Protein AF-0000000067000670 (afdb_homodimer)

Organism: NCBI:txid86049

InterPro domains:
  IPR025337 Questin oxidase-like [PF14027] (83-416)
  IPR025337 Questin oxidase-like [PTHR35870] (43-477)

Foldseek 3Di:
DDDDPDDQPCPPVNPPVPPPPPPPPPPVPDDPPQLQLDDPQQDLVFDPLADDGADPPLSVLLSVLVSVCLQWFAQALDQPLGGQLLNVQLVLLSRLHHYPVLNVLSNVLRPPSTDTDDDEDPVLLVQCVDVVSLLVQFQASNCLVSQLVNLSVVCVVVVNPLVVVLCVQQPVPDPRNLLLVQLCPPSLNVLLLQCLSCLRRVRSSSVSSSSSCSRHHHDLPCSVLLVLLQVVLVVVPAAADQLLVLLVQQLVDPQLLAQADVVCPPNLLNCGRCVRPSVVLSNSLSNHFFDLDLVRLLQLLLLQLLVLLQLQQFLADPQFQDFGAPSSLSLLLSSVSLVSVSPDPSRRSVVNRSSSSSSSSVSSSSCSSLSSGDGDLCSQVVDDFDPCHPPDSSNLSVVVSPASDPSRLSSSLSSLSSSAVSCAVPCVVPVVSRSQYDCSSRSSNSSLCRQARVDNDPLRSHQHRSRDPVSCVPTHGDDDD/DDDPPPDDQCPPPVDPPPPPPPPPPPPVPDPPPQLQLDDPQQDLVFDPLADDGADPPLSVLLSVLVSVCLQWFAQALDQPLGGQLLNVQLLLLSRLHHYPVLNVLSNVLRPPSTDTDDDEDPVLLVQCVDVVSLLVQFQASNCLVSQLVNLVVVCVVVVNPLVVVLCVQQPVPDPRNLLLVQLCPPSLNVLLLQCLSCLRRVRSSSVSSSSSCSRHHHDLPCSVLLVLLQVVLVVVPAAADQLLVLLVQQLVDPQLLAQADPVCPPNLLNCGRCVRPSVVLSNSLSNHFFDLDLVRLLQLLLLQLLVLLQLQQFLADPQFQRFGAPSSLSLLLSSVSLVSVSPDPSRRSVVNRSSSSSSSSVSSSSCSSLSSGDGDLCSQVVDDFDPCHPPDSSNLSVVVSPASDPSRLSSNLSSLSSSAVSCAVCCVVPVVSRSQYDCSSRSSNSSLCRQARVDNDPLRSHQHRSRDPVSCVPTHGDDDD

pLDDT: mean 89.54, std 19.85, range [15.99, 98.88]

Radius of gyration: 31.14 Å; Cα contacts (8 Å, |Δi|>4): 1598; chains: 2; bounding box: 64×89×87 Å

Structure (mmCIF, N/CA/C/O backbone):
data_AF-0000000067000670-model_v1
#
loop_
_entity.id
_entity.type
_entity.pdbx_description
1 polymer 'Oxidoreductase AflY'
#
loop_
_atom_site.group_PDB
_atom_site.id
_atom_site.type_symbol
_atom_site.label_atom_id
_atom_site.label_alt_id
_atom_site.label_comp_id
_atom_site.label_asym_id
_atom_site.label_entity_id
_atom_site.label_seq_id
_atom_site.pdbx_PDB_ins_code
_atom_site.Cartn_x
_atom_site.Cartn_y
_atom_site.Cartn_z
_atom_site.occupancy
_atom_site.B_iso_or_equiv
_atom_site.auth_seq_id
_atom_site.auth_comp_id
_atom_site.auth_asym_id
_atom_site.auth_atom_id
_atom_site.pdbx_PDB_model_num
ATOM 1 N N . MET A 1 1 ? -23.5 29.672 -32.625 1 16.69 1 MET A N 1
ATOM 2 C CA . MET A 1 1 ? -22.141 29.156 -32.719 1 16.69 1 MET A CA 1
ATOM 3 C C . MET A 1 1 ? -21.75 28.406 -31.453 1 16.69 1 MET A C 1
ATOM 5 O O . MET A 1 1 ? -20.562 28.406 -31.078 1 16.69 1 MET A O 1
ATOM 9 N N . GLY A 1 2 ? -22.484 27.703 -30.625 1 16.39 2 GLY A N 1
ATOM 10 C CA . GLY A 1 2 ? -22.969 27.828 -29.25 1 16.39 2 GLY A CA 1
ATOM 11 C C . GLY A 1 2 ? -22.406 26.781 -28.328 1 16.39 2 GLY A C 1
ATOM 12 O O . GLY A 1 2 ? -22.156 27.047 -27.141 1 16.39 2 GLY A O 1
ATOM 13 N N . SER A 1 3 ? -22.281 25.453 -28.703 1 15.99 3 SER A N 1
ATOM 14 C CA . SER A 1 3 ? -22.922 24.297 -28.078 1 15.99 3 SER A CA 1
ATOM 15 C C . SER A 1 3 ? -21.953 23.516 -27.219 1 15.99 3 SER A C 1
ATOM 17 O O . SER A 1 3 ? -22.328 22.547 -26.562 1 15.99 3 SER A O 1
ATOM 19 N N . LEU A 1 4 ? -20.625 23.406 -27.547 1 16.41 4 LEU A N 1
ATOM 20 C CA . LEU A 1 4 ? -19.859 22.172 -27.703 1 16.41 4 LEU A CA 1
ATOM 21 C C . LEU A 1 4 ? -19.281 21.703 -26.375 1 16.41 4 LEU A C 1
ATOM 23 O O . LEU A 1 4 ? -18.438 20.812 -26.328 1 16.41 4 LEU A O 1
ATOM 27 N N . ILE A 1 5 ? -19.453 22.406 -25.125 1 18.47 5 ILE A N 1
ATOM 28 C CA . ILE A 1 5 ? -18.422 22.625 -24.125 1 18.47 5 ILE A CA 1
ATOM 29 C C . ILE A 1 5 ? -18.391 21.438 -23.156 1 18.47 5 ILE A C 1
ATOM 31 O O . ILE A 1 5 ? -17.859 21.562 -22.047 1 18.47 5 ILE A O 1
ATOM 35 N N . GLU A 1 6 ? -19 20.203 -23.547 1 16.16 6 GLU A N 1
ATOM 36 C CA . GLU A 1 6 ? -19.672 19.594 -22.391 1 16.16 6 GLU A CA 1
ATOM 37 C C . GLU A 1 6 ? -18.703 18.766 -21.562 1 16.16 6 GLU A C 1
ATOM 39 O O . GLU A 1 6 ? -18.719 18.828 -20.328 1 16.16 6 GLU A O 1
ATOM 44 N N . SER A 1 7 ? -18.062 17.578 -22.094 1 18.88 7 SER A N 1
ATOM 45 C CA . SER A 1 7 ? -18.109 16.266 -21.453 1 18.88 7 SER A CA 1
ATOM 46 C C . SER A 1 7 ? -16.875 16.047 -20.578 1 18.88 7 SER A C 1
ATOM 48 O O . SER A 1 7 ? -16.672 14.945 -20.078 1 18.88 7 SER A O 1
ATOM 50 N N . SER A 1 8 ? -15.797 16.812 -20.516 1 18.38 8 SER A N 1
ATOM 51 C CA . SER A 1 8 ? -14.375 16.5 -20.422 1 18.38 8 SER A CA 1
ATOM 52 C C . SER A 1 8 ? -13.984 16.109 -19 1 18.38 8 SER A C 1
ATOM 54 O O . SER A 1 8 ? -12.938 15.492 -18.797 1 18.38 8 SER A O 1
ATOM 56 N N . THR A 1 9 ? -14.625 16.625 -17.688 1 20.61 9 THR A N 1
ATOM 57 C CA . THR A 1 9 ? -14.016 17.125 -16.453 1 20.61 9 THR A CA 1
ATOM 58 C C . THR A 1 9 ? -14.0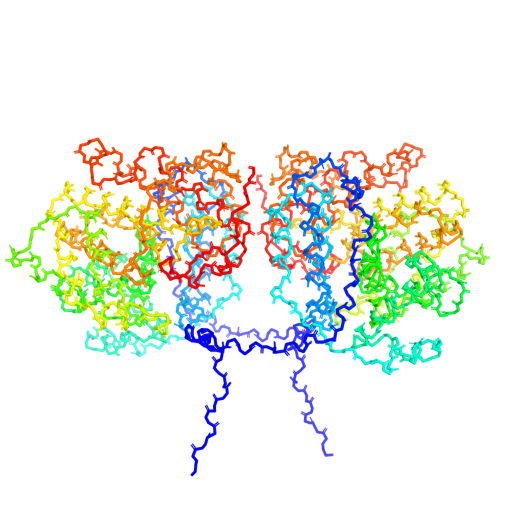94 16.062 -15.352 1 20.61 9 THR A C 1
ATOM 60 O O . THR A 1 9 ? -13.805 16.359 -14.188 1 20.61 9 THR A O 1
ATOM 63 N N . THR A 1 10 ? -14.578 14.828 -15.211 1 23.34 10 THR A N 1
ATOM 64 C CA . THR A 1 10 ? -15.047 13.984 -14.117 1 23.34 10 THR A CA 1
ATOM 65 C C . THR A 1 10 ? -13.867 13.391 -13.352 1 23.34 10 THR A C 1
ATOM 67 O O . THR A 1 10 ? -14.023 12.961 -12.203 1 23.34 10 THR A O 1
ATOM 70 N N . GLU A 1 11 ? -12.289 13.82 -13.797 1 26.53 11 GLU A N 1
ATOM 71 C CA . GLU A 1 11 ? -11.312 14.438 -14.68 1 26.53 11 GLU A CA 1
ATOM 72 C C . GLU A 1 11 ? -10.625 15.617 -14.008 1 26.53 11 GLU A C 1
ATOM 74 O O . GLU A 1 11 ? -10.867 15.898 -12.828 1 26.53 11 GLU A O 1
ATOM 79 N N . VAL A 1 12 ? -10.555 16.734 -13.461 1 23.45 12 VAL A N 1
ATOM 80 C CA . VAL A 1 12 ? -9.719 17.391 -12.469 1 23.45 12 VAL A CA 1
ATOM 81 C C . VAL A 1 12 ? -10.211 17.047 -11.062 1 23.45 12 VAL A C 1
ATOM 83 O O . VAL A 1 12 ? -9.438 16.609 -10.211 1 23.45 12 VAL A O 1
ATOM 86 N N . LEU A 1 13 ? -10.594 17.578 -10.07 1 24.2 13 LEU A N 1
ATOM 87 C CA . LEU A 1 13 ? -10.555 17.266 -8.648 1 24.2 13 LEU A CA 1
ATOM 88 C C . LEU A 1 13 ? -11.516 16.125 -8.328 1 24.2 13 LEU A C 1
ATOM 90 O O . LEU A 1 13 ? -12.688 16.156 -8.711 1 24.2 13 LEU A O 1
ATOM 94 N N . PHE A 1 14 ? -12.211 14.961 -8.789 1 26.3 14 PHE A N 1
ATOM 95 C CA . PHE A 1 14 ? -12.992 14.195 -9.75 1 26.3 14 PHE A CA 1
ATOM 96 C C . PHE A 1 14 ? -14.336 14.867 -10.023 1 26.3 14 PHE A C 1
ATOM 98 O O . PHE A 1 14 ? -14.781 15.703 -9.234 1 26.3 14 PHE A O 1
ATOM 105 N N . ALA A 1 15 ? -15.773 15.062 -10.578 1 24.72 15 ALA A N 1
ATOM 106 C CA . ALA A 1 15 ? -16.734 16.156 -10.656 1 24.72 15 ALA A CA 1
ATOM 107 C C . ALA A 1 15 ? -17.094 16.688 -9.273 1 24.72 15 ALA A C 1
ATOM 109 O O . ALA A 1 15 ? -17.281 15.906 -8.336 1 24.72 15 ALA A O 1
ATOM 110 N N . ALA A 1 16 ? -16.891 17.984 -8.461 1 29.25 16 ALA A N 1
ATOM 111 C CA . ALA A 1 16 ? -17.219 18.672 -7.207 1 29.25 16 ALA A CA 1
ATOM 112 C C . ALA A 1 16 ? -18.391 17.984 -6.508 1 29.25 16 ALA A C 1
ATOM 114 O O . ALA A 1 16 ? -19.359 17.578 -7.16 1 29.25 16 ALA A O 1
ATOM 115 N N . ALA A 1 17 ? -18.984 17.578 -5.348 1 31.55 17 ALA A N 1
ATOM 116 C CA . ALA A 1 17 ? -19.594 16.453 -4.656 1 31.55 17 ALA A CA 1
ATOM 117 C C . ALA A 1 17 ? -20.719 15.844 -5.488 1 31.55 17 ALA A C 1
ATOM 119 O O . ALA A 1 17 ? -21.594 15.156 -4.957 1 31.55 17 ALA A O 1
ATOM 120 N N . GLY A 1 18 ? -21.25 16.422 -6.605 1 22.38 18 GLY A N 1
ATOM 121 C CA . GLY A 1 18 ? -22.453 16.188 -7.398 1 22.38 18 GLY A CA 1
ATOM 122 C C . GLY A 1 18 ? -22.453 14.82 -8.07 1 22.38 18 GLY A C 1
ATOM 123 O O . GLY A 1 18 ? -22.125 14.703 -9.25 1 22.38 18 GLY A O 1
ATOM 124 N N . LEU A 1 19 ? -22.234 13.867 -7.453 1 24.77 19 LEU A N 1
ATOM 125 C CA . LEU A 1 19 ? -22.094 12.484 -7.883 1 24.77 19 LEU A CA 1
ATOM 126 C C . LEU A 1 19 ? -23.312 12.039 -8.695 1 24.77 19 LEU A C 1
ATOM 128 O O . LEU A 1 19 ? -24.422 11.938 -8.156 1 24.77 19 LEU A O 1
ATOM 132 N N . ASN A 1 20 ? -23.438 12.508 -9.922 1 22.41 20 ASN A N 1
ATOM 133 C CA . ASN A 1 20 ? -24.516 12.023 -10.758 1 22.41 20 ASN A CA 1
ATOM 134 C C . ASN A 1 20 ? -24.406 10.523 -11.016 1 22.41 20 ASN A C 1
ATOM 136 O O . ASN A 1 20 ? -23.484 10.078 -11.703 1 22.41 20 ASN A O 1
ATOM 140 N N . GLY A 1 21 ? -24.578 9.742 -10.125 1 23.55 21 GLY A N 1
ATOM 141 C CA . GLY A 1 21 ? -24.703 8.297 -10.266 1 23.55 21 GLY A CA 1
ATOM 142 C C . GLY A 1 21 ? -25.688 7.887 -11.344 1 23.55 21 GLY A C 1
ATOM 143 O O . GLY A 1 21 ? -26.891 8.07 -11.195 1 23.55 21 GLY A O 1
ATOM 144 N N . LYS A 1 22 ? -25.344 8.211 -12.641 1 25.84 22 LYS A N 1
ATOM 145 C CA . LYS A 1 22 ? -26.281 7.496 -13.5 1 25.84 22 LYS A CA 1
ATOM 146 C C . LYS A 1 22 ? -26.297 6.004 -13.18 1 25.84 22 LYS A C 1
ATOM 148 O O . LYS A 1 22 ? -25.266 5.332 -13.273 1 25.84 22 LYS A O 1
ATOM 153 N N . GLY A 1 23 ? -27.156 5.609 -12.375 1 24.16 23 GLY A N 1
ATOM 154 C CA . GLY A 1 23 ? -27.531 4.23 -12.109 1 24.16 23 GLY A CA 1
ATOM 155 C C . GLY A 1 23 ? -27.844 3.443 -13.367 1 24.16 23 GLY A C 1
ATOM 156 O O . GLY A 1 23 ? -28.609 3.895 -14.219 1 24.16 23 GLY A O 1
ATOM 157 N N . PHE A 1 24 ? -26.844 2.822 -13.922 1 23.56 24 PHE A N 1
ATOM 158 C CA . PHE A 1 24 ? -27.25 1.826 -14.906 1 23.56 24 PHE A CA 1
ATOM 159 C C . PHE A 1 24 ? -28.516 1.106 -14.453 1 23.56 24 PHE A C 1
ATOM 161 O O . PHE A 1 24 ? -28.594 0.641 -13.32 1 23.56 24 PHE A O 1
ATOM 168 N N . VAL A 1 25 ? -29.516 1.519 -14.953 1 23.83 25 VAL A N 1
ATOM 169 C CA . VAL A 1 25 ? -30.734 0.733 -14.867 1 23.83 25 VAL A CA 1
ATOM 170 C C . VAL A 1 25 ? -30.469 -0.686 -15.375 1 23.83 25 VAL A C 1
ATOM 172 O O . VAL A 1 25 ? -30.203 -0.89 -16.562 1 23.83 25 VAL A O 1
ATOM 175 N N . GLN A 1 26 ? -29.672 -1.435 -14.523 1 23.66 26 GLN A N 1
ATOM 176 C CA . GLN A 1 26 ? -29.656 -2.863 -14.82 1 23.66 26 GLN A CA 1
ATOM 177 C C . GLN A 1 26 ? -31.078 -3.375 -15.07 1 23.66 26 GLN A C 1
ATOM 179 O O . GLN A 1 26 ? -32 -3.074 -14.305 1 23.66 26 GLN A O 1
ATOM 184 N N . ASP A 1 27 ? -31.344 -3.479 -16.266 1 27.59 27 ASP A N 1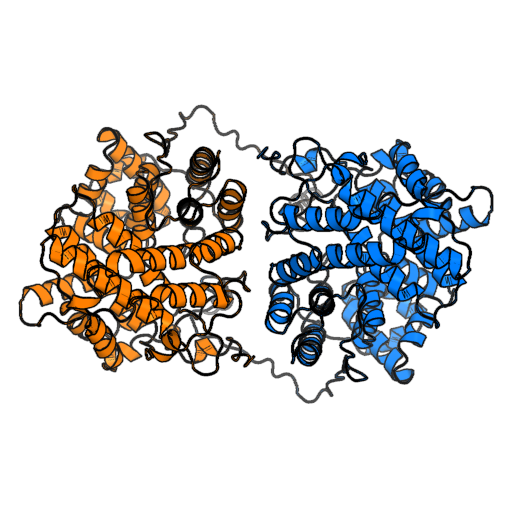
ATOM 185 C CA . ASP A 1 27 ? -32.531 -4.266 -16.578 1 27.59 27 ASP A CA 1
ATOM 186 C C . ASP A 1 27 ? -32.594 -5.512 -15.703 1 27.59 27 ASP A C 1
ATOM 188 O O . ASP A 1 27 ? -31.703 -6.355 -15.727 1 27.59 27 ASP A O 1
ATOM 192 N N . ASP A 1 28 ? -33.312 -5.477 -14.633 1 30.66 28 ASP A N 1
ATOM 193 C CA . ASP A 1 28 ? -33.688 -6.422 -13.578 1 30.66 28 ASP A CA 1
ATOM 194 C C . ASP A 1 28 ? -34.062 -7.777 -14.172 1 30.66 28 ASP A C 1
ATOM 196 O O . ASP A 1 28 ? -34.375 -8.719 -13.43 1 30.66 28 ASP A O 1
ATOM 200 N N . ASN A 1 29 ? -34.469 -7.723 -15.484 1 29.36 29 ASN A N 1
ATOM 201 C CA . ASN A 1 29 ? -35.156 -8.953 -15.859 1 29.36 29 ASN A CA 1
ATOM 202 C C . ASN A 1 29 ? -34.156 -10.062 -16.203 1 29.36 29 ASN A C 1
ATOM 204 O O . ASN A 1 29 ? -34.531 -11.078 -16.797 1 29.36 29 ASN A O 1
ATOM 208 N N . ALA A 1 30 ? -33 -9.656 -16.531 1 30.55 30 ALA A N 1
ATOM 209 C CA . ALA A 1 30 ? -32.281 -10.875 -16.891 1 30.55 30 ALA A CA 1
ATOM 210 C C . ALA A 1 30 ? -32.062 -11.766 -15.672 1 30.55 30 ALA A C 1
ATOM 212 O O . ALA A 1 30 ? -31.625 -11.289 -14.617 1 30.55 30 ALA A O 1
ATOM 213 N N . PRO A 1 31 ? -32.594 -12.961 -15.695 1 29.88 31 PRO A N 1
ATOM 214 C CA . PRO A 1 31 ? -32.406 -13.883 -14.57 1 29.88 31 PRO A CA 1
ATOM 215 C C . PRO A 1 31 ? -30.922 -14.016 -14.188 1 29.88 31 PRO A C 1
ATOM 217 O O . PRO A 1 31 ? -30.062 -14.102 -15.055 1 29.88 31 PRO A O 1
ATOM 220 N N . PRO A 1 32 ? -30.484 -13.336 -13.102 1 32.62 32 PRO A N 1
ATOM 221 C CA . PRO A 1 32 ? -29.109 -13.508 -12.648 1 32.62 32 PRO A CA 1
ATOM 222 C C . PRO A 1 32 ? -28.641 -14.961 -12.703 1 32.62 32 PRO A C 1
ATOM 224 O O . PRO A 1 32 ? -29.297 -15.844 -12.148 1 32.62 32 PRO A O 1
ATOM 227 N N . THR A 1 33 ? -28.266 -15.516 -13.766 1 32.22 33 THR A N 1
ATOM 228 C CA . THR A 1 33 ? -27.562 -16.781 -13.648 1 32.22 33 THR A CA 1
ATOM 229 C C . THR A 1 33 ? -26.562 -16.734 -12.5 1 32.22 33 THR A C 1
ATOM 231 O O . THR A 1 33 ? -25.469 -16.188 -12.633 1 32.22 33 THR A O 1
ATOM 234 N N . THR A 1 34 ? -27.016 -16.391 -11.367 1 35.19 34 THR A N 1
ATOM 235 C CA . THR A 1 34 ? -26.188 -16.375 -10.172 1 35.19 34 THR A CA 1
ATOM 236 C C . THR A 1 34 ? -25.406 -17.688 -10.039 1 35.19 34 THR A C 1
ATOM 238 O O . THR A 1 34 ? -26 -18.75 -9.82 1 35.19 34 THR A O 1
ATOM 241 N N . ILE A 1 35 ? -24.578 -18.094 -10.852 1 36.72 35 ILE A N 1
ATOM 242 C CA . ILE A 1 35 ? -23.734 -19.203 -10.445 1 36.72 35 ILE A CA 1
ATOM 243 C C . ILE A 1 35 ? -23.297 -19.016 -8.992 1 36.72 35 ILE A C 1
ATOM 245 O O . ILE A 1 35 ? -22.609 -18.062 -8.664 1 36.72 35 ILE A O 1
ATOM 249 N N . ARG A 1 36 ? -24.141 -19.438 -8.18 1 42.81 36 ARG A N 1
ATOM 250 C CA . ARG A 1 36 ? -23.719 -19.5 -6.781 1 42.81 36 ARG A CA 1
ATOM 251 C C . ARG A 1 36 ? -22.375 -20.188 -6.652 1 42.81 36 ARG A C 1
ATOM 253 O O . ARG A 1 36 ? -22.219 -21.359 -7.043 1 42.81 36 ARG A O 1
ATOM 260 N N . LEU A 1 37 ? -21.234 -19.453 -6.738 1 46.78 37 LEU A N 1
ATOM 261 C CA . LEU A 1 37 ? -19.938 -20.016 -6.391 1 46.78 37 LEU A CA 1
ATOM 262 C C . LEU A 1 37 ? -20.094 -21.109 -5.336 1 46.78 37 LEU A C 1
ATOM 264 O O . LEU A 1 37 ? -19.125 -21.797 -5.004 1 46.78 37 LEU A O 1
ATOM 268 N N . GLN A 1 38 ? -21.109 -20.984 -4.387 1 44.19 38 GLN A N 1
ATOM 269 C CA . GLN A 1 38 ? -21.078 -21.922 -3.271 1 44.19 38 GLN A CA 1
ATOM 270 C C . GLN A 1 38 ? -21.953 -23.141 -3.551 1 44.19 38 GLN A C 1
ATOM 272 O O . GLN A 1 38 ? -23.172 -23 -3.689 1 44.19 38 GLN A O 1
ATOM 277 N N . PRO A 1 39 ? -21.547 -24.125 -4.195 1 45.19 39 PRO A N 1
ATOM 278 C CA . PRO A 1 39 ? -22.484 -25.188 -3.814 1 45.19 39 PRO A CA 1
ATOM 279 C C . PRO A 1 39 ? -22.812 -25.172 -2.324 1 45.19 39 PRO A C 1
ATOM 281 O O . PRO A 1 39 ? -23.438 -24.219 -1.838 1 45.19 39 PRO A O 1
ATOM 284 N N . ALA A 1 40 ? -22.219 -26.453 -1.7 1 45.47 40 ALA A N 1
ATOM 285 C CA . ALA A 1 40 ? -22.281 -26.969 -0.339 1 45.47 40 ALA A CA 1
ATOM 286 C C . ALA A 1 40 ? -21.594 -26.031 0.648 1 45.47 40 ALA A C 1
ATOM 288 O O . ALA A 1 40 ? -20.797 -25.188 0.253 1 45.47 40 ALA A O 1
ATOM 289 N N . PRO A 1 41 ? -22.031 -26.031 1.854 1 49.41 41 PRO A N 1
ATOM 290 C CA . PRO A 1 41 ? -21.469 -25.203 2.922 1 49.41 41 PRO A CA 1
ATOM 291 C C . PRO A 1 41 ? -19.953 -25.062 2.811 1 49.41 41 PRO A C 1
ATOM 293 O O . PRO A 1 41 ? -19.25 -26.062 2.637 1 49.41 41 PRO A O 1
ATOM 296 N N . PHE A 1 42 ? -19.562 -23.969 2.227 1 55.28 42 PHE A N 1
ATOM 297 C CA . PHE A 1 42 ? -18.141 -23.672 2.258 1 55.28 42 PHE A CA 1
ATOM 298 C C . PHE A 1 42 ? -17.5 -24.234 3.518 1 55.28 42 PHE A C 1
ATOM 300 O O . PHE A 1 42 ? -17.969 -23.984 4.629 1 55.28 42 PHE A O 1
ATOM 307 N N . ASP A 1 43 ? -16.734 -25.328 3.324 1 63.72 43 ASP A N 1
ATOM 308 C CA . ASP A 1 43 ? -16.016 -26.031 4.383 1 63.72 43 ASP A CA 1
ATOM 309 C C . ASP A 1 43 ? -14.758 -25.281 4.797 1 63.72 43 ASP A C 1
ATOM 311 O O . ASP A 1 43 ? -13.844 -25.094 3.994 1 63.72 43 ASP A O 1
ATOM 315 N N . ASP A 1 44 ? -14.859 -24.656 5.977 1 62.12 44 ASP A N 1
ATOM 316 C CA . ASP A 1 44 ? -13.773 -23.844 6.496 1 62.12 44 ASP A CA 1
ATOM 317 C C . ASP A 1 44 ? -12.531 -24.688 6.777 1 62.12 44 ASP A C 1
ATOM 319 O O . ASP A 1 44 ? -11.547 -24.188 7.316 1 62.12 44 ASP A O 1
ATOM 323 N N . THR A 1 45 ? -12.664 -26 6.297 1 73 45 THR A N 1
ATOM 324 C CA . THR A 1 45 ? -11.492 -26.844 6.492 1 73 45 THR A CA 1
ATOM 325 C C . THR A 1 45 ? -10.727 -27.016 5.184 1 73 45 THR A C 1
ATOM 327 O O . THR A 1 45 ? -9.617 -27.562 5.168 1 73 45 THR A O 1
ATOM 330 N N . LEU A 1 46 ? -11.273 -26.375 4.195 1 79.19 46 LEU A N 1
ATOM 331 C CA . LEU A 1 46 ? -10.625 -26.531 2.896 1 79.19 46 LEU A CA 1
ATOM 332 C C . LEU A 1 46 ? -9.422 -25.594 2.775 1 79.19 46 LEU A C 1
ATOM 334 O O . LEU A 1 46 ? -9.344 -24.594 3.484 1 79.19 46 LEU A O 1
ATOM 338 N N . GLY A 1 47 ? -8.562 -26.031 1.93 1 90.38 47 GLY A N 1
ATOM 339 C CA . GLY A 1 47 ? -7.336 -25.297 1.671 1 90.38 47 GLY A CA 1
ATOM 340 C C . GLY A 1 47 ? -6.102 -25.953 2.25 1 90.38 47 GLY A C 1
ATOM 341 O O . GLY A 1 47 ? -6.141 -26.5 3.357 1 90.38 47 GLY A O 1
ATOM 342 N N . LEU A 1 48 ? -5.102 -25.984 1.477 1 95.88 48 LEU A N 1
ATOM 343 C CA . LEU A 1 48 ? -3.83 -26.562 1.911 1 95.88 48 LEU A CA 1
ATOM 344 C C . LEU A 1 48 ? -3.039 -25.547 2.74 1 95.88 48 LEU A C 1
ATOM 346 O O . LEU A 1 48 ? -3.332 -24.359 2.713 1 95.88 48 LEU A O 1
ATOM 350 N N . ALA A 1 49 ? -2.109 -26.031 3.588 1 96.81 49 ALA A N 1
ATOM 351 C CA . ALA A 1 49 ? -1.125 -25.25 4.328 1 96.81 49 ALA A CA 1
ATOM 352 C C . ALA A 1 49 ? -1.803 -24.359 5.367 1 96.81 49 ALA A C 1
ATOM 354 O O . ALA A 1 49 ? -1.395 -23.203 5.57 1 96.81 49 ALA A O 1
ATOM 355 N N . ARG A 1 50 ? -2.852 -24.828 5.977 1 94.81 50 ARG A N 1
ATOM 356 C CA . ARG A 1 50 ? -3.555 -24.094 7.023 1 94.81 50 ARG A CA 1
ATOM 357 C C . ARG A 1 50 ? -2.859 -24.25 8.375 1 94.81 50 ARG A C 1
ATOM 359 O O . ARG A 1 50 ? -2.197 -25.266 8.617 1 94.81 50 ARG A O 1
ATOM 366 N N . ILE A 1 51 ? -3.008 -23.25 9.18 1 92.69 51 ILE A N 1
ATOM 367 C CA . ILE A 1 51 ? -2.516 -23.328 10.555 1 92.69 51 ILE A CA 1
ATOM 368 C C . ILE A 1 51 ? -3.672 -23.109 11.531 1 92.69 51 ILE A C 1
ATOM 370 O O . ILE A 1 51 ? -3.959 -23.969 12.359 1 92.69 51 ILE A O 1
ATOM 374 N N . ASP A 1 52 ? -4.387 -22 11.32 1 88.31 52 ASP A N 1
ATOM 375 C CA . ASP A 1 52 ? -5.441 -21.625 12.25 1 88.31 52 ASP A CA 1
ATOM 376 C C . ASP A 1 52 ? -6.809 -21.641 11.57 1 88.31 52 ASP A C 1
ATOM 378 O O . ASP A 1 52 ? -6.902 -21.547 10.344 1 88.31 52 ASP A O 1
ATOM 382 N N . ALA A 1 53 ? -7.809 -21.828 12.414 1 89.81 53 ALA A N 1
ATOM 383 C CA . ALA A 1 53 ? -9.18 -21.656 11.938 1 89.81 53 ALA A CA 1
ATOM 384 C C . ALA A 1 53 ? -9.477 -20.188 11.648 1 89.81 53 ALA A C 1
ATOM 386 O O . ALA A 1 53 ? -8.781 -19.297 12.141 1 89.81 53 ALA A O 1
ATOM 387 N N . ASN A 1 54 ? -10.43 -19.984 10.852 1 91.56 54 ASN A N 1
ATOM 388 C CA . ASN A 1 54 ? -10.844 -18.609 10.555 1 91.56 54 ASN A CA 1
ATOM 389 C C . ASN A 1 54 ? -11.836 -18.094 11.586 1 91.56 54 ASN A C 1
ATOM 391 O O . ASN A 1 54 ? -12.664 -18.844 12.094 1 91.56 54 ASN A O 1
ATOM 395 N N . PRO A 1 55 ? -11.781 -16.797 11.898 1 88.25 55 PRO A N 1
ATOM 396 C CA . PRO A 1 55 ? -12.82 -16.188 12.727 1 88.25 55 PRO A CA 1
ATOM 397 C C . PRO A 1 55 ? -14.219 -16.312 12.125 1 88.25 55 PRO A C 1
ATOM 399 O O . PRO A 1 55 ? -14.352 -16.578 10.93 1 88.25 55 PRO A O 1
ATOM 402 N N . ALA A 1 56 ? -15.219 -16.125 12.969 1 86.81 56 ALA A N 1
ATOM 403 C CA . ALA A 1 56 ? -16.609 -16.188 12.547 1 86.81 56 ALA A CA 1
ATOM 404 C C . ALA A 1 56 ? -16.906 -15.195 11.43 1 86.81 56 ALA A C 1
ATOM 406 O O . ALA A 1 56 ? -16.375 -14.078 11.438 1 86.81 56 ALA A O 1
ATOM 407 N N . GLY A 1 57 ? -17.719 -15.578 10.469 1 88.5 57 GLY A N 1
ATOM 408 C CA . GLY A 1 57 ? -18.156 -14.688 9.398 1 88.5 57 GLY A CA 1
ATOM 409 C C . GLY A 1 57 ? -17.25 -14.742 8.18 1 88.5 57 GLY A C 1
ATOM 410 O O . GLY A 1 57 ? -17.625 -14.242 7.113 1 88.5 57 GLY A O 1
ATOM 411 N N . SER A 1 58 ? -16.109 -15.367 8.297 1 90.81 58 SER A N 1
ATOM 412 C CA . SER A 1 58 ? -15.117 -15.383 7.219 1 90.81 58 SER A CA 1
ATOM 413 C C . SER A 1 58 ? -15.648 -16.141 6 1 90.81 58 SER A C 1
ATOM 415 O O . SER A 1 58 ? -15.484 -15.688 4.863 1 90.81 58 SER A O 1
ATOM 417 N N . VAL A 1 59 ? -16.312 -17.25 6.223 1 89.94 59 VAL A N 1
ATOM 418 C CA . VAL A 1 59 ? -16.797 -18.094 5.129 1 89.94 59 VAL A CA 1
ATOM 419 C C . VAL A 1 59 ? -17.828 -17.328 4.305 1 89.94 59 VAL A C 1
ATOM 421 O O . VAL A 1 59 ? -17.75 -17.297 3.074 1 89.94 59 VAL A O 1
ATOM 424 N N . ASP A 1 60 ? -18.781 -16.719 4.984 1 89.69 60 ASP A N 1
ATOM 425 C CA . ASP A 1 60 ? -19.828 -15.953 4.297 1 89.69 60 ASP A CA 1
ATOM 426 C C . ASP A 1 60 ? -19.219 -14.789 3.512 1 89.69 60 ASP A C 1
ATOM 428 O O . ASP A 1 60 ? -19.672 -14.492 2.398 1 89.69 60 ASP A O 1
ATOM 432 N N . LEU A 1 61 ? -18.281 -14.203 4.094 1 91.94 61 LEU A N 1
ATOM 433 C CA . LEU A 1 61 ? -17.672 -13.055 3.441 1 91.94 61 LEU A CA 1
ATOM 434 C C . LEU A 1 61 ? -16.875 -13.477 2.207 1 91.94 61 LEU A C 1
ATOM 436 O O . LEU A 1 61 ? -16.875 -12.773 1.197 1 91.94 61 LEU A O 1
ATOM 440 N N . VAL A 1 62 ? -16.172 -14.594 2.26 1 94.12 62 VAL A N 1
ATOM 441 C CA . VAL A 1 62 ? -15.469 -15.117 1.097 1 94.12 62 VAL A CA 1
ATOM 442 C C . VAL A 1 62 ? -16.453 -15.312 -0.059 1 94.12 62 VAL A C 1
ATOM 444 O O . VAL A 1 62 ? -16.172 -14.891 -1.187 1 94.12 62 VAL A O 1
ATOM 447 N N . ALA A 1 63 ? -17.547 -15.922 0.256 1 92.56 63 ALA A N 1
ATOM 448 C CA . ALA A 1 63 ? -18.562 -16.156 -0.767 1 92.56 63 ALA A CA 1
ATOM 449 C C . ALA A 1 63 ? -19.047 -14.844 -1.365 1 92.56 63 ALA A C 1
ATOM 451 O O . ALA A 1 63 ? -19.172 -14.719 -2.586 1 92.56 63 ALA A O 1
ATOM 452 N N . GLU A 1 64 ? -19.281 -13.922 -0.523 1 93.62 64 GLU A N 1
ATOM 453 C CA . GLU A 1 64 ? -19.781 -12.617 -0.957 1 93.62 64 GLU A CA 1
ATOM 454 C C . GLU A 1 64 ? -18.766 -11.906 -1.843 1 93.62 64 GLU A C 1
ATOM 456 O O . GLU A 1 64 ? -19.109 -11.398 -2.91 1 93.62 64 GLU A O 1
ATOM 461 N N . LEU A 1 65 ? -17.516 -11.859 -1.423 1 95.88 65 LEU A N 1
ATOM 462 C CA . LEU A 1 65 ? -16.469 -11.141 -2.135 1 95.88 65 LEU A CA 1
ATOM 463 C C . LEU A 1 65 ? -16.156 -11.812 -3.469 1 95.88 65 LEU A C 1
ATOM 465 O O . LEU A 1 65 ? -15.922 -11.133 -4.469 1 95.88 65 LEU A O 1
ATOM 469 N N . LEU A 1 66 ? -16.109 -13.133 -3.486 1 96.81 66 LEU A N 1
ATOM 470 C CA . LEU A 1 66 ? -15.867 -13.852 -4.734 1 96.81 66 LEU A CA 1
ATOM 471 C C . LEU A 1 66 ? -17 -13.617 -5.727 1 96.81 66 LEU A C 1
ATOM 473 O O . LEU A 1 66 ? -16.766 -13.453 -6.922 1 96.81 66 LEU A O 1
ATOM 477 N N . GLN A 1 67 ? -18.219 -13.617 -5.203 1 95.38 67 GLN A N 1
ATOM 478 C CA . GLN A 1 67 ? -19.375 -13.352 -6.059 1 95.38 67 GLN A CA 1
ATOM 479 C C . GLN A 1 67 ? -19.312 -11.953 -6.652 1 95.38 67 GLN A C 1
ATOM 481 O O . GLN A 1 67 ? -19.578 -11.758 -7.84 1 95.38 67 GLN A O 1
ATOM 486 N N . LYS A 1 68 ? -19 -11 -5.793 1 95 68 LYS A N 1
ATOM 487 C CA . LYS A 1 68 ? -18.859 -9.625 -6.25 1 95 68 LYS A CA 1
ATOM 488 C C . LYS A 1 68 ? -17.812 -9.523 -7.355 1 95 68 LYS A C 1
ATOM 490 O O . LYS A 1 68 ? -18.047 -8.883 -8.383 1 95 68 LYS A O 1
ATOM 495 N N . ASN A 1 69 ? -16.688 -10.156 -7.188 1 96.94 69 ASN A N 1
ATOM 496 C CA . ASN A 1 69 ? -15.633 -10.156 -8.195 1 96.94 69 ASN A CA 1
ATOM 497 C C . ASN A 1 69 ? -16.094 -10.797 -9.5 1 96.94 69 ASN A C 1
ATOM 499 O O . ASN A 1 69 ? -15.844 -10.273 -10.578 1 96.94 69 ASN A O 1
ATOM 503 N N . HIS A 1 70 ? -16.75 -11.922 -9.375 1 96.38 70 HIS A N 1
ATOM 504 C CA . HIS A 1 70 ? -17.203 -12.711 -10.516 1 96.38 70 HIS A CA 1
ATOM 505 C C . HIS A 1 70 ? -18.172 -11.914 -11.391 1 96.38 70 HIS A C 1
ATOM 507 O O . HIS A 1 70 ? -18.125 -12.023 -12.617 1 96.38 70 HIS A O 1
ATOM 513 N N . GLU A 1 71 ? -18.953 -11.102 -10.758 1 94.62 71 GLU A N 1
ATOM 514 C CA . GLU A 1 71 ? -19.984 -10.367 -11.469 1 94.62 71 GLU A CA 1
ATOM 515 C C . GLU A 1 71 ? -19.469 -9.047 -12.023 1 94.62 71 GLU A C 1
ATOM 517 O O . GLU A 1 71 ? -19.828 -8.641 -13.133 1 94.62 71 GLU A O 1
ATOM 522 N N . LYS A 1 72 ? -18.578 -8.484 -11.328 1 95.56 72 LYS A N 1
ATOM 523 C CA . LYS A 1 72 ? -18.25 -7.094 -11.633 1 95.56 72 LYS A CA 1
ATOM 524 C C . LYS A 1 72 ? -17 -7 -12.5 1 95.56 72 LYS A C 1
ATOM 526 O O . LYS A 1 72 ? -16.875 -6.09 -13.32 1 95.56 72 LYS A O 1
ATOM 531 N N . TRP A 1 73 ? -16.031 -7.891 -12.281 1 96.69 73 TRP A N 1
ATOM 532 C CA . TRP A 1 73 ? -14.703 -7.594 -12.805 1 96.69 73 TRP A CA 1
ATOM 533 C C . TRP A 1 73 ? -14.297 -8.617 -13.859 1 96.69 73 TRP A C 1
ATOM 535 O O . TRP A 1 73 ? -14.594 -9.805 -13.727 1 96.69 73 TRP A O 1
ATOM 545 N N . HIS A 1 74 ? -13.57 -8.133 -14.852 1 96.62 74 HIS A N 1
ATOM 546 C CA . HIS A 1 74 ? -12.992 -8.938 -15.914 1 96.62 74 HIS A CA 1
ATOM 547 C C . HIS A 1 74 ? -11.789 -9.734 -15.414 1 96.62 74 HIS A C 1
ATOM 549 O O . HIS A 1 74 ? -11.211 -9.398 -14.375 1 96.62 74 HIS A O 1
ATOM 555 N N . MET A 1 75 ? -11.438 -10.75 -16.109 1 97.5 75 MET A N 1
ATOM 556 C CA . MET A 1 75 ? -10.289 -11.594 -15.789 1 97.5 75 MET A CA 1
ATOM 557 C C . MET A 1 75 ? -8.977 -10.852 -16.047 1 97.5 75 MET A C 1
ATOM 559 O O . MET A 1 75 ? -7.969 -11.125 -15.391 1 97.5 75 MET A O 1
ATOM 563 N N . TYR A 1 76 ? -9.016 -9.93 -17.031 1 96.88 76 TYR A N 1
ATOM 564 C CA . TYR A 1 76 ? -7.832 -9.172 -17.422 1 96.88 76 TYR A CA 1
ATOM 565 C C . TYR A 1 76 ? -8.016 -7.688 -17.125 1 96.88 76 TYR A C 1
ATOM 567 O O . TYR A 1 76 ? -8.875 -7.031 -17.719 1 96.88 76 TYR A O 1
ATOM 575 N N . PHE A 1 77 ? -7.145 -7.117 -16.203 1 94.56 77 PHE A N 1
ATOM 576 C CA . PHE A 1 77 ? -7.273 -5.688 -15.938 1 94.56 77 PHE A CA 1
ATOM 577 C C . PHE A 1 77 ? -6.496 -4.875 -16.953 1 94.56 77 PHE A C 1
ATOM 579 O O . PHE A 1 77 ? -6.699 -3.666 -17.094 1 94.56 77 PHE A O 1
ATOM 586 N N . ARG A 1 78 ? -5.613 -5.543 -17.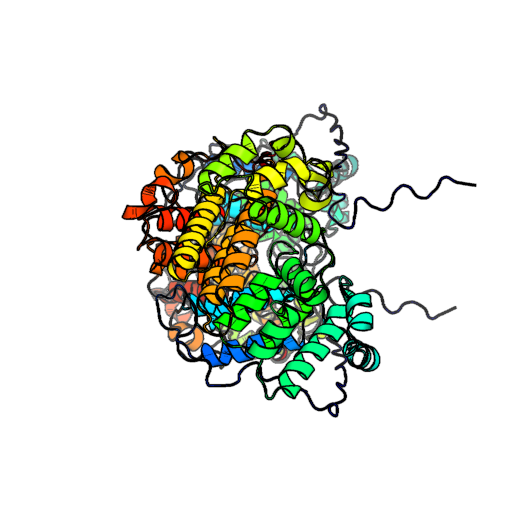703 1 90.12 78 ARG A N 1
ATOM 587 C CA . ARG A 1 78 ? -4.949 -5.043 -18.891 1 90.12 78 ARG A CA 1
ATOM 588 C C . ARG A 1 78 ? -4.578 -6.188 -19.828 1 90.12 78 ARG A C 1
ATOM 590 O O . ARG A 1 78 ? -4.57 -7.352 -19.422 1 90.12 78 ARG A O 1
ATOM 597 N N . ASP A 1 79 ? -4.27 -5.887 -21 1 83.19 79 ASP A N 1
ATOM 598 C CA . ASP A 1 79 ? -4.145 -6.922 -22.016 1 83.19 79 ASP A CA 1
ATOM 599 C C . ASP A 1 79 ? -2.863 -7.73 -21.828 1 83.19 79 ASP A C 1
ATOM 601 O O . ASP A 1 79 ? -2.869 -8.953 -21.969 1 83.19 79 ASP A O 1
ATOM 605 N N . VAL A 1 80 ? -1.873 -7.043 -21.5 1 81.25 80 VAL A N 1
ATOM 606 C CA . VAL A 1 80 ? -0.606 -7.75 -21.359 1 81.25 80 VAL A CA 1
ATOM 607 C C . VAL A 1 80 ? -0.31 -7.965 -19.875 1 81.25 80 VAL A C 1
ATOM 609 O O . VAL A 1 80 ? -0.198 -7.004 -19.109 1 81.25 80 VAL A O 1
ATOM 612 N N . ALA A 1 81 ? -0.271 -9.211 -19.484 1 77 81 ALA A N 1
ATOM 613 C CA . ALA A 1 81 ? 0.16 -9.625 -18.156 1 77 81 ALA A CA 1
ATOM 614 C C . ALA A 1 81 ? -0.741 -9.031 -17.078 1 77 81 ALA A C 1
ATOM 616 O O . ALA A 1 81 ? -0.271 -8.68 -15.992 1 77 81 ALA A O 1
ATOM 617 N N . GLY A 1 82 ? -1.878 -8.734 -17.406 1 91.75 82 GLY A N 1
ATOM 618 C CA . GLY A 1 82 ? -2.811 -8.172 -16.453 1 91.75 82 GLY A CA 1
ATOM 619 C C . GLY A 1 82 ? -3.881 -9.156 -16.016 1 91.75 82 GLY A C 1
ATOM 620 O O . GLY A 1 82 ? -4.977 -9.18 -16.578 1 91.75 82 GLY A O 1
ATOM 621 N N . HIS A 1 83 ? -3.621 -9.961 -14.969 1 95.31 83 HIS A N 1
ATOM 622 C CA . HIS A 1 83 ? -4.586 -10.945 -14.484 1 95.31 83 HIS A CA 1
ATOM 623 C C . HIS A 1 83 ? -5.238 -10.477 -13.188 1 95.31 83 HIS A C 1
ATOM 625 O O . HIS A 1 83 ? -4.578 -9.875 -12.336 1 95.31 83 HIS A O 1
ATOM 631 N N . ASN A 1 84 ? -6.492 -10.711 -13.086 1 96.88 84 ASN A N 1
ATOM 632 C CA . ASN A 1 84 ? -7.242 -10.422 -11.875 1 96.88 84 ASN A CA 1
ATOM 633 C C . ASN A 1 84 ? -6.895 -11.391 -10.75 1 96.88 84 ASN A C 1
ATOM 635 O O . ASN A 1 84 ? -7.305 -12.555 -10.773 1 96.88 84 ASN A O 1
ATOM 639 N N . HIS A 1 85 ? -6.195 -10.891 -9.711 1 97 85 HIS A N 1
ATOM 640 C CA . HIS A 1 85 ? -5.684 -11.727 -8.633 1 97 85 HIS A CA 1
ATOM 641 C C . HIS A 1 85 ? -6.648 -11.75 -7.449 1 97 85 HIS A C 1
ATOM 643 O O . HIS A 1 85 ? -6.41 -12.445 -6.461 1 97 85 HIS A O 1
ATOM 649 N N . ILE A 1 86 ? -7.766 -11.086 -7.52 1 97.5 86 ILE A N 1
ATOM 650 C CA . ILE A 1 86 ? -8.602 -10.852 -6.348 1 97.5 86 ILE A CA 1
ATOM 651 C C . ILE A 1 86 ? -9.039 -12.195 -5.758 1 97.5 86 ILE A C 1
ATOM 653 O O . ILE A 1 86 ? -8.883 -12.43 -4.555 1 97.5 86 ILE A O 1
ATOM 657 N N . PRO A 1 87 ? -9.508 -13.172 -6.543 1 97.94 87 PRO A N 1
ATOM 658 C CA . PRO A 1 87 ? -9.891 -14.445 -5.934 1 97.94 87 PRO A CA 1
ATOM 659 C C . PRO A 1 87 ? -8.711 -15.156 -5.273 1 97.94 87 PRO A C 1
ATOM 661 O O . PRO A 1 87 ? -8.875 -15.781 -4.223 1 97.94 87 PRO A O 1
ATOM 664 N N . HIS A 1 88 ? -7.52 -15.039 -5.91 1 98.31 88 HIS A N 1
ATOM 665 C CA . HIS A 1 88 ? -6.324 -15.664 -5.348 1 98.31 88 HIS A CA 1
ATOM 666 C C . HIS A 1 88 ? -5.988 -15.078 -3.98 1 98.31 88 HIS A C 1
ATOM 668 O O . HIS A 1 88 ? -5.676 -15.82 -3.045 1 98.31 88 HIS A O 1
ATOM 674 N N . ALA A 1 89 ? -6.078 -13.766 -3.951 1 97.44 89 ALA A N 1
ATOM 675 C CA . ALA A 1 89 ? -5.762 -13.055 -2.713 1 97.44 89 ALA A CA 1
ATOM 676 C C . ALA A 1 89 ? -6.742 -13.422 -1.603 1 97.44 89 ALA A C 1
ATOM 678 O O . ALA A 1 89 ? -6.336 -13.703 -0.473 1 97.44 89 ALA A O 1
ATOM 679 N N . ILE A 1 90 ? -8.039 -13.461 -1.917 1 97 90 ILE A N 1
ATOM 680 C CA . ILE A 1 90 ? -9.086 -13.758 -0.947 1 97 90 ILE A CA 1
ATOM 681 C C . ILE A 1 90 ? -8.898 -15.172 -0.408 1 97 90 ILE A C 1
ATOM 683 O O . ILE A 1 90 ? -8.859 -15.383 0.807 1 97 90 ILE A O 1
ATOM 687 N N . LEU A 1 91 ? -8.695 -16.078 -1.263 1 97.12 91 LEU A N 1
ATOM 688 C CA . LEU A 1 91 ? -8.672 -17.484 -0.854 1 97.12 91 LEU A CA 1
ATOM 689 C C . LEU A 1 91 ? -7.352 -17.828 -0.177 1 97.12 91 LEU A C 1
ATOM 691 O O . LEU A 1 91 ? -7.312 -18.656 0.732 1 97.12 91 LEU A O 1
ATOM 695 N N . SER A 1 92 ? -6.203 -17.203 -0.602 1 97.62 92 SER A N 1
ATOM 696 C CA . SER A 1 92 ? -4.953 -17.375 0.131 1 97.62 92 SER A CA 1
ATOM 697 C C . SER A 1 92 ? -5.062 -16.812 1.547 1 97.62 92 SER A C 1
ATOM 699 O O . SER A 1 92 ? -4.66 -17.469 2.51 1 97.62 92 SER A O 1
ATOM 701 N N . THR A 1 93 ? -5.629 -15.594 1.654 1 96.56 93 THR A N 1
ATOM 702 C CA . THR A 1 93 ? -5.844 -14.984 2.963 1 96.56 93 THR A CA 1
ATOM 703 C C . THR A 1 93 ? -6.723 -15.875 3.838 1 96.56 93 THR A C 1
ATOM 705 O O . THR A 1 93 ? -6.434 -16.062 5.02 1 96.56 93 THR A O 1
ATOM 708 N N . PHE A 1 94 ? -7.77 -16.453 3.234 1 96.25 94 PHE A N 1
ATOM 709 C CA . PHE A 1 94 ? -8.68 -17.344 3.943 1 96.25 94 PHE A CA 1
ATOM 710 C C . PHE A 1 94 ? -7.941 -18.594 4.43 1 96.25 94 PHE A C 1
ATOM 712 O O . PHE A 1 94 ? -8.016 -18.938 5.609 1 96.25 94 PHE A O 1
ATOM 719 N N . ALA A 1 95 ? -7.215 -19.203 3.551 1 96.62 95 ALA A N 1
ATOM 720 C CA . ALA A 1 95 ? -6.477 -20.406 3.893 1 96.62 95 ALA A CA 1
ATOM 721 C C . ALA A 1 95 ? -5.43 -20.125 4.965 1 96.62 95 ALA A C 1
ATOM 723 O O . ALA A 1 95 ? -5.125 -21 5.789 1 96.62 95 ALA A O 1
ATOM 724 N N . MET A 1 96 ? -4.926 -18.953 5.016 1 96.62 96 MET A N 1
ATOM 725 C CA . MET A 1 96 ? -3.891 -18.578 5.973 1 96.62 96 MET A CA 1
ATOM 726 C C . MET A 1 96 ? -4.508 -18.047 7.27 1 96.62 96 MET A C 1
ATOM 728 O O . MET A 1 96 ? -3.814 -17.453 8.094 1 96.62 96 MET A O 1
ATOM 732 N N . GLY A 1 97 ? -5.816 -18.156 7.402 1 94.62 97 GLY A N 1
ATOM 733 C CA . GLY A 1 97 ? -6.469 -17.906 8.68 1 94.62 97 GLY A CA 1
ATOM 734 C C . GLY A 1 97 ? -7.012 -16.5 8.805 1 94.62 97 GLY A C 1
ATOM 735 O O . GLY A 1 97 ? -7.426 -16.078 9.891 1 94.62 97 GLY A O 1
ATOM 736 N N . GLY A 1 98 ? -7.059 -15.797 7.734 1 94 98 GLY A N 1
ATOM 737 C CA . GLY A 1 98 ? -7.547 -14.422 7.773 1 94 98 GLY A CA 1
ATOM 738 C C . GLY A 1 98 ? -9.016 -14.328 8.125 1 94 98 GLY A C 1
ATOM 739 O O . GLY A 1 98 ? -9.82 -15.172 7.719 1 94 98 GLY A O 1
ATOM 740 N N . GLY A 1 99 ? -9.367 -13.273 8.828 1 91.94 99 GLY A N 1
ATOM 741 C CA . GLY A 1 99 ? -10.75 -12.969 9.164 1 91.94 99 GLY A CA 1
ATOM 742 C C . GLY A 1 99 ? -11.375 -11.93 8.258 1 91.94 99 GLY A C 1
ATOM 743 O O . GLY A 1 99 ? -10.82 -11.609 7.199 1 91.94 99 GLY A O 1
ATOM 744 N N . PRO A 1 100 ? -12.523 -11.445 8.664 1 90.88 100 PRO A N 1
ATOM 745 C CA . PRO A 1 100 ? -13.281 -10.531 7.801 1 90.88 100 PRO A CA 1
ATOM 746 C C . PRO A 1 100 ? -12.484 -9.289 7.418 1 90.88 100 PRO A C 1
ATOM 748 O O . PRO A 1 100 ? -12.516 -8.867 6.258 1 90.88 100 PRO A O 1
ATOM 751 N N . GLN A 1 101 ? -11.734 -8.688 8.32 1 89.44 101 GLN A N 1
ATOM 752 C CA . GLN A 1 101 ? -10.961 -7.492 8.016 1 89.44 101 GLN A CA 1
ATOM 753 C C . GLN A 1 101 ? -9.867 -7.789 6.992 1 89.44 101 GLN A C 1
ATOM 755 O O . GLN A 1 101 ? -9.664 -7.02 6.055 1 89.44 101 GLN A O 1
ATOM 760 N N . GLU A 1 102 ? -9.203 -8.914 7.23 1 94.12 102 GLU A N 1
ATOM 761 C CA . GLU A 1 102 ? -8.125 -9.305 6.328 1 94.12 102 GLU A CA 1
ATOM 762 C C . GLU A 1 102 ? -8.656 -9.664 4.945 1 94.12 102 GLU A C 1
ATOM 764 O O . GLU A 1 102 ? -8.008 -9.383 3.934 1 94.12 102 GLU A O 1
ATOM 769 N N . LEU A 1 103 ? -9.828 -10.25 4.883 1 94.94 103 LEU A N 1
ATOM 770 C CA . LEU A 1 103 ? -10.445 -10.633 3.617 1 94.94 103 LEU A CA 1
ATOM 771 C C . LEU A 1 103 ? -10.875 -9.406 2.826 1 94.94 103 LEU A C 1
ATOM 773 O O . LEU A 1 103 ? -10.695 -9.352 1.607 1 94.94 103 LEU A O 1
ATOM 777 N N . HIS A 1 104 ? -11.398 -8.414 3.51 1 92.62 104 HIS A N 1
ATOM 778 C CA . HIS A 1 104 ? -11.742 -7.168 2.842 1 92.62 104 HIS A CA 1
ATOM 779 C C . HIS A 1 104 ? -10.5 -6.484 2.279 1 92.62 104 HIS A C 1
ATOM 781 O O . HIS A 1 104 ? -10.516 -5.984 1.152 1 92.62 104 HIS A O 1
ATOM 787 N N . ARG A 1 105 ? -9.5 -6.484 3.084 1 92.19 105 ARG A N 1
ATOM 788 C CA . ARG A 1 105 ? -8.242 -5.906 2.623 1 92.19 105 ARG A CA 1
ATOM 789 C C . ARG A 1 105 ? -7.746 -6.605 1.359 1 92.19 105 ARG A C 1
ATOM 791 O O . ARG A 1 105 ? -7.312 -5.949 0.411 1 92.19 105 ARG A O 1
ATOM 798 N N . ALA A 1 106 ? -7.84 -7.922 1.364 1 95.62 106 ALA A N 1
ATOM 799 C CA . ALA A 1 106 ? -7.406 -8.711 0.215 1 95.62 106 ALA A CA 1
ATOM 800 C C . ALA A 1 106 ? -8.188 -8.328 -1.039 1 95.62 106 ALA A C 1
ATOM 802 O O . ALA A 1 106 ? -7.617 -8.242 -2.129 1 95.62 106 ALA A O 1
ATOM 803 N N . TYR A 1 107 ? -9.484 -8.102 -0.936 1 95.31 107 TYR A N 1
ATOM 804 C CA . TYR A 1 107 ? -10.32 -7.664 -2.053 1 95.31 107 TYR A CA 1
ATOM 805 C C . TYR A 1 107 ? -9.953 -6.246 -2.484 1 95.31 107 TYR A C 1
ATOM 807 O O . TYR A 1 107 ? -9.758 -5.984 -3.672 1 95.31 107 TYR A O 1
ATOM 815 N N . ASP A 1 108 ? -9.773 -5.367 -1.521 1 91.38 108 ASP A N 1
ATOM 816 C CA . ASP A 1 108 ? -9.57 -3.943 -1.771 1 91.38 108 ASP A CA 1
ATOM 817 C C . ASP A 1 108 ? -8.227 -3.695 -2.465 1 91.38 108 ASP A C 1
ATOM 819 O O . ASP A 1 108 ? -8.109 -2.775 -3.277 1 91.38 108 ASP A O 1
ATOM 823 N N . ASP A 1 109 ? -7.266 -4.5 -2.162 1 91.25 109 ASP A N 1
ATOM 824 C CA . ASP A 1 109 ? -5.934 -4.348 -2.742 1 91.25 109 ASP A CA 1
ATOM 825 C C . ASP A 1 109 ? -5.988 -4.422 -4.266 1 91.25 109 ASP A C 1
ATOM 827 O O . ASP A 1 109 ? -5.172 -3.807 -4.953 1 91.25 109 ASP A O 1
ATOM 831 N N . GLY A 1 110 ? -6.945 -5.168 -4.785 1 92.25 110 GLY A N 1
ATOM 832 C CA . GLY A 1 110 ? -6.965 -5.387 -6.223 1 92.25 110 GLY A CA 1
ATOM 833 C C . GLY A 1 110 ? -8.086 -4.648 -6.926 1 92.25 110 GLY A C 1
ATOM 834 O O . GLY A 1 110 ? -8.125 -4.586 -8.156 1 92.25 110 GLY A O 1
ATOM 835 N N . GLU A 1 111 ? -8.945 -4 -6.238 1 92.5 111 GLU A N 1
ATOM 836 C CA . GLU A 1 111 ? -10.211 -3.555 -6.809 1 92.5 111 GLU A CA 1
ATOM 837 C C . GLU A 1 111 ? -10.008 -2.381 -7.762 1 92.5 111 GLU A C 1
ATOM 839 O O . GLU A 1 111 ? -10.602 -2.346 -8.844 1 92.5 111 GLU A O 1
ATOM 844 N N . SER A 1 112 ? -9.141 -1.47 -7.477 1 87.75 112 SER A N 1
ATOM 845 C CA . SER A 1 112 ? -9.055 -0.18 -8.156 1 87.75 112 SER A CA 1
ATOM 846 C C . SER A 1 112 ? -8.531 -0.336 -9.578 1 87.75 112 SER A C 1
ATOM 848 O O . SER A 1 112 ? -8.789 0.506 -10.438 1 87.75 112 SER A O 1
ATOM 850 N N . ILE A 1 113 ? -7.855 -1.398 -9.914 1 90.19 113 ILE A N 1
ATOM 851 C CA . ILE A 1 113 ? -7.219 -1.522 -11.219 1 90.19 113 ILE A CA 1
ATOM 852 C C . ILE A 1 113 ? -8.07 -2.408 -12.125 1 90.19 113 ILE A C 1
ATOM 854 O O . ILE A 1 113 ? -7.762 -2.572 -13.312 1 90.19 113 ILE A O 1
ATOM 858 N N . GLN A 1 114 ? -9.164 -2.975 -11.578 1 95.81 114 GLN A N 1
ATOM 859 C CA . GLN A 1 114 ? -9.922 -3.959 -12.344 1 95.81 114 GLN A CA 1
ATOM 860 C C . GLN A 1 114 ? -10.734 -3.291 -13.453 1 95.81 114 GLN A C 1
ATOM 862 O O . GLN A 1 114 ? -11.102 -2.119 -13.336 1 95.81 114 GLN A O 1
ATOM 867 N N . ARG A 1 115 ? -10.953 -3.994 -14.555 1 96.06 115 ARG A N 1
ATOM 868 C CA . ARG A 1 115 ? -11.852 -3.633 -15.641 1 96.06 115 ARG A CA 1
ATOM 869 C C . ARG A 1 115 ? -13.203 -4.309 -15.477 1 96.06 115 ARG A C 1
ATOM 871 O O . ARG A 1 115 ? -13.281 -5.469 -15.062 1 96.06 115 ARG A O 1
ATOM 878 N N . PRO A 1 116 ? -14.25 -3.58 -15.805 1 95.88 116 PRO A N 1
ATOM 879 C CA . PRO A 1 116 ? -15.578 -4.191 -15.695 1 95.88 116 PRO A CA 1
ATOM 880 C C . PRO A 1 116 ? -15.781 -5.348 -16.672 1 95.88 116 PRO A C 1
ATOM 882 O O . PRO A 1 116 ? -15.164 -5.371 -17.734 1 95.88 116 PRO A O 1
ATOM 885 N N . MET A 1 117 ? -16.672 -6.234 -16.328 1 95.31 117 MET A N 1
ATOM 886 C CA . MET A 1 117 ? -17.031 -7.375 -17.172 1 95.31 117 MET A CA 1
ATOM 887 C C . MET A 1 117 ? -17.781 -6.922 -18.422 1 95.31 117 MET A C 1
ATOM 889 O O . MET A 1 117 ? -18.828 -6.273 -18.312 1 95.31 117 MET A O 1
ATOM 893 N N . PRO A 1 118 ? -17.266 -7.258 -19.609 1 94.12 118 PRO A N 1
ATOM 894 C CA . PRO A 1 118 ? -18 -6.941 -20.844 1 94.12 118 PRO A CA 1
ATOM 895 C C . PRO A 1 118 ? -19.234 -7.824 -21.031 1 94.12 118 PRO A C 1
ATOM 897 O O . PRO A 1 118 ? -19.359 -8.867 -20.391 1 94.12 118 PRO A O 1
ATOM 900 N N . PRO A 1 119 ? -20.062 -7.426 -21.953 1 94.56 119 PRO A N 1
ATOM 901 C CA . PRO A 1 119 ? -21.25 -8.227 -22.234 1 94.56 119 PRO A CA 1
ATOM 902 C C . PRO A 1 119 ? -20.938 -9.547 -22.938 1 94.56 119 PRO A C 1
ATOM 904 O O . PRO A 1 119 ? -19.953 -9.633 -23.672 1 94.56 119 PRO A O 1
ATOM 907 N N . VAL A 1 120 ? -21.75 -10.492 -22.75 1 96.56 120 VAL A N 1
ATOM 908 C CA . VAL A 1 120 ? -21.641 -11.82 -23.344 1 96.56 120 VAL A CA 1
ATOM 909 C C . VAL A 1 120 ? -22.406 -11.867 -24.656 1 96.56 120 VAL A C 1
ATOM 911 O O . VAL A 1 120 ? -23.469 -11.242 -24.781 1 96.56 120 VAL A O 1
ATOM 914 N N . SER A 1 121 ? -21.891 -12.516 -25.656 1 96.88 121 SER A N 1
ATOM 915 C CA . SER A 1 121 ? -22.609 -12.82 -26.891 1 96.88 121 SER A CA 1
ATOM 916 C C . SER A 1 121 ? -23.234 -14.203 -26.844 1 96.88 121 SER A C 1
ATOM 918 O O . SER A 1 121 ? -22.547 -15.211 -27.016 1 96.88 121 SER A O 1
ATOM 920 N N . PRO A 1 122 ? -24.5 -14.266 -26.75 1 96.06 122 PRO A N 1
ATOM 921 C CA . PRO A 1 122 ? -25.141 -15.578 -26.703 1 96.06 122 PRO A CA 1
ATOM 922 C C . PRO A 1 122 ? -24.859 -16.422 -27.953 1 96.06 122 PRO A C 1
ATOM 924 O O . PRO A 1 122 ? -24.719 -17.641 -27.859 1 96.06 122 PRO A O 1
ATOM 927 N N . GLN A 1 123 ? -24.781 -15.766 -29.031 1 96.94 123 GLN A N 1
ATOM 928 C CA . GLN A 1 123 ? -24.5 -16.469 -30.281 1 96.94 123 GLN A CA 1
ATOM 929 C C . GLN A 1 123 ? -23.109 -17.109 -30.234 1 96.94 123 GLN A C 1
ATOM 931 O O . GLN A 1 123 ? -22.938 -18.266 -30.625 1 96.94 123 GLN A O 1
ATOM 936 N N . ALA A 1 124 ? -22.156 -16.375 -29.797 1 96.81 124 ALA A N 1
ATOM 937 C CA . ALA A 1 124 ? -20.797 -16.891 -29.672 1 96.81 124 ALA A CA 1
ATOM 938 C C . ALA A 1 124 ? -20.75 -18.094 -28.734 1 96.81 124 ALA A C 1
ATOM 940 O O . ALA A 1 124 ? -20.094 -19.094 -29.031 1 96.81 124 ALA A O 1
ATOM 941 N N . VAL A 1 125 ? -21.469 -18.031 -27.641 1 97.88 125 VAL A N 1
ATOM 942 C CA . VAL A 1 125 ? -21.5 -19.094 -26.641 1 97.88 125 VAL A CA 1
ATOM 943 C C . VAL A 1 125 ? -22.078 -20.359 -27.266 1 97.88 125 VAL A C 1
ATOM 945 O O . VAL A 1 125 ? -21.547 -21.453 -27.078 1 97.88 125 VAL A O 1
ATOM 948 N N . GLN A 1 126 ? -23.125 -20.188 -27.984 1 97.06 126 GLN A N 1
ATOM 949 C CA . GLN A 1 126 ? -23.766 -21.312 -28.641 1 97.06 126 GLN A CA 1
ATOM 950 C C . GLN A 1 126 ? -22.859 -21.953 -29.672 1 97.06 126 GLN A C 1
ATOM 952 O O . GLN A 1 126 ? -22.797 -23.188 -29.781 1 97.06 126 GLN A O 1
ATOM 957 N N . GLU A 1 127 ? -22.188 -21.172 -30.375 1 96.94 127 GLU A N 1
ATOM 958 C CA . GLU A 1 127 ? -21.312 -21.656 -31.453 1 96.94 127 GLU A CA 1
ATOM 959 C C . GLU A 1 127 ? -20.141 -22.438 -30.891 1 96.94 127 GLU A C 1
ATOM 961 O O . GLU A 1 127 ? -19.625 -23.359 -31.547 1 96.94 127 GLU A O 1
ATOM 966 N N . MET A 1 128 ? -19.703 -22.219 -29.688 1 96.5 128 MET A N 1
ATOM 967 C CA . MET A 1 128 ? -18.516 -22.828 -29.078 1 96.5 128 MET A CA 1
ATOM 968 C C . MET A 1 128 ? -18.781 -24.281 -28.719 1 96.5 128 MET A C 1
ATOM 970 O O . MET A 1 128 ? -17.844 -25.047 -28.438 1 96.5 128 MET A O 1
ATOM 974 N N . ARG A 1 129 ? -20.031 -24.688 -28.797 1 94.81 129 ARG A N 1
ATOM 975 C CA . ARG A 1 129 ? -20.328 -26.094 -28.578 1 94.81 129 ARG A CA 1
ATOM 976 C C . ARG A 1 129 ? -19.734 -26.969 -29.688 1 94.81 129 ARG A C 1
ATOM 978 O O . ARG A 1 129 ? -19.5 -28.156 -29.484 1 94.81 129 ARG A O 1
ATOM 985 N N . ASP A 1 130 ? -19.5 -26.281 -30.812 1 95.94 130 ASP A N 1
ATOM 986 C CA . ASP A 1 130 ? -18.719 -26.906 -31.875 1 95.94 130 ASP A CA 1
ATOM 987 C C . ASP A 1 130 ? -17.219 -26.75 -31.609 1 95.94 130 ASP A C 1
ATOM 989 O O . ASP A 1 130 ? -16.703 -25.625 -31.547 1 95.94 130 ASP A O 1
ATOM 993 N N . PRO A 1 131 ? -16.516 -27.828 -31.531 1 95.62 131 PRO A N 1
ATOM 994 C CA . PRO A 1 131 ? -15.086 -27.766 -31.188 1 95.62 131 PRO A CA 1
ATOM 995 C C . PRO A 1 131 ? -14.289 -26.906 -32.188 1 95.62 131 PRO A C 1
ATOM 997 O O . PRO A 1 131 ? -13.305 -26.266 -31.781 1 95.62 131 PRO A O 1
ATOM 1000 N N . VAL A 1 132 ? -14.672 -26.938 -33.406 1 96.12 132 VAL A N 1
ATOM 1001 C CA . VAL A 1 132 ? -13.984 -26.125 -34.406 1 96.12 132 VAL A CA 1
ATOM 1002 C C . VAL A 1 132 ? -14.188 -24.641 -34.125 1 96.12 132 VAL A C 1
ATOM 1004 O O . VAL A 1 132 ? -13.234 -23.859 -34.156 1 96.12 132 VAL A O 1
ATOM 1007 N N . ARG A 1 133 ? -15.391 -24.266 -33.812 1 96.81 133 ARG A N 1
ATOM 1008 C CA . ARG A 1 133 ? -15.711 -22.891 -33.5 1 96.81 133 ARG A CA 1
ATOM 1009 C C . ARG A 1 133 ? -15.102 -22.469 -32.156 1 96.81 133 ARG A C 1
ATOM 1011 O O . ARG A 1 133 ? -14.68 -21.328 -32 1 96.81 133 ARG A O 1
ATOM 1018 N N . PHE A 1 134 ? -15.125 -23.469 -31.266 1 98 134 PHE A N 1
ATOM 1019 C CA . PHE A 1 134 ? -14.43 -23.25 -30 1 98 134 PHE A CA 1
ATOM 1020 C C . PHE A 1 134 ? -12.969 -22.875 -30.234 1 98 134 PHE A C 1
ATOM 1022 O O . PHE A 1 134 ? -12.492 -21.844 -29.734 1 98 134 PHE A O 1
ATOM 1029 N N . ARG A 1 135 ? -12.289 -23.609 -31.031 1 97.31 135 ARG A N 1
ATOM 1030 C CA . ARG A 1 135 ? -10.875 -23.406 -31.344 1 97.31 135 ARG A CA 1
ATOM 1031 C C . ARG A 1 135 ? -10.641 -22.062 -32.031 1 97.31 135 ARG A C 1
ATOM 1033 O O . ARG A 1 135 ? -9.648 -21.391 -31.75 1 97.31 135 ARG A O 1
ATOM 1040 N N . GLU A 1 136 ? -11.531 -21.672 -32.844 1 96.56 136 GLU A N 1
ATOM 1041 C CA . GLU A 1 136 ? -11.406 -20.422 -33.594 1 96.56 136 GLU A CA 1
ATOM 1042 C C . GLU A 1 136 ? -11.43 -19.219 -32.656 1 96.56 136 GLU A C 1
ATOM 1044 O O . GLU A 1 136 ? -10.867 -18.156 -32.969 1 96.56 136 GLU A O 1
ATOM 1049 N N . ARG A 1 137 ? -12.008 -19.406 -31.516 1 97.12 137 ARG A N 1
ATOM 1050 C CA . ARG A 1 137 ? -12.18 -18.281 -30.578 1 97.12 137 ARG A CA 1
ATOM 1051 C C . ARG A 1 137 ? -11.125 -18.312 -29.484 1 97.12 137 ARG A C 1
ATOM 1053 O O . ARG A 1 137 ? -11 -17.375 -28.719 1 97.12 137 ARG A O 1
ATOM 1060 N N . MET A 1 138 ? -10.352 -19.391 -29.438 1 97.5 138 MET A N 1
ATOM 1061 C CA . MET A 1 138 ? -9.305 -19.5 -28.422 1 97.5 138 MET A CA 1
ATOM 1062 C C . MET A 1 138 ? -8.211 -18.469 -28.656 1 97.5 138 MET A C 1
ATOM 1064 O O . MET A 1 138 ? -8.023 -18 -29.781 1 97.5 138 MET A O 1
ATOM 1068 N N . HIS A 1 139 ? -7.547 -18.094 -27.594 1 96.5 139 HIS A N 1
ATOM 1069 C CA . HIS A 1 139 ? -6.355 -17.25 -27.578 1 96.5 139 HIS A CA 1
ATOM 1070 C C . HIS A 1 139 ? -6.711 -15.797 -27.906 1 96.5 139 HIS A C 1
ATOM 1072 O O . HIS A 1 139 ? -5.859 -15.039 -28.375 1 96.5 139 HIS A O 1
ATOM 1078 N N . ILE A 1 140 ? -7.973 -15.438 -27.781 1 95.62 140 ILE A N 1
ATOM 1079 C CA . ILE A 1 140 ? -8.461 -14.07 -27.938 1 95.62 140 ILE A CA 1
ATOM 1080 C C . ILE A 1 140 ? -9 -13.547 -26.609 1 95.62 140 ILE A C 1
ATOM 1082 O O . ILE A 1 140 ? -10.062 -13.977 -26.156 1 95.62 140 ILE A O 1
ATOM 1086 N N . LEU A 1 141 ? -8.328 -12.656 -25.984 1 95.44 141 LEU A N 1
ATOM 1087 C CA . LEU A 1 141 ? -8.609 -12.172 -24.641 1 95.44 141 LEU A CA 1
ATOM 1088 C C . LEU A 1 141 ? -10.055 -11.672 -24.531 1 95.44 141 LEU A C 1
ATOM 1090 O O . LEU A 1 141 ? -10.719 -11.922 -23.516 1 95.44 141 LEU A O 1
ATOM 1094 N N . ASP A 1 142 ? -10.523 -11.047 -25.594 1 94.62 142 ASP A N 1
ATOM 1095 C CA . ASP A 1 142 ? -11.844 -10.43 -25.594 1 94.62 142 ASP A CA 1
ATOM 1096 C C . ASP A 1 142 ? -12.945 -11.492 -25.562 1 94.62 142 ASP A C 1
ATOM 1098 O O . ASP A 1 142 ? -14.109 -11.18 -25.297 1 94.62 142 ASP A O 1
ATOM 1102 N N . GLN A 1 143 ? -12.578 -12.727 -25.766 1 97.12 143 GLN A N 1
ATOM 1103 C CA . GLN A 1 143 ? -13.562 -13.805 -25.781 1 97.12 143 GLN A CA 1
ATOM 1104 C C . GLN A 1 143 ? -13.773 -14.375 -24.391 1 97.12 143 GLN A C 1
ATOM 1106 O O . GLN A 1 143 ? -14.609 -15.266 -24.188 1 97.12 143 GLN A O 1
ATOM 1111 N N . TYR A 1 144 ? -13.133 -13.852 -23.422 1 97.5 144 TYR A N 1
ATOM 1112 C CA . TYR A 1 144 ? -13.195 -14.375 -22.062 1 97.5 144 TYR A CA 1
ATOM 1113 C C . TYR A 1 144 ? -14.633 -14.461 -21.578 1 97.5 144 TYR A C 1
ATOM 1115 O O . TYR A 1 144 ? -15.07 -15.508 -21.094 1 97.5 144 TYR A O 1
ATOM 1123 N N . PRO A 1 145 ? -15.445 -13.375 -21.688 1 97.56 145 PRO A N 1
ATOM 1124 C CA . PRO A 1 145 ? -16.812 -13.477 -21.172 1 97.56 145 PRO A CA 1
ATOM 1125 C C . PRO A 1 145 ? -17.609 -14.594 -21.844 1 97.56 145 PRO A C 1
ATOM 1127 O O . PRO A 1 145 ? -18.422 -15.25 -21.188 1 97.56 145 PRO A O 1
ATOM 1130 N N . ASN A 1 146 ? -17.375 -14.781 -23.094 1 98.31 146 ASN A N 1
ATOM 1131 C CA . ASN A 1 146 ? -18.078 -15.836 -23.812 1 98.31 146 ASN A CA 1
ATOM 1132 C C . ASN A 1 146 ? -17.641 -17.219 -23.344 1 98.31 146 ASN A C 1
ATOM 1134 O O . ASN A 1 146 ? -18.469 -18.109 -23.156 1 98.31 146 ASN A O 1
ATOM 1138 N N . PHE A 1 147 ? -16.375 -17.406 -23.156 1 98.69 147 PHE A N 1
ATOM 1139 C CA . PHE A 1 147 ? -15.875 -18.672 -22.656 1 98.69 147 PHE A CA 1
ATOM 1140 C C . PHE A 1 147 ? -16.391 -18.938 -21.25 1 98.69 147 PHE A C 1
ATOM 1142 O O . PHE A 1 147 ? -16.703 -20.078 -20.891 1 98.69 147 PHE A O 1
ATOM 1149 N N . LEU A 1 148 ? -16.391 -17.875 -20.422 1 98.5 148 LEU A N 1
ATOM 1150 C CA . LEU A 1 148 ? -16.906 -18.047 -19.062 1 98.5 148 LEU A CA 1
ATOM 1151 C C . LEU A 1 148 ? -18.344 -18.547 -19.094 1 98.5 148 LEU A C 1
ATOM 1153 O O . LEU A 1 148 ? -18.688 -19.516 -18.422 1 98.5 148 LEU A O 1
ATOM 1157 N N . ALA A 1 149 ? -19.141 -17.891 -19.875 1 97.62 149 ALA A N 1
ATOM 1158 C CA . ALA A 1 149 ? -20.547 -18.312 -20.016 1 97.62 149 ALA A CA 1
ATOM 1159 C C . ALA A 1 149 ? -20.641 -19.734 -20.547 1 97.62 149 ALA A C 1
ATOM 1161 O O . ALA A 1 149 ? -21.484 -20.516 -20.094 1 97.62 149 ALA A O 1
ATOM 1162 N N . PHE A 1 150 ? -19.891 -20.094 -21.516 1 98.38 150 PHE A N 1
ATOM 1163 C CA . PHE A 1 150 ? -19.859 -21.422 -22.094 1 98.38 150 PHE A CA 1
ATOM 1164 C C . PHE A 1 150 ? -19.594 -22.469 -21.031 1 98.38 150 PHE A C 1
ATOM 1166 O O . PHE A 1 150 ? -20.328 -23.453 -20.906 1 98.38 150 PHE A O 1
ATOM 1173 N N . PHE A 1 151 ? -18.531 -22.281 -20.25 1 98.56 151 PHE A N 1
ATOM 1174 C CA . PHE A 1 151 ? -18.141 -23.297 -19.281 1 98.56 151 PHE A CA 1
ATOM 1175 C C . PHE A 1 151 ? -19.141 -23.359 -18.141 1 98.56 151 PHE A C 1
ATOM 1177 O O . PHE A 1 151 ? -19.375 -24.438 -17.578 1 98.56 151 PHE A O 1
ATOM 1184 N N . GLU A 1 152 ? -19.688 -22.203 -17.766 1 97.38 152 GLU A N 1
ATOM 1185 C CA . GLU A 1 152 ? -20.75 -22.234 -16.781 1 97.38 152 GLU A CA 1
ATOM 1186 C C . GLU A 1 152 ? -21.922 -23.078 -17.266 1 97.38 152 GLU A C 1
ATOM 1188 O O . GLU A 1 152 ? -22.5 -23.859 -16.484 1 97.38 152 GLU A O 1
ATOM 1193 N N . GLN A 1 153 ? -22.266 -22.938 -18.484 1 97.31 153 GLN A N 1
ATOM 1194 C CA . GLN A 1 153 ? -23.359 -23.719 -19.062 1 97.31 153 GLN A CA 1
ATOM 1195 C C . GLN A 1 153 ? -23 -25.203 -19.156 1 97.31 153 GLN A C 1
ATOM 1197 O O . GLN A 1 153 ? -23.844 -26.062 -18.922 1 97.31 153 GLN A O 1
ATOM 1202 N N . GLU A 1 154 ? -21.766 -25.469 -19.562 1 97.31 154 GLU A N 1
ATOM 1203 C CA . GLU A 1 154 ? -21.312 -26.859 -19.625 1 97.31 154 GLU A CA 1
ATOM 1204 C C . GLU A 1 154 ? -21.422 -27.531 -18.25 1 97.31 154 GLU A C 1
ATOM 1206 O O . GLU A 1 154 ? -21.859 -28.672 -18.156 1 97.31 154 GLU A O 1
ATOM 1211 N N . ILE A 1 155 ? -21.016 -26.828 -17.219 1 97.25 155 ILE A N 1
ATOM 1212 C CA . ILE A 1 155 ? -21.062 -27.359 -15.852 1 97.25 155 ILE A CA 1
ATOM 1213 C C . ILE A 1 155 ? -22.516 -27.578 -15.445 1 97.25 155 ILE A C 1
ATOM 1215 O O . ILE A 1 155 ? -22.859 -28.625 -14.891 1 97.25 155 ILE A O 1
ATOM 1219 N N . ALA A 1 156 ? -23.312 -26.625 -15.773 1 96.12 156 ALA A N 1
ATOM 1220 C CA . ALA A 1 156 ? -24.734 -26.75 -15.469 1 96.12 156 ALA A CA 1
ATOM 1221 C C . ALA A 1 156 ? -25.344 -27.938 -16.203 1 96.12 156 ALA A C 1
ATOM 1223 O O . ALA A 1 156 ? -26.141 -28.688 -15.617 1 96.12 156 ALA A O 1
ATOM 1224 N N . ALA A 1 157 ? -25.047 -28.078 -17.438 1 96 157 ALA A N 1
ATOM 1225 C CA . ALA A 1 157 ? -25.594 -29.141 -18.266 1 96 157 ALA A CA 1
ATOM 1226 C C . ALA A 1 157 ? -25.203 -30.516 -17.734 1 96 157 ALA A C 1
ATOM 1228 O O . ALA A 1 157 ? -25.922 -31.5 -17.938 1 96 157 ALA A O 1
ATOM 1229 N N . LYS A 1 158 ? -24.141 -30.594 -17.062 1 96.31 158 LYS A N 1
ATOM 1230 C CA . LYS A 1 158 ? -23.688 -31.844 -16.469 1 96.31 158 LYS A CA 1
ATOM 1231 C C . LYS A 1 158 ? -24.078 -31.938 -15.008 1 96.31 158 LYS A C 1
ATOM 1233 O O . LYS A 1 158 ? -23.422 -32.625 -14.227 1 96.31 158 LYS A O 1
ATOM 1238 N N . GLY A 1 159 ? -25.047 -31.234 -14.562 1 93.75 159 GLY A N 1
ATOM 1239 C CA . GLY A 1 159 ? -25.609 -31.312 -13.219 1 93.75 159 GLY A CA 1
ATOM 1240 C C . GLY A 1 159 ? -24.672 -30.75 -12.156 1 93.75 159 GLY A C 1
ATOM 1241 O O . GLY A 1 159 ? -24.641 -31.234 -11.031 1 93.75 159 GLY A O 1
ATOM 1242 N N . GLY A 1 160 ? -23.859 -29.844 -12.57 1 93.75 160 GLY A N 1
ATOM 1243 C CA . GLY A 1 160 ? -22.953 -29.219 -11.609 1 93.75 160 GLY A CA 1
ATOM 1244 C C . GLY A 1 160 ? -21.641 -29.953 -11.477 1 93.75 160 GLY A C 1
ATOM 1245 O O . GLY A 1 160 ? -20.797 -29.562 -10.664 1 93.75 160 GLY A O 1
ATOM 1246 N N . ASP A 1 161 ? -21.375 -30.953 -12.312 1 96.25 161 ASP A N 1
ATOM 1247 C CA . ASP A 1 161 ? -20.172 -31.766 -12.25 1 96.25 161 ASP A CA 1
ATOM 1248 C C . ASP A 1 161 ? -19 -31.078 -12.953 1 96.25 161 ASP A C 1
ATOM 1250 O O . ASP A 1 161 ? -18.625 -31.469 -14.055 1 96.25 161 ASP A O 1
ATOM 1254 N N . TRP A 1 162 ? -18.438 -30.109 -12.227 1 97.12 162 TRP A N 1
ATOM 1255 C CA . TRP A 1 162 ? -17.328 -29.344 -12.797 1 97.12 162 TRP A CA 1
ATOM 1256 C C . TRP A 1 162 ? -16.125 -30.25 -13.031 1 97.12 162 TRP A C 1
ATOM 1258 O O . TRP A 1 162 ? -15.297 -29.969 -13.898 1 97.12 162 TRP A O 1
ATOM 1268 N N . GLN A 1 163 ? -15.961 -31.406 -12.328 1 98.19 163 GLN A N 1
ATOM 1269 C CA . GLN A 1 163 ? -14.867 -32.344 -12.531 1 98.19 163 GLN A CA 1
ATOM 1270 C C . GLN A 1 163 ? -14.922 -32.969 -13.922 1 98.19 163 GLN A C 1
ATOM 1272 O O . GLN A 1 163 ? -13.898 -33.062 -14.602 1 98.19 163 GLN A O 1
ATOM 1277 N N . ALA A 1 164 ? -16.141 -33.281 -14.281 1 98.06 164 ALA A N 1
ATOM 1278 C CA . ALA A 1 164 ? -16.328 -33.875 -15.609 1 98.06 164 ALA A CA 1
ATOM 1279 C C . ALA A 1 164 ? -15.938 -32.906 -16.703 1 98.06 164 ALA A C 1
ATOM 1281 O O . ALA A 1 164 ? -15.383 -33.281 -17.734 1 98.06 164 ALA A O 1
ATOM 1282 N N . VAL A 1 165 ? -16.25 -31.641 -16.5 1 98.12 165 VAL A N 1
ATOM 1283 C CA . VAL A 1 165 ? -15.938 -30.609 -17.469 1 98.12 165 VAL A CA 1
ATOM 1284 C C . VAL A 1 165 ? -14.43 -30.406 -17.562 1 98.12 165 VAL A C 1
ATOM 1286 O O . VAL A 1 165 ? -13.875 -30.281 -18.656 1 98.12 165 VAL A O 1
ATOM 1289 N N . VAL A 1 166 ? -13.719 -30.406 -16.422 1 98.81 166 VAL A N 1
ATOM 1290 C CA . VAL A 1 166 ? -12.266 -30.281 -16.422 1 98.81 166 VAL A CA 1
ATOM 1291 C C . VAL A 1 166 ? -11.648 -31.484 -17.141 1 98.81 166 VAL A C 1
ATOM 1293 O O . VAL A 1 166 ? -10.734 -31.312 -17.969 1 98.81 166 VAL A O 1
ATOM 1296 N N . LEU A 1 167 ? -12.109 -32.688 -16.891 1 98.5 167 LEU A N 1
ATOM 1297 C CA . LEU A 1 167 ? -11.609 -33.906 -17.547 1 98.5 167 LEU A CA 1
ATOM 1298 C C . LEU A 1 167 ? -11.789 -33.812 -19.062 1 98.5 167 LEU A C 1
ATOM 1300 O O . LEU A 1 167 ? -10.867 -34.125 -19.812 1 98.5 167 LEU A O 1
ATOM 1304 N N . GLU A 1 168 ? -12.922 -33.406 -19.453 1 97.88 168 GLU A N 1
ATOM 1305 C CA . GLU A 1 168 ? -13.266 -33.344 -20.875 1 97.88 168 GLU A CA 1
ATOM 1306 C C . GLU A 1 168 ? -12.398 -32.312 -21.609 1 97.88 168 GLU A C 1
ATOM 1308 O O . GLU A 1 168 ? -11.953 -32.562 -22.734 1 97.88 168 GLU A O 1
ATOM 1313 N N . HIS A 1 169 ? -12.125 -31.25 -21 1 98 169 HIS A N 1
ATOM 1314 C CA . HIS A 1 169 ? -11.531 -30.141 -21.734 1 98 169 HIS A CA 1
ATOM 1315 C C . HIS A 1 169 ? -10.023 -30.094 -21.516 1 98 169 HIS A C 1
ATOM 1317 O O . HIS A 1 169 ? -9.305 -29.453 -22.297 1 98 169 HIS A O 1
ATOM 1323 N N . CYS A 1 170 ? -9.484 -30.797 -20.484 1 98.31 170 CYS A N 1
ATOM 1324 C CA . CYS A 1 170 ? -8.062 -30.641 -20.203 1 98.31 170 CYS A CA 1
ATOM 1325 C C . CYS A 1 170 ? -7.367 -32 -20.125 1 98.31 170 CYS A C 1
ATOM 1327 O O . CYS A 1 170 ? -6.141 -32.094 -20.25 1 98.31 170 CYS A O 1
ATOM 1329 N N . PHE A 1 171 ? -8.141 -33.156 -19.984 1 98 171 PHE A N 1
ATOM 1330 C CA . PHE A 1 171 ? -7.469 -34.438 -19.703 1 98 171 PHE A CA 1
ATOM 1331 C C . PHE A 1 171 ? -8.039 -35.531 -20.578 1 98 171 PHE A C 1
ATOM 1333 O O . PHE A 1 171 ? -7.832 -36.719 -20.297 1 98 171 PHE A O 1
ATOM 1340 N N . ALA A 1 172 ? -8.734 -35.188 -21.641 1 96.81 172 ALA A N 1
ATOM 1341 C CA . ALA A 1 172 ? -9.375 -36.188 -22.484 1 96.81 172 ALA A CA 1
ATOM 1342 C C . ALA A 1 172 ? -8.391 -36.781 -23.5 1 96.81 172 ALA A C 1
ATOM 1344 O O . ALA A 1 172 ? -8.711 -37.719 -24.203 1 96.81 172 ALA A O 1
ATOM 1345 N N . ARG A 1 173 ? -7.277 -36.219 -23.688 1 95.75 173 ARG A N 1
ATOM 1346 C CA . ARG A 1 173 ? -6.215 -36.688 -24.578 1 95.75 173 ARG A CA 1
ATOM 1347 C C . ARG A 1 173 ? -6.617 -36.562 -26.047 1 95.75 173 ARG A C 1
ATOM 1349 O O . ARG A 1 173 ? -6.289 -37.406 -26.859 1 95.75 173 ARG A O 1
ATOM 1356 N N . THR A 1 174 ? -7.477 -35.562 -26.312 1 95.81 174 THR A N 1
ATOM 1357 C CA . THR A 1 174 ? -7.73 -35.094 -27.672 1 95.81 174 THR A CA 1
ATOM 1358 C C . THR A 1 174 ? -6.828 -33.938 -28.031 1 95.81 174 THR A C 1
ATOM 1360 O O . THR A 1 174 ? -6.242 -33.312 -27.141 1 95.81 174 THR A O 1
ATOM 1363 N N . PRO A 1 175 ? -6.684 -33.625 -29.297 1 94.69 175 PRO A N 1
ATOM 1364 C CA . PRO A 1 175 ? -5.863 -32.469 -29.672 1 94.69 175 PRO A CA 1
ATOM 1365 C C . PRO A 1 175 ? -6.312 -31.188 -29 1 94.69 175 PRO A C 1
ATOM 1367 O O . PRO A 1 175 ? -5.477 -30.406 -28.516 1 94.69 175 PRO A O 1
ATOM 1370 N N . LEU A 1 176 ? -7.594 -30.984 -28.953 1 96.19 176 LEU A N 1
ATOM 1371 C CA . LEU A 1 176 ? -8.109 -29.766 -28.344 1 96.19 176 LEU A CA 1
ATOM 1372 C C . LEU A 1 176 ? -7.875 -29.781 -26.828 1 96.19 176 LEU A C 1
ATOM 1374 O O . LEU A 1 176 ? -7.48 -28.766 -26.25 1 96.19 176 LEU A O 1
ATOM 1378 N N . SER A 1 177 ? -8.164 -30.875 -26.141 1 97.19 177 SER A N 1
ATOM 1379 C CA . SER A 1 177 ? -7.938 -30.969 -24.703 1 97.19 177 SER A CA 1
ATOM 1380 C C . SER A 1 177 ? -6.457 -30.828 -24.359 1 97.19 177 SER A C 1
ATOM 1382 O O . SER A 1 177 ? -6.098 -30.266 -23.328 1 97.19 177 SER A O 1
ATOM 1384 N N . ASP A 1 178 ? -5.574 -31.406 -25.219 1 96.38 178 ASP A N 1
ATOM 1385 C CA . ASP A 1 178 ? -4.137 -31.266 -25.016 1 96.38 178 ASP A CA 1
ATOM 1386 C C . ASP A 1 178 ? -3.709 -29.812 -25.156 1 96.38 178 ASP A C 1
ATOM 1388 O O . ASP A 1 178 ? -2.836 -29.344 -24.422 1 96.38 178 ASP A O 1
ATOM 1392 N N . LEU A 1 179 ? -4.293 -29.188 -26.109 1 97 179 LEU A N 1
ATOM 1393 C CA . LEU A 1 179 ? -4.02 -27.75 -26.266 1 97 179 LEU A CA 1
ATOM 1394 C C . LEU A 1 179 ? -4.492 -26.984 -25.047 1 97 179 LEU A C 1
ATOM 1396 O O . LEU A 1 179 ? -3.791 -26.094 -24.562 1 97 179 LEU A O 1
ATOM 1400 N N . MET A 1 180 ? -5.684 -27.281 -24.547 1 98.25 180 MET A N 1
ATOM 1401 C CA . MET A 1 180 ? -6.219 -26.656 -23.344 1 98.25 180 MET A CA 1
ATOM 1402 C C . MET A 1 180 ? -5.316 -26.922 -22.141 1 98.25 180 MET A C 1
ATOM 1404 O O . MET A 1 180 ? -5.047 -26.016 -21.344 1 98.25 180 MET A O 1
ATOM 1408 N N . MET A 1 181 ? -4.82 -28.125 -22.047 1 98.25 181 MET A N 1
ATOM 1409 C CA . MET A 1 181 ? -3.92 -28.453 -20.938 1 98.25 181 MET A CA 1
ATOM 1410 C C . MET A 1 181 ? -2.639 -27.625 -21.016 1 98.25 181 MET A C 1
ATOM 1412 O O . MET A 1 181 ? -2.168 -27.109 -20 1 98.25 181 MET A O 1
ATOM 1416 N N . ALA A 1 182 ? -2.07 -27.531 -22.188 1 98.06 182 ALA A N 1
ATOM 1417 C CA . ALA A 1 182 ? -0.877 -26.703 -22.344 1 98.06 182 ALA A CA 1
ATOM 1418 C C . ALA A 1 182 ? -1.163 -25.25 -21.984 1 98.06 182 ALA A C 1
ATOM 1420 O O . ALA A 1 182 ? -0.359 -24.609 -21.312 1 98.06 182 ALA A O 1
ATOM 1421 N N . GLN A 1 183 ? -2.344 -24.734 -22.422 1 97.69 183 GLN A N 1
ATOM 1422 C CA . GLN A 1 183 ? -2.74 -23.344 -22.188 1 97.69 183 GLN A CA 1
ATOM 1423 C C . GLN A 1 183 ? -2.934 -23.078 -20.703 1 97.69 183 GLN A C 1
ATOM 1425 O O . GLN A 1 183 ? -2.822 -21.922 -20.25 1 97.69 183 GLN A O 1
ATOM 1430 N N . LEU A 1 184 ? -3.195 -24.078 -19.906 1 98.12 184 LEU A N 1
ATOM 1431 C CA . LEU A 1 184 ? -3.293 -23.938 -18.453 1 98.12 184 LEU A CA 1
ATOM 1432 C C . LEU A 1 184 ? -2.008 -23.344 -17.875 1 98.12 184 LEU A C 1
ATOM 1434 O O . LEU A 1 184 ? -2.041 -22.625 -16.875 1 98.12 184 LEU A O 1
ATOM 1438 N N . PHE A 1 185 ? -0.904 -23.641 -18.547 1 98.12 185 PHE A N 1
ATOM 1439 C CA . PHE A 1 185 ? 0.384 -23.25 -18 1 98.12 185 PHE A CA 1
ATOM 1440 C C . PHE A 1 185 ? 0.847 -21.922 -18.609 1 98.12 185 PHE A C 1
ATOM 1442 O O . PHE A 1 185 ? 1.931 -21.438 -18.281 1 98.12 185 PHE A O 1
ATOM 1449 N N . GLU A 1 186 ? 0.048 -21.281 -19.469 1 96.12 186 GLU A N 1
ATOM 1450 C CA . GLU A 1 186 ? 0.382 -20 -20.047 1 96.12 186 GLU A CA 1
ATOM 1451 C C . GLU A 1 186 ? 0.21 -18.859 -19.031 1 96.12 186 GLU A C 1
ATOM 1453 O O . GLU A 1 186 ? -0.237 -19.094 -17.906 1 96.12 186 GLU A O 1
ATOM 1458 N N . GLY A 1 187 ? 0.627 -17.641 -19.406 1 95.12 187 GLY A N 1
ATOM 1459 C CA . GLY A 1 187 ? 0.422 -16.469 -18.594 1 95.12 187 GLY A CA 1
ATOM 1460 C C . GLY A 1 187 ? 1.052 -16.578 -17.219 1 95.12 187 GLY A C 1
ATOM 1461 O O . GLY A 1 187 ? 0.403 -16.297 -16.203 1 95.12 187 GLY A O 1
ATOM 1462 N N . LEU A 1 188 ? 2.262 -17.125 -17.156 1 96.69 188 LEU A N 1
ATOM 1463 C CA . LEU A 1 188 ? 2.924 -17.344 -15.875 1 96.69 188 LEU A CA 1
ATOM 1464 C C . LEU A 1 188 ? 2.055 -18.188 -14.953 1 96.69 188 LEU A C 1
ATOM 1466 O O . LEU A 1 188 ? 1.893 -17.875 -13.773 1 96.69 188 LEU A O 1
ATOM 1470 N N . TYR A 1 189 ? 1.388 -19.234 -15.516 1 98.06 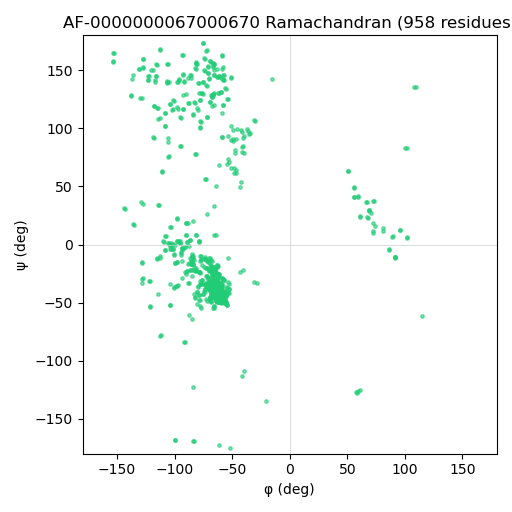189 TYR A N 1
ATOM 1471 C CA . TYR A 1 189 ? 0.635 -20.266 -14.82 1 98.06 189 TYR A CA 1
ATOM 1472 C C . TYR A 1 189 ? -0.671 -19.719 -14.266 1 98.06 189 TYR A C 1
ATOM 1474 O O . TYR A 1 189 ? -1.357 -20.391 -13.492 1 98.06 189 TYR A O 1
ATOM 1482 N N . HIS A 1 190 ? -1.12 -18.484 -14.609 1 98.12 190 HIS A N 1
ATOM 1483 C CA . HIS A 1 190 ? -2.27 -17.891 -13.945 1 98.12 190 HIS A CA 1
ATOM 1484 C C . HIS A 1 190 ? -3.535 -18.703 -14.18 1 98.12 190 HIS A C 1
ATOM 1486 O O . HIS A 1 190 ? -4.328 -18.906 -13.258 1 98.12 190 HIS A O 1
ATOM 1492 N N . PRO A 1 191 ? -3.803 -19.234 -15.438 1 98.44 191 PRO A N 1
ATOM 1493 C CA . PRO A 1 191 ? -4.992 -20.078 -15.562 1 98.44 191 PRO A CA 1
ATOM 1494 C C . PRO A 1 191 ? -4.941 -21.312 -14.664 1 98.44 191 PRO A C 1
ATOM 1496 O O . PRO A 1 191 ? -5.961 -21.703 -14.086 1 98.44 191 PRO A O 1
ATOM 1499 N N . PHE A 1 192 ? -3.742 -21.875 -14.562 1 98.75 192 PHE A N 1
ATOM 1500 C CA . PHE A 1 192 ? -3.547 -23.047 -13.719 1 98.75 192 PHE A CA 1
ATOM 1501 C C . PHE A 1 192 ? -3.787 -22.719 -12.258 1 98.75 192 PHE A C 1
ATOM 1503 O O . PHE A 1 192 ? -4.43 -23.484 -11.531 1 98.75 192 PHE A O 1
ATOM 1510 N N . ILE A 1 193 ? -3.275 -21.625 -11.812 1 98.81 193 ILE A N 1
ATOM 1511 C CA . ILE A 1 193 ? -3.449 -21.141 -10.445 1 98.81 193 ILE A CA 1
ATOM 1512 C C . ILE A 1 193 ? -4.934 -20.906 -10.164 1 98.81 193 ILE A C 1
ATOM 1514 O O . ILE A 1 193 ? -5.457 -21.359 -9.141 1 98.81 193 ILE A O 1
ATOM 1518 N N . HIS A 1 194 ? -5.566 -20.234 -11.102 1 98.62 194 HIS A N 1
ATOM 1519 C CA . HIS A 1 194 ? -6.973 -19.906 -10.93 1 98.62 194 HIS A CA 1
ATOM 1520 C C . HIS A 1 194 ? -7.832 -21.156 -10.859 1 98.62 194 HIS A C 1
ATOM 1522 O O . HIS A 1 194 ? -8.656 -21.312 -9.953 1 98.62 194 HIS A O 1
ATOM 1528 N N . LEU A 1 195 ? -7.609 -22.047 -11.766 1 98.75 195 LEU A N 1
ATOM 1529 C CA . LEU A 1 195 ? -8.312 -23.328 -11.742 1 98.75 195 LEU A CA 1
ATOM 1530 C C . LEU A 1 195 ? -8 -24.094 -10.461 1 98.75 195 LEU A C 1
ATOM 1532 O O . LEU A 1 195 ? -8.891 -24.703 -9.867 1 98.75 195 LEU A O 1
ATOM 1536 N N . GLY A 1 196 ? -6.738 -24.062 -10.102 1 98.62 196 GLY A N 1
ATOM 1537 C CA . GLY A 1 196 ? -6.309 -24.734 -8.891 1 98.62 196 GLY A CA 1
ATOM 1538 C C . GLY A 1 196 ? -7.059 -24.281 -7.656 1 98.62 196 GLY A C 1
ATOM 1539 O O . GLY A 1 196 ? -7.453 -25.094 -6.82 1 98.62 196 GLY A O 1
ATOM 1540 N N . PHE A 1 197 ? -7.262 -23 -7.547 1 98.25 197 PHE A N 1
ATOM 1541 C CA . PHE A 1 197 ? -8.055 -22.484 -6.438 1 98.25 197 PHE A CA 1
ATOM 1542 C C . PHE A 1 197 ? -9.477 -23.016 -6.5 1 98.25 197 PHE A C 1
ATOM 1544 O O . PHE A 1 197 ? -10.062 -23.359 -5.473 1 98.25 197 PHE A O 1
ATOM 1551 N N . GLY A 1 198 ? -10.062 -23.016 -7.691 1 97.56 198 GLY A N 1
ATOM 1552 C CA . GLY A 1 198 ? -11.398 -23.578 -7.844 1 97.56 198 GLY A CA 1
ATOM 1553 C C . GLY A 1 198 ? -11.508 -25.016 -7.375 1 97.56 198 GLY A C 1
ATOM 1554 O O . GLY A 1 198 ? -12.438 -25.359 -6.652 1 97.56 198 GLY A O 1
ATOM 1555 N N . VAL A 1 199 ? -10.578 -25.781 -7.734 1 97.19 199 VAL A N 1
ATOM 1556 C CA . VAL A 1 199 ? -10.57 -27.203 -7.383 1 97.19 199 VAL A CA 1
ATOM 1557 C C . VAL A 1 199 ? -10.336 -27.359 -5.879 1 97.19 199 VAL A C 1
ATOM 1559 O O . VAL A 1 199 ? -11.039 -28.109 -5.211 1 97.19 199 VAL A O 1
ATOM 1562 N N . GLU A 1 200 ? -9.367 -26.594 -5.371 1 97 200 GLU A N 1
ATOM 1563 C CA . GLU A 1 200 ? -8.984 -26.703 -3.969 1 97 200 GLU A CA 1
ATOM 1564 C C . GLU A 1 200 ? -10.164 -26.391 -3.049 1 97 200 GLU A C 1
ATOM 1566 O O . GLU A 1 200 ? -10.344 -27.047 -2.023 1 97 200 GLU A O 1
ATOM 1571 N N . PHE A 1 201 ? -10.93 -25.453 -3.422 1 95 201 PHE A N 1
ATOM 1572 C CA . PHE A 1 201 ? -12 -25 -2.545 1 95 201 PHE A CA 1
ATOM 1573 C C . PHE A 1 201 ? -13.359 -25.438 -3.076 1 95 201 PHE A C 1
ATOM 1575 O O . PHE A 1 201 ? -14.398 -25 -2.574 1 95 201 PHE A O 1
ATOM 1582 N N . SER A 1 202 ? -13.336 -26.266 -4.125 1 92.75 202 SER A N 1
ATOM 1583 C CA . SER A 1 202 ? -14.539 -26.844 -4.723 1 92.75 202 SER A CA 1
ATOM 1584 C C . SER A 1 202 ? -15.523 -25.75 -5.137 1 92.75 202 SER A C 1
ATOM 1586 O O . SER A 1 202 ? -16.703 -25.797 -4.77 1 92.75 202 SER A O 1
ATOM 1588 N N . LEU A 1 203 ? -15.016 -24.797 -5.816 1 94.19 203 LEU A N 1
ATOM 1589 C CA . LEU A 1 203 ? -15.82 -23.672 -6.285 1 94.19 203 LEU A CA 1
ATOM 1590 C C . LEU A 1 203 ? -16.031 -23.734 -7.793 1 94.19 203 LEU A C 1
ATOM 1592 O O . LEU A 1 203 ? -15.156 -23.328 -8.562 1 94.19 203 LEU A O 1
ATOM 1596 N N . SER A 1 204 ? -17.219 -24.172 -8.203 1 95.06 204 SER A N 1
ATOM 1597 C CA . SER A 1 204 ? -17.516 -24.406 -9.617 1 95.06 204 SER A CA 1
ATOM 1598 C C . SER A 1 204 ? -17.359 -23.125 -10.438 1 95.06 204 SER A C 1
ATOM 1600 O O . SER A 1 204 ? -16.906 -23.156 -11.578 1 95.06 204 SER A O 1
ATOM 1602 N N . GLY A 1 205 ? -17.797 -21.984 -9.852 1 95.5 205 GLY A N 1
ATOM 1603 C CA . GLY A 1 205 ? -17.625 -20.719 -10.547 1 95.5 205 GLY A CA 1
ATOM 1604 C C . GLY A 1 205 ? -16.188 -20.391 -10.875 1 95.5 205 GLY A C 1
ATOM 1605 O O . GLY A 1 205 ? -15.883 -19.906 -11.969 1 95.5 205 GLY A O 1
ATOM 1606 N N . LEU A 1 206 ? -15.273 -20.641 -9.93 1 97.5 206 LEU A N 1
ATOM 1607 C CA . LEU A 1 206 ? -13.859 -20.375 -10.148 1 97.5 206 LEU A CA 1
ATOM 1608 C C . LEU A 1 206 ? -13.266 -21.359 -11.156 1 97.5 206 LEU A C 1
ATOM 1610 O O . LEU A 1 206 ? -12.359 -21 -11.914 1 97.5 206 LEU A O 1
ATOM 1614 N N . VAL A 1 207 ? -13.789 -22.578 -11.141 1 98.12 207 VAL A N 1
ATOM 1615 C CA . VAL A 1 207 ? -13.359 -23.547 -12.141 1 98.12 207 VAL A CA 1
ATOM 1616 C C . VAL A 1 207 ? -13.727 -23.047 -13.539 1 98.12 207 VAL A C 1
ATOM 1618 O O . VAL A 1 207 ? -12.898 -23.078 -14.453 1 98.12 207 VAL A O 1
ATOM 1621 N N . ALA A 1 208 ? -14.93 -22.547 -13.656 1 98.5 208 ALA A N 1
ATOM 1622 C CA . ALA A 1 208 ? -15.359 -22 -14.938 1 98.5 208 ALA A CA 1
ATOM 1623 C C . ALA A 1 208 ? -14.477 -20.828 -15.352 1 98.5 208 ALA A C 1
ATOM 1625 O O . ALA A 1 208 ? -14.094 -20.703 -16.516 1 98.5 208 ALA A O 1
ATOM 1626 N N . GLU A 1 209 ? -14.172 -19.969 -14.383 1 98.5 209 GLU A N 1
ATOM 1627 C CA . GLU A 1 209 ? -13.297 -18.828 -14.648 1 98.5 209 GLU A CA 1
ATOM 1628 C C . GLU A 1 209 ? -11.914 -19.297 -15.109 1 98.5 209 GLU A C 1
ATOM 1630 O O . GLU A 1 209 ? -11.359 -18.75 -16.062 1 98.5 209 GLU A O 1
ATOM 1635 N N . GLY A 1 210 ? -11.375 -20.281 -14.398 1 98.69 210 GLY A N 1
ATOM 1636 C CA . GLY A 1 210 ? -10.062 -20.812 -14.758 1 98.69 210 GLY A CA 1
ATOM 1637 C C . GLY A 1 210 ? -10.023 -21.391 -16.156 1 98.69 210 GLY A C 1
ATOM 1638 O O . GLY A 1 210 ? -9.078 -21.156 -16.906 1 98.69 210 GLY A O 1
ATOM 1639 N N . LEU A 1 211 ? -11.039 -22.156 -16.516 1 98.81 211 LEU A N 1
ATOM 1640 C CA . LEU A 1 211 ? -11.125 -22.734 -17.844 1 98.81 211 LEU A CA 1
ATOM 1641 C C . LEU A 1 211 ? -11.289 -21.641 -18.906 1 98.81 211 LEU A C 1
ATOM 1643 O O . LEU A 1 211 ? -10.695 -21.734 -19.984 1 98.81 211 LEU A O 1
ATOM 1647 N N . ALA A 1 212 ? -12.109 -20.641 -18.578 1 98.69 212 ALA A N 1
ATOM 1648 C CA . ALA A 1 212 ? -12.297 -19.531 -19.516 1 98.69 212 ALA A CA 1
ATOM 1649 C C . ALA A 1 212 ? -11 -18.766 -19.719 1 98.69 212 ALA A C 1
ATOM 1651 O O . ALA A 1 212 ? -10.688 -18.344 -20.844 1 98.69 212 ALA A O 1
ATOM 1652 N N . GLN A 1 213 ? -10.281 -18.531 -18.609 1 98.5 213 GLN A N 1
ATOM 1653 C CA . GLN A 1 213 ? -8.969 -17.891 -18.703 1 98.5 213 GLN A CA 1
ATOM 1654 C C . GLN A 1 213 ? -8.023 -18.703 -19.578 1 98.5 213 GLN A C 1
ATOM 1656 O O . GLN A 1 213 ? -7.293 -18.141 -20.406 1 98.5 213 GLN A O 1
ATOM 1661 N N . THR A 1 214 ? -8.039 -20.016 -19.406 1 98.5 214 THR A N 1
ATOM 1662 C CA . THR A 1 214 ? -7.211 -20.938 -20.188 1 98.5 214 THR A CA 1
ATOM 1663 C C . THR A 1 214 ? -7.512 -20.781 -21.688 1 98.5 214 THR A C 1
ATOM 1665 O O . THR A 1 214 ? -6.594 -20.641 -22.5 1 98.5 214 THR A O 1
ATOM 1668 N N . ALA A 1 215 ? -8.742 -20.766 -22.016 1 98.44 215 ALA A N 1
ATOM 1669 C CA . ALA A 1 215 ? -9.164 -20.75 -23.406 1 98.44 215 ALA A CA 1
ATOM 1670 C C . ALA A 1 215 ? -8.867 -19.406 -24.062 1 98.44 215 ALA A C 1
ATOM 1672 O O . ALA A 1 215 ? -8.477 -19.359 -25.234 1 98.44 215 ALA A O 1
ATOM 1673 N N . SER A 1 216 ? -9.016 -18.359 -23.328 1 97.56 216 SER A N 1
ATOM 1674 C CA . SER A 1 216 ? -8.984 -17.016 -23.922 1 97.56 216 SER A CA 1
ATOM 1675 C C . SER A 1 216 ? -7.574 -16.453 -23.938 1 97.56 216 SER A C 1
ATOM 1677 O O . SER A 1 216 ? -7.266 -15.547 -24.703 1 97.56 216 SER A O 1
ATOM 1679 N N . HIS A 1 217 ? -6.691 -16.891 -23.047 1 95.81 217 HIS A N 1
ATOM 1680 C CA . HIS A 1 217 ? -5.375 -16.297 -22.891 1 95.81 217 HIS A CA 1
ATOM 1681 C C . HIS A 1 217 ? -4.539 -16.438 -24.156 1 95.81 217 HIS A C 1
ATOM 1683 O O . HIS A 1 217 ? -4.574 -17.484 -24.812 1 95.81 217 HIS A O 1
ATOM 1689 N N . ASP A 1 218 ? -3.715 -15.43 -24.484 1 90.81 218 ASP A N 1
ATOM 1690 C CA . ASP A 1 218 ? -2.844 -15.484 -25.656 1 90.81 218 ASP A CA 1
ATOM 1691 C C . ASP A 1 218 ? -1.702 -16.484 -25.438 1 90.81 218 ASP A C 1
ATOM 1693 O O . ASP A 1 218 ? -1.238 -16.656 -24.312 1 90.81 218 ASP A O 1
ATOM 1697 N N . PRO A 1 219 ? -1.268 -17.125 -26.484 1 90.62 219 PRO A N 1
ATOM 1698 C CA . PRO A 1 219 ? -0.291 -18.219 -26.359 1 90.62 219 PRO A CA 1
ATOM 1699 C C . PRO A 1 219 ? 1.15 -17.734 -26.5 1 90.62 219 PRO A C 1
ATOM 1701 O O . PRO A 1 219 ? 1.421 -16.797 -27.266 1 90.62 219 PRO A O 1
ATOM 1704 N N . MET A 1 220 ? 2.053 -18.344 -25.781 1 89.94 220 MET A N 1
ATOM 1705 C CA . MET A 1 220 ? 3.488 -18.25 -26.031 1 89.94 220 MET A CA 1
ATOM 1706 C C . MET A 1 220 ? 3.998 -19.469 -26.781 1 89.94 220 MET A C 1
ATOM 1708 O O . MET A 1 220 ? 5.207 -19.641 -26.969 1 89.94 220 MET A O 1
ATOM 1712 N N . TYR A 1 221 ? 3.074 -20.375 -27.062 1 87.56 221 TYR A N 1
ATOM 1713 C CA . TYR A 1 221 ? 3.305 -21.578 -27.859 1 87.56 221 TYR A CA 1
ATOM 1714 C C . TYR A 1 221 ? 4.121 -22.594 -27.062 1 87.56 221 TYR A C 1
ATOM 1716 O O . TYR A 1 221 ? 4.984 -23.281 -27.625 1 87.56 221 TYR A O 1
ATOM 1724 N N . ILE A 1 222 ? 3.842 -22.656 -25.844 1 96.56 222 ILE A N 1
ATOM 1725 C CA . ILE A 1 222 ? 4.516 -23.609 -24.984 1 96.56 222 ILE A CA 1
ATOM 1726 C C . ILE A 1 222 ? 4 -25.031 -25.266 1 96.56 222 ILE A C 1
ATOM 1728 O O . ILE A 1 222 ? 4.609 -26.016 -24.844 1 96.56 222 ILE A O 1
ATOM 1732 N N . ASP A 1 223 ? 2.869 -25.125 -26.031 1 96.5 223 ASP A N 1
ATOM 1733 C CA . ASP A 1 223 ? 2.348 -26.438 -26.422 1 96.5 223 ASP A CA 1
ATOM 1734 C C . ASP A 1 223 ? 3.346 -27.203 -27.297 1 96.5 223 ASP A C 1
ATOM 1736 O O . ASP A 1 223 ? 3.521 -28.406 -27.141 1 96.5 223 ASP A O 1
ATOM 1740 N N . VAL A 1 224 ? 4.023 -26.469 -28.172 1 96.94 224 VAL A N 1
ATOM 1741 C CA . VAL A 1 224 ? 5.023 -27.078 -29.047 1 96.94 224 VAL A CA 1
ATOM 1742 C C . VAL A 1 224 ? 6.176 -27.625 -28.203 1 96.94 224 VAL A C 1
ATOM 1744 O O . VAL A 1 224 ? 6.645 -28.75 -28.422 1 96.94 224 VAL A O 1
ATOM 1747 N N . PHE A 1 225 ? 6.633 -26.891 -27.281 1 98.19 225 PHE A N 1
ATOM 1748 C CA . PHE A 1 225 ? 7.691 -27.281 -26.375 1 98.19 225 PHE A CA 1
ATOM 1749 C C . PHE A 1 225 ? 7.301 -28.547 -25.609 1 98.19 225 PHE A C 1
ATOM 1751 O O . PHE A 1 225 ? 8.078 -29.5 -25.547 1 98.19 225 PHE A O 1
ATOM 1758 N N . PHE A 1 226 ? 6.059 -28.578 -25.016 1 98.38 226 PHE A N 1
ATOM 1759 C CA . PHE A 1 226 ? 5.59 -29.719 -24.25 1 98.38 226 PHE A CA 1
ATOM 1760 C C . PHE A 1 226 ? 5.559 -30.969 -25.125 1 98.38 226 PHE A C 1
ATOM 1762 O O . PHE A 1 226 ? 6 -32.031 -24.688 1 98.38 226 PHE A O 1
ATOM 1769 N N . GLN A 1 227 ? 5.082 -30.844 -26.312 1 97.19 227 GLN A N 1
ATOM 1770 C CA . GLN A 1 227 ? 4.957 -31.984 -27.219 1 97.19 227 GLN A CA 1
ATOM 1771 C C . GLN A 1 227 ? 6.328 -32.531 -27.594 1 97.19 227 GLN A C 1
ATOM 1773 O O . GLN A 1 227 ? 6.531 -33.75 -27.594 1 97.19 227 GLN A O 1
ATOM 1778 N N . LYS A 1 228 ? 7.238 -31.641 -27.906 1 98 228 LYS A N 1
ATOM 1779 C CA . LYS A 1 228 ? 8.586 -32.062 -28.266 1 98 228 LYS A CA 1
ATOM 1780 C C . LYS A 1 228 ? 9.281 -32.75 -27.094 1 98 228 LYS A C 1
ATOM 1782 O O . LYS A 1 228 ? 9.93 -33.781 -27.266 1 98 228 LYS A O 1
ATOM 1787 N N . ALA A 1 229 ? 9.172 -32.219 -25.953 1 98.5 229 ALA A N 1
ATOM 1788 C CA . ALA A 1 229 ? 9.805 -32.781 -24.766 1 98.5 229 ALA A CA 1
ATOM 1789 C C . ALA A 1 229 ? 9.219 -34.125 -24.422 1 98.5 229 ALA A C 1
ATOM 1791 O O . ALA A 1 229 ? 9.945 -35.062 -24.078 1 98.5 229 ALA A O 1
ATOM 1792 N N . GLU A 1 230 ? 7.891 -34.219 -24.484 1 97.69 230 GLU A N 1
ATOM 1793 C CA . GLU A 1 230 ? 7.211 -35.469 -24.203 1 97.69 230 GLU A CA 1
ATOM 1794 C C . GLU A 1 230 ? 7.629 -36.562 -25.203 1 97.69 230 GLU A C 1
ATOM 1796 O O . GLU A 1 230 ? 7.875 -37.688 -24.812 1 97.69 230 GLU A O 1
ATOM 1801 N N . LYS A 1 231 ? 7.648 -36.188 -26.438 1 97.56 231 LYS A N 1
ATOM 1802 C CA . LYS A 1 231 ? 8.047 -37.125 -27.484 1 97.56 231 LYS A CA 1
ATOM 1803 C C . LYS A 1 231 ? 9.461 -37.625 -27.25 1 97.56 231 LYS A C 1
ATOM 1805 O O . LYS A 1 231 ? 9.719 -38.844 -27.359 1 97.56 231 LYS A O 1
ATOM 1810 N N . LEU A 1 232 ? 10.32 -36.75 -26.922 1 98.31 232 LEU A N 1
ATOM 1811 C CA . LEU A 1 232 ? 11.711 -37.125 -26.688 1 98.31 232 LEU A CA 1
ATOM 1812 C C . LEU A 1 232 ? 11.82 -38.031 -25.453 1 98.31 232 LEU A C 1
ATOM 1814 O O . LEU A 1 232 ? 12.555 -39 -25.453 1 98.31 232 LEU A O 1
ATOM 1818 N N . ALA A 1 233 ? 11.164 -37.719 -24.406 1 98.12 233 ALA A N 1
ATOM 1819 C CA . ALA A 1 233 ? 11.172 -38.531 -23.188 1 98.12 233 ALA A CA 1
ATOM 1820 C C . ALA A 1 233 ? 10.648 -39.938 -23.469 1 98.12 233 ALA A C 1
ATOM 1822 O O . ALA A 1 233 ? 11.211 -40.906 -22.969 1 98.12 233 ALA A O 1
ATOM 1823 N N . ARG A 1 234 ? 9.625 -40.094 -24.25 1 96.19 234 ARG A N 1
ATOM 1824 C CA . ARG A 1 234 ? 8.977 -41.344 -24.547 1 96.19 234 ARG A CA 1
ATOM 1825 C C . ARG A 1 234 ? 9.852 -42.219 -25.438 1 96.19 234 ARG A C 1
ATOM 1827 O O . ARG A 1 234 ? 9.75 -43.469 -25.406 1 96.19 234 ARG A O 1
ATOM 1834 N N . ALA A 1 235 ? 10.648 -41.562 -26.219 1 96.06 235 ALA A N 1
ATOM 1835 C CA . ALA A 1 235 ? 11.531 -42.281 -27.125 1 96.06 235 ALA A CA 1
ATOM 1836 C C . ALA A 1 235 ? 12.562 -43.094 -26.344 1 96.06 235 ALA A C 1
ATOM 1838 O O . ALA A 1 235 ? 13.156 -44.031 -26.875 1 96.06 235 ALA A O 1
ATOM 1839 N N . GLY A 1 236 ? 12.844 -42.781 -25.156 1 93 236 GLY A N 1
ATOM 1840 C CA . GLY A 1 236 ? 13.75 -43.531 -24.312 1 93 236 GLY A CA 1
ATOM 1841 C C . GLY A 1 236 ? 15.211 -43.219 -24.562 1 93 236 GLY A C 1
ATOM 1842 O O . GLY A 1 236 ? 16.094 -43.906 -24.031 1 93 236 GLY A O 1
ATOM 1843 N N . SER A 1 237 ? 15.477 -42.219 -25.281 1 93.69 237 SER A N 1
ATOM 1844 C CA . SER A 1 237 ? 16.844 -41.906 -25.672 1 93.69 237 SER A CA 1
ATOM 1845 C C . SER A 1 237 ? 17.516 -41.031 -24.609 1 93.69 237 SER A C 1
ATOM 1847 O O . SER A 1 237 ? 18.734 -40.844 -24.641 1 93.69 237 SER A O 1
ATOM 1849 N N . VAL A 1 238 ? 16.734 -40.438 -23.719 1 95.31 238 VAL A N 1
ATOM 1850 C CA . VAL A 1 238 ? 17.297 -39.625 -22.641 1 95.31 238 VAL A CA 1
ATOM 1851 C C . VAL A 1 238 ? 16.953 -40.25 -21.297 1 95.31 238 VAL A C 1
ATOM 1853 O O . VAL A 1 238 ? 15.852 -40.75 -21.094 1 95.31 238 VAL A O 1
ATOM 1856 N N . ALA A 1 239 ? 17.859 -40.25 -20.375 1 95.94 239 ALA A N 1
ATOM 1857 C CA . ALA A 1 239 ? 17.688 -40.844 -19.062 1 95.94 239 ALA A CA 1
ATOM 1858 C C . ALA A 1 239 ? 17.031 -39.875 -18.094 1 95.94 239 ALA A C 1
ATOM 1860 O O . ALA A 1 239 ? 17.281 -38.688 -18.141 1 95.94 239 ALA A O 1
ATOM 1861 N N . ARG A 1 240 ? 16.203 -40.469 -17.266 1 97.06 240 ARG A N 1
ATOM 1862 C CA . ARG A 1 240 ? 15.617 -39.688 -16.172 1 97.06 240 ARG A CA 1
ATOM 1863 C C . ARG A 1 240 ? 16.688 -39.125 -15.266 1 97.06 240 ARG A C 1
ATOM 1865 O O . ARG A 1 240 ? 17.641 -39.812 -14.891 1 97.06 240 ARG A O 1
ATOM 1872 N N . GLN A 1 241 ? 16.625 -37.844 -14.945 1 97.5 241 GLN A N 1
ATOM 1873 C CA . GLN A 1 241 ? 17.562 -37.156 -14.062 1 97.5 241 GLN A CA 1
ATOM 1874 C C . GLN A 1 241 ? 16.828 -36.344 -13 1 97.5 241 GLN A C 1
ATOM 1876 O O . GLN A 1 241 ? 15.688 -35.938 -13.203 1 97.5 241 GLN A O 1
ATOM 1881 N N . PRO A 1 242 ? 17.453 -36.156 -11.781 1 97.69 242 PRO A N 1
ATOM 1882 C CA . PRO A 1 242 ? 16.875 -35.25 -10.781 1 97.69 242 PRO A CA 1
ATOM 1883 C C . PRO A 1 242 ? 16.703 -33.812 -11.305 1 97.69 242 PRO A C 1
ATOM 1885 O O . PRO A 1 242 ? 17.562 -33.312 -12.031 1 97.69 242 PRO A O 1
ATOM 1888 N N . LEU A 1 243 ? 15.664 -33.188 -10.93 1 98.69 243 LEU A N 1
ATOM 1889 C CA . LEU A 1 243 ? 15.328 -31.875 -11.43 1 98.69 243 LEU A CA 1
ATOM 1890 C C . LEU A 1 243 ? 16.422 -30.875 -11.094 1 98.69 243 LEU A C 1
ATOM 1892 O O . LEU A 1 243 ? 16.703 -29.953 -11.875 1 98.69 243 LEU A O 1
ATOM 1896 N N . MET A 1 244 ? 17.078 -30.953 -9.93 1 97.94 244 MET A N 1
ATOM 1897 C CA . MET A 1 244 ? 18.172 -30.078 -9.531 1 97.94 244 MET A CA 1
ATOM 1898 C C . MET A 1 244 ? 19.297 -30.078 -10.578 1 97.94 244 MET A C 1
ATOM 1900 O O . MET A 1 244 ? 19.859 -29.031 -10.898 1 97.94 244 MET A O 1
ATOM 1904 N N . ASP A 1 245 ? 19.578 -31.234 -11.07 1 98.12 245 ASP A N 1
ATOM 1905 C CA . ASP A 1 245 ? 20.609 -31.375 -12.094 1 98.12 245 ASP A CA 1
ATOM 1906 C C . ASP A 1 245 ? 20.172 -30.703 -13.398 1 98.12 245 ASP A C 1
ATOM 1908 O O . ASP A 1 245 ? 21.016 -30.172 -14.133 1 98.12 245 ASP A O 1
ATOM 1912 N N . LEU A 1 246 ? 18.938 -30.734 -13.664 1 98.81 246 LEU A N 1
ATOM 1913 C CA . LEU A 1 246 ? 18.422 -30.125 -14.883 1 98.81 246 LEU A CA 1
ATOM 1914 C C . LEU A 1 246 ? 18.5 -28.594 -14.805 1 98.81 246 LEU A C 1
ATOM 1916 O O . LEU A 1 246 ? 18.734 -27.938 -15.82 1 98.81 246 LEU A O 1
ATOM 1920 N N . TYR A 1 247 ? 18.234 -28 -13.602 1 98.75 247 TYR A N 1
ATOM 1921 C CA . TYR A 1 247 ? 18.516 -26.578 -13.406 1 98.75 247 TYR A CA 1
ATOM 1922 C C . TYR A 1 247 ? 19.969 -26.266 -13.695 1 98.75 247 TYR A C 1
ATOM 1924 O O . TYR A 1 247 ? 20.281 -25.281 -14.383 1 98.75 247 TYR A O 1
ATOM 1932 N N . ARG A 1 248 ? 20.875 -27.094 -13.242 1 98.25 248 ARG A N 1
ATOM 1933 C CA . ARG A 1 248 ? 22.312 -26.891 -13.453 1 98.25 248 ARG A CA 1
ATOM 1934 C C . ARG A 1 248 ? 22.672 -27.031 -14.922 1 98.25 248 ARG A C 1
ATOM 1936 O O . ARG A 1 248 ? 23.469 -26.25 -15.453 1 98.25 248 ARG A O 1
ATOM 1943 N N . GLN A 1 249 ? 22.078 -28.016 -15.555 1 98.62 249 GLN A N 1
ATOM 1944 C CA . GLN A 1 249 ? 22.312 -28.219 -16.984 1 98.62 249 GLN A CA 1
ATOM 1945 C C . GLN A 1 249 ? 21.797 -27.031 -17.797 1 98.62 249 GLN A C 1
ATOM 1947 O O . GLN A 1 249 ? 22.438 -26.625 -18.766 1 98.62 249 GLN A O 1
ATOM 1952 N N . THR A 1 250 ? 20.656 -26.516 -17.453 1 98.75 250 THR A N 1
ATOM 1953 C CA . THR A 1 250 ? 20.078 -25.359 -18.125 1 98.75 250 THR A CA 1
ATOM 1954 C C . THR A 1 250 ? 21.047 -24.172 -18.094 1 98.75 250 THR A C 1
ATOM 1956 O O . THR A 1 250 ? 21.297 -23.547 -19.125 1 98.75 250 THR A O 1
ATOM 1959 N N . ARG A 1 251 ? 21.609 -23.859 -16.922 1 98.56 251 ARG A N 1
ATOM 1960 C CA . ARG A 1 251 ? 22.547 -22.75 -16.781 1 98.56 251 ARG A CA 1
ATOM 1961 C C . ARG A 1 251 ? 23.844 -23.031 -17.516 1 98.56 251 ARG A C 1
ATOM 1963 O O . ARG A 1 251 ? 24.453 -22.125 -18.109 1 98.56 251 ARG A O 1
ATOM 1970 N N . ALA A 1 252 ? 24.297 -24.297 -17.453 1 98.31 252 ALA A N 1
ATOM 1971 C CA . ALA A 1 252 ? 25.578 -24.672 -18.016 1 98.31 252 ALA A CA 1
ATOM 1972 C C . ALA A 1 252 ? 25.562 -24.609 -19.547 1 98.31 252 ALA A C 1
ATOM 1974 O O . ALA A 1 252 ? 26.609 -24.562 -20.188 1 98.31 252 ALA A O 1
ATOM 1975 N N . ASN A 1 253 ? 24.375 -24.688 -20.141 1 98.38 253 ASN A N 1
ATOM 1976 C CA . ASN A 1 253 ? 24.234 -24.609 -21.594 1 98.38 253 ASN A CA 1
ATOM 1977 C C . ASN A 1 253 ? 24.188 -23.172 -22.078 1 98.38 253 ASN A C 1
ATOM 1979 O O . ASN A 1 253 ? 23.172 -22.484 -21.906 1 98.38 253 ASN A O 1
ATOM 1983 N N . ASP A 1 254 ? 25.156 -22.734 -22.766 1 98 254 ASP A N 1
ATOM 1984 C CA . ASP A 1 254 ? 25.281 -21.328 -23.172 1 98 254 ASP A CA 1
ATOM 1985 C C . ASP A 1 254 ? 24.172 -20.938 -24.125 1 98 254 ASP A C 1
ATOM 1987 O O . ASP A 1 254 ? 23.703 -19.797 -24.109 1 98 254 ASP A O 1
ATOM 1991 N N . VAL A 1 255 ? 23.781 -21.844 -24.938 1 98.56 255 VAL A N 1
ATOM 1992 C CA . VAL A 1 255 ? 22.719 -21.547 -25.906 1 98.56 255 VAL A CA 1
ATOM 1993 C C . VAL A 1 255 ? 21.422 -21.234 -25.156 1 98.56 255 VAL A C 1
ATOM 1995 O O . VAL A 1 255 ? 20.734 -20.266 -25.484 1 98.56 255 VAL A O 1
ATOM 1998 N N . ILE A 1 256 ? 21.094 -22.031 -24.141 1 98.69 256 ILE A N 1
ATOM 1999 C CA . ILE A 1 256 ? 19.891 -21.844 -23.359 1 98.69 256 ILE A CA 1
ATOM 2000 C C . ILE A 1 256 ? 20.016 -20.562 -22.531 1 98.69 256 ILE A C 1
ATOM 2002 O O . ILE A 1 256 ? 19.109 -19.719 -22.547 1 98.69 256 ILE A O 1
ATOM 2006 N N . ARG A 1 257 ? 21.078 -20.375 -21.844 1 98.06 257 ARG A N 1
ATOM 2007 C CA . ARG A 1 257 ? 21.281 -19.312 -20.875 1 98.06 257 ARG A CA 1
ATOM 2008 C C . ARG A 1 257 ? 21.25 -17.938 -21.547 1 98.06 257 ARG A C 1
ATOM 2010 O O . ARG A 1 257 ? 20.75 -16.969 -20.953 1 98.06 257 ARG A O 1
ATOM 2017 N N . THR A 1 258 ? 21.703 -17.828 -22.812 1 97.94 258 THR A N 1
ATOM 2018 C CA . THR A 1 258 ? 21.828 -16.531 -23.469 1 97.94 258 THR A CA 1
ATOM 2019 C C . THR A 1 258 ? 20.672 -16.312 -24.438 1 97.94 258 THR A C 1
ATOM 2021 O O . THR A 1 258 ? 20.578 -15.242 -25.062 1 97.94 258 THR A O 1
ATOM 2024 N N . ALA A 1 259 ? 19.797 -17.281 -24.531 1 98.44 259 ALA A N 1
ATOM 2025 C CA . ALA A 1 259 ? 18.688 -17.203 -25.5 1 98.44 259 ALA A CA 1
ATOM 2026 C C . ALA A 1 259 ? 17.781 -16.016 -25.188 1 98.44 259 ALA A C 1
ATOM 2028 O O . ALA A 1 259 ? 17.359 -15.297 -26.094 1 98.44 259 ALA A O 1
ATOM 2029 N N . PRO A 1 260 ? 17.406 -15.828 -23.875 1 98.38 260 PRO A N 1
ATOM 2030 C CA . PRO A 1 260 ? 16.609 -14.633 -23.594 1 98.38 260 PRO A CA 1
ATOM 2031 C C . PRO A 1 260 ? 17.438 -13.352 -23.609 1 98.38 260 PRO A C 1
ATOM 2033 O O . PRO A 1 260 ? 18.594 -13.352 -23.172 1 98.38 260 PRO A O 1
ATOM 2036 N N . ARG A 1 261 ? 16.859 -12.328 -24.172 1 97.56 261 ARG A N 1
ATOM 2037 C CA . ARG A 1 261 ? 17.516 -11.031 -24.266 1 97.56 261 ARG A CA 1
ATOM 2038 C C . ARG A 1 261 ? 16.625 -9.922 -23.703 1 97.56 261 ARG A C 1
ATOM 2040 O O . ARG A 1 261 ? 15.398 -10.031 -23.734 1 97.56 261 ARG A O 1
ATOM 2047 N N . MET A 1 262 ? 17.219 -8.914 -23.219 1 94 262 MET A N 1
ATOM 2048 C CA . MET A 1 262 ? 16.5 -7.805 -22.609 1 94 262 MET A CA 1
ATOM 2049 C C . MET A 1 262 ? 15.484 -7.203 -23.562 1 94 262 MET A C 1
ATOM 2051 O O . MET A 1 262 ? 14.344 -6.922 -23.188 1 94 262 MET A O 1
ATOM 2055 N N . PRO A 1 263 ? 15.781 -7.035 -24.812 1 94.06 263 PRO A N 1
ATOM 2056 C CA . PRO A 1 263 ? 14.836 -6.414 -25.734 1 94.06 263 PRO A CA 1
ATOM 2057 C C . PRO A 1 263 ? 13.609 -7.285 -25.984 1 94.06 263 PRO A C 1
ATOM 2059 O O . PRO A 1 263 ? 12.625 -6.82 -26.578 1 94.06 263 PRO A O 1
ATOM 2062 N N . ASP A 1 264 ? 13.711 -8.602 -25.578 1 93.88 264 ASP A N 1
ATOM 2063 C CA . ASP A 1 264 ? 12.555 -9.477 -25.75 1 93.88 264 ASP A CA 1
ATOM 2064 C C . ASP A 1 264 ? 11.375 -8.984 -24.922 1 93.88 264 ASP A C 1
ATOM 2066 O O . ASP A 1 264 ? 10.234 -9.406 -25.141 1 93.88 264 ASP A O 1
ATOM 2070 N N . GLY A 1 265 ? 11.703 -8.148 -23.938 1 90.38 265 GLY A N 1
ATOM 2071 C CA . GLY A 1 265 ? 10.641 -7.625 -23.094 1 90.38 265 GLY A CA 1
ATOM 2072 C C . GLY A 1 265 ? 9.828 -8.711 -22.406 1 90.38 265 GLY A C 1
ATOM 2073 O O . GLY A 1 265 ? 10.391 -9.609 -21.781 1 90.38 265 GLY A O 1
ATOM 2074 N N . PRO A 1 266 ? 8.516 -8.68 -22.547 1 87.19 266 PRO A N 1
ATOM 2075 C CA . PRO A 1 266 ? 7.656 -9.664 -21.891 1 87.19 266 PRO A CA 1
ATOM 2076 C C . PRO A 1 266 ? 7.629 -11 -22.625 1 87.19 266 PRO A C 1
ATOM 2078 O O . PRO A 1 266 ? 7.039 -11.969 -22.125 1 87.19 266 PRO A O 1
ATOM 2081 N N . TRP A 1 267 ? 8.391 -11.172 -23.703 1 92.56 267 TRP A N 1
ATOM 2082 C CA . TRP A 1 267 ? 8.305 -12.359 -24.562 1 92.56 267 TRP A CA 1
ATOM 2083 C C . TRP A 1 267 ? 9.594 -13.164 -24.484 1 92.56 267 TRP A C 1
ATOM 2085 O O . TRP A 1 267 ? 10.031 -13.742 -25.5 1 92.56 267 TRP A O 1
ATOM 2095 N N . LYS A 1 268 ? 10.203 -13.172 -23.375 1 94.94 268 LYS A N 1
ATOM 2096 C CA . LYS A 1 268 ? 11.492 -13.836 -23.219 1 94.94 268 LYS A CA 1
ATOM 2097 C C . LYS A 1 268 ? 11.352 -15.352 -23.344 1 94.94 268 LYS A C 1
ATOM 2099 O O . LYS A 1 268 ? 12.297 -16.031 -23.734 1 94.94 268 LYS A O 1
ATOM 2104 N N . VAL A 1 269 ? 10.156 -15.844 -23.062 1 96.75 269 VAL A N 1
ATOM 2105 C CA . VAL A 1 269 ? 9.93 -17.266 -23.281 1 96.75 269 VAL A CA 1
ATOM 2106 C C . VAL A 1 269 ? 9.703 -17.547 -24.766 1 96.75 269 VAL A C 1
ATOM 2108 O O . VAL A 1 269 ? 10.453 -18.297 -25.391 1 96.75 269 VAL A O 1
ATOM 2111 N N . ARG A 1 270 ? 8.789 -16.844 -25.344 1 95.69 270 ARG A N 1
ATOM 2112 C CA . ARG A 1 270 ? 8.367 -17.094 -26.719 1 95.69 270 ARG A CA 1
ATOM 2113 C C . ARG A 1 270 ? 9.5 -16.781 -27.703 1 95.69 270 ARG A C 1
ATOM 2115 O O . ARG A 1 270 ? 9.883 -17.641 -28.5 1 95.69 270 ARG A O 1
ATOM 2122 N N . ASP A 1 271 ? 10.016 -15.547 -27.594 1 96 271 ASP A N 1
ATOM 2123 C CA . ASP A 1 271 ? 11 -15.078 -28.562 1 96 271 ASP A CA 1
ATOM 2124 C C . ASP A 1 271 ? 12.422 -15.414 -28.125 1 96 271 ASP A C 1
ATOM 2126 O O . ASP A 1 271 ? 13.328 -15.508 -28.953 1 96 271 ASP A O 1
ATOM 2130 N N . GLY A 1 272 ? 12.594 -15.617 -26.828 1 97.94 272 GLY A N 1
ATOM 2131 C CA . GLY A 1 272 ? 13.914 -15.914 -26.297 1 97.94 272 GLY A CA 1
ATOM 2132 C C . GLY A 1 272 ? 14.211 -17.406 -26.234 1 97.94 272 GLY A C 1
ATOM 2133 O O . GLY A 1 272 ? 14.742 -17.969 -27.188 1 97.94 272 GLY A O 1
ATOM 2134 N N . VAL A 1 273 ? 13.781 -18.047 -25.203 1 98.5 273 VAL A N 1
ATOM 2135 C CA . VAL A 1 273 ? 14.156 -19.422 -24.906 1 98.5 273 VAL A CA 1
ATOM 2136 C C . VAL A 1 273 ? 13.594 -20.359 -25.969 1 98.5 273 VAL A C 1
ATOM 2138 O O . VAL A 1 273 ? 14.336 -21.125 -26.594 1 98.5 273 VAL A O 1
ATOM 2141 N N . LEU A 1 274 ? 12.297 -20.266 -26.203 1 98.19 274 LEU A N 1
ATOM 2142 C CA . LEU A 1 274 ? 11.672 -21.188 -27.156 1 98.19 274 LEU A CA 1
ATOM 2143 C C . LEU A 1 274 ? 11.945 -20.75 -28.578 1 98.19 274 LEU A C 1
ATOM 2145 O O . LEU A 1 274 ? 11.938 -21.578 -29.5 1 98.19 274 LEU A O 1
ATOM 2149 N N . GLY A 1 275 ? 12.219 -19.484 -28.766 1 97.81 275 GLY A N 1
ATOM 2150 C CA . GLY A 1 275 ? 12.492 -18.953 -30.094 1 97.81 275 GLY A CA 1
ATOM 2151 C C . GLY A 1 275 ? 13.906 -19.234 -30.562 1 97.81 275 GLY A C 1
ATOM 2152 O O . GLY A 1 275 ? 14.133 -19.484 -31.75 1 97.81 275 GLY A O 1
ATOM 2153 N N . ARG A 1 276 ? 14.828 -19.188 -29.625 1 98.31 276 ARG A N 1
ATOM 2154 C CA . ARG A 1 276 ? 16.234 -19.234 -30.047 1 98.31 276 ARG A CA 1
ATOM 2155 C C . ARG A 1 276 ? 16.906 -20.5 -29.531 1 98.31 276 ARG A C 1
ATOM 2157 O O . ARG A 1 276 ? 17.984 -20.859 -30 1 98.31 276 ARG A O 1
ATOM 2164 N N . ALA A 1 277 ? 16.266 -21.281 -28.594 1 98.5 277 ALA A N 1
ATOM 2165 C CA . ALA A 1 277 ? 16.953 -22.422 -27.969 1 98.5 277 ALA A CA 1
ATOM 2166 C C . ALA A 1 277 ? 15.984 -23.578 -27.734 1 98.5 277 ALA A C 1
ATOM 2168 O O . ALA A 1 277 ? 16.141 -24.344 -26.781 1 98.5 277 ALA A O 1
ATOM 2169 N N . MET A 1 278 ? 14.977 -23.766 -28.547 1 98.25 278 MET A N 1
ATOM 2170 C CA . MET A 1 278 ? 13.93 -24.766 -28.375 1 98.25 278 MET A CA 1
ATOM 2171 C C . MET A 1 278 ? 14.539 -26.172 -28.266 1 98.25 278 MET A C 1
ATOM 2173 O O . MET A 1 278 ? 14.266 -26.875 -27.297 1 98.25 278 MET A O 1
ATOM 2177 N N . ASP A 1 279 ? 15.398 -26.547 -29.156 1 98.06 279 ASP A N 1
ATOM 2178 C CA . ASP A 1 279 ? 15.93 -27.906 -29.188 1 98.06 279 ASP A CA 1
ATOM 2179 C C . ASP A 1 279 ? 16.781 -28.188 -27.953 1 98.06 279 ASP A C 1
ATOM 2181 O O . ASP A 1 279 ? 16.703 -29.281 -27.375 1 98.06 279 ASP A O 1
ATOM 2185 N N . GLU A 1 280 ? 17.625 -27.219 -27.609 1 98.5 280 GLU A N 1
ATOM 2186 C CA . GLU A 1 280 ? 18.516 -27.391 -26.469 1 98.5 280 GLU A CA 1
ATOM 2187 C C . GLU A 1 280 ? 17.734 -27.531 -25.172 1 98.5 280 GLU A C 1
ATOM 2189 O O . GLU A 1 280 ? 18.031 -28.406 -24.344 1 98.5 280 GLU A O 1
ATOM 2194 N N . VAL A 1 281 ? 16.688 -26.703 -25 1 98.75 281 VAL A N 1
ATOM 2195 C CA . VAL A 1 281 ? 15.945 -26.75 -23.75 1 98.75 281 VAL A CA 1
ATOM 2196 C C . VAL A 1 281 ? 15.078 -28 -23.703 1 98.75 281 VAL A C 1
ATOM 2198 O O . VAL A 1 281 ? 14.875 -28.594 -22.641 1 98.75 281 VAL A O 1
ATOM 2201 N N . VAL A 1 282 ? 14.555 -28.453 -24.812 1 98.75 282 VAL A N 1
ATOM 2202 C CA . VAL A 1 282 ? 13.789 -29.703 -24.906 1 98.75 282 VAL A CA 1
ATOM 2203 C C . VAL A 1 282 ? 14.656 -30.875 -24.453 1 98.75 282 VAL A C 1
ATOM 2205 O O . VAL A 1 282 ? 14.195 -31.75 -23.719 1 98.75 282 VAL A O 1
ATOM 2208 N N . ARG A 1 283 ? 15.883 -30.906 -24.875 1 98.5 283 ARG A N 1
ATOM 2209 C CA . ARG A 1 283 ? 16.781 -32 -24.531 1 98.5 283 ARG A CA 1
ATOM 2210 C C . ARG A 1 283 ? 17.016 -32.062 -23.016 1 98.5 283 ARG A C 1
ATOM 2212 O O . ARG A 1 283 ? 17.109 -33.156 -22.453 1 98.5 283 ARG A O 1
ATOM 2219 N N . VAL A 1 284 ? 17.109 -30.922 -22.406 1 98.75 284 VAL A N 1
ATOM 2220 C CA . VAL A 1 284 ? 17.281 -30.875 -20.953 1 98.75 284 VAL A CA 1
ATOM 2221 C C . VAL A 1 284 ? 15.984 -31.25 -20.25 1 98.75 284 VAL A C 1
ATOM 2223 O O . VAL A 1 284 ? 15.977 -32.125 -19.391 1 98.75 284 VAL A O 1
ATOM 2226 N N . ALA A 1 285 ? 14.859 -30.672 -20.672 1 98.81 285 ALA A N 1
ATOM 2227 C CA . ALA A 1 285 ? 13.57 -30.797 -20 1 98.81 285 ALA A CA 1
ATOM 2228 C C . ALA A 1 285 ? 13.031 -32.219 -20.094 1 98.81 285 ALA A C 1
ATOM 2230 O O . ALA A 1 285 ? 12.391 -32.719 -19.156 1 98.81 285 ALA A O 1
ATOM 2231 N N . ALA A 1 286 ? 13.312 -32.875 -21.188 1 98.75 286 ALA A N 1
ATOM 2232 C CA . ALA A 1 286 ? 12.789 -34.219 -21.438 1 98.75 286 ALA A CA 1
ATOM 2233 C C . ALA A 1 286 ? 13.32 -35.219 -20.406 1 98.75 286 ALA A C 1
ATOM 2235 O O . ALA A 1 286 ? 12.742 -36.281 -20.203 1 98.75 286 ALA A O 1
ATOM 2236 N N . GLN A 1 287 ? 14.383 -34.844 -19.781 1 98.75 287 GLN A N 1
ATOM 2237 C CA . GLN A 1 287 ? 15.031 -35.75 -18.828 1 98.75 287 GLN A CA 1
ATOM 2238 C C . GLN A 1 287 ? 14.242 -35.844 -17.531 1 98.75 287 GLN A C 1
ATOM 2240 O O . GLN A 1 287 ? 14.477 -36.719 -16.703 1 98.75 287 GLN A O 1
ATOM 2245 N N . PHE A 1 288 ? 13.375 -34.906 -17.234 1 98.75 288 PHE A N 1
ATOM 2246 C CA . PHE A 1 288 ? 12.484 -35.031 -16.078 1 98.75 288 PHE A CA 1
ATOM 2247 C C . PHE A 1 288 ? 11.297 -35.938 -16.422 1 98.75 288 PHE A C 1
ATOM 2249 O O . PHE A 1 288 ? 10.461 -35.562 -17.25 1 98.75 288 PHE A O 1
ATOM 2256 N N . GLN A 1 289 ? 11.18 -37 -15.812 1 98.62 289 GLN A N 1
ATOM 2257 C CA . GLN A 1 289 ? 10.18 -38 -16.109 1 98.62 289 GLN A CA 1
ATOM 2258 C C . GLN A 1 289 ? 9.539 -38.531 -14.844 1 98.62 289 GLN A C 1
ATOM 2260 O O . GLN A 1 289 ? 10.203 -38.688 -13.812 1 98.62 289 GLN A O 1
ATOM 2265 N N . VAL A 1 290 ? 8.305 -38.844 -14.914 1 98.62 290 VAL A N 1
ATOM 2266 C CA . VAL A 1 290 ? 7.527 -39.312 -13.766 1 98.62 290 VAL A CA 1
ATOM 2267 C C . VAL A 1 290 ? 6.785 -40.594 -14.141 1 98.62 290 VAL A C 1
ATOM 2269 O O . VAL A 1 290 ? 6.027 -40.594 -15.109 1 98.62 290 VAL A O 1
ATOM 2272 N N . GLU A 1 291 ? 6.988 -41.625 -13.344 1 98.12 291 GLU A N 1
ATOM 2273 C CA . GLU A 1 291 ? 6.219 -42.844 -13.531 1 98.12 291 GLU A CA 1
ATOM 2274 C C . GLU A 1 291 ? 4.77 -42.656 -13.102 1 98.12 291 GLU A C 1
ATOM 2276 O O . GLU A 1 291 ? 4.496 -42.031 -12.078 1 98.12 291 GLU A O 1
ATOM 2281 N N . PRO A 1 292 ? 3.82 -43.156 -13.883 1 98.19 292 PRO A N 1
ATOM 2282 C CA . PRO A 1 292 ? 2.408 -42.969 -13.539 1 98.19 292 PRO A CA 1
ATOM 2283 C C . PRO A 1 292 ? 1.974 -43.844 -12.375 1 98.19 292 PRO A C 1
ATOM 2285 O O . PRO A 1 292 ? 1.062 -44.688 -12.523 1 98.19 292 PRO A O 1
ATOM 2288 N N . THR A 1 293 ? 2.596 -43.75 -11.281 1 98.31 293 THR A N 1
ATOM 2289 C CA . THR A 1 293 ? 2.238 -44.344 -10 1 98.31 293 THR A CA 1
ATOM 2290 C C . THR A 1 293 ? 2.006 -43.281 -8.945 1 98.31 293 THR A C 1
ATOM 2292 O O . THR A 1 293 ? 2.57 -42.188 -9.023 1 98.31 293 THR A O 1
ATOM 2295 N N . GLU A 1 294 ? 1.148 -43.625 -8.031 1 97.5 294 GLU A N 1
ATOM 2296 C CA . GLU A 1 294 ? 0.853 -42.656 -6.969 1 97.5 294 GLU A CA 1
ATOM 2297 C C . GLU A 1 294 ? 2.125 -42.219 -6.246 1 97.5 294 GLU A C 1
ATOM 2299 O O . GLU A 1 294 ? 2.316 -41.031 -5.973 1 97.5 294 GLU A O 1
ATOM 2304 N N . GLU A 1 295 ? 2.973 -43.125 -5.953 1 96.56 295 GLU A N 1
ATOM 2305 C CA . GLU A 1 295 ? 4.199 -42.844 -5.211 1 96.56 295 GLU A CA 1
ATOM 2306 C C . GLU A 1 295 ? 5.121 -41.906 -5.98 1 96.56 295 GLU A C 1
ATOM 2308 O O . GLU A 1 295 ? 5.637 -40.938 -5.418 1 96.56 295 GLU A O 1
ATOM 2313 N N . ASP A 1 296 ? 5.336 -42.188 -7.199 1 97.81 296 ASP A N 1
ATOM 2314 C CA . ASP A 1 296 ? 6.273 -41.375 -7.969 1 97.81 296 ASP A CA 1
ATOM 2315 C C . ASP A 1 296 ? 5.691 -40 -8.281 1 97.81 296 ASP A C 1
ATOM 2317 O O . ASP A 1 296 ? 6.426 -39.031 -8.375 1 97.81 296 ASP A O 1
ATOM 2321 N N . VAL A 1 297 ? 4.363 -39.906 -8.508 1 98.62 297 VAL A N 1
ATOM 2322 C CA . VAL A 1 297 ? 3.703 -38.625 -8.703 1 98.62 297 VAL A CA 1
ATOM 2323 C C . VAL A 1 297 ? 3.869 -37.75 -7.457 1 98.62 297 VAL A C 1
ATOM 2325 O O . VAL A 1 297 ? 4.195 -36.562 -7.547 1 98.62 297 VAL A O 1
ATOM 2328 N N . GLU A 1 298 ? 3.691 -38.344 -6.305 1 98.06 298 GLU A N 1
ATOM 2329 C CA . GLU A 1 298 ? 3.852 -37.625 -5.047 1 98.06 298 GLU A CA 1
ATOM 2330 C C . GLU A 1 298 ? 5.293 -37.156 -4.855 1 98.06 298 GLU A C 1
ATOM 2332 O O . GLU A 1 298 ? 5.543 -36 -4.492 1 98.06 298 GLU A O 1
ATOM 2337 N N . ARG A 1 299 ? 6.211 -38.031 -5.082 1 97.81 299 ARG A N 1
ATOM 2338 C CA . ARG A 1 299 ? 7.629 -37.719 -4.934 1 97.81 299 ARG A CA 1
ATOM 2339 C C . ARG A 1 299 ? 8.055 -36.625 -5.906 1 97.81 299 ARG A C 1
ATOM 2341 O O . ARG A 1 299 ? 8.758 -35.688 -5.523 1 97.81 299 ARG A O 1
ATOM 2348 N N . ALA A 1 300 ? 7.684 -36.812 -7.176 1 98.56 300 ALA A N 1
ATOM 2349 C CA . ALA A 1 300 ? 8.062 -35.844 -8.219 1 98.56 300 ALA A CA 1
ATOM 2350 C C . ALA A 1 300 ? 7.441 -34.469 -7.953 1 98.56 300 ALA A C 1
ATOM 2352 O O . ALA A 1 300 ? 8.047 -33.438 -8.25 1 98.56 300 ALA A O 1
ATOM 2353 N N . THR A 1 301 ? 6.203 -34.469 -7.434 1 98.81 301 THR A N 1
ATOM 2354 C CA . THR A 1 301 ? 5.555 -33.219 -7.051 1 98.81 301 THR A CA 1
ATOM 2355 C C . THR A 1 301 ? 6.359 -32.5 -5.969 1 98.81 301 THR A C 1
ATOM 2357 O O . THR A 1 301 ? 6.625 -31.297 -6.078 1 98.81 301 THR A O 1
ATOM 2360 N N . ALA A 1 302 ? 6.754 -33.219 -4.98 1 98.69 302 ALA A N 1
ATOM 2361 C CA . ALA A 1 302 ? 7.551 -32.656 -3.895 1 98.69 302 ALA A CA 1
ATOM 2362 C C . ALA A 1 302 ? 8.891 -32.156 -4.406 1 98.69 302 ALA A C 1
ATOM 2364 O O . ALA A 1 302 ? 9.352 -31.078 -4 1 98.69 302 ALA A O 1
ATOM 2365 N N . GLU A 1 303 ? 9.508 -32.938 -5.273 1 98.69 303 GLU A N 1
ATOM 2366 C CA . GLU A 1 303 ? 10.781 -32.531 -5.863 1 98.69 303 GLU A CA 1
ATOM 2367 C C . GLU A 1 303 ? 10.648 -31.25 -6.664 1 98.69 303 GLU A C 1
ATOM 2369 O O . GLU A 1 303 ? 11.477 -30.344 -6.539 1 98.69 303 GLU A O 1
ATOM 2374 N N . MET A 1 304 ? 9.625 -31.203 -7.465 1 98.81 304 MET A N 1
ATOM 2375 C CA . MET A 1 304 ? 9.352 -30.016 -8.273 1 98.81 304 MET A CA 1
ATOM 2376 C C . MET A 1 304 ? 9.141 -28.797 -7.387 1 98.81 304 MET A C 1
ATOM 2378 O O . MET A 1 304 ? 9.68 -27.719 -7.664 1 98.81 304 MET A O 1
ATOM 2382 N N . ILE A 1 305 ? 8.422 -28.922 -6.305 1 98.88 305 ILE A N 1
ATOM 2383 C CA . ILE A 1 305 ? 8.133 -27.828 -5.383 1 98.88 305 ILE A CA 1
ATOM 2384 C C . ILE A 1 305 ? 9.422 -27.359 -4.715 1 98.88 305 ILE A C 1
ATOM 2386 O O . ILE A 1 305 ? 9.68 -26.156 -4.613 1 98.88 305 ILE A O 1
ATOM 2390 N N . SER A 1 306 ? 10.25 -28.297 -4.277 1 98.81 306 SER A N 1
ATOM 2391 C CA . SER A 1 306 ? 11.516 -27.969 -3.625 1 98.81 306 SER A CA 1
ATOM 2392 C C . SER A 1 306 ? 12.445 -27.219 -4.566 1 98.81 306 SER A C 1
ATOM 2394 O O . SER A 1 306 ? 13.086 -26.234 -4.168 1 98.81 306 SER A O 1
ATOM 2396 N N . CYS A 1 307 ? 12.492 -27.641 -5.801 1 98.88 307 CYS A N 1
ATOM 2397 C CA . CYS A 1 307 ? 13.375 -27.016 -6.777 1 98.88 307 CYS A CA 1
ATOM 2398 C C . CYS A 1 307 ? 12.867 -25.641 -7.172 1 98.88 307 CYS A C 1
ATOM 2400 O O . CYS A 1 307 ? 13.656 -24.734 -7.41 1 98.88 307 CYS A O 1
ATOM 2402 N N . ALA A 1 308 ? 11.555 -25.484 -7.273 1 98.88 308 ALA A N 1
ATOM 2403 C CA . ALA A 1 308 ? 10.984 -24.156 -7.523 1 98.88 308 ALA A CA 1
ATOM 2404 C C . ALA A 1 308 ? 11.359 -23.188 -6.41 1 98.88 308 ALA A C 1
ATOM 2406 O O . ALA A 1 308 ? 11.797 -22.062 -6.68 1 98.88 308 ALA A O 1
ATOM 2407 N N . ALA A 1 309 ? 11.195 -23.609 -5.16 1 98.88 309 ALA A N 1
ATOM 2408 C CA . ALA A 1 309 ? 11.562 -22.781 -4.012 1 98.88 309 ALA A CA 1
ATOM 2409 C C . ALA A 1 309 ? 13.047 -22.438 -4.035 1 98.88 309 ALA A C 1
ATOM 2411 O O . ALA A 1 309 ? 13.43 -21.297 -3.756 1 98.88 309 ALA A O 1
ATOM 2412 N N . TRP A 1 310 ? 13.859 -23.422 -4.379 1 98.81 310 TRP A N 1
ATOM 2413 C CA . TRP A 1 310 ? 15.305 -23.266 -4.473 1 98.81 310 TRP A CA 1
ATOM 2414 C C . TRP A 1 310 ? 15.672 -22.219 -5.512 1 98.81 310 TRP A C 1
ATOM 2416 O O . TRP A 1 310 ? 16.469 -21.312 -5.234 1 98.81 310 TRP A O 1
ATOM 2426 N N . SER A 1 311 ? 15.047 -22.281 -6.637 1 98.56 311 SER A N 1
ATOM 2427 C CA . SER A 1 311 ? 15.359 -21.344 -7.723 1 98.56 311 SER A CA 1
ATOM 2428 C C . SER A 1 311 ? 15.047 -19.906 -7.328 1 98.56 311 SER A C 1
ATOM 2430 O O . SER A 1 311 ? 15.711 -18.984 -7.785 1 98.56 311 SER A O 1
ATOM 2432 N N . CYS A 1 312 ? 14.047 -19.688 -6.477 1 97.31 312 CYS A N 1
ATOM 2433 C CA . CYS A 1 312 ? 13.656 -18.359 -6.012 1 97.31 312 CYS A CA 1
ATOM 2434 C C . CYS A 1 312 ? 14.602 -17.859 -4.926 1 97.31 312 CYS A C 1
ATOM 2436 O O . CYS A 1 312 ? 15.047 -16.719 -4.961 1 97.31 312 CYS A O 1
ATOM 2438 N N . ALA A 1 313 ? 14.93 -18.75 -4.012 1 98.06 313 ALA A N 1
ATOM 2439 C CA . ALA A 1 313 ? 15.609 -18.328 -2.793 1 98.06 313 ALA A CA 1
ATOM 2440 C C . ALA A 1 313 ? 17.125 -18.266 -2.996 1 98.06 313 ALA A C 1
ATOM 2442 O O . ALA A 1 313 ? 17.844 -17.656 -2.203 1 98.06 313 ALA A O 1
ATOM 2443 N N . ALA A 1 314 ? 17.609 -18.844 -4.105 1 98.19 314 ALA A N 1
ATOM 2444 C CA . ALA A 1 314 ? 19.047 -18.938 -4.301 1 98.19 314 ALA A CA 1
ATOM 2445 C C . ALA A 1 314 ? 19.516 -18 -5.414 1 98.19 314 ALA A C 1
ATOM 2447 O O . ALA A 1 314 ? 20.703 -18.016 -5.781 1 98.19 314 ALA A O 1
ATOM 2448 N N . SER A 1 315 ? 18.672 -17.234 -5.996 1 97.94 315 SER A N 1
ATOM 2449 C CA . SER A 1 315 ? 19 -16.438 -7.172 1 97.94 315 SER A CA 1
ATOM 2450 C C . SER A 1 315 ? 19.031 -14.953 -6.844 1 97.94 315 SER A C 1
ATOM 2452 O O . SER A 1 315 ? 18.281 -14.164 -7.422 1 97.94 315 SER A O 1
ATOM 2454 N N . HIS A 1 316 ? 19.922 -14.578 -5.977 1 97 316 HIS A N 1
ATOM 2455 C CA . HIS A 1 316 ? 20.109 -13.18 -5.594 1 97 316 HIS A CA 1
ATOM 2456 C C . HIS A 1 316 ? 21.453 -12.641 -6.074 1 97 316 HIS A C 1
ATOM 2458 O O . HIS A 1 316 ? 22.266 -13.391 -6.605 1 97 316 HIS A O 1
ATOM 2464 N N . LYS A 1 317 ? 21.609 -11.375 -6.008 1 96.12 317 LYS A N 1
ATOM 2465 C CA . LYS A 1 317 ? 22.875 -10.734 -6.352 1 96.12 317 LYS A CA 1
ATOM 2466 C C . LYS A 1 317 ? 23.672 -10.375 -5.102 1 96.12 317 LYS A C 1
ATOM 2468 O O . LYS A 1 317 ? 23.172 -9.664 -4.223 1 96.12 317 LYS A O 1
ATOM 2473 N N . PRO A 1 318 ? 24.891 -10.867 -5.016 1 93.44 318 PRO A N 1
ATOM 2474 C CA . PRO A 1 318 ? 25.719 -10.492 -3.867 1 93.44 318 PRO A CA 1
ATOM 2475 C C . PRO A 1 318 ? 25.859 -8.977 -3.715 1 93.44 318 PRO A C 1
ATOM 2477 O O . PRO A 1 318 ? 26.047 -8.266 -4.703 1 93.44 318 PRO A O 1
ATOM 2480 N N . GLY A 1 319 ? 25.688 -8.531 -2.49 1 91.38 319 GLY A N 1
ATOM 2481 C CA . GLY A 1 319 ? 25.875 -7.121 -2.197 1 91.38 319 GLY A CA 1
ATOM 2482 C C . GLY A 1 319 ? 24.594 -6.316 -2.322 1 91.38 319 GLY A C 1
ATOM 2483 O O . GLY A 1 319 ? 24.547 -5.152 -1.918 1 91.38 319 GLY A O 1
ATOM 2484 N N . LYS A 1 320 ? 23.562 -6.879 -2.861 1 93.56 320 LYS A N 1
ATOM 2485 C CA . LYS A 1 320 ? 22.281 -6.211 -3.008 1 93.56 320 LYS A CA 1
ATOM 2486 C C . LYS A 1 320 ? 21.266 -6.758 -2.014 1 93.56 320 LYS A C 1
ATOM 2488 O O . LYS A 1 320 ? 21.422 -7.859 -1.49 1 93.56 320 LYS A O 1
ATOM 2493 N N . GLU A 1 321 ? 20.281 -5.887 -1.711 1 91.12 321 GLU A N 1
ATOM 2494 C CA . GLU A 1 321 ? 19.125 -6.406 -0.988 1 91.12 321 GLU A CA 1
ATOM 2495 C C . GLU A 1 321 ? 18.562 -7.648 -1.67 1 91.12 321 GLU A C 1
ATOM 2497 O O . GLU A 1 321 ? 18.531 -7.727 -2.9 1 91.12 321 GLU A O 1
ATOM 2502 N N . ARG A 1 322 ? 18.109 -8.562 -0.874 1 93.75 322 ARG A N 1
ATOM 2503 C CA . ARG A 1 322 ? 17.5 -9.766 -1.423 1 93.75 322 ARG A CA 1
ATOM 2504 C C . ARG A 1 322 ? 16.203 -9.445 -2.156 1 93.75 322 ARG A C 1
ATOM 2506 O O . ARG A 1 322 ? 15.391 -8.648 -1.674 1 93.75 322 ARG A O 1
ATOM 2513 N N . LYS A 1 323 ? 16.125 -9.945 -3.322 1 96.19 323 LYS A N 1
ATOM 2514 C CA . LYS A 1 323 ? 14.898 -9.836 -4.117 1 96.19 323 LYS A CA 1
ATOM 2515 C C . LYS A 1 323 ? 14.594 -11.156 -4.832 1 96.19 323 LYS A C 1
ATOM 2517 O O . LYS A 1 323 ? 15.461 -11.719 -5.5 1 96.19 323 LYS A O 1
ATOM 2522 N N . ILE A 1 324 ? 13.414 -11.602 -4.668 1 98 324 ILE A N 1
ATOM 2523 C CA . ILE A 1 324 ? 12.977 -12.805 -5.367 1 98 324 ILE A CA 1
ATOM 2524 C C . ILE A 1 324 ? 12.609 -12.461 -6.809 1 98 324 ILE A C 1
ATOM 2526 O O . ILE A 1 324 ? 12.039 -11.398 -7.074 1 98 324 ILE A O 1
ATOM 2530 N N . ASP A 1 325 ? 12.984 -13.297 -7.738 1 98.19 325 ASP A N 1
ATOM 2531 C CA . ASP A 1 325 ? 12.688 -13.102 -9.148 1 98.19 325 ASP A CA 1
ATOM 2532 C C . ASP A 1 325 ? 11.188 -13.211 -9.414 1 98.19 325 ASP A C 1
ATOM 2534 O O . ASP A 1 325 ? 10.547 -14.188 -9.008 1 98.19 325 ASP A O 1
ATOM 2538 N N . PHE A 1 326 ? 10.648 -12.211 -10.094 1 97.5 326 PHE A N 1
ATOM 2539 C CA . PHE A 1 326 ? 9.219 -12.102 -10.336 1 97.5 326 PHE A CA 1
ATOM 2540 C C . PHE A 1 326 ? 8.703 -13.328 -11.094 1 97.5 326 PHE A C 1
ATOM 2542 O O . PHE A 1 326 ? 7.602 -13.812 -10.828 1 97.5 326 PHE A O 1
ATOM 2549 N N . PHE A 1 327 ? 9.422 -13.828 -12.031 1 97.62 327 PHE A N 1
ATOM 2550 C CA . PHE A 1 327 ? 8.977 -14.914 -12.883 1 97.62 327 PHE A CA 1
ATOM 2551 C C . PHE A 1 327 ? 9.133 -16.266 -12.18 1 97.62 327 PHE A C 1
ATOM 2553 O O . PHE A 1 327 ? 8.234 -17.094 -12.227 1 97.62 327 PHE A O 1
ATOM 2560 N N . LEU A 1 328 ? 10.219 -16.438 -11.492 1 98.38 328 LEU A N 1
ATOM 2561 C CA . LEU A 1 328 ? 10.461 -17.688 -10.773 1 98.38 328 LEU A CA 1
ATOM 2562 C C . LEU A 1 328 ? 9.492 -17.828 -9.602 1 98.38 328 LEU A C 1
ATOM 2564 O O . LEU A 1 328 ? 9.102 -18.953 -9.25 1 98.38 328 LEU A O 1
ATOM 2568 N N . MET A 1 329 ? 9.133 -16.703 -9.055 1 98.25 329 MET A N 1
ATOM 2569 C CA . MET A 1 329 ? 8.18 -16.75 -7.957 1 98.25 329 MET A CA 1
ATOM 2570 C C . MET A 1 329 ? 6.871 -17.406 -8.398 1 98.25 329 MET A C 1
ATOM 2572 O O . MET A 1 329 ? 6.223 -18.094 -7.613 1 98.25 329 MET A O 1
ATOM 2576 N N . HIS A 1 330 ? 6.512 -17.297 -9.68 1 98.5 330 HIS A N 1
ATOM 2577 C CA . HIS A 1 330 ? 5.285 -17.922 -10.172 1 98.5 330 HIS A CA 1
ATOM 2578 C C . HIS A 1 330 ? 5.426 -19.438 -10.242 1 98.5 330 HIS A C 1
ATOM 2580 O O . HIS A 1 330 ? 4.434 -20.156 -10.141 1 98.5 330 HIS A O 1
ATOM 2586 N N . ALA A 1 331 ? 6.664 -19.906 -10.422 1 98.69 331 ALA A N 1
ATOM 2587 C CA . ALA A 1 331 ? 6.879 -21.344 -10.312 1 98.69 331 ALA A CA 1
ATOM 2588 C C . ALA A 1 331 ? 6.52 -21.859 -8.922 1 98.69 331 ALA A C 1
ATOM 2590 O O . ALA A 1 331 ? 6.004 -22.969 -8.773 1 98.69 331 ALA A O 1
ATOM 2591 N N . VAL A 1 332 ? 6.754 -21.031 -7.973 1 98.88 332 VAL A N 1
ATOM 2592 C CA . VAL A 1 332 ? 6.434 -21.406 -6.598 1 98.88 332 VAL A CA 1
ATOM 2593 C C . VAL A 1 332 ? 4.934 -21.25 -6.359 1 98.88 332 VAL A C 1
ATOM 2595 O O . VAL A 1 332 ? 4.273 -22.172 -5.883 1 98.88 332 VAL A O 1
ATOM 2598 N N . THR A 1 333 ? 4.328 -20.125 -6.742 1 98.75 333 THR A N 1
ATOM 2599 C CA . THR A 1 333 ? 2.93 -19.844 -6.426 1 98.75 333 THR A CA 1
ATOM 2600 C C . THR A 1 333 ? 2.012 -20.844 -7.137 1 98.75 333 THR A C 1
ATOM 2602 O O . THR A 1 333 ? 0.921 -21.141 -6.648 1 98.75 333 THR A O 1
ATOM 2605 N N . SER A 1 334 ? 2.436 -21.375 -8.258 1 98.81 334 SER A N 1
ATOM 2606 C CA . SER A 1 334 ? 1.632 -22.359 -8.984 1 98.81 334 SER A CA 1
ATOM 2607 C C . SER A 1 334 ? 1.845 -23.766 -8.438 1 98.81 334 SER A C 1
ATOM 2609 O O . SER A 1 334 ? 1.044 -24.656 -8.695 1 98.81 334 SER A O 1
ATOM 2611 N N . SER A 1 335 ? 2.881 -24 -7.695 1 98.88 335 SER A N 1
ATOM 2612 C CA . SER A 1 335 ? 3.324 -25.328 -7.316 1 98.88 335 SER A CA 1
ATOM 2613 C C . SER A 1 335 ? 2.314 -26.016 -6.395 1 98.88 335 SER A C 1
ATOM 2615 O O . SER A 1 335 ? 2.09 -27.219 -6.492 1 98.88 335 SER A O 1
ATOM 2617 N N . ILE A 1 336 ? 1.724 -25.234 -5.512 1 98.81 336 ILE A N 1
ATOM 2618 C CA . ILE A 1 336 ? 0.789 -25.781 -4.535 1 98.81 336 ILE A CA 1
ATOM 2619 C C . ILE A 1 336 ? -0.414 -26.391 -5.254 1 98.81 336 ILE A C 1
ATOM 2621 O O . ILE A 1 336 ? -0.989 -27.375 -4.793 1 98.81 336 ILE A O 1
ATOM 2625 N N . PHE A 1 337 ? -0.712 -25.953 -6.414 1 98.81 337 PHE A N 1
ATOM 2626 C CA . PHE A 1 337 ? -1.91 -26.422 -7.102 1 98.81 337 PHE A CA 1
ATOM 2627 C C . PHE A 1 337 ? -1.626 -27.719 -7.871 1 98.81 337 PHE A C 1
ATOM 2629 O O . PHE A 1 337 ? -2.553 -28.422 -8.25 1 98.81 337 PHE A O 1
ATOM 2636 N N . VAL A 1 338 ? -0.354 -28.016 -8.094 1 98.81 338 VAL A N 1
ATOM 2637 C CA . VAL A 1 338 ? -0.013 -29.359 -8.531 1 98.81 338 VAL A CA 1
ATOM 2638 C C . VAL A 1 338 ? -0.348 -30.359 -7.43 1 98.81 338 VAL A C 1
ATOM 2640 O O . VAL A 1 338 ? -0.854 -31.453 -7.703 1 98.81 338 VAL A O 1
ATOM 2643 N N . THR A 1 339 ? -0.046 -29.953 -6.168 1 98.5 339 THR A N 1
ATOM 2644 C CA . THR A 1 339 ? -0.447 -30.797 -5.043 1 98.5 339 THR A CA 1
ATOM 2645 C C . THR A 1 339 ? -1.96 -30.984 -5.023 1 98.5 339 THR A C 1
ATOM 2647 O O . THR A 1 339 ? -2.445 -32.125 -4.867 1 98.5 339 THR A O 1
ATOM 2650 N N . VAL A 1 340 ? -2.695 -29.906 -5.227 1 98.25 340 VAL A N 1
ATOM 2651 C CA . VAL A 1 340 ? -4.152 -29.938 -5.203 1 98.25 340 VAL A CA 1
ATOM 2652 C C . VAL A 1 340 ? -4.672 -30.906 -6.262 1 98.25 340 VAL A C 1
ATOM 2654 O O . VAL A 1 340 ? -5.469 -31.797 -5.957 1 98.25 340 VAL A O 1
ATOM 2657 N N . LEU A 1 341 ? -4.188 -30.812 -7.461 1 98.56 341 LEU A N 1
ATOM 2658 C CA . LEU A 1 341 ? -4.711 -31.594 -8.57 1 98.56 341 LEU A CA 1
ATOM 2659 C C . LEU A 1 341 ? -4.191 -33.031 -8.508 1 98.56 341 LEU A C 1
ATOM 2661 O O . LEU A 1 341 ? -4.91 -33.969 -8.859 1 98.56 341 LEU A O 1
ATOM 2665 N N . ALA A 1 342 ? -2.982 -33.219 -8.039 1 98 342 ALA A N 1
ATOM 2666 C CA . ALA A 1 342 ? -2.4 -34.562 -7.957 1 98 342 ALA A CA 1
ATOM 2667 C C . ALA A 1 342 ? -3.121 -35.406 -6.91 1 98 342 ALA A C 1
ATOM 2669 O O . ALA A 1 342 ? -3.062 -36.625 -6.953 1 98 342 ALA A O 1
ATOM 2670 N N . ARG A 1 343 ? -3.822 -34.781 -6.047 1 96.56 343 ARG A N 1
ATOM 2671 C CA . ARG A 1 343 ? -4.516 -35.5 -4.977 1 96.56 343 ARG A CA 1
ATOM 2672 C C . ARG A 1 343 ? -5.949 -35.844 -5.379 1 96.56 343 ARG A C 1
ATOM 2674 O O . ARG A 1 343 ? -6.66 -36.531 -4.648 1 96.56 343 ARG A O 1
ATOM 2681 N N . GLN A 1 344 ? -6.348 -35.375 -6.582 1 97.31 344 GLN A N 1
ATOM 2682 C CA . GLN A 1 344 ? -7.719 -35.625 -7.016 1 97.31 344 GLN A CA 1
ATOM 2683 C C . GLN A 1 344 ? -7.879 -37.062 -7.527 1 97.31 344 GLN A C 1
ATOM 2685 O O . GLN A 1 344 ? -7.246 -37.438 -8.508 1 97.31 344 GLN A O 1
ATOM 2690 N N . SER A 1 345 ? -8.805 -37.812 -6.98 1 97.12 345 SER A N 1
ATOM 2691 C CA . SER A 1 345 ? -8.992 -39.219 -7.348 1 97.12 345 SER A CA 1
ATOM 2692 C C . SER A 1 345 ? -9.617 -39.344 -8.734 1 97.12 345 SER A C 1
ATOM 2694 O O . SER A 1 345 ? -9.5 -40.406 -9.375 1 97.12 345 SER A O 1
ATOM 2696 N N . TRP A 1 346 ? -10.266 -38.25 -9.172 1 97.31 346 TRP A N 1
ATOM 2697 C CA . TRP A 1 346 ? -10.984 -38.312 -10.438 1 97.31 346 TRP A CA 1
ATOM 2698 C C . TRP A 1 346 ? -10.055 -38.031 -11.617 1 97.31 346 TRP A C 1
ATOM 2700 O O . TRP A 1 346 ? -10.438 -38.219 -12.773 1 97.31 346 TRP A O 1
ATOM 2710 N N . ILE A 1 347 ? -8.844 -37.625 -11.43 1 98.38 347 ILE A N 1
ATOM 2711 C CA . ILE A 1 347 ? -7.863 -37.438 -12.492 1 98.38 347 ILE A CA 1
ATOM 2712 C C . ILE A 1 347 ? -7.047 -38.719 -12.648 1 98.38 347 ILE A C 1
ATOM 2714 O O . ILE A 1 347 ? -6.496 -39.25 -11.672 1 98.38 347 ILE A O 1
ATOM 2718 N N . PRO A 1 348 ? -6.941 -39.219 -13.836 1 98.31 348 PRO A N 1
ATOM 2719 C CA . PRO A 1 348 ? -6.152 -40.438 -14.062 1 98.31 348 PRO A CA 1
ATOM 2720 C C . PRO A 1 348 ? -4.684 -40.25 -13.688 1 98.31 348 PRO A C 1
ATOM 2722 O O . PRO A 1 348 ? -4.102 -39.188 -13.922 1 98.31 348 PRO A O 1
ATOM 2725 N N . ILE A 1 349 ? -4.059 -41.281 -13.18 1 98.38 349 ILE A N 1
ATOM 2726 C CA . ILE A 1 349 ? -2.705 -41.25 -12.641 1 98.38 349 ILE A CA 1
ATOM 2727 C C . ILE A 1 349 ? -1.719 -40.875 -13.742 1 98.38 349 ILE A C 1
ATOM 2729 O O . ILE A 1 349 ? -0.738 -40.156 -13.492 1 98.38 349 ILE A O 1
ATOM 2733 N N . ALA A 1 350 ? -1.946 -41.344 -14.969 1 98.25 350 ALA A N 1
ATOM 2734 C CA . ALA A 1 350 ? -1.069 -41 -16.094 1 98.25 350 ALA A CA 1
ATOM 2735 C C . ALA A 1 350 ? -1.105 -39.5 -16.375 1 98.25 350 ALA A C 1
ATOM 2737 O O . ALA A 1 350 ? -0.092 -38.906 -16.766 1 98.25 350 ALA A O 1
ATOM 2738 N N . ASP A 1 351 ? -2.281 -38.906 -16.234 1 98.31 351 ASP A N 1
ATOM 2739 C CA . ASP A 1 351 ? -2.434 -37.469 -16.469 1 98.31 351 ASP A CA 1
ATOM 2740 C C . ASP A 1 351 ? -1.815 -36.656 -15.336 1 98.31 351 ASP A C 1
ATOM 2742 O O . ASP A 1 351 ? -1.277 -35.562 -15.57 1 98.31 351 ASP A O 1
ATOM 2746 N N . LYS A 1 352 ? -1.903 -37.188 -14.117 1 98.69 352 LYS A N 1
ATOM 2747 C CA . LYS A 1 352 ? -1.205 -36.531 -13.008 1 98.69 352 LYS A CA 1
ATOM 2748 C C . LYS A 1 352 ? 0.301 -36.5 -13.258 1 98.69 352 LYS A C 1
ATOM 2750 O O . LYS A 1 352 ? 0.938 -35.469 -13.07 1 98.69 352 LYS A O 1
ATOM 2755 N N . ALA A 1 353 ? 0.824 -37.625 -13.68 1 98.69 353 ALA A N 1
ATOM 2756 C CA . ALA A 1 353 ? 2.252 -37.719 -13.969 1 98.69 353 ALA A CA 1
ATOM 2757 C C . ALA A 1 353 ? 2.646 -36.719 -15.062 1 98.69 353 ALA A C 1
ATOM 2759 O O . ALA A 1 353 ? 3.645 -36 -14.93 1 98.69 353 ALA A O 1
ATOM 2760 N N . ARG A 1 354 ? 1.863 -36.656 -16.109 1 98.44 354 ARG A N 1
ATOM 2761 C CA . ARG A 1 354 ? 2.105 -35.75 -17.234 1 98.44 354 ARG A CA 1
ATOM 2762 C C . ARG A 1 354 ? 2.061 -34.312 -16.781 1 98.44 354 ARG A C 1
ATOM 2764 O O . ARG A 1 354 ? 2.889 -33.5 -17.203 1 98.44 354 ARG A O 1
ATOM 2771 N N . MET A 1 355 ? 1.097 -33.969 -15.938 1 98.62 355 MET A N 1
ATOM 2772 C CA . MET A 1 355 ? 0.95 -32.625 -15.414 1 98.62 355 MET A CA 1
ATOM 2773 C C . MET A 1 355 ? 2.189 -32.188 -14.625 1 98.62 355 MET A C 1
ATOM 2775 O O . MET A 1 355 ? 2.691 -31.078 -14.789 1 98.62 355 MET A O 1
ATOM 2779 N N . VAL A 1 356 ? 2.717 -33.062 -13.766 1 98.88 356 VAL A N 1
ATOM 2780 C CA . VAL A 1 356 ? 3.906 -32.781 -12.969 1 98.88 356 VAL A CA 1
ATOM 2781 C C . VAL A 1 356 ? 5.109 -32.594 -13.891 1 98.88 356 VAL A C 1
ATOM 2783 O O . VAL A 1 356 ? 5.914 -31.688 -13.695 1 98.88 356 VAL A O 1
ATOM 2786 N N . GLU A 1 357 ? 5.219 -33.469 -14.922 1 98.81 357 GLU A N 1
ATOM 2787 C CA . GLU A 1 357 ? 6.301 -33.375 -15.898 1 98.81 357 GLU A CA 1
ATOM 2788 C C . GLU A 1 357 ? 6.258 -32.031 -16.609 1 98.81 357 GLU A C 1
ATOM 2790 O O . GLU A 1 357 ? 7.277 -31.328 -16.719 1 98.81 357 GLU A O 1
ATOM 2795 N N . TRP A 1 358 ? 5.051 -31.641 -17.078 1 98.75 358 TRP A N 1
ATOM 2796 C CA . TRP A 1 358 ? 4.914 -30.391 -17.828 1 98.75 358 TRP A CA 1
ATOM 2797 C C . TRP A 1 358 ? 5.246 -29.188 -16.953 1 98.75 358 TRP A C 1
ATOM 2799 O O . TRP A 1 358 ? 5.938 -28.266 -17.406 1 98.75 358 TRP A O 1
ATOM 2809 N N . LYS A 1 359 ? 4.77 -29.188 -15.734 1 98.88 359 LYS A N 1
ATOM 2810 C CA . LYS A 1 359 ? 5.047 -28.094 -14.805 1 98.88 359 LYS A CA 1
ATOM 2811 C C . LYS A 1 359 ? 6.543 -27.953 -14.555 1 98.88 359 LYS A C 1
ATOM 2813 O O . LYS A 1 359 ? 7.09 -26.844 -14.633 1 98.88 359 LYS A O 1
ATOM 2818 N N . ALA A 1 360 ? 7.211 -29.062 -14.234 1 98.88 360 ALA A N 1
ATOM 2819 C CA . ALA A 1 360 ? 8.641 -29.031 -13.938 1 98.88 360 ALA A CA 1
ATOM 2820 C C . ALA A 1 360 ? 9.445 -28.625 -15.164 1 98.88 360 ALA A C 1
ATOM 2822 O O . ALA A 1 360 ? 10.406 -27.844 -15.055 1 98.88 360 ALA A O 1
ATOM 2823 N N . ARG A 1 361 ? 9.07 -29.172 -16.312 1 98.88 361 ARG A N 1
ATOM 2824 C CA . ARG A 1 361 ? 9.766 -28.844 -17.547 1 98.88 361 ARG A CA 1
ATOM 2825 C C . ARG A 1 361 ? 9.625 -27.359 -17.875 1 98.88 361 ARG A C 1
ATOM 2827 O O . ARG A 1 361 ? 10.594 -26.703 -18.281 1 98.88 361 ARG A O 1
ATOM 2834 N N . LEU A 1 362 ? 8.445 -26.812 -17.672 1 98.88 362 LEU A N 1
ATOM 2835 C CA . LEU A 1 362 ? 8.234 -25.406 -17.953 1 98.88 362 LEU A CA 1
ATOM 2836 C C . LEU A 1 362 ? 8.953 -24.531 -16.938 1 98.88 362 LEU A C 1
ATOM 2838 O O . LEU A 1 362 ? 9.398 -23.422 -17.266 1 98.88 362 LEU A O 1
ATOM 2842 N N . ASP A 1 363 ? 9.062 -24.969 -15.656 1 98.88 363 ASP A N 1
ATOM 2843 C CA . ASP A 1 363 ? 9.859 -24.25 -14.672 1 98.88 363 ASP A CA 1
ATOM 2844 C C . ASP A 1 363 ? 11.273 -24 -15.188 1 98.88 363 ASP A C 1
ATOM 2846 O O . ASP A 1 363 ? 11.844 -22.922 -14.953 1 98.88 363 ASP A O 1
ATOM 2850 N N . LEU A 1 364 ? 11.844 -24.984 -15.898 1 98.88 364 LEU A N 1
ATOM 2851 C CA . LEU A 1 364 ? 13.18 -24.859 -16.453 1 98.88 364 LEU A CA 1
ATOM 2852 C C . LEU A 1 364 ? 13.211 -23.781 -17.547 1 98.88 364 LEU A C 1
ATOM 2854 O O . LEU A 1 364 ? 14.195 -23.047 -17.672 1 98.88 364 LEU A O 1
ATOM 2858 N N . VAL A 1 365 ? 12.156 -23.688 -18.281 1 98.81 365 VAL A N 1
ATOM 2859 C CA . VAL A 1 365 ? 12.055 -22.672 -19.328 1 98.81 365 VAL A CA 1
ATOM 2860 C C . VAL A 1 365 ? 12.023 -21.281 -18.703 1 98.81 365 VAL A C 1
ATOM 2862 O O . VAL A 1 365 ? 12.711 -20.375 -19.156 1 98.81 365 VAL A O 1
ATOM 2865 N N . TRP A 1 366 ? 11.234 -21.125 -17.688 1 98.69 366 TRP A N 1
ATOM 2866 C CA . TRP A 1 366 ? 11.141 -19.828 -17.016 1 98.69 366 TRP A CA 1
ATOM 2867 C C . TRP A 1 366 ? 12.461 -19.484 -16.328 1 98.69 366 TRP A C 1
ATOM 2869 O O . TRP A 1 366 ? 12.844 -18.312 -16.266 1 98.69 366 TRP A O 1
ATOM 2879 N N . TYR A 1 367 ? 13.156 -20.5 -15.758 1 98.81 367 TYR A N 1
ATOM 2880 C CA . TYR A 1 367 ? 14.492 -20.297 -15.203 1 98.81 367 TYR A CA 1
ATOM 2881 C C . TYR A 1 367 ? 15.438 -19.75 -16.266 1 98.81 367 TYR A C 1
ATOM 2883 O O . TYR A 1 367 ? 16.156 -18.766 -16.016 1 98.81 367 TYR A O 1
ATOM 2891 N N . ALA A 1 368 ? 15.359 -20.312 -17.422 1 98.81 368 ALA A N 1
ATOM 2892 C CA . ALA A 1 368 ? 16.156 -19.844 -18.547 1 98.81 368 ALA A CA 1
ATOM 2893 C C . ALA A 1 368 ? 15.742 -18.438 -18.969 1 98.81 368 ALA A C 1
ATOM 2895 O O . ALA A 1 368 ? 16.594 -17.609 -19.328 1 98.81 368 ALA A O 1
ATOM 2896 N N . ALA A 1 369 ? 14.445 -18.172 -18.984 1 98.44 369 ALA A N 1
ATOM 2897 C CA . ALA A 1 369 ? 13.922 -16.891 -19.406 1 98.44 369 ALA A CA 1
ATOM 2898 C C . ALA A 1 369 ? 14.422 -15.758 -18.516 1 98.44 369 ALA A C 1
ATOM 2900 O O . ALA A 1 369 ? 14.508 -14.602 -18.938 1 98.44 369 ALA A O 1
ATOM 2901 N N . SER A 1 370 ? 14.766 -16.125 -17.281 1 98.31 370 SER A N 1
ATOM 2902 C CA . SER A 1 370 ? 15.375 -15.18 -16.359 1 98.31 370 SER A CA 1
ATOM 2903 C C . SER A 1 370 ? 16.891 -15.188 -16.469 1 98.31 370 SER A C 1
ATOM 2905 O O . SER A 1 370 ? 17.594 -14.844 -15.516 1 98.31 370 SER A O 1
ATOM 2907 N N . ALA A 1 371 ? 17.359 -15.703 -17.562 1 98 371 ALA A N 1
ATOM 2908 C CA . ALA A 1 371 ? 18.781 -15.789 -17.938 1 98 371 ALA A CA 1
ATOM 2909 C C . ALA A 1 371 ? 19.531 -16.766 -17.016 1 98 371 ALA A C 1
ATOM 2911 O O . ALA A 1 371 ? 20.703 -16.578 -16.75 1 98 371 ALA A O 1
ATOM 2912 N N . ALA A 1 372 ? 18.875 -17.672 -16.406 1 98.5 372 ALA A N 1
ATOM 2913 C CA . ALA A 1 372 ? 19.406 -18.797 -15.641 1 98.5 372 ALA A CA 1
ATOM 2914 C C . ALA A 1 372 ? 20.438 -18.312 -14.625 1 98.5 372 ALA A C 1
ATOM 2916 O O . ALA A 1 372 ? 21.594 -18.719 -14.656 1 98.5 372 ALA A O 1
ATOM 2917 N N . PRO A 1 373 ? 20 -17.484 -13.664 1 98.38 373 PRO A N 1
ATOM 2918 C CA . PRO A 1 373 ? 20.953 -16.984 -12.672 1 98.38 373 PRO A CA 1
ATOM 2919 C C . PRO A 1 373 ? 21.656 -18.094 -11.906 1 98.38 373 PRO A C 1
ATOM 2921 O O . PRO A 1 373 ? 21.125 -19.219 -11.805 1 98.38 373 PRO A O 1
ATOM 2924 N N . GLU A 1 374 ? 22.844 -17.797 -11.453 1 97.44 374 GLU A N 1
ATOM 2925 C CA . GLU A 1 374 ? 23.531 -18.75 -10.586 1 97.44 374 GLU A CA 1
ATOM 2926 C C . GLU A 1 374 ? 22.766 -18.984 -9.297 1 97.44 374 GLU A C 1
ATOM 2928 O O . GLU A 1 374 ? 22.297 -18.031 -8.656 1 97.44 374 GLU A O 1
ATOM 2933 N N . LEU A 1 375 ? 22.562 -20.219 -8.953 1 98.19 375 LEU A N 1
ATOM 2934 C CA . LEU A 1 375 ? 21.875 -20.578 -7.723 1 98.19 375 LEU A CA 1
ATOM 2935 C C . LEU A 1 375 ? 22.859 -20.906 -6.613 1 98.19 375 LEU A C 1
ATOM 2937 O O . LEU A 1 375 ? 23.672 -21.828 -6.746 1 98.19 375 LEU A O 1
ATOM 2941 N N . ARG A 1 376 ? 22.812 -20.109 -5.574 1 97.12 376 ARG A N 1
ATOM 2942 C CA . ARG A 1 376 ? 23.75 -20.266 -4.465 1 97.12 376 ARG A CA 1
ATOM 2943 C C . ARG A 1 376 ? 23.016 -20.594 -3.172 1 97.12 376 ARG A C 1
ATOM 2945 O O . ARG A 1 376 ? 22.234 -19.781 -2.658 1 97.12 376 ARG A O 1
ATOM 2952 N N . ASP A 1 377 ? 23.328 -21.734 -2.627 1 96.56 377 ASP A N 1
ATOM 2953 C CA . ASP A 1 377 ? 22.656 -22.219 -1.422 1 96.56 377 ASP A CA 1
ATOM 2954 C C . ASP A 1 377 ? 22.922 -21.281 -0.241 1 96.56 377 ASP A C 1
ATOM 2956 O O . ASP A 1 377 ? 22.094 -21.172 0.667 1 96.56 377 ASP A O 1
ATOM 2960 N N . GLU A 1 378 ? 24.016 -20.562 -0.276 1 95.69 378 GLU A N 1
ATOM 2961 C CA . GLU A 1 378 ? 24.422 -19.688 0.819 1 95.69 378 GLU A CA 1
ATOM 2962 C C . GLU A 1 378 ? 23.391 -18.578 1.037 1 95.69 378 GLU A C 1
ATOM 2964 O O . GLU A 1 378 ? 23.25 -18.078 2.154 1 95.69 378 GLU A O 1
ATOM 2969 N N . PHE A 1 379 ? 22.688 -18.219 -0.033 1 95.75 379 PHE A N 1
ATOM 2970 C CA . PHE A 1 379 ? 21.672 -17.172 0.076 1 95.75 379 PHE A CA 1
ATOM 2971 C C . PHE A 1 379 ? 20.516 -17.625 0.968 1 95.75 379 PHE A C 1
ATOM 2973 O O . PHE A 1 379 ? 19.797 -16.797 1.527 1 95.75 379 PHE A O 1
ATOM 2980 N N . ILE A 1 380 ? 20.391 -18.922 1.158 1 96.56 380 ILE A N 1
ATOM 2981 C CA . ILE A 1 380 ? 19.297 -19.469 1.95 1 96.56 380 ILE A CA 1
ATOM 2982 C C . ILE A 1 380 ? 19.812 -19.891 3.324 1 96.56 380 ILE A C 1
ATOM 2984 O O . ILE A 1 380 ? 19.266 -19.484 4.352 1 96.56 380 ILE A O 1
ATOM 2988 N N . VAL A 1 381 ? 20.859 -20.688 3.332 1 96.06 381 VAL A N 1
ATOM 2989 C CA . VAL A 1 381 ? 21.375 -21.312 4.547 1 96.06 381 VAL A CA 1
ATOM 2990 C C . VAL A 1 381 ? 21.875 -20.234 5.504 1 96.06 381 VAL A C 1
ATOM 2992 O O . VAL A 1 381 ? 21.688 -20.328 6.719 1 96.06 381 VAL A O 1
ATOM 2995 N N . ASP A 1 382 ? 22.422 -19.172 4.953 1 94.06 382 ASP A N 1
ATOM 2996 C CA . ASP A 1 382 ? 23.031 -18.125 5.781 1 94.06 382 ASP A CA 1
ATOM 2997 C C . ASP A 1 382 ? 22.078 -16.953 5.988 1 94.06 382 ASP A C 1
ATOM 2999 O O . ASP A 1 382 ? 22.453 -15.938 6.574 1 94.06 382 ASP A O 1
ATOM 3003 N N . TYR A 1 383 ? 20.891 -17.094 5.473 1 94.56 383 TYR A N 1
ATOM 3004 C CA . TYR A 1 383 ? 19.969 -15.977 5.594 1 94.56 383 TYR A CA 1
ATOM 3005 C C . TYR A 1 383 ? 19.562 -15.75 7.047 1 94.56 383 TYR A C 1
ATOM 3007 O O . TYR A 1 383 ? 19.172 -16.688 7.738 1 94.56 383 TYR A O 1
ATOM 3015 N N . GLU A 1 384 ? 19.719 -14.562 7.52 1 93.62 384 GLU A N 1
ATOM 3016 C CA . GLU A 1 384 ? 19.25 -14.133 8.828 1 93.62 384 GLU A CA 1
ATOM 3017 C C . GLU A 1 384 ? 18.047 -13.188 8.703 1 93.62 384 GLU A C 1
ATOM 3019 O O . GLU A 1 384 ? 18.172 -12.078 8.188 1 93.62 384 GLU A O 1
ATOM 3024 N N . PRO A 1 385 ? 16.875 -13.664 9.18 1 94.31 385 PRO A N 1
ATOM 3025 C CA . PRO A 1 385 ? 15.688 -12.82 9.078 1 94.31 385 PRO A CA 1
ATOM 3026 C C . PRO A 1 385 ? 15.859 -11.469 9.766 1 94.31 385 PRO A C 1
ATOM 3028 O O . PRO A 1 385 ? 16.5 -11.383 10.82 1 94.31 385 PRO A O 1
ATOM 3031 N N . THR A 1 386 ? 15.266 -10.453 9.227 1 90.88 386 THR A N 1
ATOM 3032 C CA . THR A 1 386 ? 15.312 -9.102 9.773 1 90.88 386 THR A CA 1
ATOM 3033 C C . THR A 1 386 ? 13.938 -8.68 10.281 1 90.88 386 THR A C 1
ATOM 3035 O O . THR A 1 386 ? 13.578 -8.945 11.43 1 90.88 386 THR A O 1
ATOM 3038 N N . LEU A 1 387 ? 13.023 -8.281 9.344 1 89.19 387 LEU A N 1
ATOM 3039 C CA . LEU A 1 387 ? 11.68 -7.836 9.703 1 89.19 387 LEU A CA 1
ATOM 3040 C C . LEU A 1 387 ? 10.867 -8.984 10.297 1 89.19 387 LEU A C 1
ATOM 3042 O O . LEU A 1 387 ? 9.945 -8.75 11.086 1 89.19 387 LEU A O 1
ATOM 3046 N N . SER A 1 388 ? 11.242 -10.203 9.93 1 94.44 388 SER A N 1
ATOM 3047 C CA . SER A 1 388 ? 10.516 -11.375 10.414 1 94.44 388 SER A CA 1
ATOM 3048 C C . SER A 1 388 ? 11.297 -12.086 11.516 1 94.44 388 SER A C 1
ATOM 3050 O O . SER A 1 388 ? 11.031 -13.25 11.82 1 94.44 388 SER A O 1
ATOM 3052 N N . LYS A 1 389 ? 12.281 -11.43 12.078 1 93 389 LYS A N 1
ATOM 3053 C CA . LYS A 1 389 ? 13.055 -12.039 13.164 1 93 389 LYS A CA 1
ATOM 3054 C C . LYS A 1 389 ? 12.141 -12.516 14.289 1 93 389 LYS A C 1
ATOM 3056 O O . LYS A 1 389 ? 11.297 -11.758 14.773 1 93 389 LYS A O 1
ATOM 3061 N N . GLY A 1 390 ? 12.281 -13.766 14.617 1 94.06 390 GLY A N 1
ATOM 3062 C CA . GLY A 1 390 ? 11.508 -14.344 15.703 1 94.06 390 GLY A CA 1
ATOM 3063 C C . GLY A 1 390 ? 10.141 -14.844 15.266 1 94.06 390 GLY A C 1
ATOM 3064 O O . GLY A 1 390 ? 9.422 -15.461 16.062 1 94.06 390 GLY A O 1
ATOM 3065 N N . MET A 1 391 ? 9.773 -14.641 14.047 1 95.56 391 MET A N 1
ATOM 3066 C CA . MET A 1 391 ? 8.461 -15.078 13.586 1 95.56 391 MET A CA 1
ATOM 3067 C C . MET A 1 391 ? 8.523 -16.516 13.086 1 95.56 391 MET A C 1
ATOM 3069 O O . MET A 1 391 ? 9.297 -16.844 12.188 1 95.56 391 MET A O 1
ATOM 3073 N N . GLY A 1 392 ? 7.738 -17.375 13.68 1 97.31 392 GLY A N 1
ATOM 3074 C CA . GLY A 1 392 ? 7.438 -18.656 13.078 1 97.31 392 GLY A CA 1
ATOM 3075 C C . GLY A 1 392 ? 6.309 -18.594 12.062 1 97.31 392 GLY A C 1
ATOM 3076 O O . GLY A 1 392 ? 5.91 -17.516 11.641 1 97.31 392 GLY A O 1
ATOM 3077 N N . TRP A 1 393 ? 5.797 -19.766 11.617 1 97.5 393 TRP A N 1
ATOM 3078 C CA . TRP A 1 393 ? 4.781 -19.844 10.57 1 97.5 393 TRP A CA 1
ATOM 3079 C C . TRP A 1 393 ? 3.52 -19.094 10.977 1 97.5 393 TRP A C 1
ATOM 3081 O O . TRP A 1 393 ? 2.998 -18.281 10.211 1 97.5 393 TRP A O 1
ATOM 3091 N N . PRO A 1 394 ? 3.006 -19.312 12.273 1 96.94 394 PRO A N 1
ATOM 3092 C CA . PRO A 1 394 ? 1.773 -18.625 12.641 1 96.94 394 PRO A CA 1
ATOM 3093 C C . PRO A 1 394 ? 1.927 -17.094 12.617 1 96.94 394 PRO A C 1
ATOM 3095 O O . PRO A 1 394 ? 1.046 -16.391 12.117 1 96.94 394 PRO A O 1
ATOM 3098 N N . GLN A 1 395 ? 3.055 -16.578 13.141 1 95.69 395 GLN A N 1
ATOM 3099 C CA . GLN A 1 395 ? 3.289 -15.141 13.18 1 95.69 395 GLN A CA 1
ATOM 3100 C C . GLN A 1 395 ? 3.455 -14.57 11.773 1 95.69 395 GLN A C 1
ATOM 3102 O O . GLN A 1 395 ? 2.996 -13.469 11.484 1 95.69 395 GLN A O 1
ATOM 3107 N N . LEU A 1 396 ? 4.113 -15.336 10.914 1 97.12 396 LEU A N 1
ATOM 3108 C CA . LEU A 1 396 ? 4.301 -14.914 9.531 1 97.12 396 LEU A CA 1
ATOM 3109 C C . LEU A 1 396 ? 2.965 -14.812 8.805 1 97.12 396 LEU A C 1
ATOM 3111 O O . LEU A 1 396 ? 2.732 -13.859 8.055 1 97.12 396 LEU A O 1
ATOM 3115 N N . TYR A 1 397 ? 2.035 -15.828 8.992 1 96.94 397 TYR A N 1
ATOM 3116 C CA . TYR A 1 397 ? 0.703 -15.805 8.398 1 96.94 397 TYR A CA 1
ATOM 3117 C C . TYR A 1 397 ? -0.081 -14.586 8.875 1 96.94 397 TYR A C 1
ATOM 3119 O O . TYR A 1 397 ? -0.703 -13.891 8.062 1 96.94 397 TYR A O 1
ATOM 3127 N N . GLN A 1 398 ? 0.028 -14.312 10.164 1 93.81 398 GLN A N 1
ATOM 3128 C CA . GLN A 1 398 ? -0.69 -13.18 10.742 1 93.81 398 GLN A CA 1
ATOM 3129 C C . GLN A 1 398 ? -0.175 -11.859 10.172 1 93.81 398 GLN A C 1
ATOM 3131 O O . GLN A 1 398 ? -0.963 -10.977 9.82 1 93.81 398 GLN A O 1
ATOM 3136 N N . ALA A 1 399 ? 1.146 -11.773 10.117 1 92.94 399 ALA A N 1
ATOM 3137 C CA . ALA A 1 399 ? 1.759 -10.547 9.594 1 92.94 399 ALA A CA 1
ATOM 3138 C C . ALA A 1 399 ? 1.404 -10.336 8.125 1 92.94 399 ALA A C 1
ATOM 3140 O O . ALA A 1 399 ? 1.058 -9.227 7.723 1 92.94 399 ALA A O 1
ATOM 3141 N N . LEU A 1 400 ? 1.408 -11.344 7.344 1 94.81 400 LEU A N 1
ATOM 3142 C CA . LEU A 1 400 ? 1.15 -11.25 5.91 1 94.81 400 LEU A CA 1
ATOM 3143 C C . LEU A 1 400 ? -0.312 -10.914 5.641 1 94.81 400 LEU A C 1
ATOM 3145 O O . LEU A 1 400 ? -0.621 -10.172 4.703 1 94.81 400 LEU A O 1
ATOM 3149 N N . ASN A 1 401 ? -1.185 -11.477 6.434 1 93.69 401 ASN A N 1
ATOM 3150 C CA . ASN A 1 401 ? -2.609 -11.219 6.258 1 93.69 401 ASN A CA 1
ATOM 3151 C C . ASN A 1 401 ? -2.947 -9.75 6.496 1 93.69 401 ASN A C 1
ATOM 3153 O O . ASN A 1 401 ? -3.973 -9.266 6.016 1 93.69 401 ASN A O 1
ATOM 3157 N N . ARG A 1 402 ? -2.066 -9.055 7.129 1 88.5 402 ARG A N 1
ATOM 3158 C CA . ARG A 1 402 ? -2.338 -7.656 7.457 1 88.5 402 ARG A CA 1
ATOM 3159 C C . ARG A 1 402 ? -1.547 -6.719 6.551 1 88.5 402 ARG A C 1
ATOM 3161 O O . ARG A 1 402 ? -1.604 -5.5 6.711 1 88.5 402 ARG A O 1
ATOM 3168 N N . HIS A 1 403 ? -0.789 -7.273 5.625 1 87.25 403 HIS A N 1
ATOM 3169 C CA . HIS A 1 403 ? 0.041 -6.441 4.758 1 87.25 403 HIS A CA 1
ATOM 3170 C C . HIS A 1 403 ? -0.529 -6.375 3.346 1 87.25 403 HIS A C 1
ATOM 3172 O O . HIS A 1 403 ? -1.033 -7.375 2.828 1 87.25 403 HIS A O 1
ATOM 3178 N N . HIS A 1 404 ? -0.445 -5.215 2.83 1 87.75 404 HIS A N 1
ATOM 3179 C CA . HIS A 1 404 ? -0.886 -5.023 1.453 1 87.75 404 HIS A CA 1
ATOM 3180 C C . HIS A 1 404 ? 0.032 -5.746 0.474 1 87.75 404 HIS A C 1
ATOM 3182 O O . HIS A 1 404 ? 1.256 -5.621 0.556 1 87.75 404 HIS A O 1
ATOM 3188 N N . ASP A 1 405 ? -0.598 -6.461 -0.305 1 85.88 405 ASP A N 1
ATOM 3189 C CA . ASP A 1 405 ? 0.083 -7.391 -1.198 1 85.88 405 ASP A CA 1
ATOM 3190 C C . ASP A 1 405 ? -0.273 -7.117 -2.656 1 85.88 405 ASP A C 1
ATOM 3192 O O . ASP A 1 405 ? -1.357 -6.605 -2.951 1 85.88 405 ASP A O 1
ATOM 3196 N N . ASP A 1 406 ? 0.686 -7.305 -3.592 1 84.12 406 ASP A N 1
ATOM 3197 C CA . ASP A 1 406 ? 0.413 -7.172 -5.02 1 84.12 406 ASP A CA 1
ATOM 3198 C C . ASP A 1 406 ? -0.225 -8.445 -5.574 1 84.12 406 ASP A C 1
ATOM 3200 O O . ASP A 1 406 ? -0.263 -8.648 -6.789 1 84.12 406 ASP A O 1
ATOM 3204 N N . GLY A 1 407 ? -0.584 -9.398 -4.688 1 87.44 407 GLY A N 1
ATOM 3205 C CA . GLY A 1 407 ? -1.266 -10.617 -5.086 1 87.44 407 GLY A CA 1
ATOM 3206 C C . GLY A 1 407 ? -0.345 -11.82 -5.148 1 87.44 407 GLY A C 1
ATOM 3207 O O . GLY A 1 407 ? -0.759 -12.906 -5.566 1 87.44 407 GLY A O 1
ATOM 3208 N N . HIS A 1 408 ? 0.894 -11.617 -4.719 1 96.12 408 HIS A N 1
ATOM 3209 C CA . HIS A 1 408 ? 1.824 -12.719 -4.949 1 96.12 408 HIS A CA 1
ATOM 3210 C C . HIS A 1 408 ? 2.426 -13.219 -3.641 1 96.12 408 HIS A C 1
ATOM 3212 O O . HIS A 1 408 ? 2.684 -14.414 -3.486 1 96.12 408 HIS A O 1
ATOM 3218 N N . VAL A 1 409 ? 2.607 -12.367 -2.668 1 96.94 409 VAL A N 1
ATOM 3219 C CA . VAL A 1 409 ? 3.42 -12.688 -1.499 1 96.94 409 VAL A CA 1
ATOM 3220 C C . VAL A 1 409 ? 2.717 -13.75 -0.659 1 96.94 409 VAL A C 1
ATOM 3222 O O . VAL A 1 409 ? 3.326 -14.75 -0.276 1 96.94 409 VAL A O 1
ATOM 3225 N N . ALA A 1 410 ? 1.433 -13.531 -0.395 1 97.12 410 ALA A N 1
ATOM 3226 C CA . ALA A 1 410 ? 0.673 -14.5 0.388 1 97.12 410 ALA A CA 1
ATOM 3227 C C . ALA A 1 410 ? 0.653 -15.867 -0.299 1 97.12 410 ALA A C 1
ATOM 3229 O O . ALA A 1 410 ? 0.818 -16.906 0.353 1 97.12 410 ALA A O 1
ATOM 3230 N N . LYS A 1 411 ? 0.476 -15.867 -1.612 1 98 411 LYS A N 1
ATOM 3231 C CA . LYS A 1 411 ? 0.484 -17.109 -2.371 1 98 411 LYS A CA 1
ATOM 3232 C C . LYS A 1 411 ? 1.832 -17.812 -2.254 1 98 411 LYS A C 1
ATOM 3234 O O . LYS A 1 411 ? 1.888 -19.047 -2.102 1 98 411 LYS A O 1
ATOM 3239 N N . PHE A 1 412 ? 2.887 -17.031 -2.359 1 98.56 412 PHE A N 1
ATOM 3240 C CA . PHE A 1 412 ? 4.238 -17.562 -2.301 1 98.56 412 PHE A CA 1
ATOM 3241 C C . PHE A 1 412 ? 4.488 -18.266 -0.965 1 98.56 412 PHE A C 1
ATOM 3243 O O . PHE A 1 412 ? 4.906 -19.422 -0.927 1 98.56 412 PHE A O 1
ATOM 3250 N N . VAL A 1 413 ? 4.176 -17.578 0.118 1 98.56 413 VAL A N 1
ATOM 3251 C CA . VAL A 1 413 ? 4.465 -18.094 1.45 1 98.56 413 VAL A CA 1
ATOM 3252 C C . VAL A 1 413 ? 3.584 -19.312 1.735 1 98.56 413 VAL A C 1
ATOM 3254 O O . VAL A 1 413 ? 4.043 -20.297 2.303 1 98.56 413 VAL A O 1
ATOM 3257 N N . ARG A 1 414 ? 2.336 -19.25 1.297 1 98.44 414 ARG A N 1
ATOM 3258 C CA . ARG A 1 414 ? 1.442 -20.391 1.453 1 98.44 414 ARG A CA 1
ATOM 3259 C C . ARG A 1 414 ? 1.964 -21.609 0.686 1 98.44 414 ARG A C 1
ATOM 3261 O O . ARG A 1 414 ? 1.945 -22.719 1.198 1 98.44 414 ARG A O 1
ATOM 3268 N N . ALA A 1 415 ? 2.408 -21.375 -0.508 1 98.88 415 ALA A N 1
ATOM 3269 C CA . ALA A 1 415 ? 2.961 -22.453 -1.325 1 98.88 415 ALA A CA 1
ATOM 3270 C C . ALA A 1 415 ? 4.219 -23.031 -0.69 1 98.88 415 ALA A C 1
ATOM 3272 O O . ALA A 1 415 ? 4.449 -24.25 -0.742 1 98.88 415 ALA A O 1
ATOM 3273 N N . ILE A 1 416 ? 5.035 -22.172 -0.091 1 98.88 416 ILE A N 1
ATOM 3274 C CA . ILE A 1 416 ? 6.246 -22.625 0.592 1 98.88 416 ILE A CA 1
ATOM 3275 C C . ILE A 1 416 ? 5.875 -23.484 1.79 1 98.88 416 ILE A C 1
ATOM 3277 O O . ILE A 1 416 ? 6.508 -24.516 2.041 1 98.88 416 ILE A O 1
ATOM 3281 N N . LYS A 1 417 ? 4.852 -23.078 2.514 1 98.69 417 LYS A N 1
ATOM 3282 C CA . LYS A 1 417 ? 4.375 -23.875 3.637 1 98.69 417 LYS A CA 1
ATOM 3283 C C . LYS A 1 417 ? 3.9 -25.25 3.17 1 98.69 417 LYS A C 1
ATOM 3285 O O . LYS A 1 417 ? 4.184 -26.266 3.814 1 98.69 417 LYS A O 1
ATOM 3290 N N . ASN A 1 418 ? 3.176 -25.281 2.074 1 98.56 418 ASN A N 1
ATOM 3291 C CA . ASN A 1 418 ? 2.793 -26.562 1.488 1 98.56 418 ASN A CA 1
ATOM 3292 C C . ASN A 1 418 ? 4.016 -27.406 1.127 1 98.56 418 ASN A C 1
ATOM 3294 O O . ASN A 1 418 ? 4.023 -28.625 1.329 1 98.56 418 ASN A O 1
ATOM 3298 N N . GLY A 1 419 ? 5.035 -26.734 0.564 1 98.75 419 GLY A N 1
ATOM 3299 C CA . GLY A 1 419 ? 6.266 -27.438 0.231 1 98.75 419 GLY A CA 1
ATOM 3300 C C . GLY A 1 419 ? 6.883 -28.156 1.414 1 98.75 419 GLY A C 1
ATOM 3301 O O . GLY A 1 419 ? 7.277 -29.328 1.303 1 98.75 419 GLY A O 1
ATOM 3302 N N . ARG A 1 420 ? 6.906 -27.453 2.539 1 98.31 420 ARG A N 1
ATOM 3303 C CA . ARG A 1 420 ? 7.426 -28.062 3.758 1 98.31 420 ARG A CA 1
ATOM 3304 C C . ARG A 1 420 ? 6.676 -29.344 4.086 1 98.31 420 ARG A C 1
ATOM 3306 O O . ARG A 1 420 ? 7.285 -30.359 4.43 1 98.31 420 ARG A O 1
ATOM 3313 N N . GLU A 1 421 ? 5.402 -29.328 3.916 1 97.5 421 GLU A N 1
ATOM 3314 C CA . GLU A 1 421 ? 4.551 -30.438 4.32 1 97.5 421 GLU A CA 1
ATOM 3315 C C . GLU A 1 421 ? 4.672 -31.609 3.348 1 97.5 421 GLU A C 1
ATOM 3317 O O . GLU A 1 421 ? 4.789 -32.75 3.768 1 97.5 421 GLU A O 1
ATOM 3322 N N . VAL A 1 422 ? 4.695 -31.344 2.074 1 97.69 422 VAL A N 1
ATOM 3323 C CA . VAL A 1 422 ? 4.637 -32.438 1.089 1 97.69 422 VAL A CA 1
ATOM 3324 C C . VAL A 1 422 ? 6.031 -33 0.88 1 97.69 422 VAL A C 1
ATOM 3326 O O . VAL A 1 422 ? 6.172 -34.156 0.485 1 97.69 422 VAL A O 1
ATOM 3329 N N . ALA A 1 423 ? 7.082 -32.281 1.177 1 97.75 423 ALA A N 1
ATOM 3330 C CA . ALA A 1 423 ? 8.445 -32.75 0.951 1 97.75 423 ALA A CA 1
ATOM 3331 C C . ALA A 1 423 ? 8.945 -33.562 2.137 1 97.75 423 ALA A C 1
ATOM 3333 O O . ALA A 1 423 ? 9.859 -34.375 1.993 1 97.75 423 ALA A O 1
ATOM 3334 N N . ALA A 1 424 ? 8.359 -33.375 3.289 1 96.94 424 ALA A N 1
ATOM 3335 C CA . ALA A 1 424 ? 8.844 -33.938 4.555 1 96.94 424 ALA A CA 1
ATOM 3336 C C . ALA A 1 424 ? 9.055 -35.438 4.453 1 96.94 424 ALA A C 1
ATOM 3338 O O . ALA A 1 424 ? 10.102 -35.969 4.863 1 96.94 424 ALA A O 1
ATOM 3339 N N . PRO A 1 425 ? 8.148 -36.219 3.807 1 96.31 425 PRO A N 1
ATOM 3340 C CA . PRO A 1 425 ? 8.305 -37.688 3.766 1 96.31 425 PRO A CA 1
ATOM 3341 C C . PRO A 1 425 ? 9.484 -38.125 2.893 1 96.31 425 PRO A C 1
ATOM 3343 O O . PRO A 1 425 ? 9.969 -39.25 3.025 1 96.31 425 PRO A O 1
ATOM 3346 N N . PHE A 1 426 ? 9.977 -37.25 2.084 1 96.19 426 PHE A N 1
ATOM 3347 C CA . PHE A 1 426 ? 10.953 -37.656 1.079 1 96.19 426 PHE A CA 1
ATOM 3348 C C . PHE A 1 426 ? 12.32 -37.062 1.378 1 96.19 426 PHE A C 1
ATOM 3350 O O . PHE A 1 426 ? 13.312 -37.469 0.754 1 96.19 426 PHE A O 1
ATOM 3357 N N . GLU A 1 427 ? 12.391 -36.188 2.271 1 93.25 427 GLU A N 1
ATOM 3358 C CA . GLU A 1 427 ? 13.594 -35.375 2.477 1 93.25 427 GLU A CA 1
ATOM 3359 C C . GLU A 1 427 ? 14.758 -36.25 2.945 1 93.25 427 GLU A C 1
ATOM 3361 O O . GLU A 1 427 ? 15.922 -35.938 2.656 1 93.25 427 GLU A O 1
ATOM 3366 N N . GLN A 1 428 ? 14.516 -37.281 3.66 1 90.56 428 GLN A N 1
ATOM 3367 C CA . GLN A 1 428 ? 15.586 -38.156 4.129 1 90.56 428 GLN A CA 1
ATOM 3368 C C . GLN A 1 428 ? 16 -39.156 3.045 1 90.56 428 GLN A C 1
ATOM 3370 O O . GLN A 1 428 ? 17.188 -39.312 2.76 1 90.56 428 GLN A O 1
ATOM 3375 N N . SER A 1 429 ? 15.078 -39.781 2.379 1 90.38 429 SER A N 1
ATOM 3376 C CA . SER A 1 429 ? 15.344 -40.844 1.416 1 90.38 429 SER A CA 1
ATOM 3377 C C . SER A 1 429 ? 15.82 -40.281 0.083 1 90.38 429 SER A C 1
ATOM 3379 O O . SER A 1 429 ? 16.516 -40.969 -0.676 1 90.38 429 SER A O 1
ATOM 3381 N N . HIS A 1 430 ? 15.477 -39.031 -0.2 1 90.12 430 HIS A N 1
ATOM 3382 C CA . HIS A 1 430 ? 15.828 -38.406 -1.473 1 90.12 430 HIS A CA 1
ATOM 3383 C C . HIS A 1 430 ? 16.531 -37.094 -1.258 1 90.12 430 HIS A C 1
ATOM 3385 O O . HIS A 1 430 ? 16.297 -36.125 -2.01 1 90.12 430 HIS A O 1
ATOM 3391 N N . ALA A 1 431 ? 17.297 -37 -0.26 1 86.25 431 ALA A N 1
ATOM 3392 C CA . ALA A 1 431 ? 17.906 -35.781 0.213 1 86.25 431 ALA A CA 1
ATOM 3393 C C . ALA A 1 431 ? 18.641 -35.062 -0.915 1 86.25 431 ALA A C 1
ATOM 3395 O O . ALA A 1 431 ? 18.641 -33.812 -0.988 1 86.25 431 ALA A O 1
ATOM 3396 N N . SER A 1 432 ? 19.203 -35.75 -1.812 1 89.69 432 SER A N 1
ATOM 3397 C CA . SER A 1 432 ? 20.031 -35.156 -2.857 1 89.69 432 SER A CA 1
ATOM 3398 C C . SER A 1 432 ? 19.188 -34.5 -3.934 1 89.69 432 SER A C 1
ATOM 3400 O O . SER A 1 432 ? 19.688 -33.656 -4.707 1 89.69 432 SER A O 1
ATOM 3402 N N . SER A 1 433 ? 17.906 -34.781 -3.932 1 93.81 433 SER A N 1
ATOM 3403 C CA . SER A 1 433 ? 17.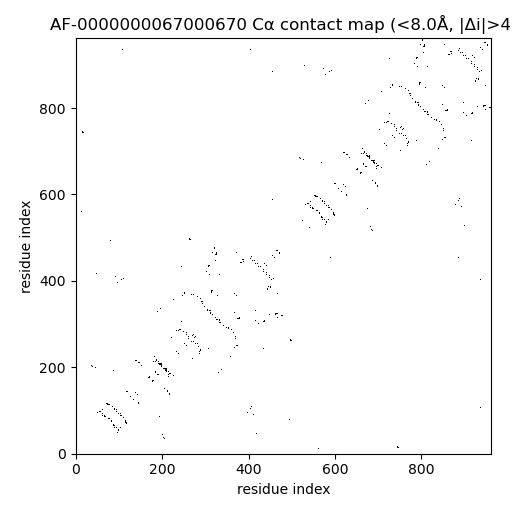016 -34.219 -4.953 1 93.81 433 SER A CA 1
ATOM 3404 C C . SER A 1 433 ? 16.172 -33.062 -4.398 1 93.81 433 SER A C 1
ATOM 3406 O O . SER A 1 433 ? 15.391 -32.469 -5.125 1 93.81 433 SER A O 1
ATOM 3408 N N . PHE A 1 434 ? 16.312 -32.812 -3.102 1 96.62 434 PHE A N 1
ATOM 3409 C CA . PHE A 1 434 ? 15.508 -31.797 -2.447 1 96.62 434 PHE A CA 1
ATOM 3410 C C . PHE A 1 434 ? 16.391 -30.688 -1.89 1 96.62 434 PHE A C 1
ATOM 3412 O O . PHE A 1 434 ? 16.797 -30.734 -0.727 1 96.62 434 PHE A O 1
ATOM 3419 N N . PRO A 1 435 ? 16.609 -29.656 -2.672 1 97.19 435 PRO A N 1
ATOM 3420 C CA . PRO A 1 435 ? 17.516 -28.578 -2.227 1 97.19 435 PRO A CA 1
ATOM 3421 C C . PRO A 1 435 ? 16.953 -27.797 -1.051 1 97.19 435 PRO A C 1
ATOM 3423 O O . PRO A 1 435 ? 17.719 -27.234 -0.253 1 97.19 435 PRO A O 1
ATOM 3426 N N . ILE A 1 436 ? 15.656 -27.656 -0.93 1 98.06 436 ILE A N 1
ATOM 3427 C CA . ILE A 1 436 ? 15.016 -27.016 0.221 1 98.06 436 ILE A CA 1
ATOM 3428 C C . ILE A 1 436 ? 14.406 -28.094 1.122 1 98.06 436 ILE A C 1
ATOM 3430 O O . ILE A 1 436 ? 13.586 -28.891 0.677 1 98.06 436 ILE A O 1
ATOM 3434 N N . LYS A 1 437 ? 14.797 -28.188 2.369 1 95.81 437 LYS A N 1
ATOM 3435 C CA . LYS A 1 437 ? 14.312 -29.172 3.326 1 95.81 437 LYS A CA 1
ATOM 3436 C C . LYS A 1 437 ? 14.422 -28.656 4.758 1 95.81 437 LYS A C 1
ATOM 3438 O O . LYS A 1 437 ? 15.156 -27.703 5.023 1 95.81 437 LYS A O 1
ATOM 3443 N N . GLY A 1 438 ? 13.633 -29.219 5.605 1 95.38 438 GLY A N 1
ATOM 3444 C CA . GLY A 1 438 ? 13.688 -28.891 7.02 1 95.38 438 GLY A CA 1
ATOM 3445 C C . GLY A 1 438 ? 13.398 -27.438 7.305 1 95.38 438 GLY A C 1
ATOM 3446 O O . GLY A 1 438 ? 12.391 -26.891 6.836 1 95.38 438 GLY A O 1
ATOM 3447 N N . ASP A 1 439 ? 14.305 -26.781 8 1 95.44 439 ASP A N 1
ATOM 3448 C CA . ASP A 1 439 ? 14.094 -25.422 8.477 1 95.44 439 ASP A CA 1
ATOM 3449 C C . ASP A 1 439 ? 14.281 -24.406 7.355 1 95.44 439 ASP A C 1
ATOM 3451 O O . ASP A 1 439 ? 13.914 -23.25 7.492 1 95.44 439 ASP A O 1
ATOM 3455 N N . LEU A 1 440 ? 14.797 -24.906 6.242 1 97.81 440 LEU A N 1
ATOM 3456 C CA . LEU A 1 440 ? 15.047 -23.984 5.137 1 97.81 440 LEU A CA 1
ATOM 3457 C C . LEU A 1 440 ? 13.734 -23.453 4.566 1 97.81 440 LEU A C 1
ATOM 3459 O O . LEU A 1 440 ? 13.688 -22.344 4.031 1 97.81 440 LEU A O 1
ATOM 3463 N N . TRP A 1 441 ? 12.664 -24.25 4.684 1 98.62 441 TRP A N 1
ATOM 3464 C CA . TRP A 1 441 ? 11.367 -23.812 4.188 1 98.62 441 TRP A CA 1
ATOM 3465 C C . TRP A 1 441 ? 10.938 -22.516 4.867 1 98.62 441 TRP A C 1
ATOM 3467 O O . TRP A 1 441 ? 10.516 -21.562 4.199 1 98.62 441 TRP A O 1
ATOM 3477 N N . LEU A 1 442 ? 11.055 -22.453 6.207 1 98.5 442 LEU A N 1
ATOM 3478 C CA . LEU A 1 442 ? 10.688 -21.25 6.938 1 98.5 442 LEU A CA 1
ATOM 3479 C C . LEU A 1 442 ? 11.602 -20.094 6.559 1 98.5 442 LEU A C 1
ATOM 3481 O O . LEU A 1 442 ? 11.148 -18.953 6.449 1 98.5 442 LEU A O 1
ATOM 3485 N N . LYS A 1 443 ? 12.859 -20.375 6.305 1 98 443 LYS A N 1
ATOM 3486 C CA . LYS A 1 443 ? 13.805 -19.344 5.914 1 98 443 LYS A CA 1
ATOM 3487 C C . LYS A 1 443 ? 13.422 -18.719 4.57 1 98 443 LYS A C 1
ATOM 3489 O O . LYS A 1 443 ? 13.562 -17.516 4.371 1 98 443 LYS A O 1
ATOM 3494 N N . VAL A 1 444 ? 12.977 -19.578 3.656 1 98.69 444 VAL A N 1
ATOM 3495 C CA . VAL A 1 444 ? 12.547 -19.094 2.348 1 98.69 444 VAL A CA 1
ATOM 3496 C C . VAL A 1 444 ? 11.32 -18.203 2.504 1 98.69 444 VAL A C 1
ATOM 3498 O O . VAL A 1 444 ? 11.219 -17.156 1.855 1 98.69 444 VAL A O 1
ATOM 3501 N N . ALA A 1 445 ? 10.391 -18.578 3.375 1 98.62 445 ALA A N 1
ATOM 3502 C CA . ALA A 1 445 ? 9.195 -17.766 3.637 1 98.62 445 ALA A CA 1
ATOM 3503 C C . ALA A 1 445 ? 9.562 -16.438 4.27 1 98.62 445 ALA A C 1
ATOM 3505 O O . ALA A 1 445 ? 9.023 -15.391 3.896 1 98.62 445 ALA A O 1
ATOM 3506 N N . GLN A 1 446 ? 10.492 -16.469 5.246 1 98.06 446 GLN A N 1
ATOM 3507 C CA . GLN A 1 446 ? 10.969 -15.258 5.914 1 98.06 446 GLN A CA 1
ATOM 3508 C C . GLN A 1 446 ? 11.688 -14.328 4.934 1 98.06 446 GLN A C 1
ATOM 3510 O O . GLN A 1 446 ? 11.492 -13.117 4.973 1 98.06 446 GLN A O 1
ATOM 3515 N N . LEU A 1 447 ? 12.492 -14.938 4.062 1 97.75 447 LEU A N 1
ATOM 3516 C CA . LEU A 1 447 ? 13.188 -14.18 3.027 1 97.75 447 LEU A CA 1
ATOM 3517 C C . LEU A 1 447 ? 12.188 -13.445 2.141 1 97.75 447 LEU A C 1
ATOM 3519 O O . LEU A 1 447 ? 12.383 -12.266 1.826 1 97.75 447 LEU A O 1
ATOM 3523 N N . CYS A 1 448 ? 11.117 -14.07 1.761 1 97.94 448 CYS A N 1
ATOM 3524 C CA . CYS A 1 448 ? 10.086 -13.445 0.939 1 97.94 448 CYS A CA 1
ATOM 3525 C C . CYS A 1 448 ? 9.422 -12.289 1.679 1 97.94 448 CYS A C 1
ATOM 3527 O O . CYS A 1 448 ? 9.289 -11.195 1.134 1 97.94 448 CYS A O 1
ATOM 3529 N N . TYR A 1 449 ? 9.047 -12.516 2.924 1 96.62 449 TYR A N 1
ATOM 3530 C CA . TYR A 1 449 ? 8.414 -11.484 3.732 1 96.62 449 TYR A CA 1
ATOM 3531 C C . TYR A 1 449 ? 9.328 -10.266 3.871 1 96.62 449 TYR A C 1
ATOM 3533 O O . TYR A 1 449 ? 8.914 -9.141 3.594 1 96.62 449 TYR A O 1
ATOM 3541 N N . ASP A 1 450 ? 10.562 -10.516 4.23 1 94.44 450 ASP A N 1
ATOM 3542 C CA . ASP A 1 450 ? 11.508 -9.453 4.551 1 94.44 450 ASP A CA 1
ATOM 3543 C C . ASP A 1 450 ? 11.828 -8.609 3.312 1 94.44 450 ASP A C 1
ATOM 3545 O O . ASP A 1 450 ? 12.078 -7.41 3.42 1 94.44 450 ASP A O 1
ATOM 3549 N N . SER A 1 451 ? 11.797 -9.227 2.168 1 94.5 451 SER A N 1
ATOM 3550 C CA . SER A 1 451 ? 12.234 -8.531 0.963 1 94.5 451 SER A CA 1
ATOM 3551 C C . SER A 1 451 ? 11.062 -7.832 0.277 1 94.5 451 SER A C 1
ATOM 3553 O O . SER A 1 451 ? 11.25 -7.094 -0.691 1 94.5 451 SER A O 1
ATOM 3555 N N . THR A 1 452 ? 9.797 -7.965 0.795 1 94.25 452 THR A N 1
ATOM 3556 C CA . THR A 1 452 ? 8.664 -7.461 0.02 1 94.25 452 THR A CA 1
ATOM 3557 C C . THR A 1 452 ? 7.797 -6.535 0.869 1 94.25 452 THR A C 1
ATOM 3559 O O . THR A 1 452 ? 7.16 -5.621 0.345 1 94.25 452 THR A O 1
ATOM 3562 N N . VAL A 1 453 ? 7.707 -6.688 2.15 1 90.19 453 VAL A N 1
ATOM 3563 C CA . VAL A 1 453 ? 6.652 -6.129 2.992 1 90.19 453 VAL A CA 1
ATOM 3564 C C . VAL A 1 453 ? 6.801 -4.613 3.07 1 90.19 453 VAL A C 1
ATOM 3566 O O . VAL A 1 453 ? 5.824 -3.898 3.301 1 90.19 453 VAL A O 1
ATOM 3569 N N . MET A 1 454 ? 8.016 -4.078 2.822 1 87.5 454 MET A N 1
ATOM 3570 C CA . MET A 1 454 ? 8.25 -2.643 2.945 1 87.5 454 MET A CA 1
ATOM 3571 C C . MET A 1 454 ? 7.906 -1.922 1.646 1 87.5 454 MET A C 1
ATOM 3573 O O . MET A 1 454 ? 8.062 -0.704 1.548 1 87.5 454 MET A O 1
ATOM 3577 N N . TYR A 1 455 ? 7.371 -2.682 0.619 1 87.31 455 TYR A N 1
ATOM 3578 C CA . TYR A 1 455 ? 7.023 -2.117 -0.681 1 87.31 455 TYR A CA 1
ATOM 3579 C C . TYR A 1 455 ? 5.555 -2.361 -1.006 1 87.31 455 TYR A C 1
ATOM 3581 O O . TYR A 1 455 ? 5.016 -3.424 -0.697 1 87.31 455 TYR A O 1
ATOM 3589 N N . VAL A 1 456 ? 4.922 -1.373 -1.623 1 80 456 VAL A N 1
ATOM 3590 C CA . VAL A 1 456 ? 3.551 -1.554 -2.086 1 80 456 VAL A CA 1
ATOM 3591 C C . VAL A 1 456 ? 3.543 -1.83 -3.588 1 80 456 VAL A C 1
ATOM 3593 O O . VAL A 1 456 ? 2.781 -2.674 -4.066 1 80 456 VAL A O 1
ATOM 3596 N N . GLU A 1 457 ? 4.449 -1.15 -4.27 1 81.81 457 GLU A N 1
ATOM 3597 C CA . GLU A 1 457 ? 4.535 -1.302 -5.719 1 81.81 457 GLU A CA 1
ATOM 3598 C C . GLU A 1 457 ? 5.195 -2.625 -6.098 1 81.81 457 GLU A C 1
ATOM 3600 O O . GLU A 1 457 ? 6.305 -2.922 -5.652 1 81.81 457 GLU A O 1
ATOM 3605 N N . GLY A 1 458 ? 4.594 -3.311 -6.926 1 84.06 458 GLY A N 1
ATOM 3606 C CA . GLY A 1 458 ? 5.105 -4.602 -7.359 1 84.06 458 GLY A CA 1
ATOM 3607 C C . GLY A 1 458 ? 6.477 -4.512 -8 1 84.06 458 GLY A C 1
ATOM 3608 O O . GLY A 1 458 ? 7.309 -5.406 -7.836 1 84.06 458 GLY A O 1
ATOM 3609 N N . GLU A 1 459 ? 6.738 -3.402 -8.68 1 84.75 459 GLU A N 1
ATOM 3610 C CA . GLU A 1 459 ? 8 -3.219 -9.383 1 84.75 459 GLU A CA 1
ATOM 3611 C C . GLU A 1 459 ? 9.18 -3.182 -8.406 1 84.75 459 GLU A C 1
ATOM 3613 O O . GLU A 1 459 ? 10.297 -3.561 -8.758 1 84.75 459 GLU A O 1
ATOM 3618 N N . LYS A 1 460 ? 8.867 -2.799 -7.215 1 88.69 460 LYS A N 1
ATOM 3619 C CA . LYS A 1 460 ? 9.93 -2.666 -6.223 1 88.69 460 LYS A CA 1
ATOM 3620 C C . LYS A 1 460 ? 10.016 -3.904 -5.336 1 88.69 460 LYS A C 1
ATOM 3622 O O . LYS A 1 460 ? 11.023 -4.117 -4.656 1 88.69 460 LYS A O 1
ATOM 3627 N N . LYS A 1 461 ? 9.039 -4.746 -5.324 1 93 461 LYS A N 1
ATOM 3628 C CA . LYS A 1 461 ? 9.016 -5.945 -4.492 1 93 461 LYS A CA 1
ATOM 3629 C C . LYS A 1 461 ? 9.922 -7.031 -5.062 1 93 461 LYS A C 1
ATOM 3631 O O . LYS A 1 461 ? 10.516 -7.809 -4.309 1 93 461 LYS A O 1
ATOM 3636 N N . TRP A 1 462 ? 10.047 -7.027 -6.398 1 96.38 462 TRP A N 1
ATOM 3637 C CA . TRP A 1 462 ? 10.672 -8.164 -7.074 1 96.38 462 TRP A CA 1
ATOM 3638 C C . TRP A 1 462 ? 11.789 -7.699 -8 1 96.38 462 TRP A C 1
ATOM 3640 O O . TRP A 1 462 ? 11.852 -6.523 -8.367 1 96.38 462 TRP A O 1
ATOM 3650 N N . VAL A 1 463 ? 12.711 -8.609 -8.367 1 97.06 463 VAL A N 1
ATOM 3651 C CA . VAL A 1 463 ? 13.617 -8.391 -9.492 1 97.06 463 VAL A CA 1
ATOM 3652 C C . VAL A 1 463 ? 13.07 -9.086 -10.734 1 97.06 463 VAL A C 1
ATOM 3654 O O . VAL A 1 463 ? 12.523 -10.188 -10.648 1 97.06 463 VAL A O 1
ATOM 3657 N N . TRP A 1 464 ? 13.164 -8.492 -11.859 1 95.69 464 TRP A N 1
ATOM 3658 C CA . TRP A 1 464 ? 12.508 -8.984 -13.078 1 95.69 464 TRP A CA 1
ATOM 3659 C C . TRP A 1 464 ? 13.523 -9.617 -14.023 1 95.69 464 TRP A C 1
ATOM 3661 O O . TRP A 1 464 ? 13.773 -9.102 -15.109 1 95.69 464 TRP A O 1
ATOM 3671 N N . GLY A 1 465 ? 13.914 -10.758 -13.672 1 96.88 465 GLY A N 1
ATOM 3672 C CA . GLY A 1 465 ? 14.984 -11.445 -14.367 1 96.88 465 GLY A CA 1
ATOM 3673 C C . GLY A 1 465 ? 16.312 -11.375 -13.641 1 96.88 465 GLY A C 1
ATOM 3674 O O . GLY A 1 465 ? 17.203 -10.602 -14.023 1 96.88 465 GLY A O 1
ATOM 3675 N N . ALA A 1 466 ? 16.5 -12.242 -12.695 1 97.75 466 ALA A N 1
ATOM 3676 C CA . ALA A 1 466 ? 17.609 -12.188 -11.742 1 97.75 466 ALA A CA 1
ATOM 3677 C C . ALA A 1 466 ? 18.938 -12.461 -12.445 1 97.75 466 ALA A C 1
ATOM 3679 O O . ALA A 1 466 ? 20 -12.086 -11.938 1 97.75 466 ALA A O 1
ATOM 3680 N N . GLY A 1 467 ? 18.891 -13.078 -13.633 1 97.75 467 GLY A N 1
ATOM 3681 C CA . GLY A 1 467 ? 20.125 -13.359 -14.352 1 97.75 467 GLY A CA 1
ATOM 3682 C C . GLY A 1 467 ? 20.594 -12.188 -15.188 1 97.75 467 GLY A C 1
ATOM 3683 O O . GLY A 1 467 ? 21.719 -12.211 -15.719 1 97.75 467 GLY A O 1
ATOM 3684 N N . PHE A 1 468 ? 19.797 -11.156 -15.352 1 97.62 468 PHE A N 1
ATOM 3685 C CA . PHE A 1 468 ? 20.141 -9.961 -16.109 1 97.62 468 PHE A CA 1
ATOM 3686 C C . PHE A 1 468 ? 20.734 -8.898 -15.18 1 97.62 468 PHE A C 1
ATOM 3688 O O . PHE A 1 468 ? 20.016 -8.305 -14.375 1 97.62 468 PHE A O 1
ATOM 3695 N N . GLU A 1 469 ? 21.922 -8.562 -15.391 1 95.62 469 GLU A N 1
ATOM 3696 C CA . GLU A 1 469 ? 22.641 -7.621 -14.539 1 95.62 469 GLU A CA 1
ATOM 3697 C C . GLU A 1 469 ? 21.922 -6.273 -14.461 1 95.62 469 GLU A C 1
ATOM 3699 O O . GLU A 1 469 ? 21.797 -5.691 -13.383 1 95.62 469 GLU A O 1
ATOM 3704 N N . PRO A 1 470 ? 21.391 -5.77 -15.547 1 95.56 470 PRO A N 1
ATOM 3705 C CA . PRO A 1 470 ? 20.781 -4.441 -15.5 1 95.56 470 PRO A CA 1
ATOM 3706 C C . PRO A 1 470 ? 19.547 -4.395 -14.609 1 95.56 470 PRO A C 1
ATOM 3708 O O . PRO A 1 470 ? 19.156 -3.32 -14.133 1 95.56 470 PRO A O 1
ATOM 3711 N N . MET A 1 471 ? 18.922 -5.508 -14.367 1 95.69 471 MET A N 1
ATOM 3712 C CA . MET A 1 471 ? 17.688 -5.531 -13.57 1 95.69 471 MET A CA 1
ATOM 3713 C C . MET A 1 471 ? 18 -5.27 -12.102 1 95.69 471 MET A C 1
ATOM 3715 O O . MET A 1 471 ? 17.094 -4.957 -11.32 1 95.69 471 MET A O 1
ATOM 3719 N N . TRP A 1 472 ? 19.25 -5.352 -11.68 1 96 472 TRP A N 1
ATOM 3720 C CA . TRP A 1 472 ? 19.656 -5.141 -10.289 1 96 472 TRP A CA 1
ATOM 3721 C C . TRP A 1 472 ? 20.078 -3.693 -10.055 1 96 472 TRP A C 1
ATOM 3723 O O . TRP A 1 472 ? 20.344 -3.293 -8.922 1 96 472 TRP A O 1
ATOM 3733 N N . ALA A 1 473 ? 20.078 -2.871 -11.102 1 93 473 ALA A N 1
ATOM 3734 C CA . ALA A 1 473 ? 20.594 -1.504 -11.008 1 93 473 ALA A CA 1
ATOM 3735 C C . ALA A 1 473 ? 19.75 -0.676 -10.031 1 93 473 ALA A C 1
ATOM 3737 O O . ALA A 1 473 ? 20.297 0.169 -9.312 1 93 473 ALA A O 1
ATOM 3738 N N . LYS A 1 474 ? 18.484 -0.945 -9.977 1 87.62 474 LYS A N 1
ATOM 3739 C CA . LYS A 1 474 ? 17.609 -0.132 -9.133 1 87.62 474 LYS A CA 1
ATOM 3740 C C . LYS A 1 474 ? 17.422 -0.773 -7.758 1 87.62 474 LYS A C 1
ATOM 3742 O O . LYS A 1 474 ? 16.781 -0.192 -6.879 1 87.62 474 LYS A O 1
ATOM 3747 N N . VAL A 1 475 ? 17.891 -1.92 -7.543 1 93.06 475 VAL A N 1
ATOM 3748 C CA . VAL A 1 475 ? 17.797 -2.586 -6.246 1 93.06 475 VAL A CA 1
ATOM 3749 C C . VAL A 1 475 ? 18.859 -2.018 -5.305 1 93.06 475 VAL A C 1
ATOM 3751 O O . VAL A 1 475 ? 20.031 -1.899 -5.672 1 93.06 475 VAL A O 1
ATOM 3754 N N . ARG A 1 476 ? 18.516 -1.647 -4.16 1 88.31 476 ARG A N 1
ATOM 3755 C CA . ARG A 1 476 ? 19.406 -1.001 -3.195 1 88.31 476 ARG A CA 1
ATOM 3756 C C . ARG A 1 476 ? 20.484 -1.957 -2.723 1 88.31 476 ARG A C 1
ATOM 3758 O O . ARG A 1 476 ? 20.312 -3.176 -2.771 1 88.31 476 ARG A O 1
ATOM 3765 N N . ASP A 1 477 ? 21.547 -1.409 -2.281 1 89.31 477 ASP A N 1
ATOM 3766 C CA . ASP A 1 477 ? 22.609 -2.209 -1.672 1 89.31 477 ASP A CA 1
ATOM 3767 C C . ASP A 1 477 ? 22.172 -2.756 -0.315 1 89.31 477 ASP A C 1
ATOM 3769 O O . ASP A 1 477 ? 21.344 -2.143 0.373 1 89.31 477 ASP A O 1
ATOM 3773 N N . GLU A 1 478 ? 22.594 -3.922 -0.077 1 83 478 GLU A N 1
ATOM 3774 C CA . GLU A 1 478 ? 22.312 -4.512 1.229 1 83 478 GLU A CA 1
ATOM 3775 C C . GLU A 1 478 ? 22.859 -3.645 2.355 1 83 478 GLU A C 1
ATOM 3777 O O . GLU A 1 478 ? 23.969 -3.129 2.262 1 83 478 GLU A O 1
ATOM 3782 N N . VAL A 1 479 ? 21.906 -3.197 3.232 1 62.53 479 VAL A N 1
ATOM 3783 C CA . VAL A 1 479 ? 22.359 -2.426 4.383 1 62.53 479 VAL A CA 1
ATOM 3784 C C . VAL A 1 479 ? 22.922 -3.367 5.445 1 62.53 479 VAL A C 1
ATOM 3786 O O . VAL A 1 479 ? 22.234 -4.293 5.883 1 62.53 479 VAL A O 1
ATOM 3789 N N . LYS A 1 480 ? 24.25 -3.521 5.562 1 53.38 480 LYS A N 1
ATOM 3790 C CA . LYS A 1 480 ? 24.875 -4.344 6.594 1 53.38 480 LYS A CA 1
ATOM 3791 C C . LYS A 1 480 ? 24.484 -3.855 7.988 1 53.38 480 LYS A C 1
ATOM 3793 O O . LYS A 1 480 ? 24.609 -2.666 8.289 1 53.38 480 LYS A O 1
ATOM 3798 N N . GLY A 1 481 ? 23.328 -4.398 8.727 1 46.59 481 GLY A N 1
ATOM 3799 C CA . GLY A 1 481 ? 23.156 -4.066 10.133 1 46.59 481 GLY A CA 1
ATOM 3800 C C . GLY A 1 481 ? 24.359 -4.457 10.984 1 46.59 481 GLY A C 1
ATOM 3801 O O . GLY A 1 481 ? 25.188 -5.277 10.57 1 46.59 481 GLY A O 1
ATOM 3802 N N . MET B 1 1 ? 5.012 6.676 -50.781 1 18.08 1 MET B N 1
ATOM 3803 C CA . MET B 1 1 ? 4.75 7.977 -50.188 1 18.08 1 MET B CA 1
ATOM 3804 C C . MET B 1 1 ? 4.746 7.867 -48.656 1 18.08 1 MET B C 1
ATOM 3806 O O . MET B 1 1 ? 3.797 7.352 -48.062 1 18.08 1 MET B O 1
ATOM 3810 N N . GLY B 1 2 ? 5.715 7.559 -47.75 1 17.53 2 GLY B N 1
ATOM 3811 C CA . GLY B 1 2 ? 6.121 6.301 -47.125 1 17.53 2 GLY B CA 1
ATOM 3812 C C . GLY B 1 2 ? 6.199 6.371 -45.625 1 17.53 2 GLY B C 1
ATOM 3813 O O . GLY B 1 2 ? 6.133 5.344 -44.938 1 17.53 2 GLY B O 1
ATOM 3814 N N . SER B 1 3 ? 6.57 7.52 -45 1 17.27 3 SER B N 1
ATOM 3815 C CA . SER B 1 3 ? 7.664 7.707 -44.031 1 17.27 3 SER B CA 1
ATOM 3816 C C . SER B 1 3 ? 7.176 7.578 -42.594 1 17.27 3 SER B C 1
ATOM 3818 O O . SER B 1 3 ? 7.965 7.695 -41.656 1 17.27 3 SER B O 1
ATOM 3820 N N . LEU B 1 4 ? 5.941 7.883 -42.219 1 16.89 4 LEU B N 1
ATOM 3821 C CA . LEU B 1 4 ? 5.426 8.703 -41.125 1 16.89 4 LEU B CA 1
ATOM 3822 C C . LEU B 1 4 ? 5.406 7.91 -39.812 1 16.89 4 LEU B C 1
ATOM 3824 O O . LEU B 1 4 ? 4.992 8.43 -38.781 1 16.89 4 LEU B O 1
ATOM 3828 N N . ILE B 1 5 ? 5.438 6.504 -39.844 1 18.75 5 ILE B N 1
ATOM 3829 C CA . ILE B 1 5 ? 4.609 5.75 -38.906 1 18.75 5 ILE B CA 1
ATOM 3830 C C . ILE B 1 5 ? 5.328 5.617 -37.562 1 18.75 5 ILE B C 1
ATOM 3832 O O . ILE B 1 5 ? 5.219 4.59 -36.875 1 18.75 5 ILE B O 1
ATOM 3836 N N . GLU B 1 6 ? 6.363 6.504 -37.25 1 17.16 6 GLU B N 1
ATOM 3837 C CA . GLU B 1 6 ? 7.5 6.02 -36.469 1 17.16 6 GLU B CA 1
ATOM 3838 C C . GLU B 1 6 ? 7.168 5.977 -35 1 17.16 6 GLU B C 1
ATOM 3840 O O . GLU B 1 6 ? 7.609 5.074 -34.281 1 17.16 6 GLU B O 1
ATOM 3845 N N . SER B 1 7 ? 6.629 7.086 -34.375 1 18.8 7 SER B N 1
ATOM 3846 C CA . SER B 1 7 ? 7.07 7.621 -33.094 1 18.8 7 SER B CA 1
ATOM 3847 C C . SER B 1 7 ? 6.387 6.906 -31.922 1 18.8 7 SER B C 1
ATOM 3849 O O . SER B 1 7 ? 6.617 7.238 -30.75 1 18.8 7 SER B O 1
ATOM 3851 N N . SER B 1 8 ? 5.168 6.312 -32 1 19.05 8 SER B N 1
ATOM 3852 C CA . SER B 1 8 ? 4.047 6.41 -31.078 1 19.05 8 SER B CA 1
ATOM 3853 C C . SER B 1 8 ? 4.215 5.445 -29.922 1 19.05 8 SER B C 1
ATOM 3855 O O . SER B 1 8 ? 3.404 5.438 -28.984 1 19.05 8 SER B O 1
ATOM 3857 N N . THR B 1 9 ? 5.098 4.293 -29.938 1 20.77 9 THR B N 1
ATOM 3858 C CA . THR B 1 9 ? 4.832 2.988 -29.344 1 20.77 9 THR B CA 1
ATOM 3859 C C . THR B 1 9 ? 5.402 2.912 -27.922 1 20.77 9 THR B C 1
ATOM 3861 O O . THR B 1 9 ? 5.34 1.861 -27.281 1 20.77 9 THR B O 1
ATOM 3864 N N . THR B 1 10 ? 6.316 3.75 -27.25 1 21.42 10 THR B N 1
ATOM 3865 C CA . THR B 1 10 ? 7.273 3.502 -26.172 1 21.42 10 THR B CA 1
ATOM 3866 C C . THR B 1 10 ? 6.562 3.424 -24.828 1 21.42 10 THR B C 1
ATOM 3868 O O . THR B 1 10 ? 7.152 2.994 -23.828 1 21.42 10 THR B O 1
ATOM 3871 N N . GLU B 1 11 ? 4.93 3.877 -24.469 1 24.16 11 GLU B N 1
ATOM 3872 C CA . GLU B 1 11 ? 3.598 4.273 -24.031 1 24.16 11 GLU B CA 1
ATOM 3873 C C . GLU B 1 11 ? 2.711 3.057 -23.781 1 24.16 11 GLU B C 1
ATOM 3875 O O . GLU B 1 11 ? 1.909 3.045 -22.844 1 24.16 11 GLU B O 1
ATOM 3880 N N . VAL B 1 12 ? 2.557 1.895 -24.281 1 23.22 12 VAL B N 1
ATOM 3881 C CA . VAL B 1 12 ? 1.78 0.765 -23.781 1 23.22 12 VAL B CA 1
ATOM 3882 C C . VAL B 1 12 ? 2.637 -0.073 -22.828 1 23.22 12 VAL B C 1
ATOM 3884 O O . VAL B 1 12 ? 2.18 -0.473 -21.766 1 23.22 12 VAL B O 1
ATOM 3887 N N . LEU B 1 13 ? 3.75 -0.701 -23.062 1 22.8 13 LEU B N 1
ATOM 3888 C CA . LEU B 1 13 ? 4.078 -1.699 -22.062 1 22.8 13 LEU B CA 1
ATOM 3889 C C . LEU B 1 13 ? 4.777 -1.055 -20.859 1 22.8 13 LEU B C 1
ATOM 3891 O O . LEU B 1 13 ? 4.426 -1.325 -19.719 1 22.8 13 LEU B O 1
ATOM 3895 N N . PHE B 1 14 ? 5.75 -0.12 -20.359 1 24.38 14 PHE B N 1
ATOM 3896 C CA . PHE B 1 14 ? 6.465 1.15 -20.391 1 24.38 14 PHE B CA 1
ATOM 3897 C C . PHE B 1 14 ? 7.043 1.42 -21.766 1 24.38 14 PHE B C 1
ATOM 3899 O O . PHE B 1 14 ? 7.207 0.497 -22.562 1 24.38 14 PHE B O 1
ATOM 3906 N N . ALA B 1 15 ? 7.648 1.847 -22.875 1 26.12 15 ALA B N 1
ATOM 3907 C CA . ALA B 1 15 ? 8.312 1.407 -24.109 1 26.12 15 ALA B CA 1
ATOM 3908 C C . ALA B 1 15 ? 9.211 0.204 -23.844 1 26.12 15 ALA B C 1
ATOM 3910 O O . ALA B 1 15 ? 10.055 0.239 -22.938 1 26.12 15 ALA B O 1
ATOM 3911 N N . ALA B 1 16 ? 9.141 -1.222 -23.859 1 26.8 16 ALA B N 1
ATOM 3912 C CA . ALA B 1 16 ? 9.859 -2.424 -23.438 1 26.8 16 ALA B CA 1
ATOM 3913 C C . ALA B 1 16 ? 11.336 -2.125 -23.188 1 26.8 16 ALA B C 1
ATOM 3915 O O . ALA B 1 16 ? 11.891 -1.195 -23.781 1 26.8 16 ALA B O 1
ATOM 3916 N N . ALA B 1 17 ? 12.617 -2.441 -23.328 1 25.36 17 ALA B N 1
ATOM 3917 C CA . ALA B 1 17 ? 13.891 -2.037 -22.734 1 25.36 17 ALA B CA 1
ATOM 3918 C C . ALA B 1 17 ? 14.25 -0.608 -23.125 1 25.36 17 ALA B C 1
ATOM 3920 O O . ALA B 1 17 ? 15.289 -0.087 -22.703 1 25.36 17 ALA B O 1
ATOM 3921 N N . GLY B 1 18 ? 13.852 -0.147 -24.297 1 21.38 18 GLY B N 1
ATOM 3922 C CA . GLY B 1 18 ? 14.633 0.881 -24.969 1 21.38 18 GLY B CA 1
ATOM 3923 C C . GLY B 1 18 ? 14.641 2.201 -24.219 1 21.38 18 GLY B C 1
ATOM 3924 O O . GLY B 1 18 ? 13.992 3.162 -24.625 1 21.38 18 GLY B O 1
ATOM 3925 N N . LEU B 1 19 ? 14.609 2.197 -23.078 1 24.31 19 LEU B N 1
ATOM 3926 C CA . LEU B 1 19 ? 14.633 3.461 -22.359 1 24.31 19 LEU B CA 1
ATOM 3927 C C . LEU B 1 19 ? 15.727 4.379 -22.891 1 24.31 19 LEU B C 1
ATOM 3929 O O . LEU B 1 19 ? 16.906 4.055 -22.812 1 24.31 19 LEU B O 1
ATOM 3933 N N . ASN B 1 20 ? 15.438 5.047 -24.062 1 23.33 20 ASN B N 1
ATOM 3934 C CA . ASN B 1 20 ? 16.297 6.133 -24.516 1 23.33 20 ASN B CA 1
ATOM 3935 C C . ASN B 1 20 ? 16.469 7.195 -23.438 1 23.33 20 ASN B C 1
ATOM 3937 O O . ASN B 1 20 ? 15.516 7.879 -23.062 1 23.33 20 ASN B O 1
ATOM 3941 N N . GLY B 1 21 ? 17.094 6.941 -22.469 1 23.89 21 GLY B N 1
ATOM 3942 C CA . GLY B 1 21 ? 17.5 7.934 -21.484 1 23.89 21 GLY B CA 1
ATOM 3943 C C . GLY B 1 21 ? 18.094 9.188 -22.109 1 23.89 21 GLY B C 1
ATOM 3944 O O . GLY B 1 21 ? 19.188 9.156 -22.656 1 23.89 21 GLY B O 1
ATOM 3945 N N . LYS B 1 22 ? 17.219 9.891 -22.938 1 25.86 22 LYS B N 1
ATOM 3946 C CA . LYS B 1 22 ? 17.906 11.164 -23.156 1 25.86 22 LYS B CA 1
ATOM 3947 C C . LYS B 1 22 ? 18.375 11.758 -21.828 1 25.86 22 LYS B C 1
ATOM 3949 O O . LYS B 1 22 ? 17.547 12.039 -20.938 1 25.86 22 LYS B O 1
ATOM 3954 N N . GLY B 1 23 ? 19.516 11.461 -21.438 1 24.27 23 GLY B N 1
ATOM 3955 C CA . GLY B 1 23 ? 20.281 12.109 -20.391 1 24.27 23 GLY B CA 1
ATOM 3956 C C . GLY B 1 23 ? 20.281 13.625 -20.516 1 24.27 23 GLY B C 1
ATOM 3957 O O . GLY B 1 23 ? 20.609 14.18 -21.562 1 24.27 23 GLY B O 1
ATOM 3958 N N . PHE B 1 24 ? 19.203 14.18 -20.031 1 23.78 24 PHE B N 1
ATOM 3959 C CA . PHE B 1 24 ? 19.438 15.617 -19.891 1 23.78 24 PHE B CA 1
ATOM 3960 C C . PHE B 1 24 ? 20.891 15.891 -19.5 1 23.78 24 PHE B C 1
ATOM 3962 O O . PHE B 1 24 ? 21.406 15.281 -18.562 1 23.78 24 PHE B O 1
ATOM 3969 N N . VAL B 1 25 ? 21.609 16.156 -20.438 1 24.09 25 VAL B N 1
ATOM 3970 C CA . VAL B 1 25 ? 22.922 16.734 -20.188 1 24.09 25 VAL B CA 1
ATOM 3971 C C . VAL B 1 25 ? 22.781 17.938 -19.25 1 24.09 25 VAL B C 1
ATOM 3973 O O . VAL B 1 25 ? 22.188 18.953 -19.625 1 24.09 25 VAL B O 1
ATOM 3976 N N . GLN B 1 26 ? 22.359 17.594 -17.984 1 24.42 26 GLN B N 1
ATOM 3977 C CA . GLN B 1 26 ? 22.516 18.703 -17.031 1 24.42 26 GLN B CA 1
ATOM 3978 C C . GLN B 1 26 ? 23.859 19.406 -17.234 1 24.42 26 GLN B C 1
ATOM 3980 O O . GLN B 1 26 ? 24.891 18.75 -17.359 1 24.42 26 GLN B O 1
ATOM 3985 N N . ASP B 1 27 ? 23.719 20.406 -17.906 1 27.7 27 ASP B N 1
ATOM 3986 C CA . ASP B 1 27 ? 24.891 21.297 -17.875 1 27.7 27 ASP B CA 1
ATOM 3987 C C . ASP B 1 27 ? 25.484 21.359 -16.469 1 27.7 27 ASP B C 1
ATOM 3989 O O . ASP B 1 27 ? 24.828 21.766 -15.516 1 27.7 27 ASP B O 1
ATOM 3993 N N . ASP B 1 28 ? 26.438 20.547 -16.188 1 30.78 28 ASP B N 1
ATOM 3994 C CA . ASP B 1 28 ? 27.297 20.344 -15.023 1 30.78 28 ASP B CA 1
ATOM 3995 C C . ASP B 1 28 ? 27.734 21.672 -14.43 1 30.78 28 ASP B C 1
ATOM 3997 O O . ASP B 1 28 ? 28.422 21.703 -13.398 1 30.78 28 ASP B O 1
ATOM 4001 N N . ASN B 1 29 ? 27.672 22.719 -15.32 1 29.52 29 ASN B N 1
ATOM 4002 C CA . ASN B 1 29 ? 28.422 23.875 -14.836 1 29.52 29 ASN B CA 1
ATOM 4003 C C . ASN B 1 29 ? 27.609 24.688 -13.836 1 29.52 29 ASN B C 1
ATOM 4005 O O . ASN B 1 29 ? 27.984 25.812 -13.492 1 29.52 29 ASN B O 1
ATOM 4009 N N . ALA B 1 30 ? 26.297 24.547 -13.922 1 29.95 30 ALA B N 1
ATOM 4010 C CA . ALA B 1 30 ? 25.766 25.484 -12.938 1 29.95 30 ALA B CA 1
ATOM 4011 C C . ALA B 1 30 ? 26.141 25.062 -11.523 1 29.95 30 ALA B C 1
ATOM 4013 O O . ALA B 1 30 ? 26.031 23.891 -11.172 1 29.95 30 ALA B O 1
ATOM 4014 N N . PRO B 1 31 ? 26.844 25.875 -10.812 1 29.27 31 PRO B N 1
ATOM 4015 C CA . PRO B 1 31 ? 27.219 25.531 -9.438 1 29.27 31 PRO B CA 1
ATOM 4016 C C . PRO B 1 31 ? 26.016 25.047 -8.609 1 29.27 31 PRO B C 1
ATOM 4018 O O . PRO B 1 31 ? 24.938 25.641 -8.688 1 29.27 31 PRO B O 1
ATOM 4021 N N . PRO B 1 32 ? 25.828 23.719 -8.461 1 32.44 32 PRO B N 1
ATOM 4022 C CA . PRO B 1 32 ? 24.734 23.25 -7.602 1 32.44 32 PRO B CA 1
ATOM 4023 C C . PRO B 1 32 ? 24.578 24.094 -6.336 1 32.44 32 PRO B C 1
ATOM 4025 O O . PRO B 1 32 ? 25.531 24.266 -5.578 1 32.44 32 PRO B O 1
ATOM 4028 N N . THR B 1 33 ? 24.016 25.203 -6.32 1 31.81 33 THR B N 1
ATOM 4029 C CA . THR B 1 33 ? 23.656 25.781 -5.031 1 31.81 33 THR B CA 1
ATOM 4030 C C . THR B 1 33 ? 23.047 24.719 -4.113 1 31.81 33 THR B C 1
ATOM 4032 O O . THR B 1 33 ? 21.875 24.391 -4.23 1 31.81 33 THR B O 1
ATOM 4035 N N . THR B 1 34 ? 23.688 23.641 -3.994 1 34.66 34 THR B N 1
ATOM 4036 C CA . THR B 1 34 ? 23.266 22.578 -3.084 1 34.66 34 THR B CA 1
ATOM 4037 C C . THR B 1 34 ? 22.922 23.156 -1.71 1 34.66 34 THR B C 1
ATOM 4039 O O . THR B 1 34 ? 23.812 23.641 -1.001 1 34.66 34 THR B O 1
ATOM 4042 N N . ILE B 1 35 ? 21.984 23.953 -1.526 1 38.12 35 ILE B N 1
ATOM 4043 C CA . ILE B 1 35 ? 21.578 24.219 -0.151 1 38.12 35 ILE B CA 1
ATOM 4044 C C . ILE B 1 35 ? 21.578 22.922 0.655 1 38.12 35 ILE B C 1
ATOM 4046 O O . ILE B 1 35 ? 20.828 22 0.348 1 38.12 35 ILE B O 1
ATOM 4050 N N . ARG B 1 36 ? 22.734 22.625 1.11 1 43.25 36 ARG B N 1
ATOM 4051 C CA . ARG B 1 36 ? 22.844 21.531 2.062 1 43.25 36 ARG B CA 1
ATOM 4052 C C . ARG B 1 36 ? 21.781 21.641 3.15 1 43.25 36 ARG B C 1
ATOM 4054 O O . ARG B 1 36 ? 21.688 22.672 3.83 1 43.25 36 ARG B O 1
ATOM 4061 N N . LEU B 1 37 ? 20.609 21.062 3 1 48.41 37 LEU B N 1
ATOM 4062 C CA . LEU B 1 37 ? 19.641 20.953 4.094 1 48.41 37 LEU B CA 1
ATOM 4063 C C . LEU B 1 37 ? 20.359 20.844 5.438 1 48.41 37 LEU B C 1
ATOM 4065 O O . LEU B 1 37 ? 19.719 20.828 6.488 1 48.41 37 LEU B O 1
ATOM 4069 N N . GLN B 1 38 ? 21.594 20.203 5.527 1 44.69 38 GLN B N 1
ATOM 4070 C CA . GLN B 1 38 ? 22.125 19.969 6.867 1 44.69 38 GLN B CA 1
ATOM 4071 C C . GLN B 1 38 ? 23.094 21.078 7.285 1 44.69 38 GLN B C 1
ATOM 4073 O O . GLN B 1 38 ? 24.141 21.25 6.668 1 44.69 38 GLN B O 1
ATOM 4078 N N . PRO B 1 39 ? 22.641 22.188 7.812 1 45.47 39 PRO B N 1
ATOM 4079 C CA . PRO B 1 39 ? 23.844 22.734 8.43 1 45.47 39 PRO B CA 1
ATOM 4080 C C . PRO B 1 39 ? 24.719 21.672 9.109 1 45.47 39 PRO B C 1
ATOM 4082 O O . PRO B 1 39 ? 25.438 20.938 8.438 1 45.47 39 PRO B O 1
ATOM 4085 N N . ALA B 1 40 ? 24.562 21.906 10.641 1 46.66 40 ALA B N 1
ATOM 4086 C CA . ALA B 1 40 ? 25.219 21.25 11.766 1 46.66 40 ALA B CA 1
ATOM 4087 C C . ALA B 1 40 ? 24.812 19.781 11.852 1 46.66 40 ALA B C 1
ATOM 4089 O O . ALA B 1 40 ? 23.797 19.375 11.289 1 46.66 40 ALA B O 1
ATOM 4090 N N . PRO B 1 41 ? 25.656 18.984 12.344 1 50.72 41 PRO B N 1
ATOM 4091 C CA . PRO B 1 41 ? 25.391 17.562 12.539 1 50.72 41 PRO B CA 1
ATOM 4092 C C . PRO B 1 41 ? 23.953 17.266 12.938 1 50.72 41 PRO B C 1
ATOM 4094 O O . PRO B 1 41 ? 23.422 17.891 13.859 1 50.72 41 PRO B O 1
ATOM 4097 N N . PHE B 1 42 ? 23.188 16.953 11.922 1 57.28 42 PHE B N 1
ATOM 4098 C CA . PHE B 1 42 ? 21.844 16.469 12.242 1 57.28 42 PHE B CA 1
ATOM 4099 C C . PHE B 1 42 ? 21.844 15.734 13.578 1 57.28 42 PHE B C 1
ATOM 4101 O O . PHE B 1 42 ? 22.625 14.812 13.781 1 57.28 42 PHE B O 1
ATOM 4108 N N . ASP B 1 43 ? 21.266 16.406 14.578 1 65.44 43 ASP B N 1
ATOM 4109 C CA . ASP B 1 43 ? 21.141 15.914 15.945 1 65.44 43 ASP B CA 1
ATOM 4110 C C . ASP B 1 43 ? 20.016 14.891 16.078 1 65.44 43 ASP B C 1
ATOM 4112 O O . ASP B 1 43 ? 18.844 15.219 15.867 1 65.44 43 ASP B O 1
ATOM 4116 N N . ASP B 1 44 ? 20.406 13.656 16.219 1 63.12 44 ASP B N 1
ATOM 4117 C CA . ASP B 1 44 ? 19.469 12.547 16.281 1 63.12 44 ASP B CA 1
ATOM 4118 C C . ASP B 1 44 ? 18.609 12.633 17.547 1 63.12 44 ASP B C 1
ATOM 4120 O O . ASP B 1 44 ? 17.812 11.727 17.828 1 63.12 44 ASP B O 1
ATOM 4124 N N . THR B 1 45 ? 18.797 13.844 18.234 1 74.31 45 THR B N 1
ATOM 4125 C CA . THR B 1 45 ? 17.969 14.008 19.406 1 74.31 45 THR B CA 1
ATOM 4126 C C . THR B 1 45 ? 16.812 14.969 19.141 1 74.31 45 THR B C 1
ATOM 4128 O O . THR B 1 45 ? 15.906 15.117 19.953 1 74.31 45 THR B O 1
ATOM 4131 N N . LEU B 1 46 ? 16.828 15.438 17.938 1 79.5 46 LEU B N 1
ATOM 4132 C CA . LEU B 1 46 ? 15.781 16.406 17.594 1 79.5 46 LEU B CA 1
ATOM 4133 C C . LEU B 1 46 ? 14.477 15.688 17.266 1 79.5 46 LEU B C 1
ATOM 4135 O O . LEU B 1 46 ? 14.477 14.508 16.922 1 79.5 46 LEU B O 1
ATOM 4139 N N . GLY B 1 47 ? 13.445 16.453 17.469 1 90.56 47 GLY B N 1
ATOM 4140 C CA . GLY B 1 47 ? 12.102 15.961 17.203 1 90.56 47 GLY B CA 1
ATOM 4141 C C . GLY B 1 47 ? 11.305 15.727 18.469 1 90.56 47 GLY B C 1
ATOM 4142 O O . GLY B 1 47 ? 11.844 15.227 19.469 1 90.56 47 GLY B O 1
ATOM 4143 N N . LEU B 1 48 ? 10.117 16.141 18.453 1 95.94 48 LEU B N 1
ATOM 4144 C CA . LEU B 1 48 ? 9.219 15.945 19.578 1 95.94 48 LEU B CA 1
ATOM 4145 C C . LEU B 1 48 ? 8.617 14.547 19.547 1 95.94 48 LEU B C 1
ATOM 4147 O O . LEU B 1 48 ? 8.656 13.859 18.531 1 95.94 48 LEU B O 1
ATOM 4151 N N . ALA B 1 49 ? 8.172 14.023 20.719 1 96.94 49 ALA B N 1
ATOM 4152 C CA . ALA B 1 49 ? 7.402 12.789 20.891 1 96.94 49 ALA B CA 1
ATOM 4153 C C . ALA B 1 49 ? 8.242 11.57 20.531 1 96.94 49 ALA B C 1
ATOM 4155 O O . ALA B 1 49 ? 7.746 10.617 19.938 1 96.94 49 ALA B O 1
ATOM 4156 N N . ARG B 1 50 ? 9.516 11.602 20.844 1 94.94 50 ARG B N 1
ATOM 4157 C CA . ARG B 1 50 ? 10.406 10.469 20.594 1 94.94 50 ARG B CA 1
ATOM 4158 C C . ARG B 1 50 ? 10.289 9.438 21.703 1 94.94 50 ARG B C 1
ATOM 4160 O O . ARG B 1 50 ? 9.953 9.773 22.844 1 94.94 50 ARG B O 1
ATOM 4167 N N . ILE B 1 51 ? 10.547 8.211 21.344 1 92.88 51 ILE B N 1
ATOM 4168 C CA . ILE B 1 51 ? 10.617 7.133 22.312 1 92.88 51 ILE B CA 1
ATOM 4169 C C . ILE B 1 51 ? 11.992 6.469 22.266 1 92.88 51 ILE B C 1
ATOM 4171 O O . ILE B 1 51 ? 12.719 6.449 23.266 1 92.88 51 ILE B O 1
ATOM 4175 N N . ASP B 1 52 ? 12.359 6.059 21.047 1 88.62 52 ASP B N 1
ATOM 4176 C CA . ASP B 1 52 ? 13.594 5.305 20.875 1 88.62 52 ASP B CA 1
ATOM 4177 C C . ASP B 1 52 ? 14.602 6.078 20.031 1 88.62 52 ASP B C 1
ATOM 4179 O O . ASP B 1 52 ? 14.219 6.961 19.25 1 88.62 52 ASP B O 1
ATOM 4183 N N . ALA B 1 53 ? 15.852 5.746 20.266 1 90.12 53 ALA B N 1
ATOM 4184 C CA . ALA B 1 53 ? 16.906 6.242 19.375 1 90.12 53 ALA B CA 1
ATOM 4185 C C . ALA B 1 53 ? 16.812 5.59 18 1 90.12 53 ALA B C 1
ATOM 4187 O O . ALA B 1 53 ? 16.188 4.539 17.844 1 90.12 53 ALA B O 1
ATOM 4188 N N . ASN B 1 54 ? 17.359 6.227 17.062 1 91.62 54 ASN B N 1
ATOM 4189 C CA . ASN B 1 54 ? 17.375 5.664 15.711 1 91.62 54 ASN B CA 1
ATOM 4190 C C . ASN B 1 54 ? 18.578 4.73 15.516 1 91.62 54 ASN B C 1
ATOM 4192 O O . ASN B 1 54 ? 19.656 4.977 16.062 1 91.62 54 ASN B O 1
ATOM 4196 N N . PRO B 1 55 ? 18.406 3.666 14.734 1 88.31 55 PRO B N 1
ATOM 4197 C CA . PRO B 1 55 ? 19.562 2.836 14.344 1 88.31 55 PRO B CA 1
ATOM 4198 C C . PRO B 1 55 ? 20.641 3.625 13.602 1 88.31 55 PRO B C 1
ATOM 4200 O O . PRO B 1 55 ? 20.375 4.715 13.094 1 88.31 55 PRO B O 1
ATOM 4203 N N . ALA B 1 56 ? 21.812 3.043 13.547 1 86.81 56 ALA B N 1
ATOM 4204 C CA . ALA B 1 56 ? 22.953 3.656 12.859 1 86.81 56 ALA B CA 1
ATOM 4205 C C . ALA B 1 56 ? 22.625 3.916 11.391 1 86.81 56 ALA B C 1
ATOM 4207 O O . ALA B 1 56 ? 21.938 3.115 10.75 1 86.81 56 ALA B O 1
ATOM 4208 N N . GLY B 1 57 ? 23.078 5.031 10.852 1 88.31 57 GLY B N 1
ATOM 4209 C CA . GLY B 1 57 ? 22.922 5.352 9.445 1 88.31 57 GLY B CA 1
ATOM 4210 C C . GLY B 1 57 ? 21.672 6.145 9.141 1 88.31 57 GLY B C 1
ATOM 4211 O O . GLY B 1 57 ? 21.516 6.695 8.055 1 88.31 57 GLY B O 1
ATOM 4212 N N . SER B 1 58 ? 20.781 6.242 10.109 1 90.81 58 SER B N 1
ATOM 4213 C CA . SER B 1 58 ? 19.484 6.895 9.898 1 90.81 58 SER B CA 1
ATOM 4214 C C . SER B 1 58 ? 19.672 8.383 9.609 1 90.81 58 SER B C 1
ATOM 4216 O O . SER B 1 58 ? 19.016 8.93 8.719 1 90.81 58 SER B O 1
ATOM 4218 N N . VAL B 1 59 ? 20.562 9.031 10.328 1 89.75 59 VAL B N 1
ATOM 4219 C CA . VAL B 1 59 ? 20.734 10.477 10.195 1 89.75 59 VAL B CA 1
ATOM 4220 C C . VAL B 1 59 ? 21.25 10.805 8.797 1 89.75 59 VAL B C 1
ATOM 4222 O O . VAL B 1 59 ? 20.719 11.711 8.141 1 89.75 59 VAL B O 1
ATOM 4225 N N . ASP B 1 60 ? 22.25 10.078 8.336 1 89.38 60 ASP B N 1
ATOM 4226 C CA . ASP B 1 60 ? 22.812 10.305 7.008 1 89.38 60 ASP B CA 1
ATOM 4227 C C . ASP B 1 60 ? 21.766 10.055 5.926 1 89.38 60 ASP B C 1
ATOM 4229 O O . ASP B 1 60 ? 21.703 10.789 4.934 1 89.38 60 ASP B O 1
ATOM 4233 N N . LEU B 1 61 ? 21.016 9.078 6.148 1 91.81 61 LEU B N 1
ATOM 4234 C CA . LEU B 1 61 ? 20 8.734 5.145 1 91.81 61 LEU B CA 1
ATOM 4235 C C . LEU B 1 61 ? 18.906 9.789 5.09 1 91.81 61 LEU B C 1
ATOM 4237 O O . LEU B 1 61 ? 18.391 10.102 4.012 1 91.81 61 LEU B O 1
ATOM 4241 N N . VAL B 1 62 ? 18.484 10.336 6.227 1 94.12 62 VAL B N 1
ATOM 4242 C CA . VAL B 1 62 ? 17.5 11.422 6.25 1 94.12 62 VAL B CA 1
ATOM 4243 C C . VAL B 1 62 ? 18.016 12.586 5.406 1 94.12 62 VAL B C 1
ATOM 4245 O O . VAL B 1 62 ? 17.266 13.125 4.574 1 94.12 62 VAL B O 1
ATOM 4248 N N . ALA B 1 63 ? 19.234 12.93 5.637 1 92.31 63 ALA B N 1
ATOM 4249 C CA . ALA B 1 63 ? 19.828 14.031 4.887 1 92.31 63 ALA B CA 1
ATOM 4250 C C . ALA B 1 63 ? 19.812 13.742 3.387 1 92.31 63 ALA B C 1
ATOM 4252 O O . ALA B 1 63 ? 19.469 14.617 2.582 1 92.31 63 ALA B O 1
ATOM 4253 N N . GLU B 1 64 ? 20.188 12.562 3.057 1 93.31 64 GLU B N 1
ATOM 4254 C CA . GLU B 1 64 ? 20.234 12.156 1.654 1 93.31 64 GLU B CA 1
ATOM 4255 C C . GLU B 1 64 ? 18.859 12.195 1.012 1 93.31 64 GLU B C 1
ATOM 4257 O O . GLU B 1 64 ? 18.688 12.742 -0.08 1 93.31 64 GLU B O 1
ATOM 4262 N N . LEU B 1 65 ? 17.875 11.625 1.654 1 95.75 65 LEU B N 1
ATOM 4263 C CA . LEU B 1 65 ? 16.531 11.523 1.107 1 95.75 65 LEU B CA 1
ATOM 4264 C C . LEU B 1 65 ? 15.875 12.898 1.004 1 95.75 65 LEU B C 1
ATOM 4266 O O . LEU B 1 65 ? 15.164 13.18 0.036 1 95.75 65 LEU B O 1
ATOM 4270 N N . LEU B 1 66 ? 16.062 13.742 2.025 1 96.75 66 LEU B N 1
ATOM 4271 C CA . LEU B 1 66 ? 15.516 15.094 1.979 1 96.75 66 LEU B CA 1
ATOM 4272 C C . LEU B 1 66 ? 16.141 15.898 0.845 1 96.75 66 LEU B C 1
ATOM 4274 O O . LEU B 1 66 ? 15.453 16.656 0.16 1 96.75 66 LEU B O 1
ATOM 4278 N N . GLN B 1 67 ? 17.453 15.719 0.675 1 95.25 67 GLN B N 1
ATOM 4279 C CA . GLN B 1 67 ? 18.141 16.406 -0.411 1 95.25 67 GLN B CA 1
ATOM 4280 C C . GLN B 1 67 ? 17.609 15.961 -1.771 1 95.25 67 GLN B C 1
ATOM 4282 O O . GLN B 1 67 ? 17.391 16.781 -2.658 1 95.25 67 GLN B O 1
ATOM 4287 N N . LYS B 1 68 ? 17.484 14.656 -1.911 1 94.94 68 LYS B N 1
ATOM 4288 C CA . LYS B 1 68 ? 16.938 14.102 -3.146 1 94.94 68 LYS B CA 1
ATOM 4289 C C . LYS B 1 68 ? 15.555 14.688 -3.443 1 94.94 68 LYS B C 1
ATOM 4291 O O . LYS B 1 68 ? 15.281 15.102 -4.57 1 94.94 68 LYS B O 1
ATOM 4296 N N . ASN B 1 69 ? 14.703 14.758 -2.459 1 96.88 69 ASN B N 1
ATOM 4297 C CA . ASN B 1 69 ? 13.367 15.328 -2.623 1 96.88 69 ASN B CA 1
ATOM 4298 C C . ASN B 1 69 ? 13.43 16.797 -3.014 1 96.88 69 ASN B C 1
ATOM 4300 O O . ASN B 1 69 ? 12.695 17.234 -3.902 1 96.88 69 ASN B O 1
ATOM 4304 N N . HIS B 1 70 ? 14.266 17.531 -2.338 1 96.25 70 HIS B N 1
ATOM 4305 C CA . HIS B 1 70 ? 14.406 18.984 -2.527 1 96.25 70 HIS B CA 1
ATOM 4306 C C . HIS B 1 70 ? 14.82 19.312 -3.959 1 96.25 70 HIS B C 1
ATOM 4308 O O . HIS B 1 70 ? 14.344 20.297 -4.531 1 96.25 70 HIS B O 1
ATOM 4314 N N . GLU B 1 71 ? 15.617 18.453 -4.516 1 94.56 71 GLU B N 1
ATOM 4315 C CA . GLU B 1 71 ? 16.188 18.719 -5.836 1 94.56 71 GLU B CA 1
ATOM 4316 C C . GLU B 1 71 ? 15.258 18.203 -6.941 1 94.56 71 GLU B C 1
ATOM 4318 O O . GLU B 1 71 ? 15.109 18.844 -7.98 1 94.56 71 GLU B O 1
ATOM 4323 N N . LYS B 1 72 ? 14.609 17.172 -6.668 1 95.56 72 LYS B N 1
ATOM 4324 C CA . LYS B 1 72 ? 13.953 16.469 -7.762 1 95.56 72 LYS B CA 1
ATOM 4325 C C . LYS B 1 72 ? 12.477 16.844 -7.848 1 95.56 72 LYS B C 1
ATOM 4327 O O . LYS B 1 72 ? 11.898 16.859 -8.938 1 95.56 72 LYS B O 1
ATOM 4332 N N . TRP B 1 73 ? 11.828 17.062 -6.699 1 96.69 73 TRP B N 1
ATOM 4333 C CA . TRP B 1 73 ? 10.367 17.031 -6.723 1 96.69 73 TRP B CA 1
ATOM 4334 C C . TRP B 1 73 ? 9.789 18.406 -6.367 1 96.69 73 TRP B C 1
ATOM 4336 O O . TRP B 1 73 ? 10.32 19.109 -5.508 1 96.69 73 TRP B O 1
ATOM 4346 N N . HIS B 1 74 ? 8.68 18.719 -7.016 1 96.56 74 HIS B N 1
ATOM 4347 C CA . HIS B 1 74 ? 7.898 19.922 -6.77 1 96.56 74 HIS B CA 1
ATOM 4348 C C . HIS B 1 74 ? 7.133 19.828 -5.457 1 96.56 74 HIS B C 1
ATOM 4350 O O . HIS B 1 74 ? 6.93 18.734 -4.934 1 96.56 74 HIS B O 1
ATOM 4356 N N . MET B 1 75 ? 6.738 20.922 -4.934 1 97.5 75 MET B N 1
ATOM 4357 C CA . MET B 1 75 ? 5.953 21.016 -3.707 1 97.5 75 MET B CA 1
ATOM 4358 C C . MET B 1 75 ? 4.535 20.5 -3.932 1 97.5 75 MET B C 1
ATOM 4360 O O . MET B 1 75 ? 3.9 19.984 -3.01 1 97.5 75 MET B O 1
ATOM 4364 N N . TYR B 1 76 ? 4.043 20.688 -5.176 1 96.75 76 TYR B N 1
ATOM 4365 C CA . TYR B 1 76 ? 2.684 20.281 -5.527 1 96.75 76 TYR B CA 1
ATOM 4366 C C . TYR B 1 76 ? 2.693 19.156 -6.551 1 96.75 76 TYR B C 1
ATOM 4368 O O . TYR B 1 76 ? 3.143 19.344 -7.684 1 96.75 76 TYR B O 1
ATOM 4376 N N . PHE B 1 77 ? 2.125 17.938 -6.156 1 94.5 77 PHE B N 1
ATOM 4377 C CA . PHE B 1 77 ? 2.084 16.844 -7.133 1 94.5 77 PHE B CA 1
ATOM 4378 C C . PHE B 1 77 ? 0.852 16.969 -8.023 1 94.5 77 PHE B C 1
ATOM 4380 O O . PHE B 1 77 ? 0.776 16.344 -9.078 1 94.5 77 PHE B O 1
ATOM 4387 N N . ARG B 1 78 ? -0.086 17.797 -7.605 1 90.12 78 ARG B N 1
ATOM 4388 C CA . ARG B 1 78 ? -1.217 18.266 -8.398 1 90.12 78 ARG B CA 1
ATOM 4389 C C . ARG B 1 78 ? -1.694 19.625 -7.91 1 90.12 78 ARG B C 1
ATOM 4391 O O . ARG B 1 78 ? -1.354 20.062 -6.805 1 90.12 78 ARG B O 1
ATOM 4398 N N . ASP B 1 79 ? -2.445 20.266 -8.664 1 82.69 79 ASP B N 1
ATOM 4399 C CA . ASP B 1 79 ? -2.752 21.672 -8.391 1 82.69 79 ASP B CA 1
ATOM 4400 C C . ASP B 1 79 ? -3.713 21.797 -7.215 1 82.69 79 ASP B C 1
ATOM 4402 O O . ASP B 1 79 ? -3.541 22.672 -6.363 1 82.69 79 ASP B O 1
ATOM 4406 N N . VAL B 1 80 ? -4.625 20.938 -7.211 1 80.94 80 VAL B N 1
ATOM 4407 C CA . VAL B 1 80 ? -5.602 21.047 -6.133 1 80.94 80 VAL B CA 1
ATOM 4408 C C . VAL B 1 80 ? -5.289 20.016 -5.047 1 80.94 80 VAL B C 1
ATOM 4410 O O . VAL B 1 80 ? -5.289 18.812 -5.309 1 80.94 80 VAL B O 1
ATOM 4413 N N . ALA B 1 81 ? -4.969 20.531 -3.896 1 76.69 81 ALA B N 1
ATOM 4414 C CA . ALA B 1 81 ? -4.809 19.719 -2.688 1 76.69 81 ALA B CA 1
ATOM 4415 C C . ALA B 1 81 ? -3.697 18.688 -2.857 1 76.69 81 ALA B C 1
ATOM 4417 O O . ALA B 1 81 ? -3.791 17.578 -2.336 1 76.69 81 ALA B O 1
ATOM 4418 N N . GLY B 1 82 ? -2.834 18.938 -3.689 1 91.75 82 GLY B N 1
ATOM 4419 C CA . GLY B 1 82 ? -1.728 18.016 -3.898 1 91.75 82 GLY B CA 1
ATOM 4420 C C . GLY B 1 82 ? -0.421 18.516 -3.305 1 91.75 82 GLY B C 1
ATOM 4421 O O . GLY B 1 82 ? 0.344 19.219 -3.973 1 91.75 82 GLY B O 1
ATOM 4422 N N . HIS B 1 83 ? -0.113 18.156 -2.049 1 95.25 83 HIS B N 1
ATOM 4423 C CA . HIS B 1 83 ? 1.119 18.578 -1.394 1 95.25 83 HIS B CA 1
ATOM 4424 C C . HIS B 1 83 ? 2.107 17.422 -1.275 1 95.25 83 HIS B C 1
ATOM 4426 O O . HIS B 1 83 ? 1.712 16.281 -1.022 1 95.25 83 HIS B O 1
ATOM 4432 N N . ASN B 1 84 ? 3.33 17.734 -1.509 1 96.88 84 ASN B N 1
ATOM 4433 C CA . ASN B 1 84 ? 4.41 16.766 -1.344 1 96.88 84 ASN B CA 1
ATOM 4434 C C . ASN B 1 84 ? 4.676 16.469 0.129 1 96.88 84 ASN B C 1
ATOM 4436 O O . ASN B 1 84 ? 5.25 17.297 0.841 1 96.88 84 ASN B O 1
ATOM 4440 N N . HIS B 1 85 ? 4.328 15.242 0.57 1 97.06 85 HIS B N 1
ATOM 4441 C CA . HIS B 1 85 ? 4.406 14.859 1.976 1 97.06 85 HIS B CA 1
ATOM 4442 C C . HIS B 1 85 ? 5.723 14.156 2.281 1 97.06 85 HIS B C 1
ATOM 4444 O O . HIS B 1 85 ? 5.992 13.797 3.43 1 97.06 85 HIS B O 1
ATOM 4450 N N . ILE B 1 86 ? 6.602 13.992 1.338 1 97.56 86 ILE B N 1
ATOM 4451 C CA . ILE B 1 86 ? 7.758 13.117 1.492 1 97.56 86 ILE B CA 1
ATOM 4452 C C . ILE B 1 86 ? 8.609 13.594 2.666 1 97.56 86 ILE B C 1
ATOM 4454 O O . ILE B 1 86 ? 8.953 12.805 3.553 1 97.56 86 ILE B O 1
ATOM 4458 N N . PRO B 1 87 ? 8.922 14.883 2.803 1 97.94 87 PRO B N 1
ATOM 4459 C CA . PRO B 1 87 ? 9.719 15.305 3.959 1 97.94 87 PRO B CA 1
ATOM 4460 C C . PRO B 1 87 ? 9.016 15.039 5.285 1 97.94 87 PRO B C 1
ATOM 4462 O O . PRO B 1 87 ? 9.656 14.672 6.273 1 97.94 87 PRO B O 1
ATOM 4465 N N . HIS B 1 88 ? 7.664 15.234 5.285 1 98.31 88 HIS B N 1
ATOM 4466 C CA . HIS B 1 88 ? 6.887 14.984 6.492 1 98.31 88 HIS B CA 1
ATOM 4467 C C . HIS B 1 88 ? 6.984 13.523 6.918 1 98.31 88 HIS B C 1
ATOM 4469 O O . HIS B 1 88 ? 7.172 13.227 8.102 1 98.31 88 HIS B O 1
ATOM 4475 N N . ALA B 1 89 ? 6.852 12.68 5.914 1 97.44 89 ALA B N 1
ATOM 4476 C CA . ALA B 1 89 ? 6.891 11.242 6.172 1 97.44 89 ALA B CA 1
ATOM 4477 C C . ALA B 1 89 ? 8.258 10.82 6.695 1 97.44 89 ALA B C 1
ATOM 4479 O O . ALA B 1 89 ? 8.352 10.07 7.668 1 97.44 89 ALA B O 1
ATOM 4480 N N . ILE B 1 90 ? 9.336 11.312 6.07 1 97.06 90 ILE B N 1
ATOM 4481 C CA . ILE B 1 90 ? 10.703 10.961 6.445 1 97.06 90 ILE B CA 1
ATOM 4482 C C . ILE B 1 90 ? 10.977 11.414 7.875 1 97.06 90 ILE B C 1
ATOM 4484 O O . ILE B 1 90 ? 11.422 10.625 8.711 1 97.06 90 ILE B O 1
ATOM 4488 N N . LEU B 1 91 ? 10.641 12.602 8.164 1 97.19 91 LEU B N 1
ATOM 4489 C CA . LEU B 1 91 ? 11.016 13.172 9.453 1 97.19 91 LEU B CA 1
ATOM 4490 C C . LEU B 1 91 ? 10.117 12.641 10.57 1 97.19 91 LEU B C 1
ATOM 4492 O O . LEU B 1 91 ? 10.562 12.477 11.703 1 97.19 91 LEU B O 1
ATOM 4496 N N . SER B 1 92 ? 8.805 12.359 10.289 1 97.69 92 SER B N 1
ATOM 4497 C CA . SER B 1 92 ? 7.965 11.688 11.273 1 97.69 92 SER B CA 1
ATOM 4498 C C . SER B 1 92 ? 8.484 10.289 11.586 1 97.69 92 SER B C 1
ATOM 4500 O O . SER B 1 92 ? 8.586 9.898 12.75 1 97.69 92 SER B O 1
ATOM 4502 N N . THR B 1 93 ? 8.828 9.531 10.508 1 96.62 93 THR B N 1
ATOM 4503 C CA . THR B 1 93 ? 9.391 8.203 10.688 1 96.62 93 THR B CA 1
ATOM 4504 C C . THR B 1 93 ? 10.672 8.258 11.508 1 96.62 93 THR B C 1
ATOM 4506 O O . THR B 1 93 ? 10.875 7.438 12.406 1 96.62 93 THR B O 1
ATOM 4509 N N . PHE B 1 94 ? 11.516 9.273 11.227 1 96.25 94 PHE B N 1
ATOM 4510 C CA . PHE B 1 94 ? 12.766 9.469 11.961 1 96.25 94 PHE B CA 1
ATOM 4511 C C . PHE B 1 94 ? 12.492 9.75 13.43 1 96.25 94 PHE B C 1
ATOM 4513 O O . PHE B 1 94 ? 13.062 9.102 14.312 1 96.25 94 PHE B O 1
ATOM 4520 N N . ALA B 1 95 ? 11.609 10.664 13.68 1 96.75 95 ALA B N 1
ATOM 4521 C CA . ALA B 1 95 ? 11.273 11.039 15.047 1 96.75 95 ALA B CA 1
ATOM 4522 C C . ALA B 1 95 ? 10.656 9.867 15.805 1 96.75 95 ALA B C 1
ATOM 4524 O O . ALA B 1 95 ? 10.836 9.742 17.016 1 96.75 95 ALA B O 1
ATOM 4525 N N . MET B 1 96 ? 10.016 8.992 15.125 1 96.69 96 MET B N 1
ATOM 4526 C CA . MET B 1 96 ? 9.352 7.848 15.742 1 96.69 96 MET B CA 1
ATOM 4527 C C . MET B 1 96 ? 10.297 6.652 15.828 1 96.69 96 MET B C 1
ATOM 4529 O O . MET B 1 96 ? 9.859 5.527 16.078 1 96.69 96 MET B O 1
ATOM 4533 N N . GLY B 1 97 ? 11.562 6.855 15.508 1 94.81 97 GLY B N 1
ATOM 4534 C CA . GLY B 1 97 ? 12.578 5.852 15.773 1 94.81 97 GLY B CA 1
ATOM 4535 C C . GLY B 1 97 ? 12.867 4.961 14.578 1 94.81 97 GLY B C 1
ATOM 4536 O O . GLY B 1 97 ? 13.562 3.949 14.703 1 94.81 97 GLY B O 1
ATOM 4537 N N . GLY B 1 98 ? 12.391 5.324 13.445 1 94.06 98 GLY B N 1
ATOM 4538 C CA . GLY B 1 98 ? 12.602 4.516 12.25 1 94.06 98 GLY B CA 1
ATOM 4539 C C . GLY B 1 98 ? 14.055 4.449 11.828 1 94.06 98 GLY B C 1
ATOM 4540 O O . GLY B 1 98 ? 14.789 5.43 11.961 1 94.06 98 GLY B O 1
ATOM 4541 N N . GLY B 1 99 ? 14.438 3.32 11.289 1 91.94 99 GLY B N 1
ATOM 4542 C CA . GLY B 1 99 ? 15.766 3.119 10.734 1 91.94 99 GLY B CA 1
ATOM 4543 C C . GLY B 1 99 ? 15.82 3.258 9.227 1 91.94 99 GLY B C 1
ATOM 4544 O O . GLY B 1 99 ? 14.875 3.758 8.609 1 91.94 99 GLY B O 1
ATOM 4545 N N . PRO B 1 100 ? 16.938 2.854 8.664 1 90.75 100 PRO B N 1
ATOM 4546 C CA . PRO B 1 100 ? 17.156 3.061 7.234 1 90.75 100 PRO B CA 1
ATOM 4547 C C . PRO B 1 100 ? 16.062 2.424 6.375 1 90.75 100 PRO B C 1
ATOM 4549 O O . PRO B 1 100 ? 15.594 3.035 5.414 1 90.75 100 PRO B O 1
ATOM 4552 N N . GLN B 1 101 ? 15.602 1.227 6.68 1 89.44 101 GLN B N 1
ATOM 4553 C CA . GLN B 1 101 ? 14.562 0.563 5.895 1 89.44 101 GLN B CA 1
ATOM 4554 C C . GLN B 1 101 ? 13.25 1.33 5.965 1 89.44 101 GLN B C 1
ATOM 4556 O O . GLN B 1 101 ? 12.578 1.518 4.945 1 89.44 101 GLN B O 1
ATOM 4561 N N . GLU B 1 102 ? 12.922 1.742 7.184 1 94.19 102 GLU B N 1
ATOM 4562 C CA . GLU B 1 102 ? 11.68 2.479 7.387 1 94.19 102 GLU B CA 1
ATOM 4563 C C . GLU B 1 102 ? 11.727 3.844 6.707 1 94.19 102 GLU B C 1
ATOM 4565 O O . GLU B 1 102 ? 10.719 4.32 6.188 1 94.19 102 GLU B O 1
ATOM 4570 N N . LEU B 1 103 ? 12.883 4.473 6.684 1 94.94 103 LEU B N 1
ATOM 4571 C CA . LEU B 1 103 ? 13.047 5.781 6.062 1 94.94 103 LEU B CA 1
ATOM 4572 C C . LEU B 1 103 ? 12.93 5.68 4.547 1 94.94 103 LEU B C 1
ATOM 4574 O O . LEU B 1 103 ? 12.312 6.535 3.908 1 94.94 103 LEU B O 1
ATOM 4578 N N . HIS B 1 104 ? 13.484 4.633 3.986 1 92.62 104 HIS B N 1
ATOM 4579 C CA . HIS B 1 104 ? 13.328 4.41 2.553 1 92.62 104 HIS B CA 1
ATOM 4580 C C . HIS B 1 104 ? 11.867 4.184 2.189 1 92.62 104 HIS B C 1
ATOM 4582 O O . HIS B 1 104 ? 11.375 4.719 1.191 1 92.62 104 HIS B O 1
ATOM 4588 N N . ARG B 1 105 ? 11.242 3.398 2.99 1 92.19 105 ARG B N 1
ATOM 4589 C CA . ARG B 1 105 ? 9.82 3.156 2.766 1 92.19 105 ARG B CA 1
ATOM 4590 C C . ARG B 1 105 ? 9.039 4.465 2.783 1 92.19 105 ARG B C 1
ATOM 4592 O O . ARG B 1 105 ? 8.18 4.688 1.93 1 92.19 105 ARG B O 1
ATOM 4599 N N . ALA B 1 106 ? 9.359 5.312 3.754 1 95.62 106 ALA B N 1
ATOM 4600 C CA . ALA B 1 106 ? 8.68 6.602 3.883 1 95.62 106 ALA B CA 1
ATOM 4601 C C . ALA B 1 106 ? 8.867 7.445 2.625 1 95.62 106 ALA B C 1
ATOM 4603 O O . ALA B 1 106 ? 7.93 8.109 2.172 1 95.62 106 ALA B O 1
ATOM 4604 N N . TYR B 1 107 ? 10.047 7.453 2.027 1 95.31 107 TYR B N 1
ATOM 4605 C CA . TYR B 1 107 ? 10.312 8.172 0.786 1 95.31 107 TYR B CA 1
ATOM 4606 C C . TYR B 1 107 ? 9.57 7.539 -0.383 1 95.31 107 TYR B C 1
ATOM 4608 O O . TYR B 1 107 ? 8.906 8.234 -1.155 1 95.31 107 TYR B O 1
ATOM 4616 N N . ASP B 1 108 ? 9.602 6.219 -0.451 1 91.5 108 ASP B N 1
ATOM 4617 C CA . ASP B 1 108 ? 9.07 5.473 -1.587 1 91.5 108 ASP B CA 1
ATOM 4618 C C . ASP B 1 108 ? 7.551 5.598 -1.661 1 91.5 108 ASP B C 1
ATOM 4620 O O . ASP B 1 108 ? 6.977 5.609 -2.752 1 91.5 108 ASP B O 1
ATOM 4624 N N . ASP B 1 109 ? 6.922 5.699 -0.543 1 91.25 109 ASP B N 1
ATOM 4625 C CA . ASP B 1 109 ? 5.469 5.801 -0.486 1 91.25 109 ASP B CA 1
ATOM 4626 C C . ASP B 1 109 ? 4.973 7.008 -1.277 1 91.25 109 ASP B C 1
ATOM 4628 O O . ASP B 1 109 ? 3.861 6.996 -1.812 1 91.25 109 ASP B O 1
ATOM 4632 N N . GLY B 1 110 ? 5.789 8.055 -1.349 1 92.31 110 GLY B N 1
ATOM 4633 C CA . GLY B 1 110 ? 5.316 9.281 -1.97 1 92.31 110 GLY B CA 1
ATOM 4634 C C . GLY B 1 110 ? 5.949 9.547 -3.322 1 92.31 110 GLY B C 1
ATOM 4635 O O . GLY B 1 110 ? 5.512 10.438 -4.055 1 92.31 110 GLY B O 1
ATOM 4636 N N . GLU B 1 111 ? 6.875 8.773 -3.752 1 92.62 111 GLU B N 1
ATOM 4637 C CA . GLU B 1 111 ? 7.742 9.156 -4.863 1 92.62 111 GLU B CA 1
ATOM 4638 C C . GLU B 1 111 ? 6.996 9.094 -6.191 1 92.62 111 GLU B C 1
ATOM 4640 O O . GLU B 1 111 ? 7.129 9.992 -7.027 1 92.62 111 GLU B O 1
ATOM 4645 N N . SER B 1 112 ? 6.141 8.141 -6.402 1 87.81 112 SER B N 1
ATOM 4646 C CA . SER B 1 112 ? 5.586 7.828 -7.715 1 87.81 112 SER B CA 1
ATOM 4647 C C . SER B 1 112 ? 4.609 8.906 -8.172 1 87.81 112 SER B C 1
ATOM 4649 O O . SER B 1 112 ? 4.379 9.062 -9.375 1 87.81 112 SER B O 1
ATOM 4651 N N . ILE B 1 113 ? 4.059 9.703 -7.312 1 90.31 113 ILE B N 1
ATOM 4652 C CA . ILE B 1 113 ? 3.02 10.656 -7.699 1 90.31 113 ILE B CA 1
ATOM 4653 C C . ILE B 1 113 ? 3.621 12.055 -7.828 1 90.31 113 ILE B C 1
ATOM 4655 O O . ILE B 1 113 ? 2.936 12.992 -8.234 1 90.31 113 ILE B O 1
ATOM 4659 N N . GLN B 1 114 ? 4.922 12.195 -7.508 1 95.88 114 GLN B N 1
ATOM 4660 C CA . GLN B 1 114 ? 5.508 13.531 -7.457 1 95.88 114 GLN B CA 1
ATOM 4661 C C . GLN B 1 114 ? 5.723 14.094 -8.859 1 95.88 114 GLN B C 1
ATOM 4663 O O . GLN B 1 114 ? 5.879 13.336 -9.82 1 95.88 114 GLN B O 1
ATOM 4668 N N . ARG B 1 115 ? 5.648 15.406 -9 1 96.06 115 ARG B N 1
ATOM 4669 C CA . ARG B 1 115 ? 6.004 16.156 -10.195 1 96.06 115 ARG B CA 1
ATOM 4670 C C . ARG B 1 115 ? 7.422 16.703 -10.102 1 96.06 115 ARG B C 1
ATOM 4672 O O . ARG B 1 115 ? 7.855 17.141 -9.023 1 96.06 115 ARG B O 1
ATOM 4679 N N . PRO B 1 116 ? 8.125 16.688 -11.219 1 95.94 116 PRO B N 1
ATOM 4680 C CA . PRO B 1 116 ? 9.492 17.234 -11.18 1 95.94 116 PRO B CA 1
ATOM 4681 C C . PRO B 1 116 ? 9.523 18.734 -10.906 1 95.94 116 PRO B C 1
ATOM 4683 O O . PRO B 1 116 ? 8.57 19.453 -11.25 1 95.94 116 PRO B O 1
ATOM 4686 N N . MET B 1 117 ? 10.617 19.188 -10.383 1 95.25 117 MET B N 1
ATOM 4687 C CA . MET B 1 117 ? 10.844 20.609 -10.109 1 95.25 117 MET B CA 1
ATOM 4688 C C . MET B 1 117 ? 10.992 21.406 -11.406 1 95.25 117 MET B C 1
ATOM 4690 O O . MET B 1 117 ? 11.867 21.109 -12.219 1 95.25 117 MET B O 1
ATOM 4694 N N . PRO B 1 118 ? 10.133 22.438 -11.609 1 94.19 118 PRO B N 1
ATOM 4695 C CA . PRO B 1 118 ? 10.297 23.297 -12.789 1 94.19 118 PRO B CA 1
ATOM 4696 C C . PRO B 1 118 ? 11.508 24.219 -12.68 1 94.19 118 PRO B C 1
ATOM 4698 O O . PRO B 1 118 ? 12.047 24.406 -11.586 1 94.19 118 PRO B O 1
ATOM 4701 N N . PRO B 1 119 ? 11.859 24.797 -13.789 1 94.56 119 PRO B N 1
ATOM 4702 C CA . PRO B 1 119 ? 13 25.719 -13.766 1 94.56 119 PRO B CA 1
ATOM 4703 C C . PRO B 1 119 ? 12.68 27.031 -13.039 1 94.56 119 PRO B C 1
ATOM 4705 O O . PRO B 1 119 ? 11.531 27.469 -13.023 1 94.56 119 PRO B O 1
ATOM 4708 N N . VAL B 1 120 ? 13.664 27.641 -12.516 1 96.56 120 VAL B N 1
ATOM 4709 C CA . VAL B 1 120 ? 13.578 28.906 -11.797 1 96.56 120 VAL B CA 1
ATOM 4710 C C . VAL B 1 120 ? 13.797 30.062 -12.766 1 96.56 120 VAL B C 1
ATOM 4712 O O . VAL B 1 120 ? 14.609 29.969 -13.695 1 96.56 120 VAL B O 1
ATOM 4715 N N . SER B 1 121 ? 13.086 31.125 -12.633 1 96.94 121 SER B N 1
ATOM 4716 C CA . SER B 1 121 ? 13.336 32.375 -13.344 1 96.94 121 SER B CA 1
ATOM 4717 C C . SER B 1 121 ? 14.172 33.344 -12.5 1 96.94 121 SER B C 1
ATOM 4719 O O . SER B 1 121 ? 13.656 33.969 -11.578 1 96.94 121 SER B O 1
ATOM 4721 N N . PRO B 1 122 ? 15.367 33.562 -12.867 1 96.06 122 PRO B N 1
ATOM 4722 C CA . PRO B 1 122 ? 16.203 34.469 -12.086 1 96.06 122 PRO B CA 1
ATOM 4723 C C . PRO B 1 122 ? 15.641 35.875 -12.023 1 96.06 122 PRO B C 1
ATOM 4725 O O . PRO B 1 122 ? 15.766 36.562 -10.992 1 96.06 122 PRO B O 1
ATOM 4728 N N . GLN B 1 123 ? 15.055 36.281 -13.078 1 97 123 GLN B N 1
ATOM 4729 C CA . GLN B 1 123 ? 14.453 37.594 -13.109 1 97 123 GLN B CA 1
ATOM 4730 C C . GLN B 1 123 ? 13.32 37.719 -12.102 1 97 123 GLN B C 1
ATOM 4732 O O . GLN B 1 123 ? 13.227 38.719 -11.375 1 97 123 GLN B O 1
ATOM 4737 N N . ALA B 1 124 ? 12.484 36.75 -12.055 1 96.94 124 ALA B N 1
ATOM 4738 C CA . ALA B 1 124 ? 11.383 36.75 -11.102 1 96.94 124 ALA B CA 1
ATOM 4739 C C . ALA B 1 124 ? 11.898 36.781 -9.664 1 96.94 124 ALA B C 1
ATOM 4741 O O . ALA B 1 124 ? 11.367 37.531 -8.828 1 96.94 124 ALA B O 1
ATOM 4742 N N . VAL B 1 125 ? 12.938 36.031 -9.383 1 97.88 125 VAL B N 1
ATOM 4743 C CA . VAL B 1 125 ? 13.523 35.969 -8.055 1 97.88 125 VAL B CA 1
ATOM 4744 C C . VAL B 1 125 ? 14.062 37.344 -7.648 1 97.88 125 VAL B C 1
ATOM 4746 O O . VAL B 1 125 ? 13.828 37.812 -6.527 1 97.88 125 VAL B O 1
ATOM 4749 N N . GLN B 1 126 ? 14.711 37.969 -8.547 1 97.06 126 GLN B N 1
ATOM 4750 C CA . GLN B 1 126 ? 15.273 39.281 -8.289 1 97.06 126 GLN B CA 1
ATOM 4751 C C . GLN B 1 126 ? 14.164 40.312 -8.031 1 97.06 126 GLN B C 1
ATOM 4753 O O . GLN B 1 126 ? 14.289 41.156 -7.137 1 97.06 126 GLN B O 1
ATOM 4758 N N . GLU B 1 127 ? 13.156 40.219 -8.758 1 96.94 127 GLU B N 1
ATOM 4759 C CA . GLU B 1 127 ? 12.047 41.188 -8.656 1 96.94 127 GLU B CA 1
ATOM 4760 C C . GLU B 1 127 ? 11.328 41.031 -7.324 1 96.94 127 GLU B C 1
ATOM 4762 O O . GLU B 1 127 ? 10.773 42.031 -6.805 1 96.94 127 GLU B O 1
ATOM 4767 N N . MET B 1 128 ? 11.336 39.938 -6.688 1 96.5 128 MET B N 1
ATOM 4768 C CA . MET B 1 128 ? 10.594 39.625 -5.465 1 96.5 128 MET B CA 1
ATOM 4769 C C . MET B 1 128 ? 11.227 40.344 -4.266 1 96.5 128 MET B C 1
ATOM 4771 O O . MET B 1 128 ? 10.609 40.406 -3.197 1 96.5 128 MET B O 1
ATOM 4775 N N . ARG B 1 129 ? 12.398 40.875 -4.465 1 94.88 129 ARG B N 1
ATOM 4776 C CA . ARG B 1 129 ? 13.008 41.656 -3.391 1 94.88 129 ARG B CA 1
ATOM 4777 C C . ARG B 1 129 ? 12.203 42.938 -3.117 1 94.88 129 ARG B C 1
ATOM 4779 O O . ARG B 1 129 ? 12.273 43.5 -2.021 1 94.88 129 ARG B O 1
ATOM 4786 N N . ASP B 1 130 ? 11.453 43.312 -4.148 1 95.94 130 ASP B N 1
ATOM 4787 C CA . ASP B 1 130 ? 10.453 44.344 -3.977 1 95.94 130 ASP B CA 1
ATOM 4788 C C . ASP B 1 130 ? 9.164 43.781 -3.4 1 95.94 130 ASP B C 1
ATOM 4790 O O . ASP B 1 130 ? 8.523 42.938 -4.016 1 95.94 130 ASP B O 1
ATOM 4794 N N . PRO B 1 131 ? 8.742 44.281 -2.27 1 95.62 131 PRO B N 1
ATOM 4795 C CA . PRO B 1 131 ? 7.555 43.719 -1.615 1 95.62 131 PRO B CA 1
ATOM 4796 C C . PRO B 1 131 ? 6.312 43.781 -2.506 1 95.62 131 PRO B C 1
ATOM 4798 O O . PRO B 1 131 ? 5.445 42.906 -2.418 1 95.62 131 PRO B O 1
ATOM 4801 N N . VAL B 1 132 ? 6.211 44.812 -3.309 1 96.19 132 VAL B N 1
ATOM 4802 C CA . VAL B 1 132 ? 5.066 44.938 -4.203 1 96.19 132 VAL B CA 1
ATOM 4803 C C . VAL B 1 132 ? 5.098 43.812 -5.238 1 96.19 132 VAL B C 1
ATOM 4805 O O . VAL B 1 132 ? 4.07 43.188 -5.512 1 96.19 132 VAL B O 1
ATOM 4808 N N . ARG B 1 133 ? 6.238 43.562 -5.801 1 96.81 133 ARG B N 1
ATOM 4809 C CA . ARG B 1 133 ? 6.402 42.5 -6.793 1 96.81 133 ARG B CA 1
ATOM 4810 C C . ARG B 1 133 ? 6.258 41.125 -6.152 1 96.81 133 ARG B C 1
ATOM 4812 O O . ARG B 1 133 ? 5.75 40.219 -6.777 1 96.81 133 ARG B O 1
ATOM 4819 N N . PHE B 1 134 ? 6.793 41.062 -4.914 1 98 134 PHE B N 1
ATOM 4820 C CA . PHE B 1 134 ? 6.586 39.844 -4.137 1 98 134 PHE B CA 1
ATOM 4821 C C . PHE B 1 134 ? 5.102 39.531 -4.016 1 98 134 PHE B C 1
ATOM 4823 O O . PHE B 1 134 ? 4.672 38.438 -4.336 1 98 134 PHE B O 1
ATOM 4830 N N . ARG B 1 135 ? 4.316 40.469 -3.646 1 97.31 135 ARG B N 1
ATOM 4831 C CA . ARG B 1 135 ? 2.881 40.344 -3.438 1 97.31 135 ARG B CA 1
ATOM 4832 C C . ARG B 1 135 ? 2.174 39.969 -4.738 1 97.31 135 ARG B C 1
ATOM 4834 O O . ARG B 1 135 ? 1.248 39.156 -4.734 1 97.31 135 ARG B O 1
ATOM 4841 N N . GLU B 1 136 ? 2.6 40.5 -5.82 1 96.56 136 GLU B N 1
ATOM 4842 C CA . GLU B 1 136 ? 1.989 40.25 -7.121 1 96.56 136 GLU B CA 1
ATOM 4843 C C . GLU B 1 136 ? 2.141 38.781 -7.527 1 96.56 136 GLU B C 1
ATOM 4845 O O . GLU B 1 136 ? 1.32 38.25 -8.281 1 96.56 136 GLU B O 1
ATOM 4850 N N . ARG B 1 137 ? 3.125 38.125 -6.98 1 97.12 137 ARG B N 1
ATOM 4851 C CA . ARG B 1 137 ? 3.426 36.75 -7.379 1 97.12 137 ARG B CA 1
ATOM 4852 C C . ARG B 1 137 ? 2.865 35.781 -6.375 1 97.12 137 ARG B C 1
ATOM 4854 O O . ARG B 1 137 ? 2.867 34.562 -6.621 1 97.12 137 ARG B O 1
ATOM 4861 N N . MET B 1 138 ? 2.383 36.281 -5.234 1 97.5 138 MET B N 1
ATOM 4862 C CA . MET B 1 138 ? 1.818 35.375 -4.219 1 97.5 138 MET B CA 1
ATOM 4863 C C . MET B 1 138 ? 0.55 34.719 -4.73 1 97.5 138 MET B C 1
ATOM 4865 O O . MET B 1 138 ? -0.122 35.219 -5.621 1 97.5 138 MET B O 1
ATOM 4869 N N . HIS B 1 139 ? 0.277 33.531 -4.195 1 96.5 139 HIS B N 1
ATOM 4870 C CA . HIS B 1 139 ? -0.956 32.781 -4.391 1 96.5 139 HIS B CA 1
ATOM 4871 C C . HIS B 1 139 ? -1.011 32.156 -5.785 1 96.5 139 HIS B C 1
ATOM 4873 O O . HIS B 1 139 ? -2.092 31.859 -6.289 1 96.5 139 HIS B O 1
ATOM 4879 N N . ILE B 1 140 ? 0.127 32.094 -6.465 1 95.62 140 ILE B N 1
ATOM 4880 C CA . ILE B 1 140 ? 0.266 31.438 -7.762 1 95.62 140 ILE B CA 1
ATOM 4881 C C . ILE B 1 140 ? 1.152 30.188 -7.625 1 95.62 140 ILE B C 1
ATOM 4883 O O . ILE B 1 140 ? 2.367 30.312 -7.445 1 95.62 140 ILE B O 1
ATOM 4887 N N . LEU B 1 141 ? 0.594 29.031 -7.723 1 95.38 141 LEU B N 1
ATOM 4888 C CA . LEU B 1 141 ? 1.259 27.766 -7.457 1 95.38 141 LEU B CA 1
ATOM 4889 C C . LEU B 1 141 ? 2.525 27.625 -8.297 1 95.38 141 LEU B C 1
ATOM 4891 O O . LEU B 1 141 ? 3.549 27.141 -7.812 1 95.38 141 LEU B O 1
ATOM 4895 N N . ASP B 1 142 ? 2.445 28.125 -9.523 1 94.69 142 ASP B N 1
ATOM 4896 C CA . ASP B 1 142 ? 3.545 27.969 -10.477 1 94.69 142 ASP B CA 1
ATOM 4897 C C . ASP B 1 142 ? 4.75 28.812 -10.062 1 94.69 142 ASP B C 1
ATOM 4899 O O . ASP B 1 142 ? 5.852 28.625 -10.586 1 94.69 142 ASP B O 1
ATOM 4903 N N . GLN B 1 143 ? 4.57 29.688 -9.109 1 97.06 143 GLN B N 1
ATOM 4904 C CA . GLN B 1 143 ? 5.66 30.547 -8.672 1 97.06 143 GLN B CA 1
ATOM 4905 C C . GLN B 1 143 ? 6.469 29.891 -7.559 1 97.06 143 GLN B C 1
ATOM 4907 O O . GLN B 1 143 ? 7.461 30.453 -7.09 1 97.06 143 GLN B O 1
ATOM 4912 N N . TYR B 1 144 ? 6.148 28.703 -7.191 1 97.5 144 TYR B N 1
ATOM 4913 C CA . TYR B 1 144 ? 6.801 28.016 -6.078 1 97.5 144 TYR B CA 1
ATOM 4914 C C . TYR B 1 144 ? 8.312 27.969 -6.277 1 97.5 144 TYR B C 1
ATOM 4916 O O . TYR B 1 144 ? 9.07 28.344 -5.383 1 97.5 144 TYR B O 1
ATOM 4924 N N . PRO B 1 145 ? 8.812 27.516 -7.465 1 97.56 145 PRO B N 1
ATOM 4925 C CA . PRO B 1 145 ? 10.266 27.438 -7.602 1 97.56 145 PRO B CA 1
ATOM 4926 C C . PRO B 1 145 ? 10.945 28.797 -7.418 1 97.56 145 PRO B C 1
ATOM 4928 O O . PRO B 1 145 ? 12.047 28.875 -6.867 1 97.56 145 PRO B O 1
ATOM 4931 N N . ASN B 1 146 ? 10.305 29.828 -7.867 1 98.31 146 ASN B N 1
ATOM 4932 C CA . ASN B 1 146 ? 10.867 31.156 -7.715 1 98.31 146 ASN B CA 1
ATOM 4933 C C . ASN B 1 146 ? 10.883 31.594 -6.25 1 98.31 146 ASN B C 1
ATOM 4935 O O . ASN B 1 146 ? 11.867 32.188 -5.785 1 98.31 146 ASN B O 1
ATOM 4939 N N . PHE B 1 147 ? 9.836 31.344 -5.551 1 98.62 147 PHE B N 1
ATOM 4940 C CA . PHE B 1 147 ? 9.789 31.672 -4.133 1 98.62 147 PHE B CA 1
ATOM 4941 C C . PHE B 1 147 ? 10.828 30.875 -3.357 1 98.62 147 PHE B C 1
ATOM 4943 O O . PHE B 1 147 ? 11.445 31.375 -2.418 1 98.62 147 PHE B O 1
ATOM 4950 N N . LEU B 1 148 ? 10.938 29.578 -3.705 1 98.44 148 LEU B N 1
ATOM 4951 C CA . LEU B 1 148 ? 11.945 28.75 -3.035 1 98.44 148 LEU B CA 1
ATOM 4952 C C . LEU B 1 148 ? 13.336 29.359 -3.205 1 98.44 148 LEU B C 1
ATOM 4954 O O . LEU B 1 148 ? 14.07 29.516 -2.227 1 98.44 148 LEU B O 1
ATOM 4958 N N . ALA B 1 149 ? 13.656 29.672 -4.418 1 97.56 149 ALA B N 1
ATOM 4959 C CA . ALA B 1 149 ? 14.953 30.297 -4.688 1 97.56 149 ALA B CA 1
ATOM 4960 C C . ALA B 1 149 ? 15.102 31.609 -3.93 1 97.56 149 ALA B C 1
ATOM 4962 O O . ALA B 1 149 ? 16.172 31.922 -3.408 1 97.56 149 ALA B O 1
ATOM 4963 N N . PHE B 1 150 ? 14.125 32.438 -3.926 1 98.38 150 PHE B N 1
ATOM 4964 C CA . PHE B 1 150 ? 14.125 33.719 -3.223 1 98.38 150 PHE B CA 1
ATOM 4965 C C . PHE B 1 150 ? 14.453 33.531 -1.746 1 98.38 150 PHE B C 1
ATOM 4967 O O . PHE B 1 150 ? 15.344 34.188 -1.211 1 98.38 150 PHE B O 1
ATOM 4974 N N . PHE B 1 151 ? 13.727 32.625 -1.08 1 98.5 151 PHE B N 1
ATOM 4975 C CA . PHE B 1 151 ? 13.906 32.469 0.358 1 98.5 151 PHE B CA 1
ATOM 4976 C C . PHE B 1 151 ? 15.258 31.828 0.664 1 98.5 151 PHE B C 1
ATOM 4978 O O . PHE B 1 151 ? 15.875 32.125 1.688 1 98.5 151 PHE B O 1
ATOM 4985 N N . GLU B 1 152 ? 15.688 30.906 -0.212 1 97.25 152 GLU B N 1
ATOM 4986 C CA . GLU B 1 152 ? 17.031 30.375 -0.043 1 97.25 152 GLU B CA 1
ATOM 4987 C C . GLU B 1 152 ? 18.078 31.484 -0.094 1 97.25 152 GLU B C 1
ATOM 4989 O O . GLU B 1 152 ? 19.016 31.5 0.707 1 97.25 152 GLU B O 1
ATOM 4994 N N . GLN B 1 153 ? 17.922 32.375 -0.988 1 97.25 153 GLN B N 1
ATOM 4995 C CA . GLN B 1 153 ? 18.844 33.5 -1.116 1 97.25 153 GLN B CA 1
ATOM 4996 C C . GLN B 1 153 ? 18.734 34.469 0.083 1 97.25 153 GLN B C 1
ATOM 4998 O O . GLN B 1 153 ? 19.75 34.969 0.554 1 97.25 153 GLN B O 1
ATOM 5003 N N . GLU B 1 154 ? 17.516 34.719 0.53 1 97.19 154 GLU B N 1
ATOM 5004 C CA . GLU B 1 154 ? 17.312 35.531 1.712 1 97.19 154 GLU B CA 1
ATOM 5005 C C . GLU B 1 154 ? 18.047 34.969 2.922 1 97.19 154 GLU B C 1
ATOM 5007 O O . GLU B 1 154 ? 18.688 35.688 3.682 1 97.19 154 GLU B O 1
ATOM 5012 N N . ILE B 1 155 ? 17.922 33.656 3.109 1 97.12 155 ILE B N 1
ATOM 5013 C CA . ILE B 1 155 ? 18.578 32.969 4.23 1 97.12 155 ILE B CA 1
ATOM 5014 C C . ILE B 1 155 ? 20.094 33.094 4.086 1 97.12 155 ILE B C 1
ATOM 5016 O O . ILE B 1 155 ? 20.797 33.375 5.055 1 97.12 155 ILE B O 1
ATOM 5020 N N . ALA B 1 156 ? 20.516 32.844 2.889 1 96 156 ALA B N 1
ATOM 5021 C CA . ALA B 1 156 ? 21.953 32.969 2.631 1 96 156 ALA B CA 1
ATOM 5022 C C . ALA B 1 156 ? 22.453 34.375 2.906 1 96 156 ALA B C 1
ATOM 5024 O O . ALA B 1 156 ? 23.531 34.562 3.488 1 96 156 ALA B O 1
ATOM 5025 N N . ALA B 1 157 ? 21.75 35.344 2.459 1 95.94 157 ALA B N 1
ATOM 5026 C CA . ALA B 1 157 ? 22.141 36.75 2.605 1 95.94 157 ALA B CA 1
ATOM 5027 C C . ALA B 1 157 ? 22.219 37.156 4.078 1 95.94 157 ALA B C 1
ATOM 5029 O O . ALA B 1 157 ? 22.969 38.062 4.441 1 95.94 157 ALA B O 1
ATOM 5030 N N . LYS B 1 158 ? 21.516 36.5 4.879 1 96.19 158 LYS B N 1
ATOM 5031 C CA . LYS B 1 158 ? 21.531 36.75 6.316 1 96.19 158 LYS B CA 1
ATOM 5032 C C . LYS B 1 158 ? 22.438 35.781 7.043 1 96.19 158 LYS B C 1
ATOM 5034 O O . LYS B 1 158 ? 22.266 35.5 8.234 1 96.19 158 LYS B O 1
ATOM 5039 N N . GLY B 1 159 ? 23.391 35.188 6.398 1 93.56 159 GLY B N 1
ATOM 5040 C CA . GLY B 1 159 ? 24.406 34.312 6.973 1 93.56 159 GLY B CA 1
ATOM 5041 C C . GLY B 1 159 ? 23.844 33 7.461 1 93.56 159 GLY B C 1
ATOM 5042 O O . GLY B 1 159 ? 24.312 32.438 8.461 1 93.56 159 GLY B O 1
ATOM 5043 N N . GLY B 1 160 ? 22.781 32.562 6.848 1 93.69 160 GLY B N 1
ATOM 5044 C CA . GLY B 1 160 ? 22.203 31.297 7.223 1 93.69 160 GLY B CA 1
ATOM 5045 C C . GLY B 1 160 ? 21.172 31.406 8.328 1 93.69 160 GLY B C 1
ATOM 5046 O O . GLY B 1 160 ? 20.625 30.406 8.797 1 93.69 160 GLY B O 1
ATOM 5047 N N . ASP B 1 161 ? 20.812 32.625 8.734 1 96.19 161 ASP B N 1
ATOM 5048 C CA . ASP B 1 161 ? 19.875 32.875 9.836 1 96.19 161 ASP B CA 1
ATOM 5049 C C . ASP B 1 161 ? 18.438 32.75 9.359 1 96.19 161 ASP B C 1
ATOM 5051 O O . ASP B 1 161 ? 17.734 33.75 9.195 1 96.19 161 ASP B O 1
ATOM 5055 N N . TRP B 1 162 ? 18 31.484 9.227 1 97 162 TRP B N 1
ATOM 5056 C CA . TRP B 1 162 ? 16.656 31.234 8.75 1 97 162 TRP B CA 1
ATOM 5057 C C . TRP B 1 162 ? 15.617 31.766 9.742 1 97 162 TRP B C 1
ATOM 5059 O O . TRP B 1 162 ? 14.492 32.094 9.367 1 97 162 TRP B O 1
ATOM 5069 N N . GLN B 1 163 ? 15.93 31.922 11.055 1 98.12 163 GLN B N 1
ATOM 5070 C CA . GLN B 1 163 ? 15.023 32.469 12.062 1 98.12 163 GLN B CA 1
ATOM 5071 C C . GLN B 1 163 ? 14.672 33.938 11.75 1 98.12 163 GLN B C 1
ATOM 5073 O O . GLN B 1 163 ? 13.508 34.312 11.836 1 98.12 163 GLN B O 1
ATOM 5078 N N . ALA B 1 164 ? 15.703 34.625 11.367 1 98 164 ALA B N 1
ATOM 5079 C CA . ALA B 1 164 ? 15.492 36.031 11.023 1 98 164 ALA B CA 1
ATOM 5080 C C . ALA B 1 164 ? 14.562 36.188 9.82 1 98 164 ALA B C 1
ATOM 5082 O O . ALA B 1 164 ? 13.758 37.094 9.758 1 98 164 ALA B O 1
ATOM 5083 N N . VAL B 1 165 ? 14.711 35.281 8.859 1 98.06 165 VAL B N 1
ATOM 5084 C CA . VAL B 1 165 ? 13.875 35.312 7.66 1 98.06 165 VAL B CA 1
ATOM 5085 C C . VAL B 1 165 ? 12.43 35 8.023 1 98.06 165 VAL B C 1
ATOM 5087 O O . VAL B 1 165 ? 11.5 35.625 7.531 1 98.06 165 VAL B O 1
ATOM 5090 N N . VAL B 1 166 ? 12.195 34 8.898 1 98.75 166 VAL B N 1
ATOM 5091 C CA . VAL B 1 166 ? 10.852 33.656 9.352 1 98.75 166 VAL B CA 1
ATOM 5092 C C . VAL B 1 166 ? 10.234 34.844 10.086 1 98.75 166 VAL B C 1
ATOM 5094 O O . VAL B 1 166 ? 9.078 35.188 9.852 1 98.75 166 VAL B O 1
ATOM 5097 N N . LEU B 1 167 ? 10.969 35.5 10.969 1 98.5 167 LEU B N 1
ATOM 5098 C CA . LEU B 1 167 ? 10.484 36.656 11.711 1 98.5 167 LEU B CA 1
ATOM 5099 C C . LEU B 1 167 ? 10.078 37.781 10.758 1 98.5 167 LEU B C 1
ATOM 5101 O O . LEU B 1 167 ? 9.016 38.375 10.922 1 98.5 167 LEU B O 1
ATOM 5105 N N . GLU B 1 168 ? 10.891 38.031 9.805 1 97.88 168 GLU B N 1
ATOM 5106 C CA . GLU B 1 168 ? 10.672 39.125 8.859 1 97.88 168 GLU B CA 1
ATOM 5107 C C . GLU B 1 168 ? 9.43 38.875 8.008 1 97.88 168 GLU B C 1
ATOM 5109 O O . GLU B 1 168 ? 8.648 39.781 7.754 1 97.88 168 GLU B O 1
ATOM 5114 N N . HIS B 1 169 ? 9.219 37.688 7.645 1 98 169 HIS B N 1
ATOM 5115 C CA . HIS B 1 169 ? 8.203 37.438 6.625 1 98 169 HIS B CA 1
ATOM 5116 C C . HIS B 1 169 ? 6.895 36.969 7.254 1 98 169 HIS B C 1
ATOM 5118 O O . HIS B 1 169 ? 5.836 37.031 6.621 1 98 169 HIS B O 1
ATOM 5124 N N . CYS B 1 170 ? 6.91 36.531 8.555 1 98.25 170 CYS B N 1
ATOM 5125 C CA . CYS B 1 170 ? 5.691 35.969 9.117 1 98.25 170 CYS B CA 1
ATOM 5126 C C . CYS B 1 170 ? 5.328 36.625 10.43 1 98.25 170 CYS B C 1
ATOM 5128 O O . CYS B 1 170 ? 4.18 36.562 10.875 1 98.25 170 CYS B O 1
ATOM 5130 N N . PHE B 1 171 ? 6.285 37.406 11.102 1 97.94 171 PHE B N 1
ATOM 5131 C CA . PHE B 1 171 ? 6.008 37.875 12.453 1 97.94 171 PHE B CA 1
ATOM 5132 C C . PHE B 1 171 ? 6.406 39.344 12.609 1 97.94 171 PHE B C 1
ATOM 5134 O O . PHE B 1 171 ? 6.531 39.844 13.727 1 97.94 171 PHE B O 1
ATOM 5141 N N . ALA B 1 172 ? 6.582 40.062 11.508 1 96.75 172 ALA B N 1
ATOM 5142 C CA . ALA B 1 172 ? 7.039 41.438 11.555 1 96.75 172 ALA B CA 1
ATOM 5143 C C . ALA B 1 172 ? 5.867 42.406 11.789 1 96.75 172 ALA B C 1
ATOM 5145 O O . ALA B 1 172 ? 6.07 43.594 12.023 1 96.75 172 ALA B O 1
ATOM 5146 N N . ARG B 1 173 ? 4.68 42 11.688 1 95.69 173 ARG B N 1
ATOM 5147 C CA . ARG B 1 173 ? 3.471 42.75 11.945 1 95.69 173 ARG B CA 1
ATOM 5148 C C . ARG B 1 173 ? 3.279 43.844 10.898 1 95.69 173 ARG B C 1
ATOM 5150 O O . ARG B 1 173 ? 2.838 44.969 11.219 1 95.69 173 ARG B O 1
ATOM 5157 N N . THR B 1 174 ? 3.775 43.594 9.695 1 95.75 174 THR B N 1
ATOM 5158 C CA . THR B 1 174 ? 3.426 44.375 8.523 1 95.75 174 THR B CA 1
ATOM 5159 C C . THR B 1 174 ? 2.264 43.75 7.766 1 95.75 174 THR B C 1
ATOM 5161 O O . THR B 1 174 ? 1.939 42.562 7.988 1 95.75 174 THR B O 1
ATOM 5164 N N . PRO B 1 175 ? 1.62 44.469 6.906 1 94.62 175 PRO B N 1
ATOM 5165 C CA . PRO B 1 175 ? 0.527 43.906 6.129 1 94.62 175 PRO B CA 1
ATOM 5166 C C . PRO B 1 175 ? 0.956 42.656 5.359 1 94.62 175 PRO B C 1
ATOM 5168 O O . PRO B 1 175 ? 0.227 41.656 5.332 1 94.62 175 PRO B O 1
ATOM 5171 N N . LEU B 1 176 ? 2.107 42.719 4.766 1 96.19 176 LEU B N 1
ATOM 5172 C CA . LEU B 1 176 ? 2.588 41.562 3.996 1 96.19 176 LEU B CA 1
ATOM 5173 C C . LEU B 1 176 ? 2.924 40.406 4.91 1 96.19 176 LEU B C 1
ATOM 5175 O O . LEU B 1 176 ? 2.596 39.25 4.602 1 96.19 176 LEU B O 1
ATOM 5179 N N . SER B 1 177 ? 3.633 40.625 6.008 1 97.19 177 SER B N 1
ATOM 5180 C CA . SER B 1 177 ? 3.971 39.562 6.945 1 97.19 177 SER B CA 1
ATOM 5181 C C . SER B 1 177 ? 2.717 38.969 7.57 1 97.19 177 SER B C 1
ATOM 5183 O O . SER B 1 177 ? 2.664 37.75 7.828 1 97.19 177 SER B O 1
ATOM 5185 N N . ASP B 1 178 ? 1.699 39.812 7.855 1 96.31 178 ASP B N 1
ATOM 5186 C CA . ASP B 1 178 ? 0.432 39.312 8.375 1 96.31 178 ASP B CA 1
ATOM 5187 C C . ASP B 1 178 ? -0.265 38.406 7.355 1 96.31 178 ASP B C 1
ATOM 5189 O O . ASP B 1 178 ? -0.875 37.406 7.723 1 96.31 178 ASP B O 1
ATOM 5193 N N . LEU B 1 179 ? -0.191 38.844 6.152 1 97 179 LEU B N 1
ATOM 5194 C CA . LEU B 1 179 ? -0.75 38 5.094 1 97 179 LEU B CA 1
ATOM 5195 C C . LEU B 1 179 ? -0.005 36.688 4.992 1 97 179 LEU B C 1
ATOM 5197 O O . LEU B 1 179 ? -0.625 35.625 4.844 1 97 179 LEU B O 1
ATOM 5201 N N . MET B 1 180 ? 1.322 36.688 5.055 1 98.25 180 MET B N 1
ATOM 5202 C CA . MET B 1 180 ? 2.145 35.5 5.043 1 98.25 180 MET B CA 1
ATOM 5203 C C . MET B 1 180 ? 1.807 34.594 6.227 1 98.25 180 MET B C 1
ATOM 5205 O O . MET B 1 180 ? 1.699 33.375 6.078 1 98.25 180 MET B O 1
ATOM 5209 N N . MET B 1 181 ? 1.607 35.188 7.375 1 98.19 181 MET B N 1
ATOM 5210 C CA . MET B 1 181 ? 1.25 34.406 8.555 1 98.19 181 MET B CA 1
ATOM 5211 C C . MET B 1 181 ? -0.094 33.688 8.359 1 98.19 181 MET B C 1
ATOM 5213 O O . MET B 1 181 ? -0.242 32.531 8.688 1 98.19 181 MET B O 1
ATOM 5217 N N . ALA B 1 182 ? -1.056 34.438 7.855 1 98.06 182 ALA B N 1
ATOM 5218 C CA . ALA B 1 182 ? -2.354 33.812 7.578 1 98.06 182 ALA B CA 1
ATOM 5219 C C . ALA B 1 182 ? -2.217 32.688 6.57 1 98.06 182 ALA B C 1
ATOM 5221 O O . ALA B 1 182 ? -2.822 31.609 6.738 1 98.06 182 ALA B O 1
ATOM 5222 N N . GLN B 1 183 ? -1.392 32.875 5.52 1 97.69 183 GLN B N 1
ATOM 5223 C CA . GLN B 1 183 ? -1.191 31.906 4.453 1 97.69 183 GLN B CA 1
ATOM 5224 C C . GLN B 1 183 ? -0.519 30.641 4.98 1 97.69 183 GLN B C 1
ATOM 5226 O O . GLN B 1 183 ? -0.659 29.562 4.395 1 97.69 183 GLN B O 1
ATOM 5231 N N . LEU B 1 184 ? 0.196 30.734 6.082 1 98.12 184 LEU B N 1
ATOM 5232 C CA . LEU B 1 184 ? 0.789 29.562 6.715 1 98.12 184 LEU B CA 1
ATOM 5233 C C . LEU B 1 184 ? -0.28 28.516 7.051 1 98.12 184 LEU B C 1
ATOM 5235 O O . LEU B 1 184 ? -0.009 27.312 7.047 1 98.12 184 LEU B O 1
ATOM 5239 N N . PHE B 1 185 ? -1.481 29.016 7.328 1 98.12 185 PHE B N 1
ATOM 5240 C CA . PHE B 1 185 ? -2.525 28.109 7.797 1 98.12 185 PHE B CA 1
ATOM 5241 C C . PHE B 1 185 ? -3.402 27.656 6.641 1 98.12 185 PHE B C 1
ATOM 5243 O O . PHE B 1 185 ? -4.355 26.891 6.84 1 98.12 185 PHE B O 1
ATOM 5250 N N . GLU B 1 186 ? -3.104 28.047 5.402 1 96.12 186 GLU B N 1
ATOM 5251 C CA . GLU B 1 186 ? -3.854 27.609 4.23 1 96.12 186 GLU B CA 1
ATOM 5252 C C . GLU B 1 186 ? -3.521 26.172 3.863 1 96.12 186 GLU B C 1
ATOM 5254 O O . GLU B 1 186 ? -2.658 25.547 4.484 1 96.12 186 GLU B O 1
ATOM 5259 N N . GLY B 1 187 ? -4.254 25.609 2.891 1 95.19 187 GLY B N 1
ATOM 5260 C CA . GLY B 1 187 ? -3.975 24.281 2.369 1 95.19 187 GLY B CA 1
ATOM 5261 C C . GLY B 1 187 ? -4.027 23.188 3.432 1 95.19 187 GLY B C 1
ATOM 5262 O O . GLY B 1 187 ? -3.115 22.375 3.533 1 95.19 187 GLY B O 1
ATOM 5263 N N . LEU B 1 188 ? -5.008 23.281 4.32 1 96.69 188 LEU B N 1
ATOM 5264 C CA . LEU B 1 188 ? -5.105 22.344 5.426 1 96.69 188 LEU B CA 1
ATOM 5265 C C . LEU B 1 188 ? -3.822 22.328 6.25 1 96.69 188 LEU B C 1
ATOM 5267 O O . LEU B 1 188 ? -3.305 21.266 6.586 1 96.69 188 LEU B O 1
ATOM 5271 N N . TYR B 1 189 ? -3.232 23.516 6.488 1 98.06 189 TYR B N 1
ATOM 5272 C CA . TYR B 1 189 ? -2.107 23.797 7.375 1 98.06 189 TYR B CA 1
ATOM 5273 C C . TYR B 1 189 ? -0.809 23.25 6.789 1 98.06 189 TYR B C 1
ATOM 5275 O O . TYR B 1 189 ? 0.221 23.219 7.465 1 98.06 189 TYR B O 1
ATOM 5283 N N . HIS B 1 190 ? -0.747 22.812 5.496 1 98.12 190 HIS B N 1
ATOM 5284 C CA . HIS B 1 190 ? 0.438 22.141 4.984 1 98.12 190 HIS B CA 1
ATOM 5285 C C . HIS B 1 190 ? 1.653 23.062 5.008 1 98.12 190 HIS B C 1
ATOM 5287 O O . HIS B 1 190 ? 2.752 22.641 5.371 1 98.12 190 HIS B O 1
ATOM 5293 N N . PRO B 1 191 ? 1.533 24.406 4.637 1 98.44 191 PRO B N 1
ATOM 5294 C CA . PRO B 1 191 ? 2.721 25.25 4.77 1 98.44 191 PRO B CA 1
ATOM 5295 C C . PRO B 1 191 ? 3.223 25.344 6.207 1 98.44 191 PRO B C 1
ATOM 5297 O O . PRO B 1 191 ? 4.434 25.328 6.445 1 98.44 191 PRO B O 1
ATOM 5300 N N . PHE B 1 192 ? 2.266 25.391 7.133 1 98.69 192 PHE B N 1
ATOM 5301 C CA . PHE B 1 192 ? 2.6 25.469 8.547 1 98.69 192 PHE B CA 1
ATOM 5302 C C . PHE B 1 192 ? 3.303 24.188 9.008 1 98.69 192 PHE B C 1
ATOM 5304 O O . PHE B 1 192 ? 4.293 24.25 9.742 1 98.69 192 PHE B O 1
ATOM 5311 N N . ILE B 1 193 ? 2.807 23.078 8.594 1 98.81 193 ILE B N 1
ATOM 5312 C CA . ILE B 1 193 ? 3.387 21.766 8.922 1 98.81 193 ILE B CA 1
ATOM 5313 C C . ILE B 1 193 ? 4.801 21.688 8.344 1 98.81 193 ILE B C 1
ATOM 5315 O O . ILE B 1 193 ? 5.734 21.281 9.047 1 98.81 193 ILE B O 1
ATOM 5319 N N . HIS B 1 194 ? 4.91 22.078 7.102 1 98.62 194 HIS B N 1
ATOM 5320 C CA . HIS B 1 194 ? 6.203 21.984 6.426 1 98.62 194 HIS B CA 1
ATOM 5321 C C . HIS B 1 194 ? 7.234 22.891 7.098 1 98.62 194 HIS B C 1
ATOM 5323 O O . HIS B 1 194 ? 8.352 22.453 7.391 1 98.62 194 HIS B O 1
ATOM 5329 N N . LEU B 1 195 ? 6.855 24.094 7.352 1 98.75 195 LEU B N 1
ATOM 5330 C CA . LEU B 1 195 ? 7.73 25.016 8.07 1 98.75 195 LEU B CA 1
ATOM 5331 C C . LEU B 1 195 ? 8.055 24.469 9.461 1 98.75 195 LEU B C 1
ATOM 5333 O O . LEU B 1 195 ? 9.195 24.578 9.922 1 98.75 195 LEU B O 1
ATOM 5337 N N . GLY B 1 196 ? 7.035 23.953 10.102 1 98.62 196 GLY B N 1
ATOM 5338 C CA . GLY B 1 196 ? 7.207 23.375 11.43 1 98.62 196 GLY B CA 1
ATOM 5339 C C . GLY B 1 196 ? 8.266 22.297 11.477 1 98.62 196 GLY B C 1
ATOM 5340 O O . GLY B 1 196 ? 9.078 22.25 12.406 1 98.62 196 GLY B O 1
ATOM 5341 N N . PHE B 1 197 ? 8.266 21.453 10.508 1 98.19 197 PHE B N 1
ATOM 5342 C CA . PHE B 1 197 ? 9.297 20.422 10.422 1 98.19 197 PHE B CA 1
ATOM 5343 C C . PHE B 1 197 ? 10.68 21.062 10.266 1 98.19 197 PHE B C 1
ATOM 5345 O O . PHE B 1 197 ? 11.648 20.609 10.883 1 98.19 197 PHE B O 1
ATOM 5352 N N . GLY B 1 198 ? 10.766 22.078 9.406 1 97.44 198 GLY B N 1
ATOM 5353 C CA . GLY B 1 198 ? 12.031 22.781 9.25 1 97.44 198 GLY B CA 1
ATOM 5354 C C . GLY B 1 198 ? 12.555 23.359 10.555 1 97.44 198 GLY B C 1
ATOM 5355 O O . GLY B 1 198 ? 13.742 23.203 10.867 1 97.44 198 GLY B O 1
ATOM 5356 N N . VAL B 1 199 ? 11.719 23.938 11.281 1 97.12 199 VAL B N 1
ATOM 5357 C CA . VAL B 1 199 ? 12.086 24.562 12.547 1 97.12 199 VAL B CA 1
ATOM 5358 C C . VAL B 1 199 ? 12.453 23.5 13.57 1 97.12 199 VAL B C 1
ATOM 5360 O O . VAL B 1 199 ? 13.469 23.594 14.25 1 97.12 199 VAL B O 1
ATOM 5363 N N . GLU B 1 200 ? 11.625 22.453 13.625 1 97 200 GLU B N 1
ATOM 5364 C CA . GLU B 1 200 ? 11.805 21.391 14.609 1 97 200 GLU B CA 1
ATOM 5365 C C . GLU B 1 200 ? 13.164 20.719 14.445 1 97 200 GLU B C 1
ATOM 5367 O O . GLU B 1 200 ? 13.82 20.391 15.438 1 97 200 GLU B O 1
ATOM 5372 N N . PHE B 1 201 ? 13.555 20.547 13.25 1 95 201 PHE B N 1
ATOM 5373 C CA . PHE B 1 201 ? 14.781 19.781 12.992 1 95 201 PHE B CA 1
ATOM 5374 C C . PHE B 1 201 ? 15.906 20.703 12.547 1 95 201 PHE B C 1
ATOM 5376 O O . PHE B 1 201 ? 16.953 20.25 12.109 1 95 201 PHE B O 1
ATOM 5383 N N . SER B 1 202 ? 15.648 22.016 12.609 1 92.69 202 SER B N 1
ATOM 5384 C CA . SER B 1 202 ? 16.641 23.047 12.273 1 92.69 202 SER B CA 1
ATOM 5385 C C . SER B 1 202 ? 17.188 22.844 10.867 1 92.69 202 SER B C 1
ATOM 5387 O O . SER B 1 202 ? 18.391 22.812 10.664 1 92.69 202 SER B O 1
ATOM 5389 N N . LEU B 1 203 ? 16.297 22.672 9.953 1 94.06 203 LEU B N 1
ATOM 5390 C CA . LEU B 1 203 ? 16.656 22.453 8.555 1 94.06 203 LEU B CA 1
ATOM 5391 C C . LEU B 1 203 ? 16.312 23.672 7.715 1 94.06 203 LEU B C 1
ATOM 5393 O O . LEU B 1 203 ? 15.156 23.844 7.309 1 94.06 203 LEU B O 1
ATOM 5397 N N . SER B 1 204 ? 17.328 24.484 7.383 1 94.88 204 SER B N 1
ATOM 5398 C CA . SER B 1 204 ? 17.109 25.75 6.688 1 94.88 204 SER B CA 1
ATOM 5399 C C . SER B 1 204 ? 16.438 25.531 5.336 1 94.88 204 SER B C 1
ATOM 5401 O O . SER B 1 204 ? 15.609 26.344 4.914 1 94.88 204 SER B O 1
ATOM 5403 N N . GLY B 1 205 ? 16.844 24.453 4.629 1 95.31 205 GLY B N 1
ATOM 5404 C CA . GLY B 1 205 ? 16.219 24.141 3.35 1 95.31 205 GLY B CA 1
ATOM 5405 C C . GLY B 1 205 ? 14.719 23.922 3.459 1 95.31 205 GLY B C 1
ATOM 5406 O O . GLY B 1 205 ? 13.953 24.391 2.613 1 95.31 205 GLY B O 1
ATOM 5407 N N . LEU B 1 206 ? 14.281 23.203 4.477 1 97.38 206 LEU B N 1
ATOM 5408 C CA . LEU B 1 206 ? 12.859 22.938 4.676 1 97.38 206 LEU B CA 1
ATOM 5409 C C . LEU B 1 206 ? 12.117 24.219 5.086 1 97.38 206 LEU B C 1
ATOM 5411 O O . LEU B 1 206 ? 10.953 24.406 4.738 1 97.38 206 LEU B O 1
ATOM 5415 N N . VAL B 1 207 ? 12.82 25.062 5.84 1 98.06 207 VAL B N 1
ATOM 5416 C CA . VAL B 1 207 ? 12.227 26.359 6.184 1 98.06 207 VAL B CA 1
ATOM 5417 C C . VAL B 1 207 ? 11.961 27.156 4.914 1 98.06 207 VAL B C 1
ATOM 5419 O O . VAL B 1 207 ? 10.875 27.719 4.742 1 98.06 207 VAL B O 1
ATOM 5422 N N . ALA B 1 208 ? 12.93 27.156 4.031 1 98.44 208 ALA B N 1
ATOM 5423 C CA . ALA B 1 208 ? 12.75 27.859 2.756 1 98.44 208 ALA B CA 1
ATOM 5424 C C . ALA B 1 208 ? 11.586 27.266 1.97 1 98.44 208 ALA B C 1
ATOM 5426 O O . ALA B 1 208 ? 10.781 28 1.388 1 98.44 208 ALA B O 1
ATOM 5427 N N . GLU B 1 209 ? 11.508 25.938 1.953 1 98.5 209 GLU B N 1
ATOM 5428 C CA . GLU B 1 209 ? 10.406 25.266 1.272 1 98.5 209 GLU B CA 1
ATOM 5429 C C . GLU B 1 209 ? 9.062 25.656 1.877 1 98.5 209 GLU B C 1
ATOM 5431 O O . GLU B 1 209 ? 8.102 25.922 1.15 1 98.5 209 GLU B O 1
ATOM 5436 N N . GLY B 1 210 ? 9 25.641 3.223 1 98.69 210 GLY B N 1
ATOM 5437 C CA . GLY B 1 210 ? 7.766 26.016 3.898 1 98.69 210 GLY B CA 1
ATOM 5438 C C . GLY B 1 210 ? 7.32 27.438 3.602 1 98.69 210 GLY B C 1
ATOM 5439 O O . GLY B 1 210 ? 6.137 27.672 3.354 1 98.69 210 GLY B O 1
ATOM 5440 N N . LEU B 1 211 ? 8.258 28.359 3.602 1 98.81 211 LEU B N 1
ATOM 5441 C CA . LEU B 1 211 ? 7.945 29.75 3.285 1 98.81 211 LEU B CA 1
ATOM 5442 C C . LEU B 1 211 ? 7.512 29.891 1.831 1 98.81 211 LEU B C 1
ATOM 5444 O O . LEU B 1 211 ? 6.59 30.656 1.525 1 98.81 211 LEU B O 1
ATOM 5448 N N . ALA B 1 212 ? 8.195 29.172 0.941 1 98.69 212 ALA B N 1
ATOM 5449 C CA . ALA B 1 212 ? 7.836 29.203 -0.474 1 98.69 212 ALA B CA 1
ATOM 5450 C C . ALA B 1 212 ? 6.438 28.625 -0.697 1 98.69 212 ALA B C 1
ATOM 5452 O O . ALA B 1 212 ? 5.668 29.156 -1.507 1 98.69 212 ALA B O 1
ATOM 5453 N N . GLN B 1 213 ? 6.141 27.516 -0.002 1 98.5 213 GLN B N 1
ATOM 5454 C CA . GLN B 1 213 ? 4.801 26.953 -0.056 1 98.5 213 GLN B CA 1
ATOM 5455 C C . GLN B 1 213 ? 3.758 27.953 0.436 1 98.5 213 GLN B C 1
ATOM 5457 O O . GLN B 1 213 ? 2.689 28.094 -0.164 1 98.5 213 GLN B O 1
ATOM 5462 N N . THR B 1 214 ? 4.07 28.656 1.516 1 98.56 214 THR B N 1
ATOM 5463 C CA . THR B 1 214 ? 3.193 29.672 2.08 1 98.56 214 THR B CA 1
ATOM 5464 C C . THR B 1 214 ? 2.893 30.766 1.052 1 98.56 214 THR B C 1
ATOM 5466 O O . THR B 1 214 ? 1.73 31.109 0.833 1 98.56 214 THR B O 1
ATOM 5469 N N . ALA B 1 215 ? 3.896 31.219 0.406 1 98.5 215 ALA B N 1
ATOM 5470 C CA . ALA B 1 215 ? 3.768 32.344 -0.514 1 98.5 215 ALA B CA 1
ATOM 5471 C C . ALA B 1 215 ? 3.014 31.938 -1.777 1 98.5 215 ALA B C 1
ATOM 5473 O O . ALA B 1 215 ? 2.217 32.719 -2.309 1 98.5 215 ALA B O 1
ATOM 5474 N N . SER B 1 216 ? 3.232 30.734 -2.23 1 97.56 216 SER B N 1
ATOM 5475 C CA . SER B 1 216 ? 2.746 30.344 -3.549 1 97.56 216 SER B CA 1
ATOM 5476 C C . SER B 1 216 ? 1.351 29.734 -3.467 1 97.56 216 SER B C 1
ATOM 5478 O O . SER B 1 216 ? 0.625 29.703 -4.461 1 97.56 216 SER B O 1
ATOM 5480 N N . HIS B 1 217 ? 0.945 29.188 -2.338 1 95.81 217 HIS B N 1
ATOM 5481 C CA . HIS B 1 217 ? -0.306 28.453 -2.219 1 95.81 217 HIS B CA 1
ATOM 5482 C C . HIS B 1 217 ? -1.507 29.344 -2.498 1 95.81 217 HIS B C 1
ATOM 5484 O O . HIS B 1 217 ? -1.531 30.516 -2.076 1 95.81 217 HIS B O 1
ATOM 5490 N N . ASP B 1 218 ? -2.557 28.812 -3.137 1 90.94 218 ASP B N 1
ATOM 5491 C CA . ASP B 1 218 ? -3.77 29.578 -3.408 1 90.94 218 ASP B CA 1
ATOM 5492 C C . ASP B 1 218 ? -4.555 29.844 -2.123 1 90.94 218 ASP B C 1
ATOM 5494 O O . ASP B 1 218 ? -4.531 29.016 -1.2 1 90.94 218 ASP B O 1
ATOM 5498 N N . PRO B 1 219 ? -5.223 30.953 -2.043 1 90.56 219 PRO B N 1
ATOM 5499 C CA . PRO B 1 219 ? -5.875 31.359 -0.799 1 90.56 219 PRO B CA 1
ATOM 5500 C C . PRO B 1 219 ? -7.328 30.906 -0.713 1 90.56 219 PRO B C 1
ATOM 5502 O O . PRO B 1 219 ? -8.023 30.875 -1.729 1 90.56 219 PRO B O 1
ATOM 5505 N N . MET B 1 220 ? -7.781 30.594 0.466 1 89.88 220 MET B N 1
ATOM 5506 C CA . MET B 1 220 ? -9.203 30.453 0.778 1 89.88 220 MET B CA 1
ATOM 5507 C C . MET B 1 220 ? -9.719 31.703 1.487 1 89.88 220 MET B C 1
ATOM 5509 O O . MET B 1 220 ? -10.867 31.719 1.951 1 89.88 220 MET B O 1
ATOM 5513 N N . TYR B 1 221 ? -8.836 32.656 1.672 1 87.38 221 TYR B N 1
ATOM 5514 C CA . TYR B 1 221 ? -9.125 33.969 2.238 1 87.38 221 TYR B CA 1
ATOM 5515 C C . TYR B 1 221 ? -9.398 33.875 3.734 1 87.38 221 TYR B C 1
ATOM 5517 O O . TYR B 1 221 ? -10.273 34.562 4.258 1 87.38 221 TYR B O 1
ATOM 5525 N N . ILE B 1 222 ? -8.672 33.031 4.348 1 96.56 222 ILE B N 1
ATOM 5526 C CA . ILE B 1 222 ? -8.805 32.875 5.789 1 96.56 222 ILE B CA 1
ATOM 5527 C C . ILE B 1 222 ? -8.195 34.062 6.512 1 96.56 222 ILE B C 1
ATOM 5529 O O . ILE B 1 222 ? -8.422 34.25 7.707 1 96.56 222 ILE B O 1
ATOM 5533 N N . ASP B 1 223 ? -7.422 34.906 5.762 1 96.5 223 ASP B N 1
ATOM 5534 C CA . ASP B 1 223 ? -6.855 36.125 6.348 1 96.5 223 ASP B CA 1
ATOM 5535 C C . ASP B 1 223 ? -7.953 37.062 6.816 1 96.5 223 ASP B C 1
ATOM 5537 O O . ASP B 1 223 ? -7.844 37.688 7.879 1 96.5 223 ASP B O 1
ATOM 5541 N N . VAL B 1 224 ? -9.023 37.188 6.039 1 96.88 224 VAL B N 1
ATOM 5542 C CA . VAL B 1 224 ? -10.148 38.031 6.395 1 96.88 224 VAL B CA 1
ATOM 5543 C C . VAL B 1 224 ? -10.797 37.531 7.684 1 96.88 224 VAL B C 1
ATOM 5545 O O . VAL B 1 224 ? -11.109 38.344 8.578 1 96.88 224 VAL B O 1
ATOM 5548 N N . PHE B 1 225 ? -11 36.281 7.781 1 98.19 225 PHE B N 1
ATOM 5549 C CA . PHE B 1 225 ? -11.562 35.656 8.969 1 98.19 225 PHE B CA 1
ATOM 5550 C C . PHE B 1 225 ? -10.703 35.969 10.195 1 98.19 225 PHE B C 1
ATOM 5552 O O . PHE B 1 225 ? -11.227 36.375 11.242 1 98.19 225 PHE B O 1
ATOM 5559 N N . PHE B 1 226 ? -9.352 35.75 10.078 1 98.38 226 PHE B N 1
ATOM 5560 C CA . PHE B 1 226 ? -8.438 35.969 11.188 1 98.38 226 PHE B CA 1
ATOM 5561 C C . PHE B 1 226 ? -8.508 37.438 11.656 1 98.38 226 PHE B C 1
ATOM 5563 O O . PHE B 1 226 ? -8.57 37.688 12.852 1 98.38 226 PHE B O 1
ATOM 5570 N N . GLN B 1 227 ? -8.531 38.344 10.734 1 97.19 227 GLN B N 1
ATOM 5571 C CA . GLN B 1 227 ? -8.547 39.75 11.055 1 97.19 227 GLN B CA 1
ATOM 5572 C C . GLN B 1 227 ? -9.836 40.156 11.773 1 97.19 227 GLN B C 1
ATOM 5574 O O . GLN B 1 227 ? -9.805 40.875 12.766 1 97.19 227 GLN B O 1
ATOM 5579 N N . LYS B 1 228 ? -10.945 39.656 11.258 1 98 228 LYS B N 1
ATOM 5580 C CA . LYS B 1 228 ? -12.234 39.938 11.875 1 98 228 LYS B CA 1
ATOM 5581 C C . LYS B 1 228 ? -12.312 39.375 13.281 1 98 228 LYS B C 1
ATOM 5583 O O . LYS B 1 228 ? -12.781 40.031 14.203 1 98 228 LYS B O 1
ATOM 5588 N N . ALA B 1 229 ? -11.883 38.188 13.461 1 98.5 229 ALA B N 1
ATOM 5589 C CA . ALA B 1 229 ? -11.93 37.531 14.766 1 98.5 229 ALA B CA 1
ATOM 5590 C C . ALA B 1 229 ? -11.023 38.25 15.766 1 98.5 229 ALA B C 1
ATOM 5592 O O . ALA B 1 229 ? -11.391 38.438 16.922 1 98.5 229 ALA B O 1
ATOM 5593 N N . GLU B 1 230 ? -9.828 38.562 15.297 1 97.69 230 GLU B N 1
ATOM 5594 C CA . GLU B 1 230 ? -8.875 39.281 16.156 1 97.69 230 GLU B CA 1
ATOM 5595 C C . GLU B 1 230 ? -9.43 40.625 16.578 1 97.69 230 GLU B C 1
ATOM 5597 O O . GLU B 1 230 ? -9.312 41 17.75 1 97.69 230 GLU B O 1
ATOM 5602 N N . LYS B 1 231 ? -9.977 41.344 15.641 1 97.56 231 LYS B N 1
ATOM 5603 C CA . LYS B 1 231 ? -10.555 42.625 15.93 1 97.56 231 LYS B CA 1
ATOM 5604 C C . LYS B 1 231 ? -11.672 42.531 16.969 1 97.56 231 LYS B C 1
ATOM 5606 O O . LYS B 1 231 ? -11.734 43.312 17.906 1 97.56 231 LYS B O 1
ATOM 5611 N N . LEU B 1 232 ? -12.5 41.562 16.766 1 98.31 232 LEU B N 1
ATOM 5612 C CA . LEU B 1 232 ? -13.602 41.375 17.703 1 98.31 232 LEU B CA 1
ATOM 5613 C C . LEU B 1 232 ? -13.094 41 19.078 1 98.31 232 LEU B C 1
ATOM 5615 O O . LEU B 1 232 ? -13.594 41.469 20.094 1 98.31 232 LEU B O 1
ATOM 5619 N N . ALA B 1 233 ? -12.164 40.125 19.188 1 98.06 233 ALA B N 1
ATOM 5620 C CA . ALA B 1 233 ? -11.578 39.719 20.453 1 98.06 233 ALA B CA 1
ATOM 5621 C C . ALA B 1 233 ? -10.953 40.906 21.188 1 98.06 233 ALA B C 1
ATOM 5623 O O . ALA B 1 233 ? -11.109 41.062 22.391 1 98.06 233 ALA B O 1
ATOM 5624 N N . ARG B 1 234 ? -10.289 41.781 20.484 1 96.19 234 ARG B N 1
ATOM 5625 C CA . ARG B 1 234 ? -9.578 42.938 21.062 1 96.19 234 ARG B CA 1
ATOM 5626 C C . ARG B 1 234 ? -10.555 44 21.547 1 96.19 234 ARG B C 1
ATOM 5628 O O . ARG B 1 234 ? -10.234 44.75 22.453 1 96.19 234 ARG B O 1
ATOM 5635 N N . ALA B 1 235 ? -11.688 44 20.906 1 96.06 235 ALA B N 1
ATOM 5636 C CA . ALA B 1 235 ? -12.695 45 21.297 1 96.06 235 ALA B CA 1
ATOM 5637 C C . ALA B 1 235 ? -13.203 44.75 22.703 1 96.06 235 ALA B C 1
ATOM 5639 O O . ALA B 1 235 ? -13.789 45.625 23.344 1 96.06 235 ALA B O 1
ATOM 5640 N N . GLY B 1 236 ? -13.094 43.594 23.203 1 93.06 236 GLY B N 1
ATOM 5641 C CA . GLY B 1 236 ? -13.469 43.25 24.562 1 93.06 236 GLY B CA 1
ATOM 5642 C C . GLY B 1 236 ? -14.953 43 24.734 1 93.06 236 GLY B C 1
ATOM 5643 O O . GLY B 1 236 ? -15.438 42.844 25.859 1 93.06 236 GLY B O 1
ATOM 5644 N N . SER B 1 237 ? -15.641 42.844 23.688 1 93.75 237 SER B N 1
ATOM 5645 C CA . SER B 1 237 ? -17.094 42.688 23.734 1 93.75 237 SER B CA 1
ATOM 5646 C C . SER B 1 237 ? -17.469 41.219 23.906 1 93.75 237 SER B C 1
ATOM 5648 O O . SER B 1 237 ? -18.625 40.906 24.203 1 93.75 237 SER B O 1
ATOM 5650 N N . VAL B 1 238 ? -16.516 40.312 23.641 1 95.38 238 VAL B N 1
ATOM 5651 C CA . VAL B 1 238 ? -16.781 38.906 23.828 1 95.38 238 VAL B CA 1
ATOM 5652 C C . VAL B 1 238 ? -15.867 38.344 24.906 1 95.38 238 VAL B C 1
ATOM 5654 O O . VAL B 1 238 ? -14.695 38.719 25 1 95.38 238 VAL B O 1
ATOM 5657 N N . ALA B 1 239 ? -16.344 37.469 25.719 1 96.06 239 ALA B N 1
ATOM 5658 C CA . ALA B 1 239 ? -15.602 36.906 26.844 1 96.06 239 ALA B CA 1
ATOM 5659 C C . ALA B 1 239 ? -14.812 35.688 26.406 1 96.06 239 ALA B C 1
ATOM 5661 O O . ALA B 1 239 ? -15.273 34.906 25.562 1 96.06 239 ALA B O 1
ATOM 5662 N N . ARG B 1 240 ? -13.656 35.562 26.984 1 97.06 240 ARG B N 1
ATOM 5663 C CA . ARG B 1 240 ? -12.844 34.375 26.781 1 97.06 240 ARG B CA 1
ATOM 5664 C C . ARG B 1 240 ? -13.594 33.125 27.234 1 97.06 240 ARG B C 1
ATOM 5666 O O . ARG B 1 240 ? -14.203 33.094 28.312 1 97.06 240 ARG B O 1
ATOM 5673 N N . GLN B 1 241 ? -13.641 32.094 26.422 1 97.5 241 GLN B N 1
ATOM 5674 C CA . GLN B 1 241 ? -14.305 30.812 26.719 1 97.5 241 GLN B CA 1
ATOM 5675 C C . GLN B 1 241 ? -13.383 29.641 26.422 1 97.5 241 GLN B C 1
ATOM 5677 O O . GLN B 1 241 ? -12.484 29.734 25.578 1 97.5 241 GLN B O 1
ATOM 5682 N N . PRO B 1 242 ? -13.547 28.469 27.156 1 97.69 242 PRO B N 1
ATOM 5683 C CA . PRO B 1 242 ? -12.805 27.266 26.797 1 97.69 242 PRO B CA 1
ATOM 5684 C C . PRO B 1 242 ? -13.102 26.781 25.375 1 97.69 242 PRO B C 1
ATOM 5686 O O . PRO B 1 242 ? -14.242 26.859 24.922 1 97.69 242 PRO B O 1
ATOM 5689 N N . LEU B 1 243 ? -12.117 26.297 24.734 1 98.69 243 LEU B N 1
ATOM 5690 C CA . LEU B 1 243 ? -12.227 25.891 23.344 1 98.69 243 LEU B CA 1
ATOM 5691 C C . LEU B 1 243 ? -13.281 24.812 23.172 1 98.69 243 LEU B C 1
ATOM 5693 O O . LEU B 1 243 ? -13.977 24.766 22.156 1 98.69 243 LEU B O 1
ATOM 5697 N N . MET B 1 244 ? -13.438 23.859 24.109 1 98 244 MET B N 1
ATOM 5698 C CA . MET B 1 244 ? -14.445 22.812 24.062 1 98 244 MET B CA 1
ATOM 5699 C C . MET B 1 244 ? -15.844 23.406 23.906 1 98 244 MET B C 1
ATOM 5701 O O . MET B 1 244 ? -16.672 22.891 23.156 1 98 244 MET B O 1
ATOM 5705 N N . ASP B 1 245 ? -16.078 24.453 24.625 1 98.12 245 ASP B N 1
ATOM 5706 C CA . ASP B 1 245 ? -17.375 25.125 24.547 1 98.12 245 ASP B CA 1
ATOM 5707 C C . ASP B 1 245 ? -17.578 25.766 23.172 1 98.12 245 ASP B C 1
ATOM 5709 O O . ASP B 1 245 ? -18.703 25.844 22.688 1 98.12 245 ASP B O 1
ATOM 5713 N N . LEU B 1 246 ? -16.531 26.219 22.594 1 98.81 246 LEU B N 1
ATOM 5714 C CA . LEU B 1 246 ? -16.625 26.844 21.281 1 98.81 246 LEU B CA 1
ATOM 5715 C C . LEU B 1 246 ? -16.938 25.812 20.203 1 98.81 246 LEU B C 1
ATOM 5717 O O . LEU B 1 246 ? -17.641 26.109 19.234 1 98.81 246 LEU B O 1
ATOM 5721 N N . TYR B 1 247 ? -16.375 24.562 20.312 1 98.75 247 TYR B N 1
ATOM 5722 C CA . TYR B 1 247 ? -16.797 23.469 19.453 1 98.75 247 TYR B CA 1
ATOM 5723 C C . TYR B 1 247 ? -18.297 23.234 19.578 1 98.75 247 TYR B C 1
ATOM 5725 O O . TYR B 1 247 ? -19 23.078 18.578 1 98.75 247 TYR B O 1
ATOM 5733 N N . ARG B 1 248 ? -18.812 23.25 20.781 1 98.31 248 ARG B N 1
ATOM 5734 C CA . ARG B 1 248 ? -20.234 23.016 21.047 1 98.31 248 ARG B CA 1
ATOM 5735 C C . ARG B 1 248 ? -21.078 24.156 20.484 1 98.31 248 ARG B C 1
ATOM 5737 O O . ARG B 1 248 ? -22.141 23.922 19.906 1 98.31 248 ARG B O 1
ATOM 5744 N N . GLN B 1 249 ? -20.594 25.359 20.656 1 98.62 249 GLN B N 1
ATOM 5745 C CA . GLN B 1 249 ? -21.297 26.531 20.125 1 98.62 249 GLN B CA 1
ATOM 5746 C C . GLN B 1 249 ? -21.344 26.484 18.609 1 98.62 249 GLN B C 1
ATOM 5748 O O . GLN B 1 249 ? -22.359 26.844 18 1 98.62 249 GLN B O 1
ATOM 5753 N N . THR B 1 250 ? -20.25 26.094 17.969 1 98.75 250 THR B N 1
ATOM 5754 C CA . THR B 1 250 ? -20.188 25.984 16.516 1 98.75 250 THR B CA 1
ATOM 5755 C C . THR B 1 250 ? -21.266 25.031 16 1 98.75 250 THR B C 1
ATOM 5757 O O . THR B 1 250 ? -21.984 25.375 15.055 1 98.75 250 THR B O 1
ATOM 5760 N N . ARG B 1 251 ? -21.406 23.859 16.609 1 98.56 251 ARG B N 1
ATOM 5761 C CA . ARG B 1 251 ? -22.406 22.891 16.188 1 98.56 251 ARG B CA 1
ATOM 5762 C C . ARG B 1 251 ? -23.812 23.375 16.484 1 98.56 251 ARG B C 1
ATOM 5764 O O . ARG B 1 251 ? -24.734 23.141 15.703 1 98.56 251 ARG B O 1
ATOM 5771 N N . ALA B 1 252 ? -23.969 24.047 17.625 1 98.31 252 ALA B N 1
ATOM 5772 C CA . ALA B 1 252 ? -25.297 24.469 18.078 1 98.31 252 ALA B CA 1
ATOM 5773 C C . ALA B 1 252 ? -25.844 25.594 17.188 1 98.31 252 ALA B C 1
ATOM 5775 O O . ALA B 1 252 ? -27.047 25.859 17.188 1 98.31 252 ALA B O 1
ATOM 5776 N N . ASN B 1 253 ? -24.969 26.297 16.5 1 98.38 253 ASN B N 1
ATOM 5777 C CA . ASN B 1 253 ? -25.391 27.375 15.602 1 98.38 253 ASN B CA 1
ATOM 5778 C C . ASN B 1 253 ? -25.781 26.844 14.227 1 98.38 253 ASN B C 1
ATOM 5780 O O . ASN B 1 253 ? -24.906 26.469 13.43 1 98.38 253 ASN B O 1
ATOM 5784 N N . ASP B 1 254 ? -26.984 26.891 13.883 1 97.94 254 ASP B N 1
ATOM 5785 C CA . ASP B 1 254 ? -27.516 26.297 12.656 1 97.94 254 ASP B CA 1
ATOM 5786 C C . ASP B 1 254 ? -26.906 26.969 11.422 1 97.94 254 ASP B C 1
ATOM 5788 O O . ASP B 1 254 ? -26.672 26.312 10.398 1 97.94 254 ASP B O 1
ATOM 5792 N N . VAL B 1 255 ? -26.703 28.234 11.516 1 98.5 255 VAL B N 1
ATOM 5793 C CA . VAL B 1 255 ? -26.141 28.953 10.383 1 98.5 255 VAL B CA 1
ATOM 5794 C C . VAL B 1 255 ? -24.734 28.438 10.078 1 98.5 255 VAL B C 1
ATOM 5796 O O . VAL B 1 255 ? -24.391 28.203 8.922 1 98.5 255 VAL B O 1
ATOM 5799 N N . ILE B 1 256 ? -23.922 28.25 11.109 1 98.69 256 ILE B N 1
ATOM 5800 C CA . ILE B 1 256 ? -22.562 27.75 10.945 1 98.69 256 ILE B CA 1
ATOM 5801 C C . ILE B 1 256 ? -22.594 26.297 10.484 1 98.69 256 ILE B C 1
ATOM 5803 O O . ILE B 1 256 ? -21.922 25.938 9.508 1 98.69 256 ILE B O 1
ATOM 5807 N N . ARG B 1 257 ? -23.344 25.469 11.102 1 98 257 ARG B N 1
ATOM 5808 C CA . ARG B 1 257 ? -23.375 24.016 10.898 1 98 257 ARG B CA 1
ATOM 5809 C C . ARG B 1 257 ? -23.828 23.672 9.484 1 98 257 ARG B C 1
ATOM 5811 O O . ARG B 1 257 ? -23.344 22.703 8.883 1 98 257 ARG B O 1
ATOM 5818 N N . THR B 1 258 ? -24.734 24.484 8.891 1 97.94 258 THR B N 1
ATOM 5819 C CA . THR B 1 258 ? -25.312 24.125 7.602 1 97.94 258 THR B CA 1
ATOM 5820 C C . THR B 1 258 ? -24.672 24.938 6.48 1 97.94 258 THR B C 1
ATOM 5822 O O . THR B 1 258 ? -25 24.766 5.309 1 97.94 258 THR B O 1
ATOM 5825 N N . ALA B 1 259 ? -23.719 25.781 6.84 1 98.44 259 ALA B N 1
ATOM 5826 C CA . ALA B 1 259 ? -23.078 26.656 5.859 1 98.44 259 ALA B CA 1
ATOM 5827 C C . ALA B 1 259 ? -22.344 25.844 4.801 1 98.44 259 ALA B C 1
ATOM 5829 O O . ALA B 1 259 ? -22.422 26.141 3.607 1 98.44 259 ALA B O 1
ATOM 5830 N N . PRO B 1 260 ? -21.562 24.797 5.215 1 98.31 260 PRO B N 1
ATOM 5831 C CA . PRO B 1 260 ? -20.938 23.969 4.176 1 98.31 260 PRO B CA 1
ATOM 5832 C C . PRO B 1 260 ? -21.938 23.031 3.502 1 98.31 260 PRO B C 1
ATOM 5834 O O . PRO B 1 260 ? -22.828 22.484 4.164 1 98.31 260 PRO B O 1
ATOM 5837 N N . ARG B 1 261 ? -21.797 22.906 2.219 1 97.56 261 ARG B N 1
ATOM 5838 C CA . ARG B 1 261 ? -22.656 22.031 1.436 1 97.56 261 ARG B CA 1
ATOM 5839 C C . ARG B 1 261 ? -21.828 21.078 0.577 1 97.56 261 ARG B C 1
ATOM 5841 O O . ARG B 1 261 ? -20.703 21.391 0.193 1 97.56 261 ARG B O 1
ATOM 5848 N N . MET B 1 262 ? -22.375 19.969 0.291 1 94.06 262 MET B N 1
ATOM 5849 C CA . MET B 1 262 ? -21.688 18.938 -0.473 1 94.06 262 MET B CA 1
ATOM 5850 C C . MET B 1 262 ? -21.234 19.469 -1.821 1 94.06 262 MET B C 1
ATOM 5852 O O . MET B 1 262 ? -20.094 19.203 -2.242 1 94.06 262 MET B O 1
ATOM 5856 N N . PRO B 1 263 ? -21.984 20.25 -2.51 1 94.06 263 PRO B N 1
ATOM 5857 C CA . PRO B 1 263 ? -21.562 20.734 -3.83 1 94.06 263 PRO B CA 1
ATOM 5858 C C . PRO B 1 263 ? -20.391 21.703 -3.76 1 94.06 263 PRO B C 1
ATOM 5860 O O . PRO B 1 263 ? -19.781 22.031 -4.789 1 94.06 263 PRO B O 1
ATOM 5863 N N . ASP B 1 264 ? -20.094 22.203 -2.5 1 93.81 264 ASP B N 1
ATOM 5864 C CA . ASP B 1 264 ? -18.953 23.094 -2.357 1 93.81 264 ASP B CA 1
ATOM 5865 C C . ASP B 1 264 ? -17.656 22.375 -2.711 1 93.81 264 ASP B C 1
ATOM 5867 O O . ASP B 1 264 ? -16.625 23.016 -2.941 1 93.81 264 ASP B O 1
ATOM 5871 N N . GLY B 1 265 ? -17.734 21.031 -2.686 1 90.31 265 GLY B N 1
ATOM 5872 C CA . GLY B 1 265 ? -16.547 20.266 -3.02 1 90.31 265 GLY B CA 1
ATOM 5873 C C . GLY B 1 265 ? -15.359 20.578 -2.127 1 90.31 265 GLY B C 1
ATOM 5874 O O . GLY B 1 265 ? -15.477 20.578 -0.9 1 90.31 265 GLY B O 1
ATOM 5875 N N . PRO B 1 266 ? -14.227 20.891 -2.707 1 86.88 266 PRO B N 1
ATOM 5876 C CA . PRO B 1 266 ? -13.023 21.172 -1.917 1 86.88 266 PRO B CA 1
ATOM 5877 C C . PRO B 1 266 ? -13.031 22.578 -1.314 1 86.88 266 PRO B C 1
ATOM 5879 O O . PRO B 1 266 ? -12.133 22.922 -0.54 1 86.88 266 PRO B O 1
ATOM 5882 N N . TRP B 1 267 ? -14.094 23.375 -1.501 1 92.31 267 TRP B N 1
ATOM 5883 C CA . TRP B 1 267 ? -14.125 24.781 -1.097 1 92.31 267 TRP B CA 1
ATOM 5884 C C . TRP B 1 267 ? -15.133 25 0.025 1 92.31 267 TRP B C 1
ATOM 5886 O O . TRP B 1 267 ? -15.781 26.047 0.081 1 92.31 267 TRP B O 1
ATOM 5896 N N . LYS B 1 268 ? -15.273 24.047 0.858 1 94.75 268 LYS B N 1
ATOM 5897 C CA . LYS B 1 268 ? -16.266 24.109 1.928 1 94.75 268 LYS B CA 1
ATOM 5898 C C . LYS B 1 268 ? -15.922 25.203 2.941 1 94.75 268 LYS B C 1
ATOM 5900 O O . LYS B 1 268 ? -16.812 25.75 3.596 1 94.75 268 LYS B O 1
ATOM 5905 N N . VAL B 1 269 ? -14.641 25.5 3.033 1 96.62 269 VAL B N 1
ATOM 5906 C CA . VAL B 1 269 ? -14.25 26.609 3.908 1 96.62 269 VAL B CA 1
ATOM 5907 C C . VAL B 1 269 ? -14.547 27.938 3.223 1 96.62 269 VAL B C 1
ATOM 5909 O O . VAL B 1 269 ? -15.32 28.75 3.734 1 96.62 269 VAL B O 1
ATOM 5912 N N . ARG B 1 270 ? -14.039 28.109 2.049 1 95.62 270 ARG B N 1
ATOM 5913 C CA . ARG B 1 270 ? -14.117 29.375 1.334 1 95.62 270 ARG B CA 1
ATOM 5914 C C . ARG B 1 270 ? -15.562 29.719 0.98 1 95.62 270 ARG B C 1
ATOM 5916 O O . ARG B 1 270 ? -16.062 30.781 1.328 1 95.62 270 ARG B O 1
ATOM 5923 N N . ASP B 1 271 ? -16.219 28.75 0.285 1 95.94 271 ASP B N 1
ATOM 5924 C CA . ASP B 1 271 ? -17.562 29.016 -0.242 1 95.94 271 ASP B CA 1
ATOM 5925 C C . ASP B 1 271 ? -18.625 28.641 0.775 1 95.94 271 ASP B C 1
ATOM 5927 O O . ASP B 1 271 ? -19.75 29.172 0.731 1 95.94 271 ASP B O 1
ATOM 5931 N N . GLY B 1 272 ? -18.281 27.766 1.698 1 97.88 272 GLY B N 1
ATOM 5932 C CA . GLY B 1 272 ? -19.234 27.312 2.691 1 97.88 272 GLY B CA 1
ATOM 5933 C C . GLY B 1 272 ? -19.219 28.141 3.959 1 97.88 272 GLY B C 1
ATOM 5934 O O . GLY B 1 272 ? -19.938 29.141 4.07 1 97.88 272 GLY B O 1
ATOM 5935 N N . VAL B 1 273 ? -18.328 27.844 4.855 1 98.44 273 VAL B N 1
ATOM 5936 C CA . VAL B 1 273 ? -18.312 28.422 6.199 1 98.44 273 VAL B CA 1
ATOM 5937 C C . VAL B 1 273 ? -18.031 29.922 6.117 1 98.44 273 VAL B C 1
ATOM 5939 O O . VAL B 1 273 ? -18.812 30.734 6.633 1 98.44 273 VAL B O 1
ATOM 5942 N N . LEU B 1 274 ? -16.953 30.266 5.441 1 98.12 274 LEU B N 1
ATOM 5943 C CA . LEU B 1 274 ? -16.562 31.672 5.391 1 98.12 274 LEU B CA 1
ATOM 5944 C C . LEU B 1 274 ? -17.422 32.438 4.379 1 98.12 274 LEU B C 1
ATOM 5946 O O . LEU B 1 274 ? -17.594 33.656 4.5 1 98.12 274 LEU B O 1
ATOM 5950 N N . GLY B 1 275 ? -17.969 31.719 3.424 1 97.75 275 GLY B N 1
ATOM 5951 C CA . GLY B 1 275 ? -18.797 32.344 2.404 1 97.75 275 GLY B CA 1
ATOM 5952 C C . GLY B 1 275 ? -20.219 32.625 2.875 1 97.75 275 GLY B C 1
ATOM 5953 O O . GLY B 1 275 ? -20.812 33.625 2.502 1 97.75 275 GLY B O 1
ATOM 5954 N N . ARG B 1 276 ? -20.703 31.719 3.688 1 98.31 276 ARG B N 1
ATOM 5955 C CA . ARG B 1 276 ? -22.125 31.797 4.004 1 98.31 276 ARG B CA 1
ATOM 5956 C C . ARG B 1 276 ? -22.344 32.094 5.488 1 98.31 276 ARG B C 1
ATOM 5958 O O . ARG B 1 276 ? -23.438 32.469 5.898 1 98.31 276 ARG B O 1
ATOM 5965 N N . ALA B 1 277 ? -21.281 32 6.371 1 98.5 277 ALA B N 1
ATOM 5966 C CA . ALA B 1 277 ? -21.469 32.125 7.812 1 98.5 277 ALA B CA 1
ATOM 5967 C C . ALA B 1 277 ? -20.297 32.875 8.461 1 98.5 277 ALA B C 1
ATOM 5969 O O . ALA B 1 277 ? -19.953 32.594 9.617 1 98.5 277 ALA B O 1
ATOM 5970 N N . MET B 1 278 ? -19.641 33.781 7.797 1 98.25 278 MET B N 1
ATOM 5971 C CA . MET B 1 278 ? -18.453 34.469 8.258 1 98.25 278 MET B CA 1
ATOM 5972 C C . MET B 1 278 ? -18.703 35.156 9.602 1 98.25 278 MET B C 1
ATOM 5974 O O . MET B 1 278 ? -17.984 34.938 10.57 1 98.25 278 MET B O 1
ATOM 5978 N N . ASP B 1 279 ? -19.766 35.906 9.711 1 98.06 279 ASP B N 1
ATOM 5979 C CA . ASP B 1 279 ? -20.016 36.688 10.914 1 98.06 279 ASP B CA 1
ATOM 5980 C C . ASP B 1 279 ? -20.297 35.781 12.109 1 98.06 279 ASP B C 1
ATOM 5982 O O . ASP B 1 279 ? -19.828 36.031 13.219 1 98.06 279 ASP B O 1
ATOM 5986 N N . GLU B 1 280 ? -21.094 34.75 11.875 1 98.44 280 GLU B N 1
ATOM 5987 C CA . GLU B 1 280 ? -21.469 33.844 12.953 1 98.44 280 GLU B CA 1
ATOM 5988 C C . GLU B 1 280 ? -20.25 33.094 13.484 1 98.44 280 GLU B C 1
ATOM 5990 O O . GLU B 1 280 ? -20.078 32.969 14.695 1 98.44 280 GLU B O 1
ATOM 5995 N N . VAL B 1 281 ? -19.391 32.625 12.562 1 98.75 281 VAL B N 1
ATOM 5996 C CA . VAL B 1 281 ? -18.234 31.844 13.008 1 98.75 281 VAL B CA 1
ATOM 5997 C C . VAL B 1 281 ? -17.203 32.75 13.664 1 98.75 281 VAL B C 1
ATOM 5999 O O . VAL B 1 281 ? -16.531 32.375 14.609 1 98.75 281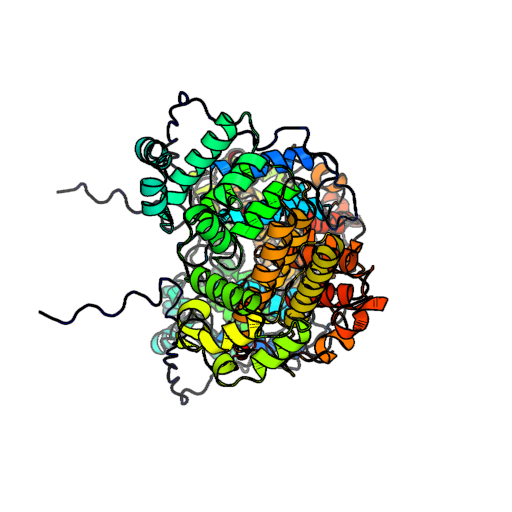 VAL B O 1
ATOM 6002 N N . VAL B 1 282 ? -17.062 34 13.211 1 98.75 282 VAL B N 1
ATOM 6003 C CA . VAL B 1 282 ? -16.172 34.969 13.82 1 98.75 282 VAL B CA 1
ATOM 6004 C C . VAL B 1 282 ? -16.594 35.219 15.266 1 98.75 282 VAL B C 1
ATOM 6006 O O . VAL B 1 282 ? -15.734 35.312 16.156 1 98.75 282 VAL B O 1
ATOM 6009 N N . ARG B 1 283 ? -17.844 35.344 15.516 1 98.5 283 ARG B N 1
ATOM 6010 C CA . ARG B 1 283 ? -18.359 35.594 16.859 1 98.5 283 ARG B CA 1
ATOM 6011 C C . ARG B 1 283 ? -18 34.469 17.812 1 98.5 283 ARG B C 1
ATOM 6013 O O . ARG B 1 283 ? -17.688 34.719 18.984 1 98.5 283 ARG B O 1
ATOM 6020 N N . VAL B 1 284 ? -18.062 33.25 17.312 1 98.75 284 VAL B N 1
ATOM 6021 C CA . VAL B 1 284 ? -17.703 32.094 18.125 1 98.75 284 VAL B CA 1
ATOM 6022 C C . VAL B 1 284 ? -16.188 32.062 18.328 1 98.75 284 VAL B C 1
ATOM 6024 O O . VAL B 1 284 ? -15.703 31.969 19.453 1 98.75 284 VAL B O 1
ATOM 6027 N N . ALA B 1 285 ? -15.406 32.219 17.234 1 98.81 285 ALA B N 1
ATOM 6028 C CA . ALA B 1 285 ? -13.961 32 17.219 1 98.81 285 ALA B CA 1
ATOM 6029 C C . ALA B 1 285 ? -13.25 33.062 18.047 1 98.81 285 ALA B C 1
ATOM 6031 O O . ALA B 1 285 ? -12.234 32.812 18.688 1 98.81 285 ALA B O 1
ATOM 6032 N N . ALA B 1 286 ? -13.805 34.25 18.062 1 98.75 286 ALA B N 1
ATOM 6033 C CA . ALA B 1 286 ? -13.18 35.406 18.75 1 98.75 286 ALA B CA 1
ATOM 6034 C C . ALA B 1 286 ? -13.109 35.156 20.25 1 98.75 286 ALA B C 1
ATOM 6036 O O . ALA B 1 286 ? -12.32 35.781 20.953 1 98.75 286 ALA B O 1
ATOM 6037 N N . GLN B 1 287 ? -13.914 34.25 20.703 1 98.75 287 GLN B N 1
ATOM 6038 C CA . GLN B 1 287 ? -13.992 34 22.141 1 98.75 287 GLN B CA 1
ATOM 6039 C C . GLN B 1 287 ? -12.781 33.188 22.625 1 98.75 287 GLN B C 1
ATOM 6041 O O . GLN B 1 287 ? -12.531 33.125 23.828 1 98.75 287 GLN B O 1
ATOM 6046 N N . PHE B 1 288 ? -12.039 32.531 21.75 1 98.75 288 PHE B N 1
ATOM 6047 C CA . PHE B 1 288 ? -10.781 31.922 22.156 1 98.75 288 PHE B CA 1
ATOM 6048 C C . PHE B 1 288 ? -9.664 32.969 22.203 1 98.75 288 PHE B C 1
ATOM 6050 O O . PHE B 1 288 ? -9.273 33.5 21.172 1 98.75 288 PHE B O 1
ATOM 6057 N N . GLN B 1 289 ? -9.141 33.188 23.297 1 98.62 289 GLN B N 1
ATOM 6058 C CA . GLN B 1 289 ? -8.164 34.25 23.547 1 98.62 289 GLN B CA 1
ATOM 6059 C C . GLN B 1 289 ? -7.012 33.75 24.406 1 98.62 289 GLN B C 1
ATOM 6061 O O . GLN B 1 289 ? -7.215 32.938 25.312 1 98.62 289 GLN B O 1
ATOM 6066 N N . VAL B 1 290 ? -5.859 34.188 24.141 1 98.62 290 VAL B N 1
ATOM 6067 C CA . VAL B 1 290 ? -4.645 33.75 24.828 1 98.62 290 VAL B CA 1
ATOM 6068 C C . VAL B 1 290 ? -3.877 35 25.312 1 98.62 290 VAL B C 1
ATOM 6070 O O . VAL B 1 290 ? -3.539 35.875 24.531 1 98.62 290 VAL B O 1
ATOM 6073 N N . GLU B 1 291 ? -3.586 35 26.609 1 98.06 291 GLU B N 1
ATOM 6074 C CA . GLU B 1 291 ? -2.734 36.062 27.141 1 98.06 291 GLU B CA 1
ATOM 6075 C C . GLU B 1 291 ? -1.285 35.875 26.703 1 98.06 291 GLU B C 1
ATOM 6077 O O . GLU B 1 291 ? -0.771 34.781 26.688 1 98.06 291 GLU B O 1
ATOM 6082 N N . PRO B 1 292 ? -0.627 36.938 26.312 1 98.19 292 PRO B N 1
ATOM 6083 C CA . PRO B 1 292 ? 0.76 36.844 25.859 1 98.19 292 PRO B CA 1
ATOM 6084 C C . PRO B 1 292 ? 1.741 36.594 27 1 98.19 292 PRO B C 1
ATOM 6086 O O . PRO B 1 292 ? 2.666 37.406 27.203 1 98.19 292 PRO B O 1
ATOM 6089 N N . THR B 1 293 ? 1.563 35.594 27.734 1 98.31 293 THR B N 1
ATOM 6090 C CA . THR B 1 293 ? 2.467 35.094 28.766 1 98.31 293 THR B CA 1
ATOM 6091 C C . THR B 1 293 ? 2.881 33.656 28.453 1 98.31 293 THR B C 1
ATOM 6093 O O . THR B 1 293 ? 2.143 32.906 27.781 1 98.31 293 THR B O 1
ATOM 6096 N N . GLU B 1 294 ? 4.055 33.312 28.875 1 97.5 294 GLU B N 1
ATOM 6097 C CA . GLU B 1 294 ? 4.543 31.969 28.625 1 97.5 294 GLU B CA 1
ATOM 6098 C C . GLU B 1 294 ? 3.57 30.922 29.156 1 97.5 294 GLU B C 1
ATOM 6100 O O . GLU B 1 294 ? 3.287 29.922 28.484 1 97.5 294 GLU B O 1
ATOM 6105 N N . GLU B 1 295 ? 3.049 31.109 30.297 1 96.56 295 GLU B N 1
ATOM 6106 C CA . GLU B 1 295 ? 2.154 30.156 30.953 1 96.56 295 GLU B CA 1
ATOM 6107 C C . GLU B 1 295 ? 0.866 29.984 30.156 1 96.56 295 GLU B C 1
ATOM 6109 O O . GLU B 1 295 ? 0.428 28.844 29.922 1 96.56 295 GLU B O 1
ATOM 6114 N N . ASP B 1 296 ? 0.277 31.047 29.781 1 97.81 296 ASP B N 1
ATOM 6115 C CA . ASP B 1 296 ? -1.007 30.938 29.094 1 97.81 296 ASP B CA 1
ATOM 6116 C C . ASP B 1 296 ? -0.829 30.406 27.672 1 97.81 296 ASP B C 1
ATOM 6118 O O . ASP B 1 296 ? -1.709 29.734 27.141 1 97.81 296 ASP B O 1
ATOM 6122 N N . VAL B 1 297 ? 0.279 30.766 27 1 98.62 297 VAL B N 1
ATOM 6123 C CA . VAL B 1 297 ? 0.581 30.219 25.672 1 98.62 297 VAL B CA 1
ATOM 6124 C C . VAL B 1 297 ? 0.737 28.703 25.766 1 98.62 297 VAL B C 1
ATOM 6126 O O . VAL B 1 297 ? 0.192 27.953 24.938 1 98.62 297 VAL B O 1
ATOM 6129 N N . GLU B 1 298 ? 1.431 28.219 26.766 1 98.06 298 GLU B N 1
ATOM 6130 C CA . GLU B 1 298 ? 1.614 26.781 26.953 1 98.06 298 GLU B CA 1
ATOM 6131 C C . GLU B 1 298 ? 0.286 26.094 27.25 1 98.06 298 GLU B C 1
ATOM 6133 O O . GLU B 1 298 ? -0.012 25.047 26.672 1 98.06 298 GLU B O 1
ATOM 6138 N N . ARG B 1 299 ? -0.477 26.656 28.109 1 97.81 299 ARG B N 1
ATOM 6139 C CA . ARG B 1 299 ? -1.771 26.094 28.484 1 97.81 299 ARG B CA 1
ATOM 6140 C C . ARG B 1 299 ? -2.717 26.062 27.297 1 97.81 299 ARG B C 1
ATOM 6142 O O . ARG B 1 299 ? -3.385 25.047 27.047 1 97.81 299 ARG B O 1
ATOM 6149 N N . ALA B 1 300 ? -2.814 27.203 26.594 1 98.56 300 ALA B N 1
ATOM 6150 C CA . ALA B 1 300 ? -3.709 27.312 25.438 1 98.56 300 ALA B CA 1
ATOM 6151 C C . ALA B 1 300 ? -3.287 26.359 24.328 1 98.56 300 ALA B C 1
ATOM 6153 O O . ALA B 1 300 ? -4.137 25.828 23.609 1 98.56 300 ALA B O 1
ATOM 6154 N N . THR B 1 301 ? -1.97 26.172 24.141 1 98.81 301 THR B N 1
ATOM 6155 C CA . THR B 1 301 ? -1.461 25.219 23.172 1 98.81 301 THR B CA 1
ATOM 6156 C C . THR B 1 301 ? -1.925 23.797 23.516 1 98.81 301 THR B C 1
ATOM 6158 O O . THR B 1 301 ? -2.422 23.078 22.641 1 98.81 301 THR B O 1
ATOM 6161 N N . ALA B 1 302 ? -1.795 23.453 24.75 1 98.69 302 ALA B N 1
ATOM 6162 C CA . ALA B 1 302 ? -2.223 22.125 25.203 1 98.69 302 ALA B CA 1
ATOM 6163 C C . ALA B 1 302 ? -3.729 21.953 25.031 1 98.69 302 ALA B C 1
ATOM 6165 O O . ALA B 1 302 ? -4.184 20.875 24.609 1 98.69 302 ALA B O 1
ATOM 6166 N N . GLU B 1 303 ? -4.461 22.984 25.375 1 98.62 303 GLU B N 1
ATOM 6167 C CA . GLU B 1 303 ? -5.91 22.953 25.234 1 98.62 303 GLU B CA 1
ATOM 6168 C C . GLU B 1 303 ? -6.312 22.766 23.766 1 98.62 303 GLU B C 1
ATOM 6170 O O . GLU B 1 303 ? -7.184 21.953 23.453 1 98.62 303 GLU B O 1
ATOM 6175 N N . MET B 1 304 ? -5.684 23.516 22.906 1 98.81 304 MET B N 1
ATOM 6176 C CA . MET B 1 304 ? -5.941 23.438 21.469 1 98.81 304 MET B CA 1
ATOM 6177 C C . MET B 1 304 ? -5.637 22.031 20.953 1 98.81 304 MET B C 1
ATOM 6179 O O . MET B 1 304 ? -6.422 21.469 20.188 1 98.81 304 MET B O 1
ATOM 6183 N N . ILE B 1 305 ? -4.559 21.422 21.375 1 98.88 305 ILE B N 1
ATOM 6184 C CA . ILE B 1 305 ? -4.152 20.078 20.938 1 98.88 305 ILE B CA 1
ATOM 6185 C C . ILE B 1 305 ? -5.168 19.047 21.422 1 98.88 305 ILE B C 1
ATOM 6187 O O . ILE B 1 305 ? -5.574 18.172 20.656 1 98.88 305 ILE B O 1
ATOM 6191 N N . SER B 1 306 ? -5.598 19.172 22.672 1 98.81 306 SER B N 1
ATOM 6192 C CA . SER B 1 306 ? -6.566 18.234 23.25 1 98.81 306 SER B CA 1
ATOM 6193 C C . SER B 1 306 ? -7.898 18.312 22.516 1 98.81 306 SER B C 1
ATOM 6195 O O . SER B 1 306 ? -8.508 17.281 22.234 1 98.81 306 SER B O 1
ATOM 6197 N N . CYS B 1 307 ? -8.32 19.5 22.188 1 98.88 307 CYS B N 1
ATOM 6198 C CA . CYS B 1 307 ? -9.594 19.688 21.5 1 98.88 307 CYS B CA 1
ATOM 6199 C C . CYS B 1 307 ? -9.516 19.203 20.062 1 98.88 307 CYS B C 1
ATOM 6201 O O . CYS B 1 307 ? -10.492 18.672 19.531 1 98.88 307 CYS B O 1
ATOM 6203 N N . ALA B 1 308 ? -8.383 19.422 19.406 1 98.88 308 ALA B N 1
ATOM 6204 C CA . ALA B 1 308 ? -8.195 18.875 18.062 1 98.88 308 ALA B CA 1
ATOM 6205 C C . ALA B 1 308 ? -8.305 17.344 18.062 1 98.88 308 ALA B C 1
ATOM 6207 O O . ALA B 1 308 ? -8.992 16.766 17.219 1 98.88 308 ALA B O 1
ATOM 6208 N N . ALA B 1 309 ? -7.617 16.703 19 1 98.88 309 ALA B N 1
ATOM 6209 C CA . ALA B 1 309 ? -7.676 15.25 19.141 1 98.88 309 ALA B CA 1
ATOM 6210 C C . ALA B 1 309 ? -9.102 14.781 19.422 1 98.88 309 ALA B C 1
ATOM 6212 O O . ALA B 1 309 ? -9.555 13.781 18.859 1 98.88 309 ALA B O 1
ATOM 6213 N N . TRP B 1 310 ? -9.797 15.516 20.266 1 98.75 310 TRP B N 1
ATOM 6214 C CA . TRP B 1 310 ? -11.18 15.234 20.625 1 98.75 310 TRP B CA 1
ATOM 6215 C C . TRP B 1 310 ? -12.078 15.281 19.391 1 98.75 310 TRP B C 1
ATOM 6217 O O . TRP B 1 310 ? -12.859 14.352 19.156 1 98.75 310 TRP B O 1
ATOM 6227 N N . SER B 1 311 ? -11.914 16.281 18.594 1 98.56 311 SER B N 1
ATOM 6228 C CA . SER B 1 311 ? -12.758 16.453 17.422 1 98.56 311 SER B CA 1
ATOM 6229 C C . SER B 1 311 ? -12.586 15.312 16.438 1 98.56 311 SER B C 1
ATOM 6231 O O . SER B 1 311 ? -13.523 14.945 15.734 1 98.56 311 SER B O 1
ATOM 6233 N N . CYS B 1 312 ? -11.398 14.703 16.375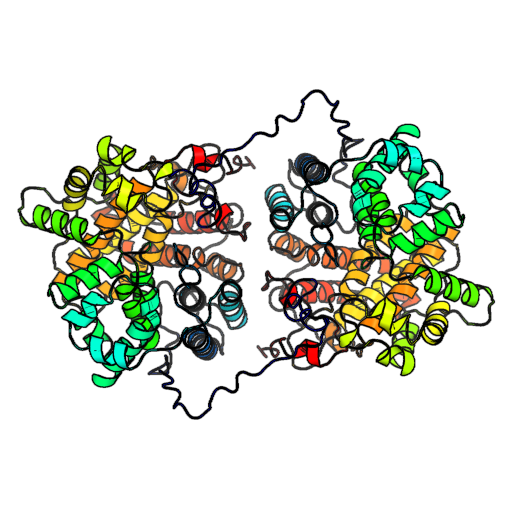 1 97.38 312 CYS B N 1
ATOM 6234 C CA . CYS B 1 312 ? -11.109 13.578 15.484 1 97.38 312 CYS B CA 1
ATOM 6235 C C . CYS B 1 312 ? -11.664 12.281 16.047 1 97.38 312 CYS B C 1
ATOM 6237 O O . CYS B 1 312 ? -12.281 11.492 15.32 1 97.38 312 CYS B O 1
ATOM 6239 N N . ALA B 1 313 ? -11.469 12.086 17.344 1 98.06 313 ALA B N 1
ATOM 6240 C CA . ALA B 1 313 ? -11.719 10.781 17.922 1 98.06 313 ALA B CA 1
ATOM 6241 C C . ALA B 1 313 ? -13.188 10.625 18.328 1 98.06 313 ALA B C 1
ATOM 6243 O O . ALA B 1 313 ? -13.664 9.516 18.562 1 98.06 313 ALA B O 1
ATOM 6244 N N . ALA B 1 314 ? -13.938 11.734 18.328 1 98.19 314 ALA B N 1
ATOM 6245 C CA . ALA B 1 314 ? -15.312 11.688 18.828 1 98.19 314 ALA B CA 1
ATOM 6246 C C . ALA B 1 314 ? -16.312 11.859 17.688 1 98.19 314 ALA B C 1
ATOM 6248 O O . ALA B 1 314 ? -17.516 11.922 17.906 1 98.19 314 ALA B O 1
ATOM 6249 N N . SER B 1 315 ? -15.883 11.961 16.469 1 98 315 SER B N 1
ATOM 6250 C CA . SER B 1 315 ? -16.766 12.289 15.352 1 98 315 SER B CA 1
ATOM 6251 C C . SER B 1 315 ? -16.938 11.094 14.422 1 98 315 SER B C 1
ATOM 6253 O O . SER B 1 315 ? -16.594 11.164 13.234 1 98 315 SER B O 1
ATOM 6255 N N . HIS B 1 316 ? -17.5 10.047 14.938 1 97 316 HIS B N 1
ATOM 6256 C CA . HIS B 1 316 ? -17.766 8.844 14.156 1 97 316 HIS B CA 1
ATOM 6257 C C . HIS B 1 316 ? -19.266 8.617 13.977 1 97 316 HIS B C 1
ATOM 6259 O O . HIS B 1 316 ? -20.078 9.336 14.57 1 97 316 HIS B O 1
ATOM 6265 N N . LYS B 1 317 ? -19.609 7.738 13.125 1 96.19 317 LYS B N 1
ATOM 6266 C CA . LYS B 1 317 ? -21 7.367 12.914 1 96.19 317 LYS B CA 1
ATOM 6267 C C . LYS B 1 317 ? -21.328 6.051 13.617 1 96.19 317 LYS B C 1
ATOM 6269 O O . LYS B 1 317 ? -20.688 5.035 13.383 1 96.19 317 LYS B O 1
ATOM 6274 N N . PRO B 1 318 ? -22.344 6.078 14.477 1 93.5 318 PRO B N 1
ATOM 6275 C CA . PRO B 1 318 ? -22.734 4.82 15.117 1 93.5 318 PRO B CA 1
ATOM 6276 C C . PRO B 1 318 ? -23.078 3.727 14.109 1 93.5 318 PRO B C 1
ATOM 6278 O O . PRO B 1 318 ? -23.75 3.992 13.109 1 93.5 318 PRO B O 1
ATOM 6281 N N . GLY B 1 319 ? -22.547 2.562 14.375 1 91.5 319 GLY B N 1
ATOM 6282 C CA . GLY B 1 319 ? -22.859 1.415 13.539 1 91.5 319 GLY B CA 1
ATOM 6283 C C . GLY B 1 319 ? -21.875 1.232 12.391 1 91.5 319 GLY B C 1
ATOM 6284 O O . GLY B 1 319 ? -21.891 0.204 11.711 1 91.5 319 GLY B O 1
ATOM 6285 N N . LYS B 1 320 ? -21.047 2.182 12.148 1 93.62 320 LYS B N 1
ATOM 6286 C CA . LYS B 1 320 ? -20.047 2.105 11.094 1 93.62 320 LYS B CA 1
ATOM 6287 C C . LYS B 1 320 ? -18.656 1.886 11.672 1 93.62 320 LYS B C 1
ATOM 6289 O O . LYS B 1 320 ? -18.406 2.162 12.852 1 93.62 320 LYS B O 1
ATOM 6294 N N . GLU B 1 321 ? -17.797 1.295 10.836 1 91.19 321 GLU B N 1
ATOM 6295 C CA . GLU B 1 321 ? -16.391 1.285 11.188 1 91.19 321 GLU B CA 1
ATOM 6296 C C . GLU B 1 321 ? -15.898 2.686 11.547 1 91.19 321 GLU B C 1
ATOM 6298 O O . GLU B 1 321 ? -16.312 3.67 10.93 1 91.19 321 GLU B O 1
ATOM 6303 N N . ARG B 1 322 ? -15.023 2.746 12.492 1 93.69 322 ARG B N 1
ATOM 6304 C CA . ARG B 1 322 ? -14.453 4.031 12.883 1 93.69 322 ARG B CA 1
ATOM 6305 C C . ARG B 1 322 ? -13.594 4.613 11.766 1 93.69 322 ARG B C 1
ATOM 6307 O O . ARG B 1 322 ? -12.82 3.893 11.133 1 93.69 322 ARG B O 1
ATOM 6314 N N . LYS B 1 323 ? -13.867 5.816 11.477 1 96.19 323 LYS B N 1
ATOM 6315 C CA . LYS B 1 323 ? -13.062 6.566 10.516 1 96.19 323 LYS B CA 1
ATOM 6316 C C . LYS B 1 323 ? -12.812 7.992 11 1 96.19 323 LYS B C 1
ATOM 6318 O O . LYS B 1 323 ? -13.75 8.703 11.375 1 96.19 323 LYS B O 1
ATOM 6323 N N . ILE B 1 324 ? -11.602 8.359 11.008 1 98 324 ILE B N 1
ATOM 6324 C CA . ILE B 1 324 ? -11.25 9.727 11.375 1 98 324 ILE B CA 1
ATOM 6325 C C . ILE B 1 324 ? -11.508 10.664 10.195 1 98 324 ILE B C 1
ATOM 6327 O O . ILE B 1 324 ? -11.266 10.305 9.039 1 98 324 ILE B O 1
ATOM 6331 N N . ASP B 1 325 ? -12.039 11.828 10.469 1 98.19 325 ASP B N 1
ATOM 6332 C CA . ASP B 1 325 ? -12.32 12.828 9.445 1 98.19 325 ASP B CA 1
ATOM 6333 C C . ASP B 1 325 ? -11.031 13.367 8.836 1 98.19 325 ASP B C 1
ATOM 6335 O O . ASP B 1 325 ? -10.125 13.789 9.555 1 98.19 325 ASP B O 1
ATOM 6339 N N . PHE B 1 326 ? -10.969 13.336 7.508 1 97.5 326 PHE B N 1
ATOM 6340 C CA . PHE B 1 326 ? -9.766 13.711 6.773 1 97.5 326 PHE B CA 1
ATOM 6341 C C . PHE B 1 326 ? -9.352 15.141 7.102 1 97.5 326 PHE B C 1
ATOM 6343 O O . PHE B 1 326 ? -8.164 15.445 7.207 1 97.5 326 PHE B O 1
ATOM 6350 N N . PHE B 1 327 ? -10.266 16.047 7.234 1 97.62 327 PHE B N 1
ATOM 6351 C CA . PHE B 1 327 ? -9.969 17.469 7.43 1 97.62 327 PHE B CA 1
ATOM 6352 C C . PHE B 1 327 ? -9.617 17.75 8.883 1 97.62 327 PHE B C 1
ATOM 6354 O O . PHE B 1 327 ? -8.664 18.469 9.164 1 97.62 327 PHE B O 1
ATOM 6361 N N . LEU B 1 328 ? -10.32 17.141 9.789 1 98.38 328 LEU B N 1
ATOM 6362 C CA . LEU B 1 328 ? -10.055 17.328 11.211 1 98.38 328 LEU B CA 1
ATOM 6363 C C . LEU B 1 328 ? -8.711 16.719 11.609 1 98.38 328 LEU B C 1
ATOM 6365 O O . LEU B 1 328 ? -8.031 17.234 12.492 1 98.38 328 LEU B O 1
ATOM 6369 N N . MET B 1 329 ? -8.391 15.656 10.914 1 98.31 329 MET B N 1
ATOM 6370 C CA . MET B 1 329 ? -7.105 15.031 11.195 1 98.31 329 MET B CA 1
ATOM 6371 C C . MET B 1 329 ? -5.957 16.016 10.969 1 98.31 329 MET B C 1
ATOM 6373 O O . MET B 1 329 ? -4.949 15.969 11.68 1 98.31 329 MET B O 1
ATOM 6377 N N . HIS B 1 330 ? -6.117 16.984 10.062 1 98.5 330 HIS B N 1
ATOM 6378 C CA . HIS B 1 330 ? -5.07 17.969 9.812 1 98.5 330 HIS B CA 1
ATOM 6379 C C . HIS B 1 330 ? -4.953 18.953 10.969 1 98.5 330 HIS B C 1
ATOM 6381 O O . HIS B 1 330 ? -3.881 19.516 11.211 1 98.5 330 HIS B O 1
ATOM 6387 N N . ALA B 1 331 ? -6.066 19.156 11.688 1 98.69 331 ALA B N 1
ATOM 6388 C CA . ALA B 1 331 ? -5.969 19.953 12.906 1 98.69 331 ALA B CA 1
ATOM 6389 C C . ALA B 1 331 ? -5.043 19.281 13.922 1 98.69 331 ALA B C 1
ATOM 6391 O O . ALA B 1 331 ? -4.328 19.969 14.664 1 98.69 331 ALA B O 1
ATOM 6392 N N . VAL B 1 332 ? -5.051 18 13.906 1 98.88 332 VAL B N 1
ATOM 6393 C CA . VAL B 1 332 ? -4.188 17.25 14.805 1 98.88 332 VAL B CA 1
ATOM 6394 C C . VAL B 1 332 ? -2.76 17.234 14.273 1 98.88 332 VAL B C 1
ATOM 6396 O O . VAL B 1 332 ? -1.817 17.578 14.984 1 98.88 332 VAL B O 1
ATOM 6399 N N . THR B 1 333 ? -2.551 16.938 12.992 1 98.75 333 THR B N 1
ATOM 6400 C CA . THR B 1 333 ? -1.207 16.766 12.445 1 98.75 333 THR B CA 1
ATOM 6401 C C . THR B 1 333 ? -0.451 18.094 12.477 1 98.75 333 THR B C 1
ATOM 6403 O O . THR B 1 333 ? 0.778 18.109 12.57 1 98.75 333 THR B O 1
ATOM 6406 N N . SER B 1 334 ? -1.154 19.219 12.422 1 98.75 334 SER B N 1
ATOM 6407 C CA . SER B 1 334 ? -0.514 20.531 12.477 1 98.75 334 SER B CA 1
ATOM 6408 C C . SER B 1 334 ? -0.256 20.969 13.914 1 98.75 334 SER B C 1
ATOM 6410 O O . SER B 1 334 ? 0.542 21.875 14.156 1 98.75 334 SER B O 1
ATOM 6412 N N . SER B 1 335 ? -0.885 20.359 14.875 1 98.88 335 SER B N 1
ATOM 6413 C CA . SER B 1 335 ? -0.916 20.844 16.25 1 98.88 335 SER B CA 1
ATOM 6414 C C . SER B 1 335 ? 0.463 20.75 16.906 1 98.88 335 SER B C 1
ATOM 6416 O O . SER B 1 335 ? 0.844 21.625 17.688 1 98.88 335 SER B O 1
ATOM 6418 N N . ILE B 1 336 ? 1.19 19.703 16.562 1 98.81 336 ILE B N 1
ATOM 6419 C CA . ILE B 1 336 ? 2.498 19.484 17.172 1 98.81 336 ILE B CA 1
ATOM 6420 C C . ILE B 1 336 ? 3.443 20.625 16.812 1 98.81 336 ILE B C 1
ATOM 6422 O O . ILE B 1 336 ? 4.309 21 17.594 1 98.81 336 ILE B O 1
ATOM 6426 N N . PHE B 1 337 ? 3.213 21.281 15.742 1 98.81 337 PHE B N 1
ATOM 6427 C CA . PHE B 1 337 ? 4.137 22.312 15.281 1 98.81 337 PHE B CA 1
ATOM 6428 C C . PHE B 1 337 ? 3.826 23.656 15.938 1 98.81 337 PHE B C 1
ATOM 6430 O O . PHE B 1 337 ? 4.66 24.562 15.938 1 98.81 337 PHE B O 1
ATOM 6437 N N . VAL B 1 338 ? 2.633 23.781 16.5 1 98.81 338 VAL B N 1
ATOM 6438 C CA . VAL B 1 338 ? 2.398 24.891 17.406 1 98.81 338 VAL B CA 1
ATOM 6439 C C . VAL B 1 338 ? 3.289 24.766 18.641 1 98.81 338 VAL B C 1
ATOM 6441 O O . VAL B 1 338 ? 3.842 25.75 19.141 1 98.81 338 VAL B O 1
ATOM 6444 N N . THR B 1 339 ? 3.404 23.5 19.141 1 98.5 339 THR B N 1
ATOM 6445 C CA . THR B 1 339 ? 4.332 23.25 20.234 1 98.5 339 THR B CA 1
ATOM 6446 C C . THR B 1 339 ? 5.754 23.625 19.844 1 98.5 339 THR B C 1
ATOM 6448 O O . THR B 1 339 ? 6.453 24.312 20.594 1 98.5 339 THR B O 1
ATOM 6451 N N . VAL B 1 340 ? 6.16 23.234 18.641 1 98.31 340 VAL B N 1
ATOM 6452 C CA . VAL B 1 340 ? 7.504 23.5 18.141 1 98.31 340 VAL B CA 1
ATOM 6453 C C . VAL B 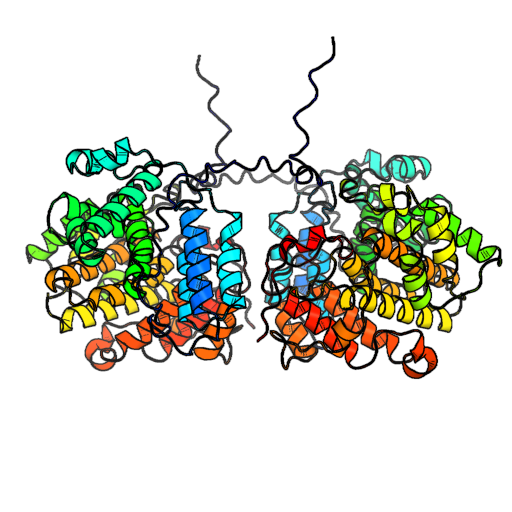1 340 ? 7.762 25 18.109 1 98.31 340 VAL B C 1
ATOM 6455 O O . VAL B 1 340 ? 8.766 25.469 18.641 1 98.31 340 VAL B O 1
ATOM 6458 N N . LEU B 1 341 ? 6.863 25.766 17.562 1 98.56 341 LEU B N 1
ATOM 6459 C CA . LEU B 1 341 ? 7.07 27.188 17.375 1 98.56 341 LEU B CA 1
ATOM 6460 C C . LEU B 1 341 ? 6.879 27.953 18.672 1 98.56 341 LEU B C 1
ATOM 6462 O O . LEU B 1 341 ? 7.574 28.938 18.922 1 98.56 341 LEU B O 1
ATOM 6466 N N . ALA B 1 342 ? 5.98 27.5 19.516 1 98 342 ALA B N 1
ATOM 6467 C CA . ALA B 1 342 ? 5.719 28.188 20.781 1 98 342 ALA B CA 1
ATOM 6468 C C . ALA B 1 342 ? 6.906 28.062 21.719 1 98 342 ALA B C 1
ATOM 6470 O O . ALA B 1 342 ? 7.059 28.859 22.656 1 98 342 ALA B O 1
ATOM 6471 N N . ARG B 1 343 ? 7.762 27.141 21.469 1 96.56 343 ARG B N 1
ATOM 6472 C CA . ARG B 1 343 ? 8.906 26.906 22.344 1 96.56 343 ARG B CA 1
ATOM 6473 C C . ARG B 1 343 ? 10.133 27.672 21.844 1 96.56 343 ARG B C 1
ATOM 6475 O O . ARG B 1 343 ? 11.172 27.688 22.516 1 96.56 343 ARG B O 1
ATOM 6482 N N . GLN B 1 344 ? 9.984 28.359 20.703 1 97.31 344 GLN B N 1
ATOM 6483 C CA . GLN B 1 344 ? 11.117 29.109 20.156 1 97.31 344 GLN B CA 1
ATOM 6484 C C . GLN B 1 344 ? 11.328 30.422 20.906 1 97.31 344 GLN B C 1
ATOM 6486 O O . GLN B 1 344 ? 10.461 31.281 20.891 1 97.31 344 GLN B O 1
ATOM 6491 N N . SER B 1 345 ? 12.508 30.656 21.438 1 97.06 345 SER B N 1
ATOM 6492 C CA . SER B 1 345 ? 12.789 31.844 22.219 1 97.06 345 SER B CA 1
ATOM 6493 C C . SER B 1 345 ? 12.875 33.094 21.344 1 97.06 345 SER B C 1
ATOM 6495 O O . SER B 1 345 ? 12.711 34.219 21.828 1 97.06 345 SER B O 1
ATOM 6497 N N . TRP B 1 346 ? 13.102 32.844 20.047 1 97.31 346 TRP B N 1
ATOM 6498 C CA . TRP B 1 346 ? 13.312 33.969 19.141 1 97.31 346 TRP B CA 1
ATOM 6499 C C . TRP B 1 346 ? 11.977 34.531 18.625 1 97.31 346 TRP B C 1
ATOM 6501 O O . TRP B 1 346 ? 11.93 35.594 17.984 1 97.31 346 TRP B O 1
ATOM 6511 N N . ILE B 1 347 ? 10.859 33.875 18.844 1 98.31 347 ILE B N 1
ATOM 6512 C CA . ILE B 1 347 ? 9.539 34.406 18.5 1 98.31 347 ILE B CA 1
ATOM 6513 C C . ILE B 1 347 ? 8.961 35.188 19.688 1 98.31 347 ILE B C 1
ATOM 6515 O O . ILE B 1 347 ? 8.906 34.688 20.797 1 98.31 347 ILE B O 1
ATOM 6519 N N . PRO B 1 348 ? 8.516 36.375 19.438 1 98.25 348 PRO B N 1
ATOM 6520 C CA . PRO B 1 348 ? 7.93 37.188 20.531 1 98.25 348 PRO B CA 1
ATOM 6521 C C . PRO B 1 348 ? 6.695 36.531 21.141 1 98.25 348 PRO B C 1
ATOM 6523 O O . PRO B 1 348 ? 5.887 35.938 20.422 1 98.25 348 PRO B O 1
ATOM 6526 N N . ILE B 1 349 ? 6.492 36.688 22.422 1 98.38 349 ILE B N 1
ATOM 6527 C CA . ILE B 1 349 ? 5.449 36 23.188 1 98.38 349 ILE B CA 1
ATOM 6528 C C . ILE B 1 349 ? 4.078 36.406 22.656 1 98.38 349 ILE B C 1
ATOM 6530 O O . ILE B 1 349 ? 3.148 35.594 22.625 1 98.38 349 ILE B O 1
ATOM 6534 N N . ALA B 1 350 ? 3.92 37.688 22.25 1 98.25 350 ALA B N 1
ATOM 6535 C CA . ALA B 1 350 ? 2.65 38.156 21.703 1 98.25 350 ALA B CA 1
ATOM 6536 C C . ALA B 1 350 ? 2.312 37.438 20.406 1 98.25 350 ALA B C 1
ATOM 6538 O O . ALA B 1 350 ? 1.142 37.156 20.125 1 98.25 350 ALA B O 1
ATOM 6539 N N . ASP B 1 351 ? 3.33 37.156 19.594 1 98.25 351 ASP B N 1
ATOM 6540 C CA . ASP B 1 351 ? 3.127 36.469 18.328 1 98.25 351 ASP B CA 1
ATOM 6541 C C . ASP B 1 351 ? 2.834 34.969 18.562 1 98.25 351 ASP B C 1
ATOM 6543 O O . ASP B 1 351 ? 2.068 34.375 17.797 1 98.25 351 ASP B O 1
ATOM 6547 N N . LYS B 1 352 ? 3.457 34.406 19.594 1 98.62 352 LYS B N 1
ATOM 6548 C CA . LYS B 1 352 ? 3.113 33.031 19.969 1 98.62 352 LYS B CA 1
ATOM 6549 C C . LYS B 1 352 ? 1.641 32.906 20.359 1 98.62 352 LYS B C 1
ATOM 6551 O O . LYS B 1 352 ? 0.943 32 19.906 1 98.62 352 LYS B O 1
ATOM 6556 N N . ALA B 1 353 ? 1.2 33.875 21.156 1 98.69 353 ALA B N 1
ATOM 6557 C CA . ALA B 1 353 ? -0.197 33.875 21.578 1 98.69 353 ALA B CA 1
ATOM 6558 C C . ALA B 1 353 ? -1.133 34 20.375 1 98.69 353 ALA B C 1
ATOM 6560 O O . ALA B 1 353 ? -2.121 33.281 20.281 1 98.69 353 ALA B O 1
ATOM 6561 N N . ARG B 1 354 ? -0.812 34.906 19.484 1 98.44 354 ARG B N 1
ATOM 6562 C CA . ARG B 1 354 ? -1.606 35.125 18.281 1 98.44 354 ARG B CA 1
ATOM 6563 C C . ARG B 1 354 ? -1.659 33.875 17.406 1 98.44 354 ARG B C 1
ATOM 6565 O O . ARG B 1 354 ? -2.713 33.531 16.875 1 98.44 354 ARG B O 1
ATOM 6572 N N . MET B 1 355 ? -0.525 33.188 17.266 1 98.62 355 MET B N 1
ATOM 6573 C CA . MET B 1 355 ? -0.436 31.969 16.469 1 98.62 355 MET B CA 1
ATOM 6574 C C . MET B 1 355 ? -1.353 30.891 17.047 1 98.62 355 MET B C 1
ATOM 6576 O O . MET B 1 355 ? -2.07 30.219 16.297 1 98.62 355 MET B O 1
ATOM 6580 N N . VAL B 1 356 ? -1.359 30.703 18.375 1 98.88 356 VAL B N 1
ATOM 6581 C CA . VAL B 1 356 ? -2.205 29.719 19.016 1 98.88 356 VAL B CA 1
ATOM 6582 C C . VAL B 1 356 ? -3.676 30.078 18.812 1 98.88 356 VAL B C 1
ATOM 6584 O O . VAL B 1 356 ? -4.5 29.203 18.531 1 98.88 356 VAL B O 1
ATOM 6587 N N . GLU B 1 357 ? -4 31.375 18.953 1 98.81 357 GLU B N 1
ATOM 6588 C CA . GLU B 1 357 ? -5.363 31.844 18.734 1 98.81 357 GLU B CA 1
ATOM 6589 C C . GLU B 1 357 ? -5.828 31.547 17.312 1 98.81 357 GLU B C 1
ATOM 6591 O O . GLU B 1 357 ? -6.918 31 17.125 1 98.81 357 GLU B O 1
ATOM 6596 N N . TRP B 1 358 ? -4.965 31.875 16.328 1 98.75 358 TRP B N 1
ATOM 6597 C CA . TRP B 1 358 ? -5.336 31.688 14.93 1 98.75 358 TRP B CA 1
ATOM 6598 C C . TRP B 1 358 ? -5.535 30.203 14.617 1 98.75 358 TRP B C 1
ATOM 6600 O O . TRP B 1 358 ? -6.488 29.844 13.93 1 98.75 358 TRP B O 1
ATOM 6610 N N . LYS B 1 359 ? -4.645 29.359 15.117 1 98.88 359 LYS B N 1
ATOM 6611 C CA . LYS B 1 359 ? -4.75 27.922 14.891 1 98.88 359 LYS B CA 1
ATOM 6612 C C . LYS B 1 359 ? -6.051 27.375 15.469 1 98.88 359 LYS B C 1
ATOM 6614 O O . LYS B 1 359 ? -6.777 26.641 14.797 1 98.88 359 LYS B O 1
ATOM 6619 N N . ALA B 1 360 ? -6.344 27.719 16.734 1 98.88 360 ALA B N 1
ATOM 6620 C CA . ALA B 1 360 ? -7.547 27.219 17.391 1 98.88 360 ALA B CA 1
ATOM 6621 C C . ALA B 1 360 ? -8.805 27.734 16.719 1 98.88 360 ALA B C 1
ATOM 6623 O O . ALA B 1 360 ? -9.781 27 16.547 1 98.88 360 ALA B O 1
ATOM 6624 N N . ARG B 1 361 ? -8.789 29.016 16.359 1 98.88 361 ARG B N 1
ATOM 6625 C CA . ARG B 1 361 ? -9.938 29.609 15.695 1 98.88 361 ARG B CA 1
ATOM 6626 C C . ARG B 1 361 ? -10.195 28.953 14.344 1 98.88 361 ARG B C 1
ATOM 6628 O O . ARG B 1 361 ? -11.344 28.672 13.992 1 98.88 361 ARG B O 1
ATOM 6635 N N . LEU B 1 362 ? -9.141 28.672 13.617 1 98.88 362 LEU B N 1
ATOM 6636 C CA . LEU B 1 362 ? -9.305 28.031 12.312 1 98.88 362 LEU B CA 1
ATOM 6637 C C . LEU B 1 362 ? -9.734 26.578 12.469 1 98.88 362 LEU B C 1
ATOM 6639 O O . LEU B 1 362 ? -10.461 26.047 11.625 1 98.88 362 LEU B O 1
ATOM 6643 N N . ASP B 1 363 ? -9.289 25.875 13.539 1 98.88 363 ASP B N 1
ATOM 6644 C CA . ASP B 1 363 ? -9.781 24.531 13.82 1 98.88 363 ASP B CA 1
ATOM 6645 C C . ASP B 1 363 ? -11.305 24.5 13.867 1 98.88 363 ASP B C 1
ATOM 6647 O O . ASP B 1 363 ? -11.93 23.547 13.391 1 98.88 363 ASP B O 1
ATOM 6651 N N . LEU B 1 364 ? -11.906 25.578 14.445 1 98.88 364 LEU B N 1
ATOM 6652 C CA . LEU B 1 364 ? -13.367 25.656 14.531 1 98.88 364 LEU B CA 1
ATOM 6653 C C . LEU B 1 364 ? -13.977 25.797 13.141 1 98.88 364 LEU B C 1
ATOM 6655 O O . LEU B 1 364 ? -15.047 25.25 12.875 1 98.88 364 LEU B O 1
ATOM 6659 N N . VAL B 1 365 ? -13.305 26.5 12.273 1 98.81 365 VAL B N 1
ATOM 6660 C CA . VAL B 1 365 ? -13.773 26.656 10.906 1 98.81 365 VAL B CA 1
ATOM 6661 C C . VAL B 1 365 ? -13.758 25.312 10.188 1 98.81 365 VAL B C 1
ATOM 6663 O O . VAL B 1 365 ? -14.719 24.969 9.492 1 98.81 365 VAL B O 1
ATOM 6666 N N . TRP B 1 366 ? -12.703 24.594 10.32 1 98.69 366 TRP B N 1
ATOM 6667 C CA . TRP B 1 366 ? -12.609 23.281 9.68 1 98.69 366 TRP B CA 1
ATOM 6668 C C . TRP B 1 366 ? -13.617 22.312 10.273 1 98.69 366 TRP B C 1
ATOM 6670 O O . TRP B 1 366 ? -14.164 21.453 9.562 1 98.69 366 TRP B O 1
ATOM 6680 N N . TYR B 1 367 ? -13.859 22.391 11.617 1 98.81 367 TYR B N 1
ATOM 6681 C CA . TYR B 1 367 ? -14.914 21.594 12.242 1 98.81 367 TYR B CA 1
ATOM 6682 C C . TYR B 1 367 ? -16.266 21.891 11.602 1 98.81 367 TYR B C 1
ATOM 6684 O O . TYR B 1 367 ? -17.016 20.953 11.266 1 98.81 367 TYR B O 1
ATOM 6692 N N . ALA B 1 368 ? -16.516 23.141 11.375 1 98.81 368 ALA B N 1
ATOM 6693 C CA . ALA B 1 368 ? -17.734 23.547 10.703 1 98.81 368 ALA B CA 1
ATOM 6694 C C . ALA B 1 368 ? -17.766 23.062 9.258 1 98.81 368 ALA B C 1
ATOM 6696 O O . ALA B 1 368 ? -18.812 22.656 8.75 1 98.81 368 ALA B O 1
ATOM 6697 N N . ALA B 1 369 ? -16.625 23.125 8.578 1 98.44 369 ALA B N 1
ATOM 6698 C CA . ALA B 1 369 ? -16.531 22.734 7.176 1 98.44 369 ALA B CA 1
ATOM 6699 C C . ALA B 1 369 ? -16.875 21.25 7.004 1 98.44 369 ALA B C 1
ATOM 6701 O O . ALA B 1 369 ? -17.297 20.828 5.93 1 98.44 369 ALA B O 1
ATOM 6702 N N . SER B 1 370 ? -16.672 20.484 8.078 1 98.31 370 SER B N 1
ATOM 6703 C CA . SER B 1 370 ? -17.047 19.078 8.086 1 98.31 370 SER B CA 1
ATOM 6704 C C . SER B 1 370 ? -18.484 18.891 8.586 1 98.31 370 SER B C 1
ATOM 6706 O O . SER B 1 370 ? -18.844 17.828 9.094 1 98.31 370 SER B O 1
ATOM 6708 N N . ALA B 1 371 ? -19.219 19.969 8.547 1 98 371 ALA B N 1
ATOM 6709 C CA . ALA B 1 371 ? -20.625 20.047 8.93 1 98 371 ALA B CA 1
ATOM 6710 C C . ALA B 1 371 ? -20.797 19.828 10.43 1 98 371 ALA B C 1
ATOM 6712 O O . ALA B 1 371 ? -21.828 19.297 10.875 1 98 371 ALA B O 1
ATOM 6713 N N . ALA B 1 372 ? -19.812 20.062 11.211 1 98.5 372 ALA B N 1
ATOM 6714 C CA . ALA B 1 372 ? -19.828 20.094 12.672 1 98.5 372 ALA B CA 1
ATOM 6715 C C . ALA B 1 372 ? -20.484 18.828 13.234 1 98.5 372 ALA B C 1
ATOM 6717 O O . ALA B 1 372 ? -21.484 18.906 13.953 1 98.5 372 ALA B O 1
ATOM 6718 N N . PRO B 1 373 ? -19.875 17.672 12.984 1 98.38 373 PRO B N 1
ATOM 6719 C CA . PRO B 1 373 ? -20.469 16.422 13.484 1 98.38 373 PRO B CA 1
ATOM 6720 C C . PRO B 1 373 ? -20.625 16.422 15 1 98.38 373 PRO B C 1
ATOM 6722 O O . PRO B 1 373 ? -19.906 17.141 15.703 1 98.38 373 PRO B O 1
ATOM 6725 N N . GLU B 1 374 ? -21.609 15.695 15.453 1 97.44 374 GLU B N 1
ATOM 6726 C CA . GLU B 1 374 ? -21.75 15.508 16.891 1 97.44 374 GLU B CA 1
ATOM 6727 C C . GLU B 1 374 ? -20.531 14.812 17.484 1 97.44 374 GLU B C 1
ATOM 6729 O O . GLU B 1 374 ? -20.047 13.82 16.938 1 97.44 374 GLU B O 1
ATOM 6734 N N . LEU B 1 375 ? -20 15.375 18.531 1 98.19 375 LEU B N 1
ATOM 6735 C CA . LEU B 1 375 ? -18.844 14.789 19.219 1 98.19 375 LEU B CA 1
ATOM 6736 C C . LEU B 1 375 ? -19.297 13.977 20.438 1 98.19 375 LEU B C 1
ATOM 6738 O O . LEU B 1 375 ? -19.906 14.516 21.359 1 98.19 375 LEU B O 1
ATOM 6742 N N . ARG B 1 376 ? -19 12.711 20.391 1 97.12 376 ARG B N 1
ATOM 6743 C CA . ARG B 1 376 ? -19.406 11.797 21.453 1 97.12 376 ARG B CA 1
ATOM 6744 C C . ARG B 1 376 ? -18.203 11.164 22.141 1 97.12 376 ARG B C 1
ATOM 6746 O O . ARG B 1 376 ? -17.469 10.398 21.516 1 97.12 376 ARG B O 1
ATOM 6753 N N . ASP B 1 377 ? -18.094 11.422 23.406 1 96.56 377 ASP B N 1
ATOM 6754 C CA . ASP B 1 377 ? -16.953 10.938 24.172 1 96.56 377 ASP B CA 1
ATOM 6755 C C . ASP B 1 377 ? -16.922 9.406 24.219 1 96.56 377 ASP B C 1
ATOM 6757 O O . ASP B 1 377 ? -15.852 8.812 24.328 1 96.56 377 ASP B O 1
ATOM 6761 N N . GLU B 1 378 ? -18.062 8.781 24.062 1 95.69 378 GLU B N 1
ATOM 6762 C CA . GLU B 1 378 ? -18.172 7.332 24.141 1 95.69 378 GLU B CA 1
ATOM 6763 C C . GLU B 1 378 ? -17.359 6.648 23.047 1 95.69 378 GLU B C 1
ATOM 6765 O O . GLU B 1 378 ? -16.906 5.52 23.219 1 95.69 378 GLU B O 1
ATOM 6770 N N . PHE B 1 379 ? -17.172 7.359 21.922 1 95.75 379 PHE B N 1
ATOM 6771 C CA . PHE B 1 379 ? -16.391 6.797 20.828 1 95.75 379 PHE B CA 1
ATOM 6772 C C . PHE B 1 379 ? -14.938 6.613 21.219 1 95.75 379 PHE B C 1
ATOM 6774 O O . PHE B 1 379 ? -14.227 5.793 20.641 1 95.75 379 PHE B O 1
ATOM 6781 N N . ILE B 1 380 ? -14.508 7.32 22.266 1 96.56 380 ILE B N 1
ATOM 6782 C CA . ILE B 1 380 ? -13.117 7.266 22.703 1 96.56 380 ILE B CA 1
ATOM 6783 C C . ILE B 1 380 ? -13.008 6.402 23.953 1 96.56 380 ILE B C 1
ATOM 6785 O O . ILE B 1 380 ? -12.219 5.461 24 1 96.56 380 ILE B O 1
ATOM 6789 N N . VAL B 1 381 ? -13.828 6.715 24.953 1 96.12 381 VAL B N 1
ATOM 6790 C CA . VAL B 1 381 ? -13.742 6.094 26.266 1 96.12 381 VAL B CA 1
ATOM 6791 C C . VAL B 1 381 ? -14.031 4.598 26.156 1 96.12 381 VAL B C 1
ATOM 6793 O O . VAL B 1 381 ? -13.391 3.785 26.828 1 96.12 381 VAL B O 1
ATOM 6796 N N . ASP B 1 382 ? -14.93 4.242 25.266 1 94.06 382 ASP B N 1
ATOM 6797 C CA . ASP B 1 382 ? -15.367 2.855 25.156 1 94.06 382 ASP B CA 1
ATOM 6798 C C . ASP B 1 382 ? -14.625 2.133 24.031 1 94.06 382 ASP B C 1
ATOM 6800 O O . ASP B 1 382 ? -14.93 0.98 23.719 1 94.06 382 ASP B O 1
ATOM 6804 N N . TYR B 1 383 ? -13.711 2.824 23.422 1 94.5 383 TYR B N 1
ATOM 6805 C CA . TYR B 1 383 ? -13.023 2.195 22.297 1 94.5 383 TYR B CA 1
ATOM 6806 C C . TYR B 1 383 ? -12.164 1.029 22.781 1 94.5 383 TYR B C 1
ATOM 6808 O O . TYR B 1 383 ? -11.375 1.17 23.719 1 94.5 383 TYR B O 1
ATOM 6816 N N . GLU B 1 384 ? -12.336 -0.105 22.203 1 93.62 384 GLU B N 1
ATOM 6817 C CA . GLU B 1 384 ? -11.492 -1.279 22.406 1 93.62 384 GLU B CA 1
ATOM 6818 C C . GLU B 1 384 ? -10.617 -1.562 21.188 1 93.62 384 GLU B C 1
ATOM 6820 O O . GLU B 1 384 ? -11.125 -1.904 20.125 1 93.62 384 GLU B O 1
ATOM 6825 N N . PRO B 1 385 ? -9.297 -1.405 21.375 1 94.31 385 PRO B N 1
ATOM 6826 C CA . PRO B 1 385 ? -8.406 -1.646 20.234 1 94.31 385 PRO B CA 1
ATOM 6827 C C . PRO B 1 385 ? -8.547 -3.051 19.656 1 94.31 385 PRO B C 1
ATOM 6829 O O . PRO B 1 385 ? -8.758 -4.012 20.406 1 94.31 385 PRO B O 1
ATOM 6832 N N . THR B 1 386 ? -8.391 -3.176 18.391 1 90.94 386 THR B N 1
ATOM 6833 C CA . THR B 1 386 ? -8.469 -4.453 17.688 1 90.94 386 THR B CA 1
ATOM 6834 C C . THR B 1 386 ? -7.105 -4.859 17.141 1 90.94 386 THR B C 1
ATOM 6836 O O . THR B 1 386 ? -6.312 -5.488 17.844 1 90.94 386 THR B O 1
ATOM 6839 N N . LEU B 1 387 ? -6.684 -4.246 16 1 89.25 387 LEU B N 1
ATOM 6840 C CA . LEU B 1 387 ? -5.406 -4.559 15.367 1 89.25 387 LEU B CA 1
ATOM 6841 C C . LEU B 1 387 ? -4.242 -4.137 16.266 1 89.25 387 LEU B C 1
ATOM 6843 O O . LEU B 1 387 ? -3.154 -4.711 16.188 1 89.25 387 LEU B O 1
ATOM 6847 N N . SER B 1 388 ? -4.504 -3.152 17.125 1 94.5 388 SER B N 1
ATOM 6848 C CA . SER B 1 388 ? -3.461 -2.646 18.016 1 94.5 388 SER B CA 1
ATOM 6849 C C . SER B 1 388 ? -3.643 -3.168 19.438 1 94.5 388 SER B C 1
ATOM 6851 O O . SER B 1 388 ? -3.08 -2.615 20.375 1 94.5 388 SER B O 1
ATOM 6853 N N . LYS B 1 389 ? -4.453 -4.188 19.609 1 93.12 389 LYS B N 1
ATOM 6854 C CA . LYS B 1 389 ? -4.652 -4.754 20.938 1 93.12 389 LYS B CA 1
ATOM 6855 C C . LYS B 1 389 ? -3.324 -5.145 21.578 1 93.12 389 LYS B C 1
ATOM 6857 O O . LYS B 1 389 ? -2.516 -5.844 20.953 1 93.12 389 LYS B O 1
ATOM 6862 N N . GLY B 1 390 ? -3.104 -4.625 22.75 1 94.12 390 GLY B N 1
ATOM 6863 C CA . GLY B 1 390 ? -1.896 -4.949 23.5 1 94.12 390 GLY B CA 1
ATOM 6864 C C . GLY B 1 390 ? -0.72 -4.059 23.141 1 94.12 390 GLY B C 1
ATOM 6865 O O . GLY B 1 390 ? 0.334 -4.133 23.781 1 94.12 390 GLY B O 1
ATOM 6866 N N . MET B 1 391 ? -0.869 -3.203 22.188 1 95.56 391 MET B N 1
ATOM 6867 C CA . MET B 1 391 ? 0.238 -2.338 21.781 1 95.56 391 MET B CA 1
ATOM 6868 C C . MET B 1 391 ? 0.263 -1.066 22.625 1 95.56 391 MET B C 1
ATOM 6870 O O . MET B 1 391 ? -0.722 -0.328 22.672 1 95.56 391 MET B O 1
ATOM 6874 N N . GLY B 1 392 ? 1.347 -0.835 23.297 1 97.38 392 GLY B N 1
ATOM 6875 C CA . GLY B 1 392 ? 1.628 0.487 23.828 1 97.38 392 GLY B CA 1
ATOM 6876 C C . GLY B 1 392 ? 2.277 1.414 22.828 1 97.38 392 GLY B C 1
ATOM 6877 O O . GLY B 1 392 ? 2.287 1.127 21.625 1 97.38 392 GLY B O 1
ATOM 6878 N N . TRP B 1 393 ? 2.789 2.588 23.281 1 97.56 393 TRP B N 1
ATOM 6879 C CA . TRP B 1 393 ? 3.342 3.609 22.391 1 97.56 393 TRP B CA 1
ATOM 6880 C C . TRP B 1 393 ? 4.512 3.059 21.578 1 97.56 393 TRP B C 1
ATOM 6882 O O . TRP B 1 393 ? 4.559 3.221 20.359 1 97.56 393 TRP B O 1
ATOM 6892 N N . PRO B 1 394 ? 5.496 2.305 22.266 1 97.06 394 PRO B N 1
ATOM 6893 C CA . PRO B 1 394 ? 6.633 1.811 21.484 1 97.06 394 PRO B CA 1
ATOM 6894 C C . PRO B 1 394 ? 6.215 0.843 20.375 1 97.06 394 PRO B C 1
ATOM 6896 O O . PRO B 1 394 ? 6.711 0.935 19.25 1 97.06 394 PRO B O 1
ATOM 6899 N N . GLN B 1 395 ? 5.289 -0.078 20.688 1 95.75 395 GLN B N 1
ATOM 6900 C CA . GLN B 1 395 ? 4.832 -1.058 19.703 1 95.75 395 GLN B CA 1
ATOM 6901 C C . GLN B 1 395 ? 4.059 -0.385 18.578 1 95.75 395 GLN B C 1
ATOM 6903 O O . GLN B 1 395 ? 4.172 -0.785 17.422 1 95.75 395 GLN B O 1
ATOM 6908 N N . LEU B 1 396 ? 3.275 0.626 18.922 1 97.19 396 LEU B N 1
ATOM 6909 C CA . LEU B 1 396 ? 2.52 1.368 17.922 1 97.19 396 LEU B CA 1
ATOM 6910 C C . LEU B 1 396 ? 3.455 2.09 16.969 1 97.19 396 LEU B C 1
ATOM 6912 O O . LEU B 1 396 ? 3.219 2.1 15.75 1 97.19 396 LEU B O 1
ATOM 6916 N N . TYR B 1 397 ? 4.555 2.762 17.484 1 97 397 TYR B N 1
ATOM 6917 C CA . TYR B 1 397 ? 5.547 3.432 16.656 1 97 397 TYR B CA 1
ATOM 6918 C C . TYR B 1 397 ? 6.215 2.447 15.711 1 97 397 TYR B C 1
ATOM 6920 O O . TYR B 1 397 ? 6.363 2.729 14.516 1 97 397 TYR B O 1
ATOM 6928 N N . GLN B 1 398 ? 6.551 1.275 16.25 1 93.88 398 GLN B N 1
ATOM 6929 C CA . GLN B 1 398 ? 7.215 0.258 15.445 1 93.88 398 GLN B CA 1
ATOM 6930 C C . GLN B 1 398 ? 6.297 -0.239 14.328 1 93.88 398 GLN B C 1
ATOM 6932 O O . GLN B 1 398 ? 6.734 -0.391 13.188 1 93.88 398 GLN B O 1
ATOM 6937 N N . ALA B 1 399 ? 5.059 -0.484 14.719 1 92.94 399 ALA B N 1
ATOM 6938 C CA . ALA B 1 399 ? 4.09 -0.974 13.742 1 92.94 399 ALA B CA 1
ATOM 6939 C C . ALA B 1 399 ? 3.84 0.064 12.648 1 92.94 399 ALA B C 1
ATOM 6941 O O . ALA B 1 399 ? 3.807 -0.269 11.461 1 92.94 399 ALA B O 1
ATOM 6942 N N . LEU B 1 400 ? 3.721 1.285 12.977 1 94.81 400 LEU B N 1
ATOM 6943 C CA . LEU B 1 400 ? 3.414 2.352 12.031 1 94.81 400 LEU B CA 1
ATOM 6944 C C . LEU B 1 400 ? 4.59 2.602 11.094 1 94.81 400 LEU B C 1
ATOM 6946 O O . LEU B 1 400 ? 4.395 2.904 9.914 1 94.81 400 LEU B O 1
ATOM 6950 N N . ASN B 1 401 ? 5.777 2.523 11.641 1 93.75 401 ASN B N 1
ATOM 6951 C CA . ASN B 1 401 ? 6.969 2.75 10.828 1 93.75 401 ASN B CA 1
ATOM 6952 C C . ASN B 1 401 ? 7.098 1.705 9.719 1 93.75 401 ASN B C 1
ATOM 6954 O O . ASN B 1 401 ? 7.77 1.94 8.711 1 93.75 401 ASN B O 1
ATOM 6958 N N . ARG B 1 402 ? 6.395 0.62 9.859 1 88.62 402 ARG B N 1
ATOM 6959 C CA . ARG B 1 402 ? 6.508 -0.458 8.883 1 88.62 402 ARG B CA 1
ATOM 6960 C C . ARG B 1 402 ? 5.289 -0.5 7.969 1 88.62 402 ARG B C 1
ATOM 6962 O O . ARG B 1 402 ? 5.18 -1.378 7.109 1 88.62 402 ARG B O 1
ATOM 6969 N N . HIS B 1 403 ? 4.363 0.417 8.172 1 87.38 403 HIS B N 1
ATOM 6970 C CA . HIS B 1 403 ? 3.141 0.405 7.375 1 87.38 403 HIS B CA 1
ATOM 6971 C C . HIS B 1 403 ? 3.143 1.529 6.344 1 87.38 403 HIS B C 1
ATOM 6973 O O . HIS B 1 403 ? 3.602 2.639 6.629 1 87.38 403 HIS B O 1
ATOM 6979 N N . HIS B 1 404 ? 2.656 1.164 5.215 1 87.88 404 HIS B N 1
ATOM 6980 C CA . HIS B 1 404 ? 2.527 2.16 4.16 1 87.88 404 HIS B CA 1
ATOM 6981 C C . HIS B 1 404 ? 1.464 3.197 4.504 1 87.88 404 HIS B C 1
ATOM 6983 O O . HIS B 1 404 ? 0.353 2.844 4.906 1 87.88 404 HIS B O 1
ATOM 6989 N N . ASP B 1 405 ? 1.88 4.352 4.391 1 86.38 405 ASP B N 1
ATOM 6990 C CA . ASP B 1 405 ? 1.104 5.496 4.855 1 86.38 405 ASP B CA 1
ATOM 6991 C C . ASP B 1 405 ? 0.841 6.48 3.719 1 86.38 405 ASP B C 1
ATOM 6993 O O . ASP B 1 405 ? 1.628 6.57 2.773 1 86.38 405 ASP B O 1
ATOM 6997 N N . ASP B 1 406 ? -0.344 7.137 3.705 1 84.56 406 ASP B N 1
ATOM 6998 C CA . ASP B 1 406 ? -0.644 8.18 2.729 1 84.56 406 ASP B CA 1
ATOM 6999 C C . ASP B 1 406 ? -0.042 9.516 3.15 1 84.56 406 ASP B C 1
ATOM 7001 O O . ASP B 1 406 ? -0.415 10.57 2.621 1 84.56 406 ASP B O 1
ATOM 7005 N N . GLY B 1 407 ? 0.783 9.523 4.215 1 87.88 407 GLY B N 1
ATOM 7006 C CA . GLY B 1 407 ? 1.472 10.719 4.668 1 87.88 407 GLY B CA 1
ATOM 7007 C C . GLY B 1 407 ? 0.823 11.359 5.883 1 87.88 407 GLY B C 1
ATOM 7008 O O . GLY B 1 407 ? 1.242 12.43 6.324 1 87.88 407 GLY B O 1
ATOM 7009 N N . HIS B 1 408 ? -0.187 10.672 6.422 1 96.31 408 HIS B N 1
ATOM 7010 C CA . HIS B 1 408 ? -0.93 11.375 7.469 1 96.31 408 HIS B CA 1
ATOM 7011 C C . HIS B 1 408 ? -0.908 10.586 8.773 1 96.31 408 HIS B C 1
ATOM 7013 O O . HIS B 1 408 ? -0.871 11.18 9.859 1 96.31 408 HIS B O 1
ATOM 7019 N N . VAL B 1 409 ? -0.866 9.281 8.719 1 97.06 409 VAL B N 1
ATOM 7020 C CA . VAL B 1 409 ? -1.123 8.453 9.898 1 97.06 409 VAL B CA 1
ATOM 7021 C C . VAL B 1 409 ? 0.015 8.617 10.898 1 97.06 409 VAL B C 1
ATOM 7023 O O . VAL B 1 409 ? -0.225 8.852 12.086 1 97.06 409 VAL B O 1
ATOM 7026 N N . ALA B 1 410 ? 1.249 8.516 10.406 1 97.19 410 ALA B N 1
ATOM 7027 C CA . ALA B 1 410 ? 2.402 8.664 11.289 1 97.19 410 ALA B CA 1
ATOM 7028 C C . ALA B 1 410 ? 2.412 10.047 11.938 1 97.19 410 ALA B C 1
ATOM 7030 O O . ALA B 1 410 ? 2.688 10.18 13.133 1 97.19 410 ALA B O 1
ATOM 7031 N N . LYS B 1 411 ? 2.09 11.07 11.164 1 98 411 LYS B N 1
ATOM 7032 C CA . LYS B 1 411 ? 2.027 12.43 11.703 1 98 411 LYS B CA 1
ATOM 7033 C C . LYS B 1 411 ? 0.965 12.547 12.789 1 98 411 LYS B C 1
ATOM 7035 O O . LYS B 1 411 ? 1.188 13.188 13.812 1 98 411 LYS B O 1
ATOM 7040 N N . PHE B 1 412 ? -0.173 11.93 12.516 1 98.56 412 PHE B N 1
ATOM 7041 C CA . PHE B 1 412 ? -1.291 11.984 13.453 1 98.56 412 PHE B CA 1
ATOM 7042 C C . PHE B 1 412 ? -0.906 11.367 14.797 1 98.56 412 PHE B C 1
ATOM 7044 O O . PHE B 1 412 ? -1.067 11.992 15.844 1 98.56 412 PHE B O 1
ATOM 7051 N N . VAL B 1 413 ? -0.34 10.172 14.75 1 98.56 413 VAL B N 1
ATOM 7052 C CA . VAL B 1 413 ? -0.023 9.445 15.977 1 98.56 413 VAL B CA 1
ATOM 7053 C C . VAL B 1 413 ? 1.104 10.156 16.719 1 98.56 413 VAL B C 1
ATOM 7055 O O . VAL B 1 413 ? 1.067 10.266 17.953 1 98.56 413 VAL B O 1
ATOM 7058 N N . ARG B 1 414 ? 2.066 10.68 15.984 1 98.44 414 ARG B N 1
ATOM 7059 C CA . ARG B 1 414 ? 3.143 11.445 16.609 1 98.44 414 ARG B CA 1
ATOM 7060 C C . ARG B 1 414 ? 2.6 12.695 17.297 1 98.44 414 ARG B C 1
ATOM 7062 O O . ARG B 1 414 ? 3.004 13.016 18.406 1 98.44 414 ARG B O 1
ATOM 7069 N N . ALA B 1 415 ? 1.713 13.367 16.641 1 98.88 415 ALA B N 1
ATOM 7070 C CA . ALA B 1 415 ? 1.101 14.562 17.203 1 98.88 415 ALA B CA 1
ATOM 7071 C C . ALA B 1 415 ? 0.286 14.227 18.453 1 98.88 415 ALA B C 1
ATOM 7073 O O . ALA B 1 415 ? 0.273 14.984 19.422 1 98.88 415 ALA B O 1
ATOM 7074 N N . ILE B 1 416 ? -0.39 13.078 18.422 1 98.88 416 ILE B N 1
ATOM 7075 C CA . ILE B 1 416 ? -1.166 12.625 19.578 1 98.88 416 ILE B CA 1
ATOM 7076 C C . ILE B 1 416 ? -0.23 12.336 20.75 1 98.88 416 ILE B C 1
ATOM 7078 O O . ILE B 1 416 ? -0.537 12.68 21.891 1 98.88 416 ILE B O 1
ATOM 7082 N N . LYS B 1 417 ? 0.893 11.719 20.453 1 98.69 417 LYS B N 1
ATOM 7083 C CA . LYS B 1 417 ? 1.884 11.461 21.5 1 98.69 417 LYS B CA 1
ATOM 7084 C C . LYS B 1 417 ? 2.391 12.766 22.109 1 98.69 417 LYS B C 1
ATOM 7086 O O . LYS B 1 417 ? 2.547 12.867 23.328 1 98.69 417 LYS B O 1
ATOM 7091 N N . ASN B 1 418 ? 2.658 13.75 21.266 1 98.62 418 ASN B N 1
ATOM 7092 C CA . ASN B 1 418 ? 3.02 15.07 21.781 1 98.62 418 ASN B CA 1
ATOM 7093 C C . ASN B 1 418 ? 1.919 15.648 22.672 1 98.62 418 ASN B C 1
ATOM 7095 O O . ASN B 1 418 ? 2.205 16.266 23.688 1 98.62 418 ASN B O 1
ATOM 7099 N N . GLY B 1 419 ? 0.67 15.469 22.234 1 98.75 419 GLY B N 1
ATOM 7100 C CA . GLY B 1 419 ? -0.454 15.938 23.031 1 98.75 419 GLY B CA 1
ATOM 7101 C C . GLY B 1 419 ? -0.456 15.383 24.438 1 98.75 419 GLY B C 1
ATOM 7102 O O . GLY B 1 419 ? -0.651 16.125 25.406 1 98.75 419 GLY B O 1
ATOM 7103 N N . ARG B 1 420 ? -0.186 14.086 24.531 1 98.25 420 ARG B N 1
ATOM 7104 C CA . ARG B 1 420 ? -0.103 13.461 25.844 1 98.25 420 ARG B CA 1
ATOM 7105 C C . ARG B 1 420 ? 0.935 14.164 26.719 1 98.25 420 ARG B C 1
ATOM 7107 O O . ARG B 1 420 ? 0.684 14.43 27.891 1 98.25 420 ARG B O 1
ATOM 7114 N N . GLU B 1 421 ? 2.023 14.508 26.141 1 97.56 421 GLU B N 1
ATOM 7115 C CA . GLU B 1 421 ? 3.15 15.062 26.891 1 97.56 421 GLU B CA 1
ATOM 7116 C C . GLU B 1 421 ? 2.889 16.516 27.297 1 97.56 421 GLU B C 1
ATOM 7118 O O . GLU B 1 421 ? 3.143 16.906 28.438 1 97.56 421 GLU B O 1
ATOM 7123 N N . VAL B 1 422 ? 2.35 17.297 26.406 1 97.69 422 VAL B N 1
ATOM 7124 C CA . VAL B 1 422 ? 2.232 18.734 26.656 1 97.69 422 VAL B CA 1
ATOM 7125 C C . VAL B 1 422 ? 0.989 19.016 27.5 1 97.69 422 VAL B C 1
ATOM 7127 O O . VAL B 1 422 ? 0.926 20.016 28.219 1 97.69 422 VAL B O 1
ATOM 7130 N N . ALA B 1 423 ? 0.008 18.125 27.484 1 97.69 423 ALA B N 1
ATOM 7131 C CA . ALA B 1 423 ? -1.234 18.344 28.219 1 97.69 423 ALA B CA 1
ATOM 7132 C C . ALA B 1 423 ? -1.108 17.891 29.672 1 97.69 423 ALA B C 1
ATOM 7134 O O . ALA B 1 423 ? -1.844 18.344 30.547 1 97.69 423 ALA B O 1
ATOM 7135 N N . ALA B 1 424 ? -0.183 17.016 29.953 1 96.88 424 ALA B N 1
ATOM 7136 C CA . ALA B 1 424 ? -0.061 16.312 31.234 1 96.88 424 ALA B CA 1
ATOM 7137 C C . ALA B 1 424 ? -0.024 17.297 32.406 1 96.88 424 ALA B C 1
ATOM 7139 O O . ALA B 1 424 ? -0.733 17.125 33.375 1 96.88 424 ALA B O 1
ATOM 7140 N N . PRO B 1 425 ? 0.705 18.453 32.312 1 96.25 425 PRO B N 1
ATOM 7141 C CA . PRO B 1 425 ? 0.801 19.375 33.438 1 96.25 425 PRO B CA 1
ATOM 7142 C C . PRO B 1 425 ? -0.512 20.094 33.719 1 96.25 425 PRO B C 1
ATOM 7144 O O . PRO B 1 425 ? -0.707 20.625 34.812 1 96.25 425 PRO B O 1
ATOM 7147 N N . PHE B 1 426 ? -1.418 20.062 32.812 1 96.06 426 PHE B N 1
ATOM 7148 C CA . PHE B 1 426 ? -2.602 20.906 32.938 1 96.06 426 PHE B CA 1
ATOM 7149 C C . PHE B 1 426 ? -3.85 20.062 33.156 1 96.06 426 PHE B C 1
ATOM 7151 O O . PHE B 1 426 ? -4.918 20.594 33.469 1 96.06 426 PHE B O 1
ATOM 7158 N N . GLU B 1 427 ? -3.736 18.812 32.969 1 92.94 427 GLU B N 1
ATOM 7159 C CA . GLU B 1 427 ? -4.902 17.922 32.906 1 92.94 427 GLU B CA 1
ATOM 7160 C C . GLU B 1 427 ? -5.645 17.906 34.25 1 92.94 427 GLU B C 1
ATOM 7162 O O . GLU B 1 427 ? -6.863 17.719 34.281 1 92.94 427 GLU B O 1
ATOM 7167 N N . GLN B 1 428 ? -4.969 18.078 35.344 1 90.44 428 GLN B N 1
ATOM 7168 C CA . GLN B 1 428 ? -5.617 18.094 36.656 1 90.44 428 GLN B CA 1
ATOM 7169 C C . GLN B 1 428 ? -6.219 19.453 36.969 1 90.44 428 GLN B C 1
ATOM 7171 O O . GLN B 1 428 ? -7.383 19.562 37.344 1 90.44 428 GLN B O 1
ATOM 7176 N N . SER B 1 429 ? -5.512 20.516 36.75 1 90.19 429 SER B N 1
ATOM 7177 C CA . SER B 1 429 ? -5.914 21.875 37.125 1 90.19 429 SER B CA 1
ATOM 7178 C C . SER B 1 429 ? -6.941 22.438 36.156 1 90.19 429 SER B C 1
ATOM 7180 O O . SER B 1 429 ? -7.73 23.312 36.5 1 90.19 429 SER B O 1
ATOM 7182 N N . HIS B 1 430 ? -6.957 21.922 34.938 1 90.06 430 HIS B N 1
ATOM 7183 C CA . HIS B 1 430 ? -7.855 22.438 33.906 1 90.06 430 HIS B CA 1
ATOM 7184 C C . HIS B 1 430 ? -8.656 21.297 33.25 1 90.06 430 HIS B C 1
ATOM 7186 O O . HIS B 1 430 ? -8.898 21.312 32.031 1 90.06 430 HIS B O 1
ATOM 7192 N N . ALA B 1 431 ? -9.008 20.359 34.031 1 86.06 431 ALA B N 1
ATOM 7193 C CA . ALA B 1 431 ? -9.617 19.109 33.562 1 86.06 431 ALA B CA 1
ATOM 7194 C C . ALA B 1 431 ? -10.828 19.375 32.688 1 86.06 431 ALA B C 1
ATOM 7196 O O . ALA B 1 431 ? -11.078 18.656 31.719 1 86.06 431 ALA B O 1
ATOM 7197 N N . SER B 1 432 ? -11.547 20.391 32.906 1 89.69 432 SER B N 1
ATOM 7198 C CA . SER B 1 432 ? -12.789 20.656 32.219 1 89.69 432 SER B CA 1
ATOM 7199 C C . SER B 1 432 ? -12.531 21.203 30.812 1 89.69 432 SER B C 1
ATOM 7201 O O . SER B 1 432 ? -13.414 21.188 29.953 1 89.69 432 SER B O 1
ATOM 7203 N N . SER B 1 433 ? -11.297 21.609 30.562 1 93.69 433 SER B N 1
ATOM 7204 C CA . SER B 1 433 ? -10.961 22.203 29.266 1 93.69 433 SER B CA 1
ATOM 7205 C C . SER B 1 433 ? -10.195 21.203 28.391 1 93.69 433 SER B C 1
ATOM 7207 O O . SER B 1 433 ? -9.852 21.516 27.25 1 93.69 433 SER B O 1
ATOM 7209 N N . PHE B 1 434 ? -9.898 20.031 28.953 1 96.5 434 PHE B N 1
ATOM 7210 C CA . PHE B 1 434 ? -9.102 19.047 28.234 1 96.5 434 PHE B CA 1
ATOM 7211 C C . PHE B 1 434 ? -9.898 17.766 28.031 1 96.5 434 PHE B C 1
ATOM 7213 O O . PHE B 1 434 ? -9.836 16.844 28.844 1 96.5 434 PHE B O 1
ATOM 7220 N N . PRO B 1 435 ? -10.578 17.672 26.906 1 97.12 435 PRO B N 1
ATOM 7221 C CA . PRO B 1 435 ? -11.422 16.5 26.672 1 97.12 435 PRO B CA 1
ATOM 7222 C C . PRO B 1 435 ? -10.617 15.203 26.516 1 97.12 435 PRO B C 1
ATOM 7224 O O . PRO B 1 435 ? -11.117 14.117 26.812 1 97.12 435 PRO B O 1
ATOM 7227 N N . ILE B 1 436 ? -9.414 15.258 26 1 98 436 ILE B N 1
ATOM 7228 C CA . ILE B 1 436 ? -8.523 14.109 25.922 1 98 436 ILE B CA 1
ATOM 7229 C C . ILE B 1 436 ? -7.445 14.211 26.984 1 98 436 ILE B C 1
ATOM 7231 O O . ILE B 1 436 ? -6.711 15.203 27.047 1 98 436 ILE B O 1
ATOM 7235 N N . LYS B 1 437 ? -7.328 13.258 27.875 1 95.69 437 LYS B N 1
ATOM 7236 C CA . LYS B 1 437 ? -6.355 13.25 28.969 1 95.69 437 LYS B CA 1
ATOM 7237 C C . LYS B 1 437 ? -6.02 11.82 29.391 1 95.69 437 LYS B C 1
ATOM 7239 O O . LYS B 1 437 ? -6.766 10.883 29.078 1 95.69 437 LYS B O 1
ATOM 7244 N N . GLY B 1 438 ? -4.891 11.688 30 1 95.38 438 GLY B N 1
ATOM 7245 C CA . GLY B 1 438 ? -4.473 10.398 30.531 1 95.38 438 GLY B CA 1
ATOM 7246 C C . GLY B 1 438 ? -4.367 9.32 29.484 1 95.38 438 GLY B C 1
ATOM 7247 O O . GLY B 1 438 ? -3.719 9.508 28.453 1 95.38 438 GLY B O 1
ATOM 7248 N N . ASP B 1 439 ? -5.043 8.211 29.703 1 95.38 439 ASP B N 1
ATOM 7249 C CA . ASP B 1 439 ? -4.918 7.027 28.859 1 95.38 439 ASP B CA 1
ATOM 7250 C C . ASP B 1 439 ? -5.695 7.203 27.547 1 95.38 439 ASP B C 1
ATOM 7252 O O . ASP B 1 439 ? -5.512 6.43 26.609 1 95.38 439 ASP B O 1
ATOM 7256 N N . LEU B 1 440 ? -6.48 8.266 27.516 1 97.81 440 LEU B N 1
ATOM 7257 C CA . LEU B 1 440 ? -7.277 8.477 26.312 1 97.81 440 LEU B CA 1
ATOM 7258 C C . LEU B 1 440 ? -6.387 8.812 25.125 1 97.81 440 LEU B C 1
ATOM 7260 O O . LEU B 1 440 ? -6.738 8.516 23.969 1 97.81 440 LEU B O 1
ATOM 7264 N N . TRP B 1 441 ? -5.227 9.414 25.375 1 98.56 441 TRP B N 1
ATOM 7265 C CA . TRP B 1 441 ? -4.301 9.742 24.297 1 98.56 441 TRP B CA 1
ATOM 7266 C C . TRP B 1 441 ? -3.887 8.492 23.531 1 98.56 441 TRP B C 1
ATOM 7268 O O . TRP B 1 441 ? -3.912 8.469 22.312 1 98.56 441 TRP B O 1
ATOM 7278 N N . LEU B 1 442 ? -3.518 7.418 24.281 1 98.5 442 LEU B N 1
ATOM 7279 C CA . LEU B 1 442 ? -3.129 6.172 23.625 1 98.5 442 LEU B CA 1
ATOM 7280 C C . LEU B 1 442 ? -4.305 5.562 22.875 1 98.5 442 LEU B C 1
ATOM 7282 O O . LEU B 1 442 ? -4.133 5.004 21.781 1 98.5 442 LEU B O 1
ATOM 7286 N N . LYS B 1 443 ? -5.496 5.703 23.422 1 98 443 LYS B N 1
ATOM 7287 C CA . LYS B 1 443 ? -6.688 5.172 22.766 1 98 443 LYS B CA 1
ATOM 7288 C C . LYS B 1 443 ? -6.938 5.867 21.422 1 98 443 LYS B C 1
ATOM 7290 O O . LYS B 1 443 ? -7.355 5.23 20.453 1 98 443 LYS B O 1
ATOM 7295 N N . VAL B 1 444 ? -6.719 7.18 21.406 1 98.69 444 VAL B N 1
ATOM 7296 C CA . VAL B 1 444 ? -6.895 7.941 20.172 1 98.69 444 VAL B CA 1
ATOM 7297 C C . VAL B 1 444 ? -5.879 7.477 19.141 1 98.69 444 VAL B C 1
ATOM 7299 O O . VAL B 1 444 ? -6.215 7.324 17.953 1 98.69 444 VAL B O 1
ATOM 7302 N N . ALA B 1 445 ? -4.637 7.23 19.562 1 98.62 445 ALA B N 1
ATOM 7303 C CA . ALA B 1 445 ? -3.598 6.742 18.656 1 98.62 445 ALA B CA 1
ATOM 7304 C C . ALA B 1 445 ? -3.941 5.352 18.125 1 98.62 445 ALA B C 1
ATOM 7306 O O . ALA B 1 445 ? -3.764 5.074 16.938 1 98.62 445 ALA B O 1
ATOM 7307 N N . GLN B 1 446 ? -4.422 4.477 19.016 1 98.12 446 GLN B N 1
ATOM 7308 C CA . GLN B 1 446 ? -4.824 3.125 18.641 1 98.12 446 GLN B CA 1
ATOM 7309 C C . GLN B 1 446 ? -6.004 3.152 17.672 1 98.12 446 GLN B C 1
ATOM 7311 O O . GLN B 1 446 ? -6.035 2.391 16.703 1 98.12 446 GLN B O 1
ATOM 7316 N N . LEU B 1 447 ? -6.953 4.043 17.953 1 97.75 447 LEU B N 1
ATOM 7317 C CA . LEU B 1 447 ? -8.102 4.223 17.078 1 97.75 447 LEU B CA 1
ATOM 7318 C C . LEU B 1 447 ? -7.648 4.602 15.664 1 97.75 447 LEU B C 1
ATOM 7320 O O . LEU B 1 447 ? -8.156 4.062 14.68 1 97.75 447 LEU B O 1
ATOM 7324 N N . CYS B 1 448 ? -6.703 5.477 15.539 1 97.94 448 CYS B N 1
ATOM 7325 C CA . CYS B 1 448 ? -6.168 5.891 14.25 1 97.94 448 CYS B CA 1
ATOM 7326 C C . CYS B 1 448 ? -5.492 4.723 13.539 1 97.94 448 CYS B C 1
ATOM 7328 O O . CYS B 1 448 ? -5.77 4.461 12.367 1 97.94 448 CYS B O 1
ATOM 7330 N N . TYR B 1 449 ? -4.66 3.986 14.25 1 96.56 449 TYR B N 1
ATOM 7331 C CA . TYR B 1 449 ? -3.967 2.838 13.672 1 96.56 449 TYR B CA 1
ATOM 7332 C C . TYR B 1 449 ? -4.961 1.801 13.164 1 96.56 449 TYR B C 1
ATOM 7334 O O . TYR B 1 449 ? -4.887 1.374 12.008 1 96.56 449 TYR B O 1
ATOM 7342 N N . ASP B 1 450 ? -5.91 1.469 14 1 94.5 450 ASP B N 1
ATOM 7343 C CA . ASP B 1 450 ? -6.848 0.388 13.711 1 94.5 450 ASP B CA 1
ATOM 7344 C C . ASP B 1 450 ? -7.742 0.736 12.523 1 94.5 450 ASP B C 1
ATOM 7346 O O . ASP B 1 450 ? -8.141 -0.147 11.758 1 94.5 450 ASP B O 1
ATOM 7350 N N . SER B 1 451 ? -8.039 1.991 12.352 1 94.56 451 SER B N 1
ATOM 7351 C CA . SER B 1 451 ? -9 2.381 11.328 1 94.56 451 SER B CA 1
ATOM 7352 C C . SER B 1 451 ? -8.305 2.672 10 1 94.56 451 SER B C 1
ATOM 7354 O O . SER B 1 451 ? -8.969 2.902 8.984 1 94.56 451 SER B O 1
ATOM 7356 N N . THR B 1 452 ? -6.93 2.596 9.922 1 94.31 452 THR B N 1
ATOM 7357 C CA . THR B 1 452 ? -6.277 3.064 8.711 1 94.31 452 THR B CA 1
ATOM 7358 C C . THR B 1 452 ? -5.336 1.998 8.156 1 94.31 452 THR B C 1
ATOM 7360 O O . THR B 1 452 ? -5.113 1.929 6.941 1 94.31 452 THR B O 1
ATOM 7363 N N . VAL B 1 453 ? -4.762 1.142 8.922 1 90.19 453 VAL B N 1
ATOM 7364 C CA . VAL B 1 453 ? -3.592 0.343 8.57 1 90.19 453 VAL B CA 1
ATOM 7365 C C . VAL B 1 453 ? -3.973 -0.701 7.527 1 90.19 453 VAL B C 1
ATOM 7367 O O . VAL B 1 453 ? -3.127 -1.15 6.75 1 90.19 453 VAL B O 1
ATOM 7370 N N . MET B 1 454 ? -5.266 -1.064 7.441 1 87.5 454 MET B N 1
ATOM 7371 C CA . MET B 1 454 ? -5.695 -2.105 6.512 1 87.5 454 MET B CA 1
ATOM 7372 C C . MET B 1 454 ? -5.984 -1.518 5.133 1 87.5 454 MET B C 1
ATOM 7374 O O . MET B 1 454 ? -6.387 -2.238 4.219 1 87.5 454 MET B O 1
ATOM 7378 N N . TYR B 1 455 ? -5.734 -0.175 4.953 1 87.31 455 TYR B N 1
ATOM 7379 C CA . TYR B 1 455 ? -5.996 0.513 3.695 1 87.31 455 TYR B CA 1
ATOM 7380 C C . TYR B 1 455 ? -4.73 1.172 3.162 1 87.31 455 TYR B C 1
ATOM 7382 O O . TYR B 1 455 ? -3.928 1.705 3.934 1 87.31 455 TYR B O 1
ATOM 7390 N N . VAL B 1 456 ? -4.543 1.129 1.835 1 80 456 VAL B N 1
ATOM 7391 C CA . VAL B 1 456 ? -3.43 1.838 1.215 1 80 456 VAL B CA 1
ATOM 7392 C C . VAL B 1 456 ? -3.926 3.145 0.601 1 80 456 VAL B C 1
ATOM 7394 O O . VAL B 1 456 ? -3.254 4.176 0.691 1 80 456 VAL B O 1
ATOM 7397 N N . GLU B 1 457 ? -5.137 3.07 0.065 1 81.69 457 GLU B N 1
ATOM 7398 C CA . GLU B 1 457 ? -5.723 4.242 -0.58 1 81.69 457 GLU B CA 1
ATOM 7399 C C . GLU B 1 457 ? -6.23 5.242 0.453 1 81.69 457 GLU B C 1
ATOM 7401 O O . GLU B 1 457 ? -7.027 4.891 1.324 1 81.69 457 GLU B O 1
ATOM 7406 N N . GLY B 1 458 ? -5.863 6.41 0.294 1 84.12 458 GLY B N 1
ATOM 7407 C CA . GLY B 1 458 ? -6.258 7.457 1.221 1 84.12 458 GLY B CA 1
ATOM 7408 C C . GLY B 1 458 ? -7.762 7.641 1.306 1 84.12 458 GLY B C 1
ATOM 7409 O O . GLY B 1 458 ? -8.297 7.934 2.377 1 84.12 458 GLY B O 1
ATOM 7410 N N . GLU B 1 459 ? -8.445 7.41 0.198 1 84.69 459 GLU B N 1
ATOM 7411 C CA . GLU B 1 459 ? -9.891 7.598 0.14 1 84.69 459 GLU B CA 1
ATOM 7412 C C . GLU B 1 459 ? -10.609 6.629 1.074 1 84.69 459 GLU B C 1
ATOM 7414 O O . GLU B 1 459 ? -11.695 6.934 1.579 1 84.69 459 GLU B O 1
ATOM 7419 N N . LYS B 1 460 ? -9.961 5.539 1.32 1 88.62 460 LYS B N 1
ATOM 7420 C CA . LYS B 1 460 ? -10.594 4.516 2.148 1 88.62 460 LYS B CA 1
ATOM 7421 C C . LYS B 1 460 ? -10.125 4.613 3.598 1 88.62 460 LYS B C 1
ATOM 7423 O O . LYS B 1 460 ? -10.75 4.055 4.5 1 88.62 460 LYS B O 1
ATOM 7428 N N . LYS B 1 461 ? -9.078 5.32 3.883 1 93.12 461 LYS B N 1
ATOM 7429 C CA . LYS B 1 461 ? -8.531 5.449 5.23 1 93.12 461 LYS B CA 1
ATOM 7430 C C . LYS B 1 461 ? -9.375 6.398 6.078 1 93.12 461 LYS B C 1
ATOM 7432 O O . LYS B 1 461 ? -9.5 6.215 7.289 1 93.12 461 LYS B O 1
ATOM 7437 N N . TRP B 1 462 ? -9.984 7.391 5.391 1 96.38 462 TRP B N 1
ATOM 7438 C CA . TRP B 1 462 ? -10.594 8.508 6.109 1 96.38 462 TRP B CA 1
ATOM 7439 C C . TRP B 1 462 ? -12.039 8.711 5.664 1 96.38 462 TRP B C 1
ATOM 7441 O O . TRP B 1 462 ? -12.445 8.234 4.602 1 96.38 462 TRP B O 1
ATOM 7451 N N . VAL B 1 463 ? -12.852 9.391 6.492 1 97.06 463 VAL B N 1
ATOM 7452 C CA . VAL B 1 463 ? -14.133 9.938 6.047 1 97.06 463 VAL B CA 1
ATOM 7453 C C . VAL B 1 463 ? -13.961 11.414 5.691 1 97.06 463 VAL B C 1
ATOM 7455 O O . VAL B 1 463 ? -13.234 12.141 6.367 1 97.06 463 VAL B O 1
ATOM 7458 N N . TRP B 1 464 ? -14.562 11.867 4.668 1 95.69 464 TRP B N 1
ATOM 7459 C CA . TRP B 1 464 ? -14.328 13.203 4.137 1 95.69 464 TRP B CA 1
ATOM 7460 C C . TRP B 1 464 ? -15.492 14.141 4.473 1 95.69 464 TRP B C 1
ATOM 7462 O O . TRP B 1 464 ? -16.219 14.586 3.584 1 95.69 464 TRP B O 1
ATOM 7472 N N . GLY B 1 465 ? -15.508 14.539 5.656 1 96.88 465 GLY B N 1
ATOM 7473 C CA . GLY B 1 465 ? -16.609 15.312 6.195 1 96.88 465 GLY B CA 1
ATOM 7474 C C . GLY B 1 465 ? -17.578 14.477 7.02 1 96.88 465 GLY B C 1
ATOM 7475 O O . GLY B 1 465 ? -18.656 14.109 6.551 1 96.88 465 GLY B O 1
ATOM 7476 N N . ALA B 1 466 ? -17.234 14.266 8.258 1 97.75 466 ALA B N 1
ATOM 7477 C CA . ALA B 1 466 ? -17.922 13.312 9.133 1 97.75 466 ALA B CA 1
ATOM 7478 C C . ALA B 1 466 ? -19.344 13.773 9.445 1 97.75 466 ALA B C 1
ATOM 7480 O O . ALA B 1 466 ? -20.188 12.961 9.82 1 97.75 466 ALA B O 1
ATOM 7481 N N . GLY B 1 467 ? -19.625 15.07 9.258 1 97.75 467 GLY B N 1
ATOM 7482 C CA . GLY B 1 467 ? -20.969 15.562 9.523 1 97.75 467 GLY B CA 1
ATOM 7483 C C . GLY B 1 467 ? -21.922 15.367 8.359 1 97.75 467 GLY B C 1
ATOM 7484 O O . GLY B 1 467 ? -23.125 15.578 8.5 1 97.75 467 GLY B O 1
ATOM 7485 N N . PHE B 1 468 ? -21.422 14.984 7.199 1 97.62 468 PHE B N 1
ATOM 7486 C CA . PHE B 1 468 ? -22.234 14.734 6.016 1 97.62 468 PHE B CA 1
ATOM 7487 C C . PHE B 1 468 ? -22.625 13.258 5.926 1 97.62 468 PHE B C 1
ATOM 7489 O O . PHE B 1 468 ? -21.766 12.406 5.648 1 97.62 468 PHE B O 1
ATOM 7496 N N . GLU B 1 469 ? -23.844 12.992 6 1 95.62 469 GLU B N 1
ATOM 7497 C CA . GLU B 1 469 ? -24.359 11.625 6.016 1 95.62 469 GLU B CA 1
ATOM 7498 C C . GLU B 1 469 ? -23.922 10.852 4.777 1 95.62 469 GLU B C 1
ATOM 7500 O O . GLU B 1 469 ? -23.516 9.688 4.871 1 95.62 469 GLU B O 1
ATOM 7505 N N . PRO B 1 470 ? -23.922 11.453 3.617 1 95.62 470 PRO B N 1
ATOM 7506 C CA . PRO B 1 470 ? -23.578 10.695 2.41 1 95.62 470 PRO B CA 1
ATOM 7507 C C . PRO B 1 470 ? -22.141 10.211 2.406 1 95.62 470 PRO B C 1
ATOM 7509 O O . PRO B 1 470 ? -21.797 9.25 1.712 1 95.62 470 PRO B O 1
ATOM 7512 N N . MET B 1 471 ? -21.281 10.844 3.15 1 95.69 471 MET B N 1
ATOM 7513 C CA . MET B 1 471 ? -19.859 10.477 3.154 1 95.69 471 MET B CA 1
ATOM 7514 C C . MET B 1 471 ? -19.641 9.148 3.867 1 95.69 471 MET B C 1
ATOM 7516 O O . MET B 1 471 ? -18.594 8.523 3.723 1 95.69 471 MET B O 1
ATOM 7520 N N . TRP B 1 472 ? -20.625 8.656 4.621 1 96 472 TRP B N 1
ATOM 7521 C CA . TRP B 1 472 ? -20.531 7.406 5.367 1 96 472 TRP B CA 1
ATOM 7522 C C . TRP B 1 472 ? -21.078 6.238 4.551 1 96 472 TRP B C 1
ATOM 7524 O O . TRP B 1 472 ? -20.969 5.082 4.965 1 96 472 TRP B O 1
ATOM 7534 N N . ALA B 1 473 ? -21.625 6.504 3.365 1 93.06 473 ALA B N 1
ATOM 7535 C CA . ALA B 1 473 ? -22.297 5.48 2.574 1 93.06 473 ALA B CA 1
ATOM 7536 C C . ALA B 1 473 ? -21.328 4.367 2.176 1 93.06 473 ALA B C 1
ATOM 7538 O O . ALA B 1 473 ? -21.703 3.195 2.129 1 93.06 473 ALA B O 1
ATOM 7539 N N . LYS B 1 474 ? -20.109 4.715 1.938 1 87.75 474 LYS B N 1
ATOM 7540 C CA . LYS B 1 474 ? -19.156 3.721 1.464 1 87.75 474 LYS B CA 1
ATOM 7541 C C . LYS B 1 474 ? -18.359 3.123 2.623 1 87.75 474 LYS B C 1
ATOM 7543 O O . LYS B 1 474 ? -17.562 2.199 2.43 1 87.75 474 LYS B O 1
ATOM 7548 N N . VAL B 1 475 ? -18.484 3.611 3.777 1 93.06 475 VAL B N 1
ATOM 7549 C CA . VAL B 1 475 ? -17.812 3.072 4.957 1 93.06 475 VAL B CA 1
ATOM 7550 C C . VAL B 1 475 ? -18.531 1.81 5.43 1 93.06 475 VAL B C 1
ATOM 7552 O O . VAL B 1 475 ? -19.766 1.801 5.566 1 93.06 475 VAL B O 1
ATOM 7555 N N . ARG B 1 476 ? -17.875 0.779 5.652 1 88.5 476 ARG B N 1
ATOM 7556 C CA . ARG B 1 476 ? -18.438 -0.518 6.012 1 88.5 476 ARG B CA 1
ATOM 7557 C C . ARG B 1 476 ? -19.078 -0.47 7.391 1 88.5 476 ARG B C 1
ATOM 7559 O O . ARG B 1 476 ? -18.719 0.362 8.227 1 88.5 476 ARG B O 1
ATOM 7566 N N . ASP B 1 477 ? -19.984 -1.341 7.605 1 89.25 477 ASP B N 1
ATOM 7567 C CA . ASP B 1 477 ? -20.578 -1.488 8.93 1 89.25 477 ASP B CA 1
ATOM 7568 C C . ASP B 1 477 ? -19.578 -2.09 9.922 1 89.25 477 ASP B C 1
ATOM 7570 O O . ASP B 1 477 ? -18.688 -2.85 9.523 1 89.25 477 ASP B O 1
ATOM 7574 N N . GLU B 1 478 ? -19.656 -1.612 11.078 1 82.94 478 GLU B N 1
ATOM 7575 C CA . GLU B 1 478 ? -18.812 -2.176 12.125 1 82.94 478 GLU B CA 1
ATOM 7576 C C . GLU B 1 478 ? -19.062 -3.674 12.289 1 82.94 478 GLU B C 1
ATOM 7578 O O . GLU B 1 478 ? -20.203 -4.129 12.258 1 82.94 478 GLU B O 1
ATOM 7583 N N . VAL B 1 479 ? -17.938 -4.445 12.07 1 62.41 479 VAL B N 1
ATOM 7584 C CA . VAL B 1 479 ? -18.078 -5.883 12.289 1 62.41 479 VAL B CA 1
ATOM 7585 C C . VAL B 1 479 ? -18.031 -6.191 13.781 1 62.41 479 VAL B C 1
ATOM 7587 O O . VAL B 1 479 ? -17.078 -5.812 14.469 1 62.41 479 VAL B O 1
ATOM 7590 N N . LYS B 1 480 ? -19.156 -6.414 14.438 1 53.09 480 LYS B N 1
ATOM 7591 C CA . LYS B 1 480 ? -19.203 -6.777 15.852 1 53.09 480 LYS B CA 1
ATOM 7592 C C . LYS B 1 480 ? -18.422 -8.07 16.109 1 53.09 480 LYS B C 1
ATOM 7594 O O . LYS B 1 480 ? -18.625 -9.07 15.422 1 53.09 480 LYS B O 1
ATOM 7599 N N . GLY B 1 481 ? -16.984 -8.055 16.5 1 46 481 GLY B N 1
ATOM 7600 C CA . GLY B 1 481 ? -16.391 -9.289 16.984 1 46 481 GLY B CA 1
ATOM 7601 C C . GLY B 1 481 ? -17.125 -9.898 18.156 1 46 481 GLY B C 1
ATOM 7602 O O . GLY B 1 481 ? -17.891 -9.203 18.844 1 46 481 GLY B O 1
#

Solvent-accessible surface area (backbone atoms only — not comparable to full-atom values): 50213 Å² total; per-residue (Å²): 144,87,80,84,83,74,88,81,55,65,56,76,80,47,61,55,59,65,74,75,70,77,67,74,75,66,73,77,73,59,78,74,80,64,69,62,45,56,75,67,80,80,58,86,75,48,47,75,55,55,83,51,72,52,47,86,64,25,67,63,46,50,54,51,53,47,49,51,43,68,67,44,37,31,65,48,47,38,90,76,92,25,66,58,43,36,63,59,29,32,52,40,31,46,24,47,25,27,29,57,70,34,38,49,31,31,41,57,64,44,52,86,63,51,30,68,50,68,83,64,48,68,67,61,30,60,46,39,75,39,66,70,52,32,58,71,47,41,44,32,64,88,38,27,50,29,37,28,54,37,39,47,48,53,18,52,74,54,76,62,39,45,65,60,50,50,39,59,45,39,63,57,77,41,76,67,12,46,49,40,41,41,34,22,56,32,76,75,25,43,24,39,39,40,26,28,50,10,62,51,63,61,19,54,49,40,33,20,45,12,53,12,43,22,43,9,43,62,78,63,59,60,48,61,53,50,53,52,15,50,52,47,34,71,69,61,81,49,65,75,49,56,65,59,56,43,54,52,50,46,43,71,32,62,61,35,20,61,27,22,48,70,78,43,45,95,33,15,47,38,64,6,27,55,56,65,16,42,69,64,47,30,64,50,36,22,16,45,70,50,55,61,40,74,67,42,35,52,51,51,46,27,31,43,36,19,43,28,47,37,59,27,49,14,26,58,57,91,70,35,48,64,34,43,22,53,67,42,41,36,46,29,42,36,38,44,34,53,56,51,56,61,66,37,85,87,53,55,52,60,56,42,15,49,51,49,34,50,53,48,35,46,45,51,48,51,41,23,34,21,30,28,44,69,73,38,67,61,58,47,77,66,55,72,64,64,85,42,54,89,52,52,72,72,52,46,37,56,53,50,42,58,45,78,54,80,56,47,60,62,40,34,40,43,22,39,48,34,39,48,62,60,26,57,86,42,43,77,86,40,42,91,46,31,82,45,50,78,71,46,34,59,46,47,38,34,51,52,49,52,37,26,61,70,36,69,52,60,79,71,29,34,26,76,26,58,36,40,70,74,53,52,71,82,54,54,64,47,77,83,127,141,84,84,79,86,72,84,80,69,52,77,74,84,61,36,56,66,71,70,73,69,75,65,72,75,65,71,79,72,60,76,75,79,65,71,62,45,57,75,66,80,78,57,86,75,48,48,74,55,56,82,52,72,51,50,86,64,25,66,62,45,52,54,50,53,46,48,51,45,68,66,46,38,32,64,48,46,38,90,76,93,25,68,58,42,36,64,59,28,32,50,40,31,45,24,47,26,26,30,56,69,34,38,49,32,31,40,57,64,46,52,85,62,51,30,69,49,68,84,64,48,69,68,60,30,61,46,37,76,38,66,69,51,32,57,72,49,43,44,32,64,87,40,28,50,29,37,28,53,37,39,48,48,52,19,53,75,54,76,61,40,44,66,59,51,48,39,58,46,41,65,57,78,40,76,65,12,46,48,40,40,40,34,22,56,33,74,75,24,46,24,39,39,41,27,28,52,9,61,50,63,61,18,56,48,39,33,21,44,12,52,12,44,22,43,9,42,62,78,64,58,58,48,60,52,50,51,52,16,50,52,47,34,71,67,61,82,50,64,76,50,56,64,59,57,42,55,52,49,45,42,71,33,63,61,35,21,59,28,22,47,64,67,43,38,96,34,14,47,39,64,6,26,56,55,66,18,42,70,63,46,31,63,51,35,22,16,46,70,50,55,61,42,72,67,41,36,52,51,51,46,26,33,43,35,19,42,28,47,37,58,27,48,15,25,57,58,91,70,35,49,66,34,44,21,53,67,43,43,37,46,28,42,37,36,46,33,52,57,51,54,61,68,37,85,88,52,55,51,59,56,41,15,49,50,49,34,51,54,47,32,48,45,51,48,52,42,24,34,21,29,29,45,68,72,37,66,61,58,47,78,66,55,72,64,64,86,42,53,90,50,51,70,71,52,47,37,56,53,49,42,61,46,76,53,78,55,48,60,63,40,34,40,44,22,38,48,35,38,48,63,61,28,55,86,42,43,76,87,41,42,91,48,30,80,45,51,78,71,47,35,59,46,49,38,35,50,53,49,53,37,26,63,69,38,72,53,60,78,71,30,33,26,75,25,59,36,41,71,75,53,50,70,82,53,53,62,46,76,83,126

Sequence (962 aa):
MGSLIESSTTEVLFAAAGLNGKGFVQDDNAPPTTIRLQPAPFDDTLGLARIDANPAGSVDLVAELLQKNHEKWHMYFRDVAGHNHIPHAILSTFAMGGGPQELHRAYDDGESIQRPMPPVSPQAVQEMRDPVRFRERMHILDQYPNFLAFFEQEIAAKGGDWQAVVLEHCFARTPLSDLMMAQLFEGLYHPFIHLGFGVEFSLSGLVAEGLAQTASHDPMYIDVFFQKAEKLARAGSVARQPLMDLYRQTRANDVIRTAPRMPDGPWKVRDGVLGRAMDEVVRVAAQFQVEPTEEDVERATAEMISCAAWSCAASHKPGKERKIDFFLMHAVTSSIFVTVLARQSWIPIADKARMVEWKARLDLVWYAASAAPELRDEFIVDYEPTLSKGMGWPQLYQALNRHHDDGHVAKFVRAIKNGREVAAPFEQSHASSFPIKGDLWLKVAQLCYDSTVMYVEGEKKWVWGAGFEPMWAKVRDEVKGMGSLIESSTTEVLFAAAGLNGKGFVQDDNAPPTTIRLQPAPFDDTLGLARIDANPAGSVDLVAELLQKNHEKWHMYFRDVAGHNHIPHAILSTFAMGGGPQELHRAYDDGESIQRPMPPVSPQAVQEMRDPVRFRERMHILDQYPNFLAFFEQEIAAKGGDWQAVVLEHCFARTPLSDLMMAQLFEGLYHPFIHLGFGVEFSLSGLVAEGLAQTASHDPMYIDVFFQKAEKLARAGSVARQPLMDLYRQTRANDVIRTAPRMPDGPWKVRDGVLGRAMDEVVRVAAQFQVEPTEEDVERATAEMISCAAWSCAASHKPGKERKIDFFLMHAVTSSIFVTVLARQSWIPIADKARMVEWKARLDLVWYAASAAPELRDEFIVDYEPTLSKGMGWPQLYQALNRHHDDGHVAKFVRAIKNGREVAAPFEQSHASSFPIKGDLWLKVAQLCYDSTVMYVEGEKKWVWGAGFEPMWAKVRDEVKG

Nearest PDB structures (foldseek):
  7y3w-assembly1_B  TM=9.738E-01  e=7.298E-44  Cercospora sojina
  7y3y-assembly1_B  TM=9.746E-01  e=7.646E-44  Cercospora sojina
  7y3x-assembly2_B  TM=9.746E-01  e=1.943E-43  Cercospora sojina
  8z4q-assembly1_A  TM=8.914E-01  e=5.005E-31  Aspergillus westerdijkiae
  7y3w-assembly1_B  TM=9.761E-01  e=1.124E-43  Cercospora sojina

Secondary structure (DSSP, 8-state):
------S--STTTTSSS----------TTS------S--S---TT-SSS--SPPPTTHHHHHHHHHHHHHHHB-SEEETTTEE--HHHHHHHHHHTT--HHHHHHHHHHHHTTPPBPPPP-HHHHHHTTSHHHHHHHTT-GGGHHHHHHHHHHHHHHTTT-HHHHHHHHHSS-SHHHHHHHHHHTTTTTHHHHHHHHHHHTT-HHHHHHHHHHHHHSPP--HHHHHHHHHHHHHHT-S----HHHHHHHHHH-HHHHHS--GGGGGGIIIIIIHHH-HHHHHHHHTT----SSHHHHHHHHHHHHHHHHHHHHT---TTB----BHHHHHHHHTHHHHHHHHT-TTS-HHHHHHHHHHHHHHHHHHHHHTT-PPP-THHHHT---STTTT--HHHHHHHHHTS--SSSHHHHHHHHHHHHHHHGGGTTTTGGG-SS-TTHHHHHHHHHHHHHTT--SHHHHSBS-TT-GGGGTTSPBP---/------SS-TTSSSSSS----------TTS------S--S---TT-SSS--SPPPTTHHHHHHHHHHHHHHHB-SEEETTTEE--HHHHHHHHHHTT--HHHHHHHHHHHHTTPPBPPPP-HHHHHHTTSHHHHHHHTT-GGGHHHHHHHHHHHHHHTTT-HHHHHHHHHSS-SHHHHHHHHHHTTGGGHHHHHHHHHHHTT-HHHHHHHHHHHHHSPP--HHHHHHHHHHHHHHT-S----HHHHHHHHHH-HHHHHS--GGGGGGIIIIIIHHH-HHHHHHHHTT----SSHHHHHHHHHHHHHHHHHHHHT---TTB----BHHHHHHHHTHHHHHHHHT-TTS-HHHHHHHHHHHHHHHHHHHHHTT-PPP-THHHHT---STTTT--HHHHHHHHHTS--SSSHHHHHHHHHHHHHHHGGGTTTTGGG-SS-TTHHHHHHHHHHHHHTT--SHHHHSBS-TT-GGGGTTSPBP---